Protein AF-0000000067996064 (afdb_homodimer)

Organism: NCBI:txid85336

InterPro domains:
  IPR011251 Luciferase-like domain [PF00296] (19-377)
  IPR016215 Nitrilotriacetate monooxygenase component A/pristinamycin IIA synthase subunit A [PIRSF000337] (2-428)
  IPR016215 Nitrilotriacetate monooxygenase component A/pristinamycin IIA synthase subunit A [TIGR03860] (5-422)
  IPR016215 Nitrilotriacetate monooxygenase component A/pristinamycin IIA synthase subunit A [cd01095] (12-411)
  IPR036661 Luciferase-like domain superfamily [G3DSA:3.20.20.30] (1-447)
  IPR036661 Luciferase-like domain superfamily [SSF51679] (4-427)
  IPR051260 Diverse substrate monooxygenases [PTHR30011] (3-446)

Solvent-accessible surface area (backbone atoms only — not comparable to full-atom values): 46262 Å² total; per-residue (Å²): 72,38,23,36,17,79,41,17,26,37,25,55,52,42,90,66,22,49,26,72,40,51,55,34,52,65,52,48,36,53,42,40,43,50,40,41,75,47,65,43,67,52,54,70,27,50,74,76,80,45,58,42,28,43,21,76,32,18,38,27,49,14,33,22,49,18,47,51,29,43,36,45,49,53,64,47,57,45,36,29,26,41,72,69,49,83,65,51,12,36,33,36,42,49,45,56,71,82,53,55,47,65,64,49,43,26,41,51,36,34,46,16,28,45,46,54,16,16,37,26,40,27,58,39,56,73,81,44,49,50,24,25,33,32,68,54,35,96,44,62,72,55,71,70,56,38,51,53,50,43,53,53,41,49,50,53,30,26,33,37,37,31,18,10,42,33,89,76,22,62,65,58,36,55,89,82,57,34,31,23,44,26,75,36,26,14,48,57,35,36,45,61,96,87,50,32,36,16,48,56,50,52,47,64,73,29,69,27,36,58,50,46,30,30,26,58,45,80,48,73,69,32,30,46,50,32,24,46,62,27,37,33,38,48,43,85,32,60,42,38,73,60,27,27,56,52,43,49,49,42,31,48,33,10,38,74,55,61,35,52,59,80,59,42,39,38,24,29,39,32,23,63,39,62,34,93,35,46,67,55,8,48,52,50,46,55,53,55,59,73,37,50,26,49,60,27,23,38,13,49,48,4,47,76,66,71,43,46,59,71,81,49,56,54,82,36,55,51,85,74,47,90,41,74,67,51,49,64,62,44,44,62,55,40,70,51,36,74,85,54,77,55,19,51,46,53,50,21,55,52,30,10,63,37,24,86,25,48,71,43,67,10,14,32,67,55,39,46,52,51,51,49,43,38,31,70,56,9,60,37,72,50,67,43,78,50,48,64,26,38,56,44,34,57,50,43,38,40,69,42,37,45,56,47,31,37,74,70,68,73,44,81,94,65,89,51,61,65,27,32,45,8,57,75,72,34,68,87,38,52,51,72,51,79,57,36,73,46,37,68,24,51,55,59,41,67,94,48,68,16,34,58,78,38,52,48,82,44,30,54,56,51,6,51,52,50,35,51,51,50,54,54,68,77,95,72,40,24,37,16,80,41,18,27,35,26,56,51,40,90,67,22,50,27,73,41,50,55,35,51,64,52,48,37,53,41,41,44,51,40,41,75,49,64,44,67,53,54,70,27,50,74,76,80,44,59,41,29,43,21,77,33,19,38,27,50,14,33,20,47,18,47,53,30,44,35,43,48,51,66,47,58,45,36,30,26,40,72,71,48,83,62,51,13,37,32,34,42,51,44,56,71,84,54,57,48,63,63,50,43,27,41,52,35,35,46,15,28,46,47,53,16,15,38,26,40,28,57,38,57,71,84,43,50,51,24,26,32,31,70,54,35,96,44,61,73,54,72,70,57,39,50,52,51,43,52,54,41,50,52,53,30,25,33,38,37,31,18,9,42,32,90,76,21,63,65,58,35,56,89,81,57,33,30,24,43,27,75,35,26,15,47,57,35,37,45,62,95,87,51,30,36,16,49,56,50,52,46,65,74,30,69,28,35,58,52,45,30,29,26,57,46,80,48,72,68,31,28,44,51,33,24,45,62,28,39,33,35,46,44,83,32,59,41,39,72,61,27,25,55,52,42,50,50,42,30,48,32,11,38,72,54,61,36,52,59,81,58,42,39,38,24,28,38,32,22,64,38,63,34,94,34,45,67,56,8,49,53,52,46,56,54,54,60,73,37,50,26,49,59,29,22,38,12,49,49,3,46,77,65,70,43,46,59,70,82,50,55,55,79,36,55,51,85,74,48,92,40,74,67,50,49,63,61,43,44,62,54,39,70,52,37,73,85,54,77,56,19,50,48,53,50,21,55,49,32,10,63,36,24,85,24,48,72,41,67,10,13,32,66,54,37,45,54,51,50,47,42,39,30,70,55,8,59,36,73,49,66,43,77,51,47,64,27,38,57,46,34,58,50,43,40,39,69,42,37,47,55,48,31,38,75,70,69,74,43,80,92,63,89,49,61,65,28,30,45,9,57,75,71,34,65,87,38,52,53,71,53,78,57,37,73,48,37,68,24,51,56,60,41,68,94,48,68,16,34,60,79,39,51,48,82,44,30,54,56,51,6,50,52,50,37,52,51,52,54,53,67,77,95

Nearest PDB structures (foldseek):
  6lr1-assembly1_B  TM=9.708E-01  e=4.309E-41  Nocardioides sp. PD653
  7cza-assembly1_B  TM=9.672E-01  e=6.531E-37  Nocardioides sp. PD653
  5xkc-assembly1_C  TM=9.222E-01  e=1.370E-33  Bacillus subtilis
  5tlc-assembly1_C  TM=9.470E-01  e=7.532E-32  Bacillus subtilis
  3sdo-assembly1_B  TM=8.818E-01  e=3.980E-27  Burkholderia pseudomallei 1710b

Sequence (950 aa):
MTTTSHQSFGLWRHPRNRADEYNTIKYWTDLAKVCEKGLFDAVFIADVVGVYDVYKDSVAPVLKDGAQVPVGDPFLQISAMAAVTEHLGFGVTAAVTYNQPYTLARSYSTLDHLTGGRVGFNVVTSYLQSAAENQGLPGQIEHDERYEIAEEFLDVCYKLWEGSWEDGSVPRDREKGIFADPSKVHPILHKGKYFQVPGIALSEPSPQRTPVIFQAGASSRGQAFSGQHAEAIFITALRPHLTKVLTERIRNEAEKAGRKRDDVKILAMLSVVVDETDEKAQAKYAEYLKYQNIESSQGIIGGWSGLDLDQFDEDEALKYVETESIQSFLTPFTLQDKEKEWTRKDIAEHCATGGMGAVLVGSPQTVADELEKWIDEGGLDGINLAYHVSPGSFEDFVEFVVPELQKRGRYRTAYEGSTLRESLFGEGNKYVDERHPAAKYRGAYAGKPSAADTPARDFLKLAIEQAEKAEAAGHMTTTSHQSFGLWRHPRNRADEYNTIKYWTDLAKVCEKGLFDAVFIADVVGVYDVYKDSVAPVLKDGAQVPVGDPFLQISAMAAVTEHLGFGVTAAVTYNQPYTLARSYSTLDHLTGGRVGFNVVTSYLQSAAENQGLPGQIEHDERYEIAEEFLDVCYKLWEGSWEDGSVPRDREKGIFADPSKVHPILHKGKYFQVPGIALSEPSPQRTPVIFQAGASSRGQAFSGQHAEAIFITALRPHLTKVLTERIRNEAEKAGRKRDDVKILAMLSVVVDETDEKAQAKYAEYLKYQNIESSQGIIGGWSGLDLDQFDEDEALKYVETESIQSFLTPFTLQDKEKEWTRKDIAEHCATGGMGAVLVGSPQTVADELEKWIDEGGLDGINLAYHVSPGSFEDFVEFVVPELQKRGRYRTAYEGSTLRESLFGEGNKYVDERHPAAKYRGAYAGKPSAADTPARDFLKLAIEQAEKAEAAGH

Secondary structure (DSSP, 8-state):
--BSBSSBSSGGGSTTB-GGGTTSHHHHHHHHHHHHHTT-SEEEE---SS----GGG-SHHHHHHTBS-SB--TTTTHHHHHHT-SS-EEEEEEEGGGS-HHHHHHHHHHHHHHTTS-EEEEEE----HHHHHHTT-SSPPPHHHHHHHHHHHHHHHHIIIIISB-TTS---BTTTTBSS-GGGB----EE-SS-EE-S--SSPPPSSSSPEEEE---SHHHHHHHHHH-SEEEE--S-HHHHHHHHHHHHHHHHHTT--GGGSEEEEEEEEEE-SSHHHHHHHHHHHHTT--HHHHHHHHHHHHS--GGGS-TT-BGGG---HHHHHHHHHHHHH-TT---BHHHHHHHHHBTTTSEEEEE-HHHHHHHHHHHHHHHT-SEEEEE-SSTBHHHHHIIIIIHHHHHHTT-S-SS--SSSHHHHHH-TT--S--TTSGGGGGTTTTTTS--TTTS-TTHHHHHHHHHHHHHHHHH-/--BSBSSBSSGGGSTTB-GGGTTSHHHHHHHHHHHHHTT-SEEEE---SS----GGG-SHHHHHHTBS-SB--TTTTHHHHHHT-SS-EEEEEEEGGGS-HHHHHHHHHHHHHHTTS-EEEEEE----HHHHHHTT-SSPPPHHHHHHHHHHHHHHHHIIIIISB-TTS---BTTTTBSS-GGGB----EE-SS-EE-S--SSPPPSSSSPEEEE---SHHHHHHHHHH-SEEEE--S-HHHHHHHHHHHHHHHHHTT--GGGSEEEEEEEEEE-SSHHHHHHHHHHHHTT--HHHHHHHHHHHHS--GGGS-TT-BGGG---HHHHHHHHHHHHH-TT---BHHHHHHHHHBTTTSEEEEE-HHHHHHHHHHHHHHHT-SEEEEE-SSTBHHHHHIIIIIHHHHHHTT-S-SS--SSSHHHHHH-TT--S--TTSGGGGGTTTTTTS--TTTS-TTHHHHHHHHHHHHHHHHH-

pLDDT: mean 94.85, std 6.69, range [47.91, 98.94]

Foldseek 3Di:
DLWLAEQAWLLSPPPQFPSNVSVDLVQLLVLLVLCVLLVHLEDEDDDAQFAQQLAVNGRVLQQVGRHRPPGDQQLPSLLSNLVNHFRYAYEHEDALQLDALQVVLVSQLVSLASNVFRYEYEYDNHQFQRNQVVSPHPGDDDPLVSVVSVVVSVVVSLLQLFFQAAVVQQVCDPVVPDRGHQLRGFFSLADDDNDGGLGHHPDDHGQASHRQYEYEADDPSRLLSCLAAHQEYEYEDQDQQVLQVVLVVSLVSVVVNVHHSNSHAYAYAEEEQEDAWLVVSVVVVVVLLVSFSLSSLQSVLCSVQVDHLVVDDQADQQVPPPDPSSCVSCVSVCVNPVPDRDGNNNNSSVSNARHSHYYHTTYLVSSLVVQCSNCVRSVGPYYDYDYSHPPVSSNNCSVTNSVVCVVVVNHDPDAFERHSQCRSPNHPCSYRDCSHPSNCSNNVCNVHDTSVPDDPVCSNVSSVVVVVVVVVVVD/DLWLAEQAWLLSPPPQFPSNVSVDLVQLLVLLVLCVLLVHLEDEDDDAQFAQQLAVNGRVLQQVGRHRPPGDQQLPSLLSNLVNHFRHAYEHEDALQLDALQVVLVSQLVSLASNVFRYEYEYDNHQFQRNQVVSPHPGRDDPLVSVVSVVVSVVVSLLQLFFQAAVVQAVCDPVVPDRGHQLRGHFSLADDDNDGGLGHHPDDHGQASHRQYEYEADDPSRLLSCLFAHQEYEYEDQDQQVLQVVLVVSLVSVVVNVHHSNSYAYAYAEEEQEDQWLVVSVVVVVVLLVSFSLSSLQSVLCSVQVDHLVVDDQADQQVPPPDPSSCVSCVSVCVNPVPDRDGNNNNSSVSNARHSHYYHTTYLVSSLVVQCSNCVRSVGPYYDYDYSHPPVSSNNCSVTNSVSCVVVVNHDPDAFERHSQCRSPNHPCSYRDCSHPSNCSNNVCNVHDTSVPDDPVCSNVSSVVVVVVVVVVVD

Radius of gyration: 28.52 Å; Cα contacts (8 Å, |Δi|>4): 2144; chains: 2; bounding box: 62×90×72 Å

Structure (mmCIF, N/CA/C/O backbone):
data_AF-0000000067996064-model_v1
#
loop_
_entity.id
_entity.type
_entity.pdbx_description
1 polymer '5,10-methylene tetrahydromethanopterin reductase'
#
loop_
_atom_site.group_PDB
_atom_site.id
_atom_site.type_symbol
_atom_site.label_atom_id
_atom_site.label_alt_id
_atom_site.label_comp_id
_atom_site.label_asym_id
_atom_site.label_entity_id
_atom_site.label_seq_id
_atom_site.pdbx_PDB_ins_code
_atom_site.Cartn_x
_atom_site.Cartn_y
_atom_site.Cartn_z
_atom_site.occupancy
_atom_site.B_iso_or_equiv
_atom_site.auth_seq_id
_atom_site.auth_comp_id
_atom_site.auth_asym_id
_atom_site.auth_atom_id
_atom_site.pdbx_PDB_model_num
ATOM 1 N N . MET A 1 1 ? 1.559 11.969 9.547 1 96.38 1 MET A N 1
ATOM 2 C CA . MET A 1 1 ? 2.227 11.75 8.266 1 96.38 1 MET A CA 1
ATOM 3 C C . MET A 1 1 ? 3.496 10.93 8.445 1 96.38 1 MET A C 1
ATOM 5 O O . MET A 1 1 ? 4.137 10.984 9.5 1 96.38 1 MET A O 1
ATOM 9 N N . THR A 1 2 ? 3.861 10.117 7.445 1 98.19 2 THR A N 1
ATOM 10 C CA . THR A 1 2 ? 5.098 9.344 7.461 1 98.19 2 THR A CA 1
ATOM 11 C C . THR A 1 2 ? 6.293 10.227 7.113 1 98.19 2 THR A C 1
ATOM 13 O O . THR A 1 2 ? 6.902 10.062 6.055 1 98.19 2 THR A O 1
ATOM 16 N N . THR A 1 3 ? 6.559 11.188 8.062 1 98.19 3 THR A N 1
ATOM 17 C CA . THR A 1 3 ? 7.582 12.188 7.797 1 98.19 3 THR A CA 1
ATOM 18 C C . THR A 1 3 ? 8.172 12.719 9.102 1 98.19 3 THR A C 1
ATOM 20 O O . THR A 1 3 ? 7.754 12.32 10.188 1 98.19 3 THR A O 1
ATOM 23 N N . THR A 1 4 ? 9.195 13.523 8.992 1 97 4 THR A N 1
ATOM 24 C CA . THR A 1 4 ? 9.93 14.086 10.125 1 97 4 THR A CA 1
ATOM 25 C C . THR A 1 4 ? 9.109 15.172 10.82 1 97 4 THR A C 1
ATOM 27 O O . THR A 1 4 ? 9.148 15.297 12.039 1 97 4 THR A O 1
ATOM 30 N N . SER A 1 5 ? 8.43 16 10.008 1 95.5 5 SER A N 1
ATOM 31 C CA . SER A 1 5 ? 7.633 17.109 10.547 1 95.5 5 SER A CA 1
ATOM 32 C C . SER A 1 5 ? 6.297 17.234 9.82 1 95.5 5 SER A C 1
ATOM 34 O O . SER A 1 5 ? 6.258 17.312 8.594 1 95.5 5 SER A O 1
ATOM 36 N N . HIS A 1 6 ? 5.285 17.312 10.633 1 94 6 HIS A N 1
ATOM 37 C CA . HIS A 1 6 ? 3.953 17.375 10.039 1 94 6 HIS A CA 1
ATOM 38 C C . HIS A 1 6 ? 3.318 18.734 10.25 1 94 6 HIS A C 1
ATOM 40 O O . HIS A 1 6 ? 3.193 19.516 9.305 1 94 6 HIS A O 1
ATOM 46 N N . GLN A 1 7 ? 3.137 19.156 11.539 1 93.19 7 GLN A N 1
ATOM 47 C CA . GLN A 1 7 ? 2.436 20.406 11.805 1 93.19 7 GLN A CA 1
ATOM 48 C C . GLN A 1 7 ? 3.305 21.375 12.609 1 93.19 7 GLN A C 1
ATOM 50 O O . GLN A 1 7 ? 2.887 22.484 12.914 1 93.19 7 GLN A O 1
ATOM 55 N N . SER A 1 8 ? 4.426 20.953 13.023 1 95.56 8 SER A N 1
ATOM 56 C CA . SER A 1 8 ? 5.395 21.781 13.75 1 95.56 8 SER A CA 1
ATOM 57 C C . SER A 1 8 ? 6.758 21.75 13.07 1 95.56 8 SER A C 1
ATOM 59 O O . SER A 1 8 ? 7.355 20.688 12.914 1 95.56 8 SER A O 1
ATOM 61 N N . PHE A 1 9 ? 7.207 22.906 12.781 1 97.31 9 PHE A N 1
ATOM 62 C CA . PHE A 1 9 ? 8.375 22.984 11.914 1 97.31 9 PHE A CA 1
ATOM 63 C C . PHE A 1 9 ? 9.602 23.453 12.695 1 97.31 9 PHE A C 1
ATOM 65 O O . PHE A 1 9 ? 9.523 24.406 13.469 1 97.31 9 PHE A O 1
ATOM 72 N N . GLY A 1 10 ? 10.648 22.781 12.508 1 97.5 10 GLY A N 1
ATOM 73 C CA . GLY A 1 10 ? 11.875 23.031 13.25 1 97.5 10 GLY A CA 1
ATOM 74 C C . GLY A 1 10 ? 12.016 22.141 14.477 1 97.5 10 GLY A C 1
ATOM 75 O O . GLY A 1 10 ? 13.125 21.844 14.914 1 97.5 10 GLY A O 1
ATOM 76 N N . LEU A 1 11 ? 10.992 21.594 15.008 1 97.5 11 LEU A N 1
ATOM 77 C CA . LEU A 1 11 ? 10.977 20.938 16.297 1 97.5 11 LEU A CA 1
ATOM 78 C C . LEU A 1 11 ? 11.562 19.531 16.203 1 97.5 11 LEU A C 1
ATOM 80 O O . LEU A 1 11 ? 11.812 18.891 17.234 1 97.5 11 LEU A O 1
ATOM 84 N N . TRP A 1 12 ? 11.812 18.984 14.992 1 97.62 12 TRP A N 1
ATOM 85 C CA . TRP A 1 12 ? 12.508 17.703 14.875 1 97.62 12 TRP A CA 1
ATOM 86 C C . TRP A 1 12 ? 13.859 17.766 15.594 1 97.62 12 TRP A C 1
ATOM 88 O O . TRP A 1 12 ? 14.406 16.719 15.961 1 97.62 12 TRP A O 1
ATOM 98 N N . ARG A 1 13 ? 14.359 18.953 15.875 1 97.94 13 ARG A N 1
ATOM 99 C CA . ARG A 1 13 ? 15.656 19.172 16.516 1 97.94 13 ARG A CA 1
ATOM 100 C C . ARG A 1 13 ? 15.555 18.984 18.031 1 97.94 13 ARG A C 1
ATOM 102 O O . ARG A 1 13 ? 16.578 18.859 18.703 1 97.94 13 ARG A O 1
ATOM 109 N N . HIS A 1 14 ? 14.359 19.141 18.578 1 97.94 14 HIS A N 1
ATOM 110 C CA . HIS A 1 14 ? 14.195 19.016 20.016 1 97.94 14 HIS A CA 1
ATOM 111 C C . HIS A 1 14 ? 14.594 17.625 20.5 1 97.94 14 HIS A C 1
ATOM 113 O O . HIS A 1 14 ? 14.281 16.625 19.844 1 97.94 14 HIS A O 1
ATOM 119 N N . PRO A 1 15 ? 15.227 17.484 21.641 1 97.06 15 PRO A N 1
ATOM 120 C CA . PRO A 1 15 ? 15.766 16.203 22.094 1 97.06 15 PRO A CA 1
ATOM 121 C C . PRO A 1 15 ? 14.672 15.172 22.375 1 97.06 15 PRO A C 1
ATOM 123 O O . PRO A 1 15 ? 14.922 13.969 22.297 1 97.06 15 PRO A O 1
ATOM 126 N N . ARG A 1 16 ? 13.5 15.617 22.641 1 97.19 16 ARG A N 1
ATOM 127 C CA . ARG A 1 16 ? 12.422 14.695 22.953 1 97.19 16 ARG A CA 1
ATOM 128 C C . ARG A 1 16 ? 11.695 14.25 21.688 1 97.19 16 ARG A C 1
ATOM 130 O O . ARG A 1 16 ? 10.773 13.438 21.75 1 97.19 16 ARG A O 1
ATOM 137 N N . ASN A 1 17 ? 12.031 14.789 20.562 1 97.94 17 ASN A N 1
ATOM 138 C CA . ASN A 1 17 ? 11.344 14.469 19.312 1 97.94 17 ASN A CA 1
ATOM 139 C C . ASN A 1 17 ? 12.023 13.328 18.562 1 97.94 17 ASN A C 1
ATOM 141 O O . ASN A 1 17 ? 13.203 13.422 18.219 1 97.94 17 ASN A O 1
ATOM 145 N N . ARG A 1 18 ? 11.281 12.266 18.328 1 97.94 18 ARG A N 1
ATOM 146 C CA . ARG A 1 18 ? 11.789 11.109 17.594 1 97.94 18 ARG A CA 1
ATOM 147 C C . ARG A 1 18 ? 11.164 11.008 16.203 1 97.94 18 ARG A C 1
ATOM 149 O O . ARG A 1 18 ? 11.297 9.992 15.531 1 97.94 18 ARG A O 1
ATOM 156 N N . ALA A 1 19 ? 10.531 12.031 15.766 1 96.19 19 ALA A N 1
ATOM 157 C CA . ALA A 1 19 ? 9.805 11.977 14.5 1 96.19 19 ALA A CA 1
ATOM 158 C C . ALA A 1 19 ? 10.75 11.75 13.328 1 96.19 19 ALA A C 1
ATOM 160 O O . ALA A 1 19 ? 10.336 11.266 12.273 1 96.19 19 ALA A O 1
ATOM 161 N N . ASP A 1 20 ? 12.023 12.102 13.461 1 96.81 20 ASP A N 1
ATOM 162 C CA . ASP A 1 20 ? 12.984 11.852 12.391 1 96.81 20 ASP A CA 1
ATOM 163 C C . ASP A 1 20 ? 13.328 10.367 12.297 1 96.81 20 ASP A C 1
ATOM 165 O O . ASP A 1 20 ? 14.062 9.945 11.398 1 96.81 20 ASP A O 1
ATOM 169 N N . GLU A 1 21 ? 12.727 9.516 13.18 1 98.19 21 GLU A N 1
ATOM 170 C CA . GLU A 1 21 ? 12.812 8.062 13.086 1 98.19 21 GLU A CA 1
ATOM 171 C C . GLU A 1 21 ? 11.602 7.488 12.359 1 98.19 21 GLU A C 1
ATOM 173 O O . GLU A 1 21 ? 11.305 6.297 12.484 1 98.19 21 GLU A O 1
ATOM 178 N N . TYR A 1 22 ? 10.898 8.281 11.57 1 98.44 22 TYR A N 1
ATOM 179 C CA . TYR A 1 22 ? 9.656 7.895 10.898 1 98.44 22 TYR A CA 1
ATOM 180 C C . TYR A 1 22 ? 9.891 6.723 9.953 1 98.44 22 TYR A C 1
ATOM 182 O O . TYR A 1 22 ? 8.938 6.059 9.531 1 98.44 22 TYR A O 1
ATOM 190 N N . ASN A 1 23 ? 11.094 6.441 9.562 1 98.5 23 ASN A N 1
ATOM 191 C CA . ASN A 1 23 ? 11.406 5.402 8.586 1 98.5 23 ASN A CA 1
ATOM 192 C C . ASN A 1 23 ? 11.797 4.094 9.273 1 98.5 23 ASN A C 1
ATOM 194 O O . ASN A 1 23 ? 12.414 3.225 8.656 1 98.5 23 ASN A O 1
ATOM 198 N N . THR A 1 24 ? 11.414 3.971 10.57 1 98.75 24 THR A N 1
ATOM 199 C CA . THR A 1 24 ? 11.664 2.748 11.328 1 98.75 24 THR A CA 1
ATOM 200 C C . THR A 1 24 ? 10.367 2.184 11.891 1 98.75 24 THR A C 1
ATOM 202 O O . THR A 1 24 ? 9.453 2.938 12.242 1 98.75 24 THR A O 1
ATOM 205 N N . ILE A 1 25 ? 10.297 0.868 12.031 1 98.81 25 ILE A N 1
ATOM 206 C CA . ILE A 1 25 ? 9.125 0.194 12.578 1 98.81 25 ILE A CA 1
ATOM 207 C C . ILE A 1 25 ? 8.969 0.55 14.055 1 98.81 25 ILE A C 1
ATOM 209 O O . ILE A 1 25 ? 7.855 0.823 14.516 1 98.81 25 ILE A O 1
ATOM 213 N N . LYS A 1 26 ? 10.023 0.578 14.773 1 98.75 26 LYS A N 1
ATOM 214 C CA . LYS A 1 26 ? 9.992 0.776 16.219 1 98.75 26 LYS A CA 1
ATOM 215 C C . LYS A 1 26 ? 9.328 2.104 16.578 1 98.75 26 LYS A C 1
ATOM 217 O O . LYS A 1 26 ? 8.586 2.188 17.562 1 98.75 26 LYS A O 1
ATOM 222 N N . TYR A 1 27 ? 9.688 3.148 15.852 1 98.69 27 TYR A N 1
ATOM 223 C CA . TYR A 1 27 ? 9.055 4.438 16.109 1 98.69 27 TYR A CA 1
ATOM 224 C C . TYR A 1 27 ? 7.539 4.32 16.062 1 98.69 27 TYR A C 1
ATOM 226 O O . TYR A 1 27 ? 6.848 4.785 16.969 1 98.69 27 TYR A O 1
ATOM 234 N N . TRP A 1 28 ? 7.027 3.674 15.086 1 98.88 28 TRP A N 1
ATOM 235 C CA . TRP A 1 28 ? 5.586 3.586 14.867 1 98.88 28 TRP A CA 1
ATOM 236 C C . TRP A 1 28 ? 4.934 2.668 15.891 1 98.88 28 TRP A C 1
ATOM 238 O O . TRP A 1 28 ? 3.83 2.943 16.375 1 98.88 28 TRP A O 1
ATOM 248 N N . THR A 1 29 ? 5.539 1.522 16.188 1 98.88 29 THR A N 1
ATOM 249 C CA . THR A 1 29 ? 4.965 0.627 17.188 1 98.88 29 THR A CA 1
ATOM 250 C C . THR A 1 29 ? 4.953 1.29 18.562 1 98.88 29 THR A C 1
ATOM 252 O O . THR A 1 29 ? 3.998 1.13 19.328 1 98.88 29 THR A O 1
ATOM 255 N N . ASP A 1 30 ? 6.047 2.062 18.906 1 98.88 30 ASP A N 1
ATOM 256 C CA . ASP A 1 30 ? 6.066 2.811 20.156 1 98.88 30 ASP A CA 1
ATOM 257 C C . ASP A 1 30 ? 4.934 3.832 20.203 1 98.88 30 ASP A C 1
ATOM 259 O O . ASP A 1 30 ? 4.242 3.953 21.219 1 98.88 30 ASP A O 1
ATOM 263 N N . LEU A 1 31 ? 4.75 4.535 19.109 1 98.88 31 LEU A N 1
ATOM 264 C CA . LEU A 1 31 ? 3.678 5.52 19.016 1 98.88 31 LEU A CA 1
ATOM 265 C C . LEU A 1 31 ? 2.316 4.859 19.203 1 98.88 31 LEU A C 1
ATOM 267 O O . LEU A 1 31 ? 1.478 5.367 19.953 1 98.88 31 LEU A O 1
ATOM 271 N N . ALA A 1 32 ? 2.094 3.744 18.547 1 98.94 32 ALA A N 1
ATOM 272 C CA . ALA A 1 32 ? 0.818 3.035 18.625 1 98.94 32 ALA A CA 1
ATOM 273 C C . ALA A 1 32 ? 0.519 2.611 20.062 1 98.94 32 ALA A C 1
ATOM 275 O O . ALA A 1 32 ? -0.61 2.76 20.547 1 98.94 32 ALA A O 1
ATOM 276 N N . LYS A 1 33 ? 1.494 2.08 20.75 1 98.88 33 LYS A N 1
ATOM 277 C CA . LYS A 1 33 ? 1.32 1.636 22.125 1 98.88 33 LYS A CA 1
ATOM 278 C C . LYS A 1 33 ? 0.944 2.803 23.047 1 98.88 33 LYS A C 1
ATOM 280 O O . LYS A 1 33 ? 0.082 2.666 23.906 1 98.88 33 LYS A O 1
ATOM 285 N N . VAL A 1 34 ? 1.612 3.943 22.828 1 98.88 34 VAL A N 1
ATOM 286 C CA . VAL A 1 34 ? 1.312 5.133 23.625 1 98.88 34 VAL A CA 1
ATOM 287 C C . VAL A 1 34 ? -0.136 5.555 23.391 1 98.88 34 VAL A C 1
ATOM 289 O O . VAL A 1 34 ? -0.873 5.824 24.344 1 98.88 34 VAL A O 1
ATOM 292 N N . CYS A 1 35 ? -0.54 5.594 22.141 1 98.88 35 CYS A N 1
ATOM 293 C CA . CYS A 1 35 ? -1.883 6.043 21.781 1 98.88 35 CYS A CA 1
ATOM 294 C C . CYS A 1 35 ? -2.938 5.094 22.344 1 98.88 35 CYS A C 1
ATOM 296 O O . CYS A 1 35 ? -3.971 5.531 22.844 1 98.88 35 CYS A O 1
ATOM 298 N N . GLU A 1 36 ? -2.684 3.766 22.266 1 98.81 36 GLU A N 1
ATOM 299 C CA . GLU A 1 36 ? -3.646 2.812 22.797 1 98.81 36 GLU A CA 1
ATOM 300 C C . GLU A 1 36 ? -3.732 2.924 24.328 1 98.81 36 GLU A C 1
ATOM 302 O O . GLU A 1 36 ? -4.82 2.846 24.891 1 98.81 36 GLU A O 1
ATOM 307 N N . LYS A 1 37 ? -2.557 3.062 24.969 1 98.62 37 LYS A N 1
ATOM 308 C CA . LYS A 1 37 ? -2.539 3.266 26.406 1 98.62 37 LYS A CA 1
ATOM 309 C C . LYS A 1 37 ? -3.404 4.457 26.812 1 98.62 37 LYS A C 1
ATOM 311 O O . LYS A 1 37 ? -4.066 4.434 27.844 1 98.62 37 LYS A O 1
ATOM 316 N N . GLY A 1 38 ? -3.428 5.484 25.984 1 98.81 38 GLY A N 1
ATOM 317 C CA . GLY A 1 38 ? -4.211 6.684 26.234 1 98.81 38 GLY A CA 1
ATOM 318 C C . GLY A 1 38 ? -5.664 6.551 25.812 1 98.81 38 GLY A C 1
ATOM 319 O O . GLY A 1 38 ? -6.434 7.504 25.922 1 98.81 38 GLY A O 1
ATOM 320 N N . LEU A 1 39 ? -6.031 5.398 25.25 1 98.44 39 LEU A N 1
ATOM 321 C CA . LEU A 1 39 ? -7.387 5.082 24.828 1 98.44 39 LEU A CA 1
ATOM 322 C C . LEU A 1 39 ? -7.812 5.98 23.672 1 98.44 39 LEU A C 1
ATOM 324 O O . LEU A 1 39 ? -8.969 6.387 23.578 1 98.44 39 LEU A O 1
ATOM 328 N N . PHE A 1 40 ? -6.863 6.348 22.812 1 98.56 40 PHE A N 1
ATOM 329 C CA . PHE A 1 40 ? -7.184 7.105 21.609 1 98.56 40 PHE A CA 1
ATOM 330 C C . PHE A 1 40 ? -8.039 6.277 20.656 1 98.56 40 PHE A C 1
ATOM 332 O O . PHE A 1 40 ? -7.945 5.047 20.641 1 98.56 40 PHE A O 1
ATOM 339 N N . ASP A 1 41 ? -8.898 6.949 19.844 1 97.94 41 ASP A N 1
ATOM 340 C CA . ASP A 1 41 ? -9.703 6.262 18.844 1 97.94 41 ASP A CA 1
ATOM 341 C C . ASP A 1 41 ? -8.828 5.758 17.688 1 97.94 41 ASP A C 1
ATOM 343 O O . ASP A 1 41 ? -9.016 4.641 17.203 1 97.94 41 ASP A O 1
ATOM 347 N N . ALA A 1 42 ? -7.922 6.648 17.25 1 98.62 42 ALA A N 1
ATOM 348 C CA . ALA A 1 42 ? -7.148 6.297 16.062 1 98.62 42 ALA A CA 1
ATOM 349 C C . ALA A 1 42 ? -5.883 7.148 15.953 1 98.62 42 ALA A C 1
ATOM 351 O O . ALA A 1 42 ? -5.832 8.258 16.484 1 98.62 42 ALA A O 1
ATOM 352 N N . VAL A 1 43 ? -4.875 6.598 15.375 1 98.69 43 VAL A N 1
ATOM 353 C CA . VAL A 1 43 ? -3.787 7.383 14.797 1 98.69 43 VAL A CA 1
ATOM 354 C C . VAL A 1 43 ? -4.145 7.797 13.375 1 98.69 43 VAL A C 1
ATOM 356 O O . VAL A 1 43 ? -4.441 6.949 12.531 1 98.69 43 VAL A O 1
ATOM 359 N N . PHE A 1 44 ? -4.195 9.062 13.18 1 98.25 44 PHE A N 1
ATOM 360 C CA . PHE A 1 44 ? -4.457 9.594 11.852 1 98.25 44 PHE A CA 1
ATOM 361 C C . PHE A 1 44 ? -3.156 9.844 11.102 1 98.25 44 PHE A C 1
ATOM 363 O O . PHE A 1 44 ? -2.287 10.578 11.578 1 98.25 44 PHE A O 1
ATOM 370 N N . ILE A 1 45 ? -2.963 9.273 9.898 1 98.5 45 ILE A N 1
ATOM 371 C CA . ILE A 1 45 ? -1.762 9.453 9.094 1 98.5 45 ILE A CA 1
ATOM 372 C C . ILE A 1 45 ? -2.111 10.188 7.801 1 98.5 45 ILE A C 1
ATOM 374 O O . ILE A 1 45 ? -2.568 9.578 6.832 1 98.5 45 ILE A O 1
ATOM 378 N N . ALA A 1 46 ? -1.859 11.461 7.754 1 97.44 46 ALA A N 1
ATOM 379 C CA . ALA A 1 46 ? -2.098 12.297 6.586 1 97.44 46 ALA A CA 1
ATOM 380 C C . ALA A 1 46 ? -1.111 11.977 5.465 1 97.44 46 ALA A C 1
ATOM 382 O O . ALA A 1 46 ? -0.139 11.242 5.68 1 97.44 46 ALA A O 1
ATOM 383 N N . ASP A 1 47 ? -1.433 12.453 4.25 1 97.19 47 ASP A N 1
ATOM 384 C CA . ASP A 1 47 ? -0.532 12.219 3.127 1 97.19 47 ASP A CA 1
ATOM 385 C C . ASP A 1 47 ? -0.722 13.266 2.035 1 97.19 47 ASP A C 1
ATOM 387 O O . ASP A 1 47 ? -1.824 13.789 1.854 1 97.19 47 ASP A O 1
ATOM 391 N N . VAL A 1 48 ? 0.384 13.609 1.424 1 95.31 48 VAL A N 1
ATOM 392 C CA . VAL A 1 48 ? 0.414 14.336 0.155 1 95.31 48 VAL A CA 1
ATOM 393 C C . VAL A 1 48 ? 1.375 13.641 -0.809 1 95.31 48 VAL A C 1
ATOM 395 O O . VAL A 1 48 ? 2.398 13.094 -0.391 1 95.31 48 VAL A O 1
ATOM 398 N N . VAL A 1 49 ? 1.074 13.625 -2.061 1 96.62 49 VAL A N 1
ATOM 399 C CA . VAL A 1 49 ? 1.914 12.945 -3.039 1 96.62 49 VAL A CA 1
ATOM 400 C C . VAL A 1 49 ? 2.627 13.969 -3.916 1 96.62 49 VAL A C 1
ATOM 402 O O . VAL A 1 49 ? 2.742 13.781 -5.129 1 96.62 49 VAL A O 1
ATOM 405 N N . GLY A 1 50 ? 3.006 15.062 -3.326 1 96.81 50 GLY A N 1
ATOM 406 C CA . GLY A 1 50 ? 3.795 16.156 -3.869 1 96.81 50 GLY A CA 1
ATOM 407 C C . GLY A 1 50 ? 4.574 16.906 -2.809 1 96.81 50 GLY A C 1
ATOM 408 O O . GLY A 1 50 ? 4.664 16.469 -1.663 1 96.81 50 GLY A O 1
ATOM 409 N N . VAL A 1 51 ? 5.223 18 -3.203 1 97.69 51 VAL A N 1
ATOM 410 C CA . VAL A 1 51 ? 6.027 18.797 -2.281 1 97.69 51 VAL A CA 1
ATOM 411 C C . VAL A 1 51 ? 5.504 20.234 -2.234 1 97.69 51 VAL A C 1
ATOM 413 O O . VAL A 1 51 ? 4.805 20.672 -3.148 1 97.69 51 VAL A O 1
ATOM 416 N N . TYR A 1 52 ? 5.766 20.859 -1.16 1 97.38 52 TYR A N 1
ATOM 417 C CA . TYR A 1 52 ? 5.398 22.25 -0.979 1 97.38 52 TYR A CA 1
ATOM 418 C C . TYR A 1 52 ? 6.441 23.172 -1.597 1 97.38 52 TYR A C 1
ATOM 420 O O . TYR A 1 52 ? 7.535 23.344 -1.048 1 97.38 52 TYR A O 1
ATOM 428 N N . ASP A 1 53 ? 6.047 23.828 -2.723 1 97.56 53 ASP A N 1
ATOM 429 C CA . ASP A 1 53 ? 7.07 24.547 -3.48 1 97.56 53 ASP A CA 1
ATOM 430 C C . ASP A 1 53 ? 6.555 25.891 -3.975 1 97.56 53 ASP A C 1
ATOM 432 O O . ASP A 1 53 ? 7.121 26.484 -4.898 1 97.56 53 ASP A O 1
ATOM 436 N N . VAL A 1 54 ? 5.473 26.375 -3.396 1 95.56 54 VAL A N 1
ATOM 437 C CA . VAL A 1 54 ? 4.875 27.641 -3.812 1 95.56 54 VAL A CA 1
ATOM 438 C C . VAL A 1 54 ? 5.711 28.812 -3.285 1 95.56 54 VAL A C 1
ATOM 440 O O . VAL A 1 54 ? 6.012 29.75 -4.027 1 95.56 54 VAL A O 1
ATOM 443 N N . TYR A 1 55 ? 6.102 28.797 -1.967 1 96.31 55 TYR A N 1
ATOM 444 C CA . TYR A 1 55 ? 6.914 29.828 -1.332 1 96.31 55 TYR A CA 1
ATOM 445 C C . TYR A 1 55 ? 8.281 29.938 -1.996 1 96.31 55 TYR A C 1
ATOM 447 O O . TYR A 1 55 ? 9.008 28.938 -2.094 1 96.31 55 TYR A O 1
ATOM 455 N N . LYS A 1 56 ? 8.586 31.109 -2.584 1 97.06 56 LYS A N 1
ATOM 456 C CA . LYS A 1 56 ? 9.844 31.406 -3.268 1 97.06 56 LYS A CA 1
ATOM 457 C C . LYS A 1 56 ? 10.016 30.531 -4.508 1 97.06 56 LYS A C 1
ATOM 459 O O . LYS A 1 56 ? 11.133 30.375 -5.012 1 97.06 56 LYS A O 1
ATOM 464 N N . ASP A 1 57 ? 8.844 29.859 -4.938 1 97.25 57 ASP A N 1
ATOM 465 C CA . ASP A 1 57 ? 8.898 28.969 -6.082 1 97.25 57 ASP A CA 1
ATOM 466 C C . ASP A 1 57 ? 9.984 27.906 -5.895 1 97.25 57 ASP A C 1
ATOM 468 O O . ASP A 1 57 ? 10.805 27.672 -6.789 1 97.25 57 ASP A O 1
ATOM 472 N N . SER A 1 58 ? 10.016 27.359 -4.629 1 98.06 58 SER A N 1
ATOM 473 C CA . SER A 1 58 ? 11.117 26.469 -4.289 1 98.06 58 SER A CA 1
ATOM 474 C C . SER A 1 58 ? 10.711 25.484 -3.207 1 98.06 58 SER A C 1
ATOM 476 O O . SER A 1 58 ? 10.008 25.828 -2.264 1 98.06 58 SER A O 1
ATOM 478 N N . VAL A 1 59 ? 11.172 24.266 -3.381 1 98.06 59 VAL A N 1
ATOM 479 C CA . VAL A 1 59 ? 10.938 23.25 -2.357 1 98.06 59 VAL A CA 1
ATOM 480 C C . VAL A 1 59 ? 12.008 23.359 -1.271 1 98.06 59 VAL A C 1
ATOM 482 O O . VAL A 1 59 ? 11.844 22.812 -0.173 1 98.06 59 VAL A O 1
ATOM 485 N N . ALA A 1 60 ? 13.039 24.172 -1.407 1 98.5 60 ALA A N 1
ATOM 486 C CA . ALA A 1 60 ? 14.219 24.203 -0.553 1 98.5 60 ALA A CA 1
ATOM 487 C C . ALA A 1 60 ? 13.852 24.531 0.888 1 98.5 60 ALA A C 1
ATOM 489 O O . ALA A 1 60 ? 14.344 23.906 1.826 1 98.5 60 ALA A O 1
ATOM 490 N N . PRO A 1 61 ? 12.938 25.516 1.069 1 98 61 PRO A N 1
ATOM 491 C CA . PRO A 1 61 ? 12.641 25.891 2.453 1 98 61 PRO A CA 1
ATOM 492 C C . PRO A 1 61 ? 12.078 24.719 3.273 1 98 61 PRO A C 1
ATOM 494 O O . PRO A 1 61 ? 12.453 24.547 4.438 1 98 61 PRO A O 1
ATOM 497 N N . VAL A 1 62 ? 11.227 23.922 2.719 1 98.31 62 VAL A N 1
ATOM 498 C CA . VAL A 1 62 ? 10.602 22.844 3.469 1 98.31 62 VAL A CA 1
ATOM 499 C C . VAL A 1 62 ? 11.531 21.625 3.494 1 98.31 62 VAL A C 1
ATOM 501 O O . VAL A 1 62 ? 11.586 20.891 4.488 1 98.31 62 VAL A O 1
ATOM 504 N N . LEU A 1 63 ? 12.273 21.406 2.453 1 98.5 63 LEU A N 1
ATOM 505 C CA . LEU A 1 63 ? 13.203 20.297 2.348 1 98.5 63 LEU A CA 1
ATOM 506 C C . LEU A 1 63 ? 14.305 20.391 3.396 1 98.5 63 LEU A C 1
ATOM 508 O O . LEU A 1 63 ? 14.656 19.406 4.039 1 98.5 63 LEU A O 1
ATOM 512 N N . LYS A 1 64 ? 14.852 21.578 3.543 1 98.44 64 LYS A N 1
ATOM 513 C CA . LYS A 1 64 ? 15.93 21.828 4.5 1 98.44 64 LYS A CA 1
ATOM 514 C C . LYS A 1 64 ? 15.5 21.453 5.914 1 98.44 64 LYS A C 1
ATOM 516 O O . LYS A 1 64 ? 16.297 20.922 6.695 1 98.44 64 LYS A O 1
ATOM 521 N N . ASP A 1 65 ? 14.273 21.641 6.219 1 98.12 65 ASP A N 1
ATOM 522 C CA . ASP A 1 65 ? 13.75 21.438 7.566 1 98.12 65 ASP A CA 1
ATOM 523 C C . ASP A 1 65 ? 13.102 20.062 7.703 1 98.12 65 ASP A C 1
ATOM 525 O O . ASP A 1 65 ? 12.703 19.656 8.797 1 98.12 65 ASP A O 1
ATOM 529 N N . GLY A 1 66 ? 12.992 19.328 6.648 1 98.12 66 GLY A N 1
ATOM 530 C CA . GLY A 1 66 ? 12.266 18.062 6.699 1 98.12 66 GLY A CA 1
ATOM 531 C C . GLY A 1 66 ? 10.781 18.25 6.945 1 98.12 66 GLY A C 1
ATOM 532 O O . GLY A 1 66 ? 10.156 17.438 7.637 1 98.12 66 GLY A O 1
ATOM 533 N N . ALA A 1 67 ? 10.219 19.375 6.449 1 97.94 67 ALA A N 1
ATOM 534 C CA . ALA A 1 67 ? 8.797 19.672 6.629 1 97.94 67 ALA A CA 1
ATOM 535 C C . ALA A 1 67 ? 7.953 18.984 5.562 1 97.94 67 ALA A C 1
ATOM 537 O O . ALA A 1 67 ? 7.777 19.516 4.461 1 97.94 67 ALA A O 1
ATOM 538 N N . GLN A 1 68 ? 7.422 17.844 5.887 1 97.62 68 GLN A N 1
ATOM 539 C CA . GLN A 1 68 ? 6.52 17.016 5.086 1 97.62 68 GLN A CA 1
ATOM 540 C C . GLN A 1 68 ? 7.223 16.484 3.842 1 97.62 68 GLN A C 1
ATOM 542 O O . GLN A 1 68 ? 6.57 16.016 2.908 1 97.62 68 GLN A O 1
ATOM 547 N N . VAL A 1 69 ? 8.57 16.562 3.717 1 98.06 69 VAL A N 1
ATOM 548 C CA . VAL A 1 69 ? 9.422 15.922 2.717 1 98.06 69 VAL A CA 1
ATOM 549 C C . VAL A 1 69 ? 10.828 15.727 3.291 1 98.06 69 VAL A C 1
ATOM 551 O O . VAL A 1 69 ? 11.414 16.656 3.852 1 98.06 69 VAL A O 1
ATOM 554 N N . PRO A 1 70 ? 11.336 14.57 3.264 1 98.31 70 PRO A N 1
ATOM 555 C CA . PRO A 1 70 ? 10.781 13.375 2.631 1 98.31 70 PRO A CA 1
ATOM 556 C C . PRO A 1 70 ? 9.5 12.891 3.309 1 98.31 70 PRO A C 1
ATOM 558 O O . PRO A 1 70 ? 9.211 13.273 4.445 1 98.31 70 PRO A O 1
ATOM 561 N N . VAL A 1 71 ? 8.727 12.125 2.557 1 98.56 71 VAL A N 1
ATOM 562 C CA . VAL A 1 71 ? 7.477 11.578 3.076 1 98.56 71 VAL A CA 1
ATOM 563 C C . VAL A 1 71 ? 7.273 10.156 2.561 1 98.56 71 VAL A C 1
ATOM 565 O O . VAL A 1 71 ? 7.449 9.891 1.369 1 98.56 71 VAL A O 1
ATOM 568 N N . GLY A 1 72 ? 6.988 9.242 3.441 1 98.5 72 GLY A N 1
ATOM 569 C CA . GLY A 1 72 ? 6.758 7.844 3.111 1 98.5 72 GLY A CA 1
ATOM 570 C C . GLY A 1 72 ? 5.301 7.531 2.83 1 98.5 72 GLY A C 1
ATOM 571 O O . GLY A 1 72 ? 4.438 8.406 2.949 1 98.5 72 GLY A O 1
ATOM 572 N N . ASP A 1 73 ? 5.051 6.309 2.389 1 98.69 73 ASP A N 1
ATOM 573 C CA . ASP A 1 73 ? 3.721 5.766 2.137 1 98.69 73 ASP A CA 1
ATOM 574 C C . ASP A 1 73 ? 2.996 5.461 3.445 1 98.69 73 ASP A C 1
ATOM 576 O O . ASP A 1 73 ? 3.447 4.625 4.23 1 98.69 73 ASP A O 1
ATOM 580 N N . PRO A 1 74 ? 1.865 6.09 3.684 1 98.69 74 PRO A N 1
ATOM 581 C CA . PRO A 1 74 ? 1.22 5.996 4.996 1 98.69 74 PRO A CA 1
ATOM 582 C C . PRO A 1 74 ? 0.603 4.621 5.25 1 98.69 74 PRO A C 1
ATOM 584 O O . PRO A 1 74 ? 0.212 4.316 6.379 1 98.69 74 PRO A O 1
ATOM 587 N N . PHE A 1 75 ? 0.531 3.742 4.289 1 98.88 75 PHE A N 1
ATOM 588 C CA . PHE A 1 75 ? -0.12 2.443 4.418 1 98.88 75 PHE A CA 1
ATOM 589 C C . PHE A 1 75 ? 0.801 1.441 5.105 1 98.88 75 PHE A C 1
ATOM 591 O O . PHE A 1 75 ? 0.334 0.495 5.742 1 98.88 75 PHE A O 1
ATOM 598 N N . LEU A 1 76 ? 2.078 1.667 5.012 1 98.94 76 LEU A N 1
ATOM 599 C CA . LEU A 1 76 ? 2.986 0.526 5.043 1 98.94 76 LEU A CA 1
ATOM 600 C C . LEU A 1 76 ? 3.484 0.264 6.461 1 98.94 76 LEU A C 1
ATOM 602 O O . LEU A 1 76 ? 4.059 -0.792 6.734 1 98.94 76 LEU A O 1
ATOM 606 N N . GLN A 1 77 ? 3.246 1.154 7.445 1 98.88 77 GLN A N 1
ATOM 607 C CA . GLN A 1 77 ? 3.613 0.903 8.836 1 98.88 77 GLN A CA 1
ATOM 608 C C . GLN A 1 77 ? 2.422 0.384 9.633 1 98.88 77 GLN A C 1
ATOM 610 O O . GLN A 1 77 ? 2.576 -0.047 10.781 1 98.88 77 GLN A O 1
ATOM 615 N N . ILE A 1 78 ? 1.247 0.303 9.062 1 98.94 78 ILE A N 1
ATOM 616 C CA . ILE A 1 78 ? 0.002 0.095 9.789 1 98.94 78 ILE A CA 1
ATOM 617 C C . ILE A 1 78 ? -0.024 -1.316 10.375 1 98.94 78 ILE A C 1
ATOM 619 O O . ILE A 1 78 ? -0.399 -1.51 11.531 1 98.94 78 ILE A O 1
ATOM 623 N N . SER A 1 79 ? 0.311 -2.342 9.547 1 98.94 79 SER A N 1
ATOM 624 C CA . SER A 1 79 ? 0.194 -3.703 10.062 1 98.94 79 SER A CA 1
ATOM 625 C C . SER A 1 79 ? 1.143 -3.939 11.227 1 98.94 79 SER A C 1
ATOM 627 O O . SER A 1 79 ? 0.826 -4.695 12.148 1 98.94 79 SER A O 1
ATOM 629 N N . ALA A 1 80 ? 2.33 -3.303 11.242 1 98.94 80 ALA A N 1
ATOM 630 C CA . ALA A 1 80 ? 3.23 -3.383 12.391 1 98.94 80 ALA A CA 1
ATOM 631 C C . ALA A 1 80 ? 2.6 -2.75 13.625 1 98.94 80 ALA A C 1
ATOM 633 O O . ALA A 1 80 ? 2.676 -3.305 14.727 1 98.94 80 ALA A O 1
ATOM 634 N N . MET A 1 81 ? 1.986 -1.576 13.438 1 98.94 81 MET A N 1
ATOM 635 C CA . MET A 1 81 ? 1.303 -0.905 14.539 1 98.94 81 MET A CA 1
ATOM 636 C C . MET A 1 81 ? 0.146 -1.753 15.055 1 98.94 81 MET A C 1
ATOM 638 O O . MET A 1 81 ? -0.04 -1.881 16.266 1 98.94 81 MET A O 1
ATOM 642 N N . ALA A 1 82 ? -0.582 -2.332 14.125 1 98.94 82 ALA A N 1
ATOM 643 C CA . ALA A 1 82 ? -1.733 -3.156 14.484 1 98.94 82 ALA A CA 1
ATOM 644 C C . ALA A 1 82 ? -1.298 -4.406 15.25 1 98.94 82 ALA A C 1
ATOM 646 O O . ALA A 1 82 ? -2.002 -4.867 16.141 1 98.94 82 ALA A O 1
ATOM 647 N N . ALA A 1 83 ? -0.137 -4.949 14.953 1 98.88 83 ALA A N 1
ATOM 648 C CA . ALA A 1 83 ? 0.371 -6.184 15.555 1 98.88 83 ALA A CA 1
ATOM 649 C C . ALA A 1 83 ? 0.663 -5.992 17.031 1 98.88 83 ALA A C 1
ATOM 651 O O . ALA A 1 83 ? 0.73 -6.969 17.797 1 98.88 83 ALA A O 1
ATOM 652 N N . VAL A 1 84 ? 0.821 -4.738 17.484 1 98.81 84 VAL A N 1
ATOM 653 C CA . VAL A 1 84 ? 1.216 -4.527 18.875 1 98.81 84 VAL A CA 1
ATOM 654 C C . VAL A 1 84 ? 0.088 -3.828 19.625 1 98.81 84 VAL A C 1
ATOM 656 O O . VAL A 1 84 ? 0.295 -3.318 20.734 1 98.81 84 VAL A O 1
ATOM 659 N N . THR A 1 85 ? -1.12 -3.674 19 1 98.69 85 THR A N 1
ATOM 660 C CA . THR A 1 85 ? -2.295 -3.072 19.625 1 98.69 85 THR A CA 1
ATOM 661 C C . THR A 1 85 ? -3.527 -3.947 19.406 1 98.69 85 THR A C 1
ATOM 663 O O . THR A 1 85 ? -3.52 -4.84 18.562 1 98.69 85 THR A O 1
ATOM 666 N N . GLU A 1 86 ? -4.547 -3.732 20.141 1 97.81 86 GLU A N 1
ATOM 667 C CA . GLU A 1 86 ? -5.754 -4.555 20.062 1 97.81 86 GLU A CA 1
ATOM 668 C C . GLU A 1 86 ? -6.957 -3.729 19.625 1 97.81 86 GLU A C 1
ATOM 670 O O . GLU A 1 86 ? -7.879 -4.25 19 1 97.81 86 GLU A O 1
ATOM 675 N N . HIS A 1 87 ? -6.934 -2.383 19.984 1 97.5 87 HIS A N 1
ATOM 676 C CA . HIS A 1 87 ? -8.156 -1.6 19.812 1 97.5 87 HIS A CA 1
ATOM 677 C C . HIS A 1 87 ? -7.895 -0.35 18.984 1 97.5 87 HIS A C 1
ATOM 679 O O . HIS A 1 87 ? -8.805 0.16 18.328 1 97.5 87 HIS A O 1
ATOM 685 N N . LEU A 1 88 ? -6.699 0.177 18.969 1 98.69 88 LEU A N 1
ATOM 686 C CA . LEU A 1 88 ? -6.352 1.438 18.328 1 98.69 88 LEU A CA 1
ATOM 687 C C . LEU A 1 88 ? -6.688 1.399 16.844 1 98.69 88 LEU A C 1
ATOM 689 O O . LEU A 1 88 ? -6.32 0.452 16.141 1 98.69 88 LEU A O 1
ATOM 693 N N . GLY A 1 89 ? -7.453 2.373 16.375 1 98.69 89 GLY A N 1
ATOM 694 C CA . GLY A 1 89 ? -7.754 2.494 14.953 1 98.69 89 GLY A CA 1
ATOM 695 C C . GLY A 1 89 ? -6.691 3.258 14.188 1 98.69 89 GLY A C 1
ATOM 696 O O . GLY A 1 89 ? -5.797 3.859 14.781 1 98.69 89 GLY A O 1
ATOM 697 N N . PHE A 1 90 ? -6.84 3.238 12.867 1 98.94 90 PHE A N 1
ATOM 698 C CA . PHE A 1 90 ? -5.883 3.879 11.977 1 98.94 90 PHE A CA 1
ATOM 699 C C . PHE A 1 90 ? -6.602 4.59 10.836 1 98.94 90 PHE A C 1
ATOM 701 O O . PHE A 1 90 ? -7.254 3.951 10.008 1 98.94 90 PHE A O 1
ATOM 708 N N . GLY A 1 91 ? -6.598 5.914 10.797 1 98.75 91 GLY A N 1
ATOM 709 C CA . GLY A 1 91 ? -7.043 6.68 9.641 1 98.75 91 GLY A CA 1
ATOM 710 C C . GLY A 1 91 ? -5.945 6.918 8.625 1 98.75 91 GLY A C 1
ATOM 711 O O . GLY A 1 91 ? -4.953 7.586 8.922 1 98.75 91 GLY A O 1
ATOM 712 N N . VAL A 1 92 ? -6.078 6.395 7.426 1 98.69 92 VAL A N 1
ATOM 713 C CA . VAL A 1 92 ? -5.012 6.418 6.43 1 98.69 92 VAL A CA 1
ATOM 714 C C . VAL A 1 92 ? -5.461 7.211 5.207 1 98.69 92 VAL A C 1
ATOM 716 O O . VAL A 1 92 ? -6.578 7.027 4.719 1 98.69 92 VAL A O 1
ATOM 719 N N . THR A 1 93 ? -4.582 8.023 4.691 1 98.56 93 THR A N 1
ATOM 720 C CA . THR A 1 93 ? -4.945 8.984 3.654 1 98.56 93 THR A CA 1
ATOM 721 C C . THR A 1 93 ? -4.559 8.453 2.275 1 98.56 93 THR A C 1
ATOM 723 O O . THR A 1 93 ? -3.477 7.891 2.1 1 98.56 93 THR A O 1
ATOM 726 N N . ALA A 1 94 ? -5.422 8.57 1.342 1 98.19 94 ALA A N 1
ATOM 727 C CA . ALA A 1 94 ? -5.109 8.367 -0.07 1 98.19 94 ALA A CA 1
ATOM 728 C C . ALA A 1 94 ? -5.809 9.406 -0.941 1 98.19 94 ALA A C 1
ATOM 730 O O . ALA A 1 94 ? -6.945 9.797 -0.667 1 98.19 94 ALA A O 1
ATOM 731 N N . ALA A 1 95 ? -5.086 9.828 -1.943 1 96.5 95 ALA A N 1
ATOM 732 C CA . ALA A 1 95 ? -5.66 10.758 -2.914 1 96.5 95 ALA A CA 1
ATOM 733 C C . ALA A 1 95 ? -6.426 10.008 -4.004 1 96.5 95 ALA A C 1
ATOM 735 O O . ALA A 1 95 ? -5.828 9.305 -4.82 1 96.5 95 ALA A O 1
ATOM 736 N N . VAL A 1 96 ? -7.637 10.227 -4.094 1 96.25 96 VAL A N 1
ATOM 737 C CA . VAL A 1 96 ? -8.477 9.508 -5.047 1 96.25 96 VAL A CA 1
ATOM 738 C C . VAL A 1 96 ? -8.164 9.977 -6.469 1 96.25 96 VAL A C 1
ATOM 740 O O . VAL A 1 96 ? -8.367 9.234 -7.43 1 96.25 96 VAL A O 1
ATOM 743 N N . THR A 1 97 ? -7.543 11.172 -6.609 1 94.25 97 THR A N 1
ATOM 744 C CA . THR A 1 97 ? -7.215 11.758 -7.906 1 94.25 97 THR A CA 1
ATOM 745 C C . THR A 1 97 ? -6.148 10.93 -8.617 1 94.25 97 THR A C 1
ATOM 747 O O . THR A 1 97 ? -6.113 10.891 -9.852 1 94.25 97 THR A O 1
ATOM 750 N N . TYR A 1 98 ? -5.32 10.297 -7.887 1 94.44 98 TYR A N 1
ATOM 751 C CA . TYR A 1 98 ? -4.16 9.664 -8.5 1 94.44 98 TYR A CA 1
ATOM 752 C C . TYR A 1 98 ? -4.195 8.148 -8.297 1 94.44 98 TYR A C 1
ATOM 754 O O . TYR A 1 98 ? -3.164 7.484 -8.383 1 94.44 98 TYR A O 1
ATOM 762 N N . ASN A 1 99 ? -5.375 7.613 -7.945 1 96.5 99 ASN A N 1
ATOM 763 C CA . ASN A 1 99 ? -5.543 6.176 -7.738 1 96.5 99 ASN A CA 1
ATOM 764 C C . ASN A 1 99 ? -6.676 5.617 -8.594 1 96.5 99 ASN A C 1
ATOM 766 O O . ASN A 1 99 ? -7.508 6.371 -9.102 1 96.5 99 ASN A O 1
ATOM 770 N N . GLN A 1 100 ? -6.602 4.309 -8.789 1 97.31 100 GLN A N 1
ATOM 771 C CA . GLN A 1 100 ? -7.723 3.553 -9.336 1 97.31 100 GLN A CA 1
ATOM 772 C C . GLN A 1 100 ? -8.555 2.918 -8.219 1 97.31 100 GLN A C 1
ATOM 774 O O . GLN A 1 100 ? -8.008 2.307 -7.301 1 97.31 100 GLN A O 1
ATOM 779 N N . PRO A 1 101 ? -9.875 3.074 -8.297 1 98.56 101 PRO A N 1
ATOM 780 C CA . PRO A 1 101 ? -10.695 2.602 -7.184 1 98.56 101 PRO A CA 1
ATOM 781 C C . PRO A 1 101 ? -10.641 1.084 -7.012 1 98.56 101 PRO A C 1
ATOM 783 O O . PRO A 1 101 ? -10.758 0.58 -5.895 1 98.56 101 PRO A O 1
ATOM 786 N N . TYR A 1 102 ? -10.43 0.295 -8.133 1 98.69 102 TYR A N 1
ATOM 787 C CA . TYR A 1 102 ? -10.445 -1.162 -8.086 1 98.69 102 TYR A CA 1
ATOM 788 C C . TYR A 1 102 ? -9.352 -1.691 -7.164 1 98.69 102 TYR A C 1
ATOM 790 O O . TYR A 1 102 ? -9.625 -2.455 -6.238 1 98.69 102 TYR A O 1
ATOM 798 N N . THR A 1 103 ? -8.125 -1.209 -7.297 1 98.19 103 THR A N 1
ATOM 799 C CA . THR A 1 103 ? -7.004 -1.71 -6.512 1 98.19 103 THR A CA 1
ATOM 800 C C . THR A 1 103 ? -6.949 -1.022 -5.152 1 98.19 103 THR A C 1
ATOM 802 O O . THR A 1 103 ? -6.551 -1.634 -4.156 1 98.19 103 THR A O 1
ATOM 805 N N . LEU A 1 104 ? -7.391 0.249 -5.094 1 98.69 104 LEU A N 1
ATOM 806 C CA . LEU A 1 104 ? -7.359 0.919 -3.799 1 98.69 104 LEU A CA 1
ATOM 807 C C . LEU A 1 104 ? -8.398 0.321 -2.854 1 98.69 104 LEU A C 1
ATOM 809 O O . LEU A 1 104 ? -8.148 0.197 -1.651 1 98.69 104 LEU A O 1
ATOM 813 N N . ALA A 1 105 ? -9.57 -0.027 -3.396 1 98.88 105 ALA A N 1
ATOM 814 C CA . ALA A 1 105 ? -10.57 -0.698 -2.572 1 98.88 105 ALA A CA 1
ATOM 815 C C . ALA A 1 105 ? -10.008 -1.978 -1.96 1 98.88 105 ALA A C 1
ATOM 817 O O . ALA A 1 105 ? -10.25 -2.271 -0.787 1 98.88 105 ALA A O 1
ATOM 818 N N . ARG A 1 106 ? -9.258 -2.693 -2.736 1 98.88 106 ARG A N 1
ATOM 819 C CA . ARG A 1 106 ? -8.609 -3.904 -2.25 1 98.88 106 ARG A CA 1
ATOM 820 C C . ARG A 1 106 ? -7.637 -3.588 -1.115 1 98.88 106 ARG A C 1
ATOM 822 O O . ARG A 1 106 ? -7.574 -4.316 -0.123 1 98.88 106 ARG A O 1
ATOM 829 N N . SER A 1 107 ? -6.879 -2.529 -1.239 1 98.88 107 SER A N 1
ATOM 830 C CA . SER A 1 107 ? -5.902 -2.166 -0.218 1 98.88 107 SER A CA 1
ATOM 831 C C . SER A 1 107 ? -6.582 -1.86 1.112 1 98.88 107 SER A C 1
ATOM 833 O O . SER A 1 107 ? -6.133 -2.318 2.164 1 98.88 107 SER A O 1
ATOM 835 N N . TYR A 1 108 ? -7.645 -1.147 1.054 1 98.94 108 TYR A N 1
ATOM 836 C CA . TYR A 1 108 ? -8.359 -0.829 2.285 1 98.94 108 TYR A CA 1
ATOM 837 C C . TYR A 1 108 ? -9.016 -2.072 2.873 1 98.94 108 TYR A C 1
ATOM 839 O O . TYR A 1 108 ? -9.023 -2.258 4.094 1 98.94 108 TYR A O 1
ATOM 847 N N . SER A 1 109 ? -9.594 -2.939 2.004 1 98.94 109 SER A N 1
ATOM 848 C CA . SER A 1 109 ? -10.141 -4.199 2.498 1 98.94 109 SER A CA 1
ATOM 849 C C . SER A 1 109 ? -9.062 -5.043 3.174 1 98.94 109 SER A C 1
ATOM 851 O O . SER A 1 109 ? -9.305 -5.66 4.211 1 98.94 109 SER A O 1
ATOM 853 N N . THR A 1 110 ? -7.883 -5.047 2.57 1 98.94 110 THR A N 1
ATOM 854 C CA . THR A 1 110 ? -6.77 -5.805 3.133 1 98.94 110 THR A CA 1
ATOM 855 C C . THR A 1 110 ? -6.402 -5.277 4.516 1 98.94 110 THR A C 1
ATOM 857 O O . THR A 1 110 ? -6.273 -6.055 5.469 1 98.94 110 THR A O 1
ATOM 860 N N . LEU A 1 111 ? -6.266 -3.949 4.641 1 98.94 111 LEU A N 1
ATOM 861 C CA . LEU A 1 111 ? -5.934 -3.373 5.938 1 98.94 111 LEU A CA 1
ATOM 862 C C . LEU A 1 111 ? -7.055 -3.617 6.941 1 98.94 111 LEU A C 1
ATOM 864 O O . LEU A 1 111 ? -6.797 -3.855 8.125 1 98.94 111 LEU A O 1
ATOM 868 N N . ASP A 1 112 ? -8.281 -3.514 6.473 1 98.94 112 ASP A N 1
ATOM 869 C CA . ASP A 1 112 ? -9.406 -3.768 7.367 1 98.94 112 ASP A CA 1
ATOM 870 C C . ASP A 1 112 ? -9.367 -5.195 7.906 1 98.94 112 ASP A C 1
ATOM 872 O O . ASP A 1 112 ? -9.633 -5.426 9.086 1 98.94 112 ASP A O 1
ATOM 876 N N . HIS A 1 113 ? -9.031 -6.176 7.098 1 98.88 113 HIS A N 1
ATOM 877 C CA . HIS A 1 113 ? -8.844 -7.555 7.531 1 98.88 113 HIS A CA 1
ATOM 878 C C . HIS A 1 113 ? -7.695 -7.672 8.523 1 98.88 113 HIS A C 1
ATOM 880 O O . HIS A 1 113 ? -7.879 -8.164 9.641 1 98.88 113 HIS A O 1
ATOM 886 N N . LEU A 1 114 ? -6.531 -7.152 8.156 1 98.94 114 LEU A N 1
ATOM 887 C CA . LEU A 1 114 ? -5.328 -7.34 8.953 1 98.94 114 LEU A CA 1
ATOM 888 C C . LEU A 1 114 ? -5.473 -6.676 10.32 1 98.94 114 LEU A C 1
ATOM 890 O O . LEU A 1 114 ? -4.945 -7.18 11.312 1 98.94 114 LEU A O 1
ATOM 894 N N . THR A 1 115 ? -6.242 -5.602 10.375 1 98.81 115 THR A N 1
ATOM 895 C CA . THR A 1 115 ? -6.367 -4.859 11.625 1 98.81 115 THR A CA 1
ATOM 896 C C . THR A 1 115 ? -7.59 -5.324 12.414 1 98.81 115 THR A C 1
ATOM 898 O O . THR A 1 115 ? -7.84 -4.855 13.523 1 98.81 115 THR A O 1
ATOM 901 N N . GLY A 1 116 ? -8.367 -6.254 11.867 1 98.31 116 GLY A N 1
ATOM 902 C CA . GLY A 1 116 ? -9.602 -6.672 12.516 1 98.31 116 GLY A CA 1
ATOM 903 C C . GLY A 1 116 ? -10.656 -5.586 12.539 1 98.31 116 GLY A C 1
ATOM 904 O O . GLY A 1 116 ? -11.383 -5.441 13.523 1 98.31 116 GLY A O 1
ATOM 905 N N . GLY A 1 117 ? -10.695 -4.762 11.508 1 98.62 117 GLY A N 1
ATOM 906 C CA . GLY A 1 117 ? -11.734 -3.754 11.375 1 98.62 117 GLY A CA 1
ATOM 907 C C . GLY A 1 117 ? -11.352 -2.418 11.977 1 98.62 117 GLY A C 1
ATOM 908 O O . GLY A 1 117 ? -12.219 -1.664 12.43 1 98.62 117 GLY A O 1
ATOM 909 N N . ARG A 1 118 ? -10.109 -2.057 12.016 1 98.75 118 ARG A N 1
ATOM 910 C CA . ARG A 1 118 ? -9.695 -0.861 12.742 1 98.75 118 ARG A CA 1
ATOM 911 C C . ARG A 1 118 ? -9.148 0.197 11.781 1 98.75 118 ARG A C 1
ATOM 913 O O . ARG A 1 118 ? -8.336 1.037 12.172 1 98.75 118 ARG A O 1
ATOM 920 N N . VAL A 1 119 ? -9.531 0.198 10.477 1 98.75 119 VAL A N 1
ATOM 921 C CA . VAL A 1 119 ? -8.969 1.142 9.516 1 98.75 119 VAL A CA 1
ATOM 922 C C . VAL A 1 119 ? -10.047 2.113 9.047 1 98.75 119 VAL A C 1
ATOM 924 O O . VAL A 1 119 ? -11.227 1.754 8.977 1 98.75 119 VAL A O 1
ATOM 927 N N . GLY A 1 120 ? -9.688 3.328 8.805 1 98.88 120 GLY A N 1
ATOM 928 C CA . GLY A 1 120 ? -10.477 4.34 8.125 1 98.88 120 GLY A CA 1
ATOM 929 C C . GLY A 1 120 ? -9.797 4.902 6.891 1 98.88 120 GLY A C 1
ATOM 930 O O . GLY A 1 120 ? -8.57 4.848 6.773 1 98.88 120 GLY A O 1
ATOM 931 N N . PHE A 1 121 ? -10.602 5.34 5.969 1 98.94 121 PHE A N 1
ATOM 932 C CA . PHE A 1 121 ? -10.156 5.941 4.719 1 98.94 121 PHE A CA 1
ATOM 933 C C . PHE A 1 121 ? -10.32 7.457 4.758 1 98.94 121 PHE A C 1
ATOM 935 O O . PHE A 1 121 ? -11.438 7.965 4.758 1 98.94 121 PHE A O 1
ATOM 942 N N . ASN A 1 122 ? -9.164 8.18 4.855 1 98.81 122 ASN A N 1
ATOM 943 C CA . ASN A 1 122 ? -9.211 9.625 4.676 1 98.81 122 ASN A CA 1
ATOM 944 C C . ASN A 1 122 ? -9.148 10.008 3.197 1 98.81 122 ASN A C 1
ATOM 946 O O . ASN A 1 122 ? -8.094 9.906 2.568 1 98.81 122 ASN A O 1
ATOM 950 N N . VAL A 1 123 ? -10.266 10.469 2.697 1 98.56 123 VAL A N 1
ATOM 951 C CA . VAL A 1 123 ? -10.422 10.766 1.277 1 98.56 123 VAL A CA 1
ATOM 952 C C . VAL A 1 123 ? -9.938 12.188 0.993 1 98.56 123 VAL A C 1
ATOM 954 O O . VAL A 1 123 ? -10.484 13.156 1.532 1 98.56 123 VAL A O 1
ATOM 957 N N . VAL A 1 124 ? -8.914 12.258 0.16 1 97 124 VAL A N 1
ATOM 958 C CA . VAL A 1 124 ? -8.469 13.586 -0.25 1 97 124 VAL A CA 1
ATOM 959 C C . VAL A 1 124 ? -8.414 13.664 -1.774 1 97 124 VAL A C 1
ATOM 961 O O . VAL A 1 124 ? -8.25 12.648 -2.449 1 97 124 VAL A O 1
ATOM 964 N N . THR A 1 125 ? -8.547 14.82 -2.357 1 94.94 125 THR A N 1
ATOM 965 C CA . THR A 1 125 ? -8.531 15.016 -3.805 1 94.94 125 THR A CA 1
ATOM 966 C C . THR A 1 125 ? -7.195 15.602 -4.254 1 94.94 125 THR A C 1
ATOM 968 O O . THR A 1 125 ? -6.953 15.758 -5.453 1 94.94 125 THR A O 1
ATOM 971 N N . SER A 1 126 ? -6.258 15.773 -3.314 1 91.38 126 SER A N 1
ATOM 972 C CA . SER A 1 126 ? -4.945 16.359 -3.566 1 91.38 126 SER A CA 1
ATOM 973 C C . SER A 1 126 ? -5.062 17.812 -4.012 1 91.38 126 SER A C 1
ATOM 975 O O . SER A 1 126 ? -6.035 18.188 -4.668 1 91.38 126 SER A O 1
ATOM 977 N N . TYR A 1 127 ? -4.078 18.703 -3.643 1 89.38 127 TYR A N 1
ATOM 978 C CA . TYR A 1 127 ? -4.18 20.125 -3.975 1 89.38 127 TYR A CA 1
ATOM 979 C C . TYR A 1 127 ? -2.828 20.688 -4.395 1 89.38 127 TYR A C 1
ATOM 981 O O . TYR A 1 127 ? -2.693 21.891 -4.625 1 89.38 127 TYR A O 1
ATOM 989 N N . LEU A 1 128 ? -1.839 19.844 -4.449 1 93.31 128 LEU A N 1
ATOM 990 C CA . LEU A 1 128 ? -0.507 20.344 -4.785 1 93.31 128 LEU A CA 1
ATOM 991 C C . LEU A 1 128 ? -0.248 20.234 -6.281 1 93.31 128 LEU A C 1
ATOM 993 O O . LEU A 1 128 ? -0.422 19.156 -6.871 1 93.31 128 LEU A O 1
ATOM 997 N N . GLN A 1 129 ? 0.196 21.312 -6.852 1 93.81 129 GLN A N 1
ATOM 998 C CA . GLN A 1 129 ? 0.577 21.312 -8.258 1 93.81 129 GLN A CA 1
ATOM 999 C C . GLN A 1 129 ? 1.689 20.312 -8.531 1 93.81 129 GLN A C 1
ATOM 1001 O O . GLN A 1 129 ? 1.688 19.641 -9.57 1 93.81 129 GLN A O 1
ATOM 1006 N N . SER A 1 130 ? 2.645 20.25 -7.66 1 96.19 130 SER A N 1
ATOM 1007 C CA . SER A 1 130 ? 3.764 19.328 -7.797 1 96.19 130 SER A CA 1
ATOM 1008 C C . SER A 1 130 ? 3.279 17.891 -7.906 1 96.19 130 SER A C 1
ATOM 1010 O O . SER A 1 130 ? 3.852 17.078 -8.648 1 96.19 130 SER A O 1
ATOM 1012 N N . ALA A 1 131 ? 2.221 17.5 -7.191 1 97 131 ALA A N 1
ATOM 1013 C CA . ALA A 1 131 ? 1.651 16.156 -7.266 1 97 131 ALA A CA 1
ATOM 1014 C C . ALA A 1 131 ? 1.113 15.859 -8.664 1 97 131 ALA A C 1
ATOM 1016 O O . ALA A 1 131 ? 1.376 14.797 -9.227 1 97 131 ALA A O 1
ATOM 1017 N N . ALA A 1 132 ? 0.388 16.828 -9.195 1 96.69 132 ALA A N 1
ATOM 1018 C CA . ALA A 1 132 ? -0.2 16.672 -10.523 1 96.69 132 ALA A CA 1
ATOM 1019 C C . ALA A 1 132 ? 0.881 16.484 -11.586 1 96.69 132 ALA A C 1
ATOM 1021 O O . ALA A 1 132 ? 0.833 15.539 -12.375 1 96.69 132 ALA A O 1
ATOM 1022 N N . GLU A 1 133 ? 1.882 17.312 -11.531 1 97 133 GLU A N 1
ATOM 1023 C CA . GLU A 1 133 ? 2.938 17.297 -12.539 1 97 133 GLU A CA 1
ATOM 1024 C C . GLU A 1 133 ? 3.719 15.984 -12.492 1 97 133 GLU A C 1
ATOM 1026 O O . GLU A 1 133 ? 4.047 15.422 -13.531 1 97 133 GLU A O 1
ATOM 1031 N N . ASN A 1 134 ? 3.988 15.516 -11.312 1 98.25 134 ASN A N 1
ATOM 1032 C CA . ASN A 1 134 ? 4.809 14.32 -11.172 1 98.25 134 ASN A CA 1
ATOM 1033 C C . ASN A 1 134 ? 3.998 13.047 -11.422 1 98.25 134 ASN A C 1
ATOM 1035 O O . ASN A 1 134 ? 4.555 11.953 -11.453 1 98.25 134 ASN A O 1
ATOM 1039 N N . GLN A 1 135 ? 2.699 13.188 -11.594 1 96.81 135 GLN A N 1
ATOM 1040 C CA . GLN A 1 135 ? 1.852 12.047 -11.922 1 96.81 135 GLN A CA 1
ATOM 1041 C C . GLN A 1 135 ? 1.324 12.148 -13.352 1 96.81 135 GLN A C 1
ATOM 1043 O O . GLN A 1 135 ? 0.341 11.5 -13.703 1 96.81 135 GLN A O 1
ATOM 1048 N N . GLY A 1 136 ? 1.905 13.016 -14.102 1 95.75 136 GLY A N 1
ATOM 1049 C CA . GLY A 1 136 ? 1.717 12.992 -15.547 1 95.75 136 GLY A CA 1
ATOM 1050 C C . GLY A 1 136 ? 0.738 14.039 -16.031 1 95.75 136 GLY A C 1
ATOM 1051 O O . GLY A 1 136 ? 0.416 14.086 -17.234 1 95.75 136 GLY A O 1
ATOM 1052 N N . LEU A 1 137 ? 0.213 14.891 -15.172 1 94.75 137 LEU A N 1
ATOM 1053 C CA . LEU A 1 137 ? -0.727 15.938 -15.57 1 94.75 137 LEU A CA 1
ATOM 1054 C C . LEU A 1 137 ? -0.004 17.25 -15.812 1 94.75 137 LEU A C 1
ATOM 1056 O O . LEU A 1 137 ? 1.059 17.5 -15.234 1 94.75 137 LEU A O 1
ATOM 1060 N N . PRO A 1 138 ? -0.565 18.062 -16.656 1 91 138 PRO A N 1
ATOM 1061 C CA . PRO A 1 138 ? 0.044 19.375 -16.875 1 91 138 PRO A CA 1
ATOM 1062 C C . PRO A 1 138 ? -0.125 20.297 -15.672 1 91 138 PRO A C 1
ATOM 1064 O O . PRO A 1 138 ? 0.636 21.266 -15.523 1 91 138 PRO A O 1
ATOM 1067 N N . GLY A 1 139 ? -1.066 20.062 -14.93 1 90.69 139 GLY A N 1
ATOM 1068 C CA . GLY A 1 139 ? -1.387 20.812 -13.734 1 90.69 139 GLY A CA 1
ATOM 1069 C C . GLY A 1 139 ? -2.531 20.219 -12.938 1 90.69 139 GLY A C 1
ATOM 1070 O O . GLY A 1 139 ? -3.059 19.172 -13.297 1 90.69 139 GLY A O 1
ATOM 1071 N N . GLN A 1 140 ? -2.861 20.891 -11.883 1 91.19 140 GLN A N 1
ATOM 1072 C CA . GLN A 1 140 ? -3.939 20.422 -11.023 1 91.19 140 GLN A CA 1
ATOM 1073 C C . GLN A 1 140 ? -5.273 20.391 -11.766 1 91.19 140 GLN A C 1
ATOM 1075 O O . GLN A 1 140 ? -5.574 21.312 -12.531 1 91.19 140 GLN A O 1
ATOM 1080 N N . ILE A 1 141 ? -6.055 19.344 -11.562 1 94.12 141 ILE A N 1
ATOM 1081 C CA . ILE A 1 141 ? -7.438 19.312 -12.023 1 94.12 141 ILE A CA 1
ATOM 1082 C C . ILE A 1 141 ? -8.258 20.359 -11.281 1 94.12 141 ILE A C 1
ATOM 1084 O O . ILE A 1 141 ? -8.016 20.625 -10.102 1 94.12 141 ILE A O 1
ATOM 1088 N N . GLU A 1 142 ? -9.156 20.922 -11.953 1 94.19 142 GLU A N 1
ATOM 1089 C CA . GLU A 1 142 ? -10 21.953 -11.352 1 94.19 142 GLU A CA 1
ATOM 1090 C C . GLU A 1 142 ? -10.711 21.438 -10.109 1 94.19 142 GLU A C 1
ATOM 1092 O O . GLU A 1 142 ? -11.141 20.281 -10.07 1 94.19 142 GLU A O 1
ATOM 1097 N N . HIS A 1 143 ? -10.836 22.297 -9.156 1 91.88 143 HIS A N 1
ATOM 1098 C CA . HIS A 1 143 ? -11.336 21.984 -7.824 1 91.88 143 HIS A CA 1
ATOM 1099 C C . HIS A 1 143 ? -12.648 21.219 -7.895 1 91.88 143 HIS A C 1
ATOM 1101 O O . HIS A 1 143 ? -12.766 20.125 -7.324 1 91.88 143 HIS A O 1
ATOM 1107 N N . ASP A 1 144 ? -13.648 21.672 -8.586 1 93.56 144 ASP A N 1
ATOM 1108 C CA . ASP A 1 144 ? -14.961 21.047 -8.633 1 93.56 144 ASP A CA 1
ATOM 1109 C C . ASP A 1 144 ? -14.891 19.688 -9.336 1 93.56 144 ASP A C 1
ATOM 1111 O O . ASP A 1 144 ? -15.578 18.75 -8.945 1 93.56 144 ASP A O 1
ATOM 1115 N N . GLU A 1 145 ? -14.117 19.641 -10.344 1 95.81 145 GLU A N 1
ATOM 1116 C CA . GLU A 1 145 ? -13.969 18.375 -11.07 1 95.81 145 GLU A CA 1
ATOM 1117 C C . GLU A 1 145 ? -13.305 17.312 -10.195 1 95.81 145 GLU A C 1
ATOM 1119 O O . GLU A 1 145 ? -13.633 16.125 -10.297 1 95.81 145 GLU A O 1
ATOM 1124 N N . ARG A 1 146 ? -12.367 17.734 -9.383 1 96.38 146 ARG A N 1
ATOM 1125 C CA . ARG A 1 146 ? -11.742 16.781 -8.477 1 96.38 146 ARG A CA 1
ATOM 1126 C C . ARG A 1 146 ? -12.773 16.141 -7.559 1 96.38 146 ARG A C 1
ATOM 1128 O O . ARG A 1 146 ? -12.672 14.953 -7.238 1 96.38 146 ARG A O 1
ATOM 1135 N N . TYR A 1 147 ? -13.766 16.891 -7.152 1 96.19 147 TYR A N 1
ATOM 1136 C CA . TYR A 1 147 ? -14.797 16.328 -6.289 1 96.19 147 TYR A CA 1
ATOM 1137 C C . TYR A 1 147 ? -15.758 15.453 -7.086 1 96.19 147 TYR A C 1
ATOM 1139 O O . TYR A 1 147 ? -16.328 14.5 -6.551 1 96.19 147 TYR A O 1
ATOM 1147 N N . GLU A 1 148 ? -15.953 15.758 -8.422 1 97.56 148 GLU A N 1
ATOM 1148 C CA . GLU A 1 148 ? -16.719 14.836 -9.266 1 97.56 148 GLU A CA 1
ATOM 1149 C C . GLU A 1 148 ? -16.016 13.484 -9.383 1 97.56 148 GLU A C 1
ATOM 1151 O O . GLU A 1 148 ? -16.656 12.438 -9.32 1 97.56 148 GLU A O 1
ATOM 1156 N N . ILE A 1 149 ? -14.75 13.578 -9.531 1 98.12 149 ILE A N 1
ATOM 1157 C CA . ILE A 1 149 ? -13.945 12.359 -9.562 1 98.12 149 ILE A CA 1
ATOM 1158 C C . ILE A 1 149 ? -14.094 11.602 -8.242 1 98.12 149 ILE A C 1
ATOM 1160 O O . ILE A 1 149 ? -14.312 10.391 -8.234 1 98.12 149 ILE A O 1
ATOM 1164 N N . ALA A 1 150 ? -14.039 12.32 -7.129 1 98.44 150 ALA A N 1
ATOM 1165 C CA . ALA A 1 150 ? -14.133 11.719 -5.801 1 98.44 150 ALA A CA 1
ATOM 1166 C C . ALA A 1 150 ? -15.492 11.047 -5.602 1 98.44 150 ALA A C 1
ATOM 1168 O O . ALA A 1 150 ? -15.586 9.969 -5.016 1 98.44 150 ALA A O 1
ATOM 1169 N N . GLU A 1 151 ? -16.531 11.703 -6.066 1 98.31 151 GLU A N 1
ATOM 1170 C CA . GLU A 1 151 ? -17.875 11.148 -5.973 1 98.31 151 GLU A CA 1
ATOM 1171 C C . GLU A 1 151 ? -17.969 9.797 -6.672 1 98.31 151 GLU A C 1
ATOM 1173 O O . GLU A 1 151 ? -18.438 8.82 -6.086 1 98.31 151 GLU A O 1
ATOM 1178 N N . GLU A 1 152 ? -17.5 9.758 -7.91 1 98.62 152 GLU A N 1
ATOM 1179 C CA . GLU A 1 152 ? -17.578 8.508 -8.664 1 98.62 152 GLU A CA 1
ATOM 1180 C C . GLU A 1 152 ? -16.641 7.453 -8.062 1 98.62 152 GLU A C 1
ATOM 1182 O O . GLU A 1 152 ? -16.984 6.266 -8.039 1 98.62 152 GLU A O 1
ATOM 1187 N N . PHE A 1 153 ? -15.484 7.914 -7.645 1 98.81 153 PHE A N 1
ATOM 1188 C CA . PHE A 1 153 ? -14.516 7.02 -7.02 1 98.81 153 PHE A CA 1
ATOM 1189 C C . PHE A 1 153 ? -15.141 6.293 -5.832 1 98.81 153 PHE A C 1
ATOM 1191 O O . PHE A 1 153 ? -15.062 5.066 -5.742 1 98.81 153 PHE A O 1
ATOM 1198 N N . LEU A 1 154 ? -15.758 7.012 -4.922 1 98.88 154 LEU A N 1
ATOM 1199 C CA . LEU A 1 154 ? -16.359 6.41 -3.74 1 98.88 154 LEU A CA 1
ATOM 1200 C C . LEU A 1 154 ? -17.547 5.527 -4.121 1 98.88 154 LEU A C 1
ATOM 1202 O O . LEU A 1 154 ? -17.766 4.48 -3.51 1 98.88 154 LEU A O 1
ATOM 1206 N N . ASP A 1 155 ? -18.266 5.941 -5.086 1 98.81 155 ASP A N 1
ATOM 1207 C CA . ASP A 1 155 ? -19.375 5.117 -5.562 1 98.81 155 ASP A CA 1
ATOM 1208 C C . ASP A 1 155 ? -18.875 3.734 -5.988 1 98.81 155 ASP A C 1
ATOM 1210 O O . ASP A 1 155 ? -19.484 2.719 -5.617 1 98.81 155 ASP A O 1
ATOM 1214 N N . VAL A 1 156 ? -17.828 3.703 -6.766 1 98.94 156 VAL A N 1
ATOM 1215 C CA . VAL A 1 156 ? -17.234 2.441 -7.203 1 98.94 156 VAL A CA 1
ATOM 1216 C C . VAL A 1 156 ? -16.766 1.643 -5.992 1 98.94 156 VAL A C 1
ATOM 1218 O O . VAL A 1 156 ? -17.047 0.447 -5.879 1 98.94 156 VAL A O 1
ATOM 1221 N N . CYS A 1 157 ? -16.078 2.293 -5.066 1 98.94 157 CYS A N 1
ATOM 1222 C CA . CYS A 1 157 ? -15.586 1.607 -3.877 1 98.94 157 CYS A CA 1
ATOM 1223 C C . CYS A 1 157 ? -16.734 1.021 -3.068 1 98.94 157 CYS A C 1
ATOM 1225 O O . CYS A 1 157 ? -16.656 -0.112 -2.59 1 98.94 157 CYS A O 1
ATOM 1227 N N . TYR A 1 158 ? -17.812 1.804 -2.895 1 98.94 158 TYR A N 1
ATOM 1228 C CA . TYR A 1 158 ? -18.969 1.332 -2.146 1 98.94 158 TYR A CA 1
ATOM 1229 C C . TYR A 1 158 ? -19.562 0.089 -2.793 1 98.94 158 TYR A C 1
ATOM 1231 O O . TYR A 1 158 ? -19.922 -0.871 -2.104 1 98.94 158 TYR A O 1
ATOM 1239 N N . LYS A 1 159 ? -19.688 0.1 -4.156 1 98.94 159 LYS A N 1
ATOM 1240 C CA . LYS A 1 159 ? -20.172 -1.071 -4.879 1 98.94 159 LYS A CA 1
ATOM 1241 C C . LYS A 1 159 ? -19.281 -2.285 -4.625 1 98.94 159 LYS A C 1
ATOM 1243 O O . LYS A 1 159 ? -19.781 -3.393 -4.414 1 98.94 159 LYS A O 1
ATOM 1248 N N . LEU A 1 160 ? -18.016 -2.07 -4.625 1 98.94 160 LEU A N 1
ATOM 1249 C CA . LEU A 1 160 ? -17.062 -3.152 -4.426 1 98.94 160 LEU A CA 1
ATOM 1250 C C . LEU A 1 160 ? -17.109 -3.66 -2.988 1 98.94 160 LEU A C 1
ATOM 1252 O O . LEU A 1 160 ? -17.141 -4.871 -2.754 1 98.94 160 LEU A O 1
ATOM 1256 N N . TRP A 1 161 ? -17.141 -2.775 -1.972 1 98.94 161 TRP A N 1
ATOM 1257 C CA . TRP A 1 161 ? -17.031 -3.125 -0.559 1 98.94 161 TRP A CA 1
ATOM 1258 C C . TRP A 1 161 ? -18.344 -3.715 -0.046 1 98.94 161 TRP A C 1
ATOM 1260 O O . TRP A 1 161 ? -18.328 -4.688 0.713 1 98.94 161 TRP A O 1
ATOM 1270 N N . GLU A 1 162 ? -19.469 -3.127 -0.428 1 98.81 162 GLU A N 1
ATOM 1271 C CA . GLU A 1 162 ? -20.766 -3.463 0.161 1 98.81 162 GLU A CA 1
ATOM 1272 C C . GLU A 1 162 ? -21.547 -4.422 -0.731 1 98.81 162 GLU A C 1
ATOM 1274 O O . GLU A 1 162 ? -22.344 -5.223 -0.241 1 98.81 162 GLU A O 1
ATOM 1279 N N . GLY A 1 163 ? -21.328 -4.348 -2.006 1 98.69 163 GLY A N 1
ATOM 1280 C CA . GLY A 1 163 ? -22.266 -4.965 -2.924 1 98.69 163 GLY A CA 1
ATOM 1281 C C . GLY A 1 163 ? -21.719 -6.207 -3.596 1 98.69 163 GLY A C 1
ATOM 1282 O O . GLY A 1 163 ? -22.438 -7.207 -3.734 1 98.69 163 GLY A O 1
ATOM 1283 N N . SER A 1 164 ? -20.531 -6.25 -3.99 1 98.81 164 SER A N 1
ATOM 1284 C CA . SER A 1 164 ? -19.969 -7.266 -4.871 1 98.81 164 SER A CA 1
ATOM 1285 C C . SER A 1 164 ? -20.078 -8.656 -4.254 1 98.81 164 SER A C 1
ATOM 1287 O O . SER A 1 164 ? -20.453 -9.617 -4.934 1 98.81 164 SER A O 1
ATOM 1289 N N . TRP A 1 165 ? -19.734 -8.781 -3.01 1 98.88 165 TRP A N 1
ATOM 1290 C CA . TRP A 1 165 ? -19.828 -10.039 -2.273 1 98.88 165 TRP A CA 1
ATOM 1291 C C . TRP A 1 165 ? -20.938 -9.977 -1.241 1 98.88 165 TRP A C 1
ATOM 1293 O O . TRP A 1 165 ? -20.906 -9.156 -0.325 1 98.88 165 TRP A O 1
ATOM 1303 N N . GLU A 1 166 ? -21.922 -10.836 -1.309 1 98.5 166 GLU A N 1
ATOM 1304 C CA . GLU A 1 166 ? -23.031 -10.883 -0.366 1 98.5 166 GLU A CA 1
ATOM 1305 C C . GLU A 1 166 ? -22.578 -11.375 1.004 1 98.5 166 GLU A C 1
ATOM 1307 O O . GLU A 1 166 ? -21.5 -11.953 1.133 1 98.5 166 GLU A O 1
ATOM 1312 N N . ASP A 1 167 ? -23.422 -11.094 2.002 1 96.81 167 ASP A N 1
ATOM 1313 C CA . ASP A 1 167 ? -23.25 -11.781 3.277 1 96.81 167 ASP A CA 1
ATOM 1314 C C . ASP A 1 167 ? -23.297 -13.297 3.094 1 96.81 167 ASP A C 1
ATOM 1316 O O . ASP A 1 167 ? -24.141 -13.805 2.342 1 96.81 167 ASP A O 1
ATOM 1320 N N . GLY A 1 168 ? -22.359 -13.906 3.676 1 97.38 168 GLY A N 1
ATOM 1321 C CA . GLY A 1 168 ? -22.344 -15.359 3.611 1 97.38 168 GLY A CA 1
ATOM 1322 C C . GLY A 1 168 ? -21.703 -15.898 2.348 1 97.38 168 GLY A C 1
ATOM 1323 O O . GLY A 1 168 ? -21.688 -17.109 2.123 1 97.38 168 GLY A O 1
ATOM 1324 N N . SER A 1 169 ? -21.125 -15.039 1.528 1 98.62 169 SER A N 1
ATOM 1325 C CA . SER A 1 169 ? -20.531 -15.438 0.258 1 98.62 169 SER A CA 1
ATOM 1326 C C . SER A 1 169 ? -19.281 -16.297 0.476 1 98.62 169 SER A C 1
ATOM 1328 O O . SER A 1 169 ? -18.828 -16.984 -0.441 1 98.62 169 SER A O 1
ATOM 1330 N N . VAL A 1 170 ? -18.703 -16.312 1.659 1 98.62 170 VAL A N 1
ATOM 1331 C CA . VAL A 1 170 ? -17.469 -17.047 1.935 1 98.62 170 VAL A CA 1
ATOM 1332 C C . VAL A 1 170 ? -17.703 -18.047 3.066 1 98.62 170 VAL A C 1
ATOM 1334 O O . VAL A 1 170 ? -17.25 -17.828 4.191 1 98.62 170 VAL A O 1
ATOM 1337 N N . PRO A 1 171 ? -18.297 -19.141 2.789 1 98.19 171 PRO A N 1
ATOM 1338 C CA . PRO A 1 171 ? -18.609 -20.125 3.836 1 98.19 171 PRO A CA 1
ATOM 1339 C C . PRO A 1 171 ? -17.359 -20.875 4.32 1 98.19 171 PRO A C 1
ATOM 1341 O O . PRO A 1 171 ? -17.359 -21.422 5.43 1 98.19 171 PRO A O 1
ATOM 1344 N N . ARG A 1 172 ? -16.344 -20.953 3.535 1 97.69 172 ARG A N 1
ATOM 1345 C CA . ARG A 1 172 ? -15.172 -21.75 3.871 1 97.69 172 ARG A CA 1
ATOM 1346 C C . ARG A 1 172 ? -15.57 -23.156 4.309 1 97.69 172 ARG A C 1
ATOM 1348 O O . ARG A 1 172 ? -15.141 -23.625 5.367 1 97.69 172 ARG A O 1
ATOM 1355 N N . ASP A 1 173 ? -16.375 -23.781 3.564 1 97.88 173 ASP A N 1
ATOM 1356 C CA . ASP A 1 173 ? -16.859 -25.141 3.852 1 97.88 173 ASP A CA 1
ATOM 1357 C C . ASP A 1 173 ? -15.852 -26.188 3.41 1 97.88 173 ASP A C 1
ATOM 1359 O O . ASP A 1 173 ? -15.852 -26.609 2.25 1 97.88 173 ASP A O 1
ATOM 1363 N N . ARG A 1 174 ? -15.039 -26.688 4.277 1 97.19 174 ARG A N 1
ATOM 1364 C CA . ARG A 1 174 ? -13.969 -27.625 3.963 1 97.19 174 ARG A CA 1
ATOM 1365 C C . ARG A 1 174 ? -14.531 -28.984 3.543 1 97.19 174 ARG A C 1
ATOM 1367 O O . ARG A 1 174 ? -13.93 -29.672 2.723 1 97.19 174 ARG A O 1
ATOM 1374 N N . GLU A 1 175 ? -15.633 -29.359 4.113 1 96.81 175 GLU A N 1
ATOM 1375 C CA . GLU A 1 175 ? -16.234 -30.641 3.793 1 96.81 175 GLU A CA 1
ATOM 1376 C C . GLU A 1 175 ? -16.75 -30.672 2.355 1 96.81 175 GLU A C 1
ATOM 1378 O O . GLU A 1 175 ? -16.5 -31.641 1.623 1 96.81 175 GLU A O 1
ATOM 1383 N N . LYS A 1 176 ? -17.406 -29.547 1.916 1 96.56 176 LYS A N 1
ATOM 1384 C CA . LYS A 1 176 ? -17.984 -29.5 0.578 1 96.56 176 LYS A CA 1
ATOM 1385 C C . LYS A 1 176 ? -16.984 -28.953 -0.436 1 96.56 176 LYS A C 1
ATOM 1387 O O . LYS A 1 176 ? -17.203 -29.062 -1.646 1 96.56 176 LYS A O 1
ATOM 1392 N N . GLY A 1 177 ? -15.906 -28.406 0.062 1 96.75 177 GLY A N 1
ATOM 1393 C CA . GLY A 1 177 ? -14.898 -27.828 -0.81 1 96.75 177 GLY A CA 1
ATOM 1394 C C . GLY A 1 177 ? -15.328 -26.5 -1.423 1 96.75 177 GLY A C 1
ATOM 1395 O O . GLY A 1 177 ? -15.062 -26.25 -2.6 1 96.75 177 GLY A O 1
ATOM 1396 N N . ILE A 1 178 ? -16.078 -25.719 -0.697 1 98.19 178 ILE A N 1
ATOM 1397 C CA . ILE A 1 178 ? -16.547 -24.422 -1.171 1 98.19 178 ILE A CA 1
ATOM 1398 C C . ILE A 1 178 ? -15.961 -23.312 -0.305 1 98.19 178 ILE A C 1
ATOM 1400 O O . ILE A 1 178 ? -16.406 -23.094 0.826 1 98.19 178 ILE A O 1
ATOM 1404 N N . PHE A 1 179 ? -14.977 -22.688 -0.845 1 98.56 179 PHE A N 1
ATOM 1405 C CA . PHE A 1 179 ? -14.414 -21.531 -0.137 1 98.56 179 PHE A CA 1
ATOM 1406 C C . PHE A 1 179 ? -15.336 -20.328 -0.253 1 98.56 179 PHE A C 1
ATOM 1408 O O . PHE A 1 179 ? -15.688 -19.719 0.755 1 98.56 179 PHE A O 1
ATOM 1415 N N . ALA A 1 180 ? -15.711 -20.016 -1.449 1 98.75 180 ALA A N 1
ATOM 1416 C CA . ALA A 1 180 ? -16.656 -18.938 -1.723 1 98.75 180 ALA A CA 1
ATOM 1417 C C . ALA A 1 180 ? -17.766 -19.422 -2.652 1 98.75 180 ALA A C 1
ATOM 1419 O O . ALA A 1 180 ? -17.547 -20.266 -3.51 1 98.75 180 ALA A O 1
ATOM 1420 N N . ASP A 1 181 ? -18.938 -18.891 -2.494 1 98.75 181 ASP A N 1
ATOM 1421 C CA . ASP A 1 181 ? -20.094 -19.219 -3.314 1 98.75 181 ASP A CA 1
ATOM 1422 C C . ASP A 1 181 ? -20.234 -18.25 -4.484 1 98.75 181 ASP A C 1
ATOM 1424 O O . ASP A 1 181 ? -20.641 -17.109 -4.301 1 98.75 181 ASP A O 1
ATOM 1428 N N . PRO A 1 182 ? -19.984 -18.719 -5.684 1 98.62 182 PRO A N 1
ATOM 1429 C CA . PRO A 1 182 ? -20 -17.812 -6.824 1 98.62 182 PRO A CA 1
ATOM 1430 C C . PRO A 1 182 ? -21.359 -17.188 -7.059 1 98.62 182 PRO A C 1
ATOM 1432 O O . PRO A 1 182 ? -21.469 -16.109 -7.648 1 98.62 182 PRO A O 1
ATOM 1435 N N . SER A 1 183 ? -22.422 -17.828 -6.645 1 98.5 183 SER A N 1
ATOM 1436 C CA . SER A 1 183 ? -23.75 -17.297 -6.84 1 98.5 183 SER A CA 1
ATOM 1437 C C . SER A 1 183 ? -24 -16.062 -5.961 1 98.5 183 SER A C 1
ATOM 1439 O O . SER A 1 183 ? -24.953 -15.32 -6.172 1 98.5 183 SER A O 1
ATOM 1441 N N . LYS A 1 184 ? -23.125 -15.859 -5.016 1 98.75 184 LYS A N 1
ATOM 1442 C CA . LYS A 1 184 ? -23.266 -14.742 -4.086 1 98.75 184 LYS A CA 1
ATOM 1443 C C . LYS A 1 184 ? -22.188 -13.695 -4.324 1 98.75 184 LYS A C 1
ATOM 1445 O O . LYS A 1 184 ? -21.953 -12.828 -3.48 1 98.75 184 LYS A O 1
ATOM 1450 N N . VAL A 1 185 ? -21.484 -13.797 -5.355 1 98.88 185 VAL A N 1
ATOM 1451 C CA . VAL A 1 185 ? -20.469 -12.828 -5.762 1 98.88 185 VAL A CA 1
ATOM 1452 C C . VAL A 1 185 ? -20.844 -12.219 -7.105 1 98.88 185 VAL A C 1
ATOM 1454 O O . VAL A 1 185 ? -21.078 -12.938 -8.086 1 98.88 185 VAL A O 1
ATOM 1457 N N . HIS A 1 186 ? -20.891 -10.906 -7.184 1 98.75 186 HIS A N 1
ATOM 1458 C CA . HIS A 1 186 ? -21.531 -10.219 -8.305 1 98.75 186 HIS A CA 1
ATOM 1459 C C . HIS A 1 186 ? -20.578 -9.203 -8.93 1 98.75 186 HIS A C 1
ATOM 1461 O O . HIS A 1 186 ? -19.859 -8.5 -8.219 1 98.75 186 HIS A O 1
ATOM 1467 N N . PRO A 1 187 ? -20.453 -9.211 -10.289 1 98.69 187 PRO A N 1
ATOM 1468 C CA . PRO A 1 187 ? -19.859 -8.031 -10.922 1 98.69 187 PRO A CA 1
ATOM 1469 C C . PRO A 1 187 ? -20.609 -6.738 -10.602 1 98.69 187 PRO A C 1
ATOM 1471 O O . PRO A 1 187 ? -21.828 -6.742 -10.508 1 98.69 187 PRO A O 1
ATOM 1474 N N . ILE A 1 188 ? -19.891 -5.637 -10.422 1 98.62 188 ILE A N 1
ATOM 1475 C CA . ILE A 1 188 ? -20.578 -4.398 -10.062 1 98.62 188 ILE A CA 1
ATOM 1476 C C . ILE A 1 188 ? -21 -3.656 -11.328 1 98.62 188 ILE A C 1
ATOM 1478 O O . ILE A 1 188 ? -21.797 -2.719 -11.273 1 98.62 188 ILE A O 1
ATOM 1482 N N . LEU A 1 189 ? -20.438 -4.027 -12.523 1 98.38 189 LEU A N 1
ATOM 1483 C CA . LEU A 1 189 ? -20.844 -3.539 -13.836 1 98.38 189 LEU A CA 1
ATOM 1484 C C . LEU A 1 189 ? -20.812 -2.016 -13.883 1 98.38 189 LEU A C 1
ATOM 1486 O O . LEU A 1 189 ? -21.766 -1.388 -14.375 1 98.38 189 LEU A O 1
ATOM 1490 N N . HIS A 1 190 ? -19.75 -1.425 -13.344 1 98.5 190 HIS A N 1
ATOM 1491 C CA . HIS A 1 190 ? -19.656 0.031 -13.328 1 98.5 190 HIS A CA 1
ATOM 1492 C C . HIS A 1 190 ? -19 0.561 -14.594 1 98.5 190 HIS A C 1
ATOM 1494 O O . HIS A 1 190 ? -17.906 0.121 -14.969 1 98.5 190 HIS A O 1
ATOM 1500 N N . LYS A 1 191 ? -19.562 1.434 -15.242 1 98.19 191 LYS A N 1
ATOM 1501 C CA . LYS A 1 191 ? -19.031 2.275 -16.312 1 98.19 191 LYS A CA 1
ATOM 1502 C C . LYS A 1 191 ? -19.516 3.715 -16.172 1 98.19 191 LYS A C 1
ATOM 1504 O O . LYS A 1 191 ? -20.656 4.031 -16.516 1 98.19 191 LYS A O 1
ATOM 1509 N N . GLY A 1 192 ? -18.625 4.555 -15.68 1 97.69 192 GLY A N 1
ATOM 1510 C CA . GLY A 1 192 ? -18.969 5.953 -15.484 1 97.69 192 GLY A CA 1
ATOM 1511 C C . GLY A 1 192 ? -18.125 6.895 -16.328 1 97.69 192 GLY A C 1
ATOM 1512 O O . GLY A 1 192 ? -17.547 6.488 -17.344 1 97.69 192 GLY A O 1
ATOM 1513 N N . LYS A 1 193 ? -18.156 8.219 -15.953 1 97 193 LYS A N 1
ATOM 1514 C CA . LYS A 1 193 ? -17.406 9.234 -16.672 1 97 193 LYS A CA 1
ATOM 1515 C C . LYS A 1 193 ? -15.898 9.055 -16.469 1 97 193 LYS A C 1
ATOM 1517 O O . LYS A 1 193 ? -15.109 9.242 -17.406 1 97 193 LYS A O 1
ATOM 1522 N N . TYR A 1 194 ? -15.516 8.68 -15.242 1 97.56 194 TYR A N 1
ATOM 1523 C CA . TYR A 1 194 ? -14.102 8.703 -14.891 1 97.56 194 TYR A CA 1
ATOM 1524 C C . TYR A 1 194 ? -13.547 7.293 -14.75 1 97.56 194 TYR A C 1
ATOM 1526 O O . TYR A 1 194 ? -12.352 7.066 -14.961 1 97.56 194 TYR A O 1
ATOM 1534 N N . PHE A 1 195 ? -14.414 6.332 -14.406 1 98.19 195 PHE A N 1
ATOM 1535 C CA . PHE A 1 195 ? -13.891 5.012 -14.094 1 98.19 195 PHE A CA 1
ATOM 1536 C C . PHE A 1 195 ? -14.727 3.922 -14.75 1 98.19 195 PHE A C 1
ATOM 1538 O O . PHE A 1 195 ? -15.93 4.102 -14.969 1 98.19 195 PHE A O 1
ATOM 1545 N N . GLN A 1 196 ? -14.094 2.826 -15.102 1 98.25 196 GLN A N 1
ATOM 1546 C CA . GLN A 1 196 ? -14.688 1.584 -15.594 1 98.25 196 GLN A CA 1
ATOM 1547 C C . GLN A 1 196 ? -14.227 0.391 -14.758 1 98.25 196 GLN A C 1
ATOM 1549 O O . GLN A 1 196 ? -13.031 0.098 -14.688 1 98.25 196 GLN A O 1
ATOM 1554 N N . VAL A 1 197 ? -15.125 -0.209 -14.062 1 98.62 197 VAL A N 1
ATOM 1555 C CA . VAL A 1 197 ? -14.883 -1.395 -13.242 1 98.62 197 VAL A CA 1
ATOM 1556 C C . VAL A 1 197 ? -16.031 -2.381 -13.406 1 98.62 197 VAL A C 1
ATOM 1558 O O . VAL A 1 197 ? -16.938 -2.43 -12.578 1 98.62 197 VAL A O 1
ATOM 1561 N N . PRO A 1 198 ? -15.953 -3.211 -14.367 1 98.44 198 PRO A N 1
ATOM 1562 C CA . PRO A 1 198 ? -17.109 -4.059 -14.68 1 98.44 198 PRO A CA 1
ATOM 1563 C C . PRO A 1 198 ? -17.141 -5.336 -13.836 1 98.44 198 PRO A C 1
ATOM 1565 O O . PRO A 1 198 ? -18.172 -5.996 -13.758 1 98.44 198 PRO A O 1
ATOM 1568 N N . GLY A 1 199 ? -16.141 -5.75 -13.219 1 98.38 199 GLY A N 1
ATOM 1569 C CA . GLY A 1 199 ? -16 -7.09 -12.664 1 98.38 199 GLY A CA 1
ATOM 1570 C C . GLY A 1 199 ? -16.359 -7.156 -11.188 1 98.38 199 GLY A C 1
ATOM 1571 O O . GLY A 1 199 ? -17.047 -6.281 -10.672 1 98.38 199 GLY A O 1
ATOM 1572 N N . ILE A 1 200 ? -16.016 -8.336 -10.539 1 98.81 200 ILE A N 1
ATOM 1573 C CA . ILE A 1 200 ? -16.234 -8.578 -9.117 1 98.81 200 ILE A CA 1
ATOM 1574 C C . ILE A 1 200 ? -15.102 -7.965 -8.305 1 98.81 200 ILE A C 1
ATOM 1576 O O . ILE A 1 200 ? -14.023 -7.695 -8.836 1 98.81 200 ILE A O 1
ATOM 1580 N N . ALA A 1 201 ? -15.367 -7.66 -7.031 1 98.81 201 ALA A N 1
ATOM 1581 C CA . ALA A 1 201 ? -14.297 -7.207 -6.148 1 98.81 201 ALA A CA 1
ATOM 1582 C C . ALA A 1 201 ? -13.234 -8.289 -5.973 1 98.81 201 ALA A C 1
ATOM 1584 O O . ALA A 1 201 ? -13.547 -9.477 -5.984 1 98.81 201 ALA A O 1
ATOM 1585 N N . LEU A 1 202 ? -12.008 -7.906 -5.75 1 98.75 202 LEU A N 1
ATOM 1586 C CA . LEU A 1 202 ? -10.891 -8.82 -5.52 1 98.75 202 LEU A CA 1
ATOM 1587 C C . LEU A 1 202 ? -10.914 -9.367 -4.094 1 98.75 202 LEU A C 1
ATOM 1589 O O . LEU A 1 202 ? -10.344 -10.422 -3.818 1 98.75 202 LEU A O 1
ATOM 1593 N N . SER A 1 203 ? -11.531 -8.664 -3.211 1 98.56 203 SER A N 1
ATOM 1594 C CA . SER A 1 203 ? -11.477 -8.984 -1.789 1 98.56 203 SER A CA 1
ATOM 1595 C C . SER A 1 203 ? -12.812 -9.531 -1.294 1 98.56 203 SER A C 1
ATOM 1597 O O . SER A 1 203 ? -13.875 -9.062 -1.708 1 98.56 203 SER A O 1
ATOM 1599 N N . GLU A 1 204 ? -12.734 -10.531 -0.434 1 98.62 204 GLU A N 1
ATOM 1600 C CA . GLU A 1 204 ? -13.914 -10.938 0.327 1 98.62 204 GLU A CA 1
ATOM 1601 C C . GLU A 1 204 ? -14.312 -9.859 1.332 1 98.62 204 GLU A C 1
ATOM 1603 O O . GLU A 1 204 ? -13.531 -8.953 1.626 1 98.62 204 GLU A O 1
ATOM 1608 N N . PRO A 1 205 ? -15.539 -9.914 1.821 1 98.56 205 PRO A N 1
ATOM 1609 C CA . PRO A 1 205 ? -16 -8.891 2.764 1 98.56 205 PRO A CA 1
ATOM 1610 C C . PRO A 1 205 ? -15.125 -8.812 4.012 1 98.56 205 PRO A C 1
ATOM 1612 O O . PRO A 1 205 ? -14.789 -9.836 4.605 1 98.56 205 PRO A O 1
ATOM 1615 N N . SER A 1 206 ? -14.695 -7.617 4.355 1 98.56 206 SER A N 1
ATOM 1616 C CA . SER A 1 206 ? -13.898 -7.371 5.551 1 98.56 206 SER A CA 1
ATOM 1617 C C . SER A 1 206 ? -14.781 -6.98 6.734 1 98.56 206 SER A C 1
ATOM 1619 O O . SER A 1 206 ? -15.984 -6.77 6.574 1 98.56 206 SER A O 1
ATOM 1621 N N . PRO A 1 207 ? -14.242 -6.863 7.934 1 98.12 207 PRO A N 1
ATOM 1622 C CA . PRO A 1 207 ? -15.062 -6.668 9.133 1 98.12 207 PRO A CA 1
ATOM 1623 C C . PRO A 1 207 ? -15.969 -5.445 9.031 1 98.12 207 PRO A C 1
ATOM 1625 O O . PRO A 1 207 ? -17.141 -5.5 9.43 1 98.12 207 PRO A O 1
ATOM 1628 N N . GLN A 1 208 ? -15.484 -4.344 8.492 1 98.44 208 GLN A N 1
ATOM 1629 C CA . GLN A 1 208 ? -16.312 -3.143 8.391 1 98.44 208 GLN A CA 1
ATOM 1630 C C . GLN A 1 208 ? -16.984 -3.057 7.027 1 98.44 208 GLN A C 1
ATOM 1632 O O . GLN A 1 208 ? -17.922 -2.271 6.844 1 98.44 208 GLN A O 1
ATOM 1637 N N . ARG A 1 209 ? -16.484 -3.822 6.031 1 98.44 209 ARG A N 1
ATOM 1638 C CA . ARG A 1 209 ? -16.781 -3.627 4.617 1 98.44 209 ARG A CA 1
ATOM 1639 C C . ARG A 1 209 ? -16.312 -2.256 4.141 1 98.44 209 ARG A C 1
ATOM 1641 O O . ARG A 1 209 ? -15.109 -2.029 3.973 1 98.44 209 ARG A O 1
ATOM 1648 N N . THR A 1 210 ? -17.188 -1.209 4.281 1 98.81 210 THR A N 1
ATOM 1649 C CA . THR A 1 210 ? -16.719 0.153 4.047 1 98.81 210 THR A CA 1
ATOM 1650 C C . THR A 1 210 ? -15.914 0.662 5.238 1 98.81 210 THR A C 1
ATOM 1652 O O . THR A 1 210 ? -16.422 0.731 6.355 1 98.81 210 THR A O 1
ATOM 1655 N N . PRO A 1 211 ? -14.609 0.933 5.055 1 98.81 211 PRO A N 1
ATOM 1656 C CA . PRO A 1 211 ? -13.883 1.554 6.164 1 98.81 211 PRO A CA 1
ATOM 1657 C C . PRO A 1 211 ? -14.484 2.891 6.59 1 98.81 211 PRO A C 1
ATOM 1659 O O . PRO A 1 211 ? -15.156 3.549 5.797 1 98.81 211 PRO A O 1
ATOM 1662 N N . VAL A 1 212 ? -14.266 3.248 7.848 1 98.81 212 VAL A N 1
ATOM 1663 C CA . VAL A 1 212 ? -14.719 4.559 8.297 1 98.81 212 VAL A CA 1
ATOM 1664 C C . VAL A 1 212 ? -14.203 5.641 7.352 1 98.81 212 VAL A C 1
ATOM 1666 O O . VAL A 1 212 ? -13.016 5.656 7.008 1 98.81 212 VAL A O 1
ATOM 1669 N N . ILE A 1 213 ? -15.102 6.508 6.891 1 98.88 213 ILE A N 1
ATOM 1670 C CA . ILE A 1 213 ? -14.703 7.531 5.93 1 98.88 213 ILE A CA 1
ATOM 1671 C C . ILE A 1 213 ? -14.383 8.828 6.66 1 98.88 213 ILE A C 1
ATOM 1673 O O . ILE A 1 213 ? -15.242 9.398 7.348 1 98.88 213 ILE A O 1
ATOM 1677 N N . PHE A 1 214 ? -13.125 9.289 6.496 1 98.62 214 PHE A N 1
ATOM 1678 C CA . PHE A 1 214 ? -12.664 10.578 6.98 1 98.62 214 PHE A CA 1
ATOM 1679 C C . PHE A 1 214 ? -12.578 11.586 5.844 1 98.62 214 PHE A C 1
ATOM 1681 O O . PHE A 1 214 ? -12.32 11.219 4.695 1 98.62 214 PHE A O 1
ATOM 1688 N N . GLN A 1 215 ? -12.867 12.805 6.148 1 96.62 215 GLN A N 1
ATOM 1689 C CA . GLN A 1 215 ? -12.734 13.891 5.176 1 96.62 215 GLN A CA 1
ATOM 1690 C C . GLN A 1 215 ? -12.438 15.219 5.863 1 96.62 215 GLN A C 1
ATOM 1692 O O . GLN A 1 215 ? -12.664 15.359 7.066 1 96.62 215 GLN A O 1
ATOM 1697 N N . ALA A 1 216 ? -11.875 16.172 5.133 1 90 216 ALA A N 1
ATOM 1698 C CA . ALA A 1 216 ? -11.531 17.469 5.688 1 90 216 ALA A CA 1
ATOM 1699 C C . ALA A 1 216 ? -11.914 18.594 4.727 1 90 216 ALA A C 1
ATOM 1701 O O . ALA A 1 216 ? -11.281 19.656 4.707 1 90 216 ALA A O 1
ATOM 1702 N N . GLY A 1 217 ? -12.945 18.469 3.975 1 81.94 217 GLY A N 1
ATOM 1703 C CA . GLY A 1 217 ? -13.305 19.5 3.012 1 81.94 217 GLY A CA 1
ATOM 1704 C C . GLY A 1 217 ? -13.852 20.75 3.662 1 81.94 217 GLY A C 1
ATOM 1705 O O . GLY A 1 217 ? -14.805 20.688 4.441 1 81.94 217 GLY A O 1
ATOM 1706 N N . ALA A 1 218 ? -13.328 21.891 3.303 1 78.5 218 ALA A N 1
ATOM 1707 C CA . ALA A 1 218 ? -13.719 23.156 3.928 1 78.5 218 ALA A CA 1
ATOM 1708 C C . ALA A 1 218 ? -14.516 24.016 2.959 1 78.5 218 ALA A C 1
ATOM 1710 O O . ALA A 1 218 ? -15.281 24.891 3.381 1 78.5 218 ALA A O 1
ATOM 1711 N N . SER A 1 219 ? -14.297 23.812 1.639 1 82.38 219 SER A N 1
ATOM 1712 C CA . SER A 1 219 ? -15.07 24.562 0.644 1 82.38 219 SER A CA 1
ATOM 1713 C C . SER A 1 219 ? -16.531 24.141 0.661 1 82.38 219 SER A C 1
ATOM 1715 O O . SER A 1 219 ? -16.891 23.141 1.28 1 82.38 219 SER A O 1
ATOM 1717 N N . SER A 1 220 ? -17.312 24.953 0.003 1 88.06 220 SER A N 1
ATOM 1718 C CA . SER A 1 220 ? -18.719 24.594 -0.078 1 88.06 220 SER A CA 1
ATOM 1719 C C . SER A 1 220 ? -18.906 23.203 -0.689 1 88.06 220 SER A C 1
ATOM 1721 O O . SER A 1 220 ? -19.656 22.391 -0.155 1 88.06 220 SER A O 1
ATOM 1723 N N . ARG A 1 221 ? -18.234 23.016 -1.778 1 91.25 221 ARG A N 1
ATOM 1724 C CA . ARG A 1 221 ? -18.312 21.719 -2.43 1 91.25 221 ARG A CA 1
ATOM 1725 C C . ARG A 1 221 ? -17.734 20.625 -1.534 1 91.25 221 ARG A C 1
ATOM 1727 O O . ARG A 1 221 ? -18.266 19.516 -1.483 1 91.25 221 ARG A O 1
ATOM 1734 N N . GLY A 1 222 ? -16.672 20.969 -0.875 1 92.56 222 GLY A N 1
ATOM 1735 C CA . GLY A 1 222 ? -16.047 20.031 0.048 1 92.56 222 GLY A CA 1
ATOM 1736 C C . GLY A 1 222 ? -16.938 19.672 1.227 1 92.56 222 GLY A C 1
ATOM 1737 O O . GLY A 1 222 ? -17 18.516 1.632 1 92.56 222 GLY A O 1
ATOM 1738 N N . GLN A 1 223 ? -17.625 20.641 1.714 1 92.19 223 GLN A N 1
ATOM 1739 C CA . GLN A 1 223 ? -18.516 20.406 2.85 1 92.19 223 GLN A CA 1
ATOM 1740 C C . GLN A 1 223 ? -19.719 19.562 2.443 1 92.19 223 GLN A C 1
ATOM 1742 O O . GLN A 1 223 ? -20.172 18.719 3.213 1 92.19 223 GLN A O 1
ATOM 1747 N N . ALA A 1 224 ? -20.188 19.828 1.296 1 94.31 224 ALA A N 1
ATOM 1748 C CA . ALA A 1 224 ? -21.266 19 0.788 1 94.31 224 ALA A CA 1
ATOM 1749 C C . ALA A 1 224 ? -20.828 17.562 0.628 1 94.31 224 ALA A C 1
ATOM 1751 O O . ALA A 1 224 ? -21.562 16.625 0.993 1 94.31 224 ALA A O 1
ATOM 1752 N N . PHE A 1 225 ? -19.688 17.406 0.066 1 96.88 225 PHE A N 1
ATOM 1753 C CA . PHE A 1 225 ? -19.094 16.078 -0.089 1 96.88 225 PHE A CA 1
ATOM 1754 C C . PHE A 1 225 ? -18.922 15.398 1.265 1 96.88 225 PHE A C 1
ATOM 1756 O O . PHE A 1 225 ? -19.281 14.227 1.427 1 96.88 225 PHE A O 1
ATOM 1763 N N . SER A 1 226 ? -18.422 16.109 2.223 1 96.19 226 SER A N 1
ATOM 1764 C CA . SER A 1 226 ? -18.234 15.586 3.572 1 96.19 226 SER A CA 1
ATOM 1765 C C . SER A 1 226 ? -19.562 15.219 4.207 1 96.19 226 SER A C 1
ATOM 1767 O O . SER A 1 226 ? -19.688 14.164 4.836 1 96.19 226 SER A O 1
ATOM 1769 N N . GLY A 1 227 ? -20.5 16.094 4.102 1 96 227 GLY A N 1
ATOM 1770 C CA . GLY A 1 227 ? -21.828 15.828 4.652 1 96 227 GLY A CA 1
ATOM 1771 C C . GLY A 1 227 ? -22.438 14.547 4.121 1 96 227 GLY A C 1
ATOM 1772 O O . GLY A 1 227 ? -23.078 13.805 4.867 1 96 227 GLY A O 1
ATOM 1773 N N . GLN A 1 228 ? -22.125 14.312 2.891 1 96.94 228 GLN A N 1
ATOM 1774 C CA . GLN A 1 228 ? -22.719 13.148 2.232 1 96.94 228 GLN A CA 1
ATOM 1775 C C . GLN A 1 228 ? -21.969 11.867 2.604 1 96.94 228 GLN A C 1
ATOM 1777 O O . GLN A 1 228 ? -22.594 10.836 2.859 1 96.94 228 GLN A O 1
ATOM 1782 N N . HIS A 1 229 ? -20.672 11.906 2.678 1 98.31 229 HIS A N 1
ATOM 1783 C CA . HIS A 1 229 ? -19.906 10.656 2.67 1 98.31 229 HIS A CA 1
ATOM 1784 C C . HIS A 1 229 ? -19.203 10.438 3.998 1 98.31 229 HIS A C 1
ATOM 1786 O O . HIS A 1 229 ? -18.969 9.297 4.406 1 98.31 229 HIS A O 1
ATOM 1792 N N . ALA A 1 230 ? -18.766 11.477 4.668 1 98.44 230 ALA A N 1
ATOM 1793 C CA . ALA A 1 230 ? -17.828 11.328 5.785 1 98.44 230 ALA A CA 1
ATOM 1794 C C . ALA A 1 230 ? -18.547 10.859 7.043 1 98.44 230 ALA A C 1
ATOM 1796 O O . ALA A 1 230 ? -19.734 11.164 7.242 1 98.44 230 ALA A O 1
ATOM 1797 N N . GLU A 1 231 ? -17.859 10.07 7.805 1 98.56 231 GLU A N 1
ATOM 1798 C CA . GLU A 1 231 ? -18.312 9.688 9.141 1 98.56 231 GLU A CA 1
ATOM 1799 C C . GLU A 1 231 ? -17.562 10.445 10.219 1 98.56 231 GLU A C 1
ATOM 1801 O O . GLU A 1 231 ? -18.078 10.648 11.32 1 98.56 231 GLU A O 1
ATOM 1806 N N . ALA A 1 232 ? -16.344 10.852 9.93 1 98.31 232 ALA A N 1
ATOM 1807 C CA . ALA A 1 232 ? -15.555 11.758 10.742 1 98.31 232 ALA A CA 1
ATOM 1808 C C . ALA A 1 232 ? -14.953 12.875 9.898 1 98.31 232 ALA A C 1
ATOM 1810 O O . ALA A 1 232 ? -14.375 12.617 8.836 1 98.31 232 ALA A O 1
ATOM 1811 N N . ILE A 1 233 ? -15.172 14.125 10.328 1 97.69 233 ILE A N 1
ATOM 1812 C CA . ILE A 1 233 ? -14.781 15.289 9.539 1 97.69 233 ILE A CA 1
ATOM 1813 C C . ILE A 1 233 ? -13.789 16.141 10.336 1 97.69 233 ILE A C 1
ATOM 1815 O O . ILE A 1 233 ? -14.07 16.531 11.469 1 97.69 233 ILE A O 1
ATOM 1819 N N . PHE A 1 234 ? -12.633 16.406 9.742 1 96.12 234 PHE A N 1
ATOM 1820 C CA . PHE A 1 234 ? -11.641 17.297 10.336 1 96.12 234 PHE A CA 1
ATOM 1821 C C . PHE A 1 234 ? -11.914 18.75 9.969 1 96.12 234 PHE A C 1
ATOM 1823 O O . PHE A 1 234 ? -12.148 19.062 8.797 1 96.12 234 PHE A O 1
ATOM 1830 N N . ILE A 1 235 ? -11.844 19.625 10.938 1 91.5 235 ILE A N 1
ATOM 1831 C CA . ILE A 1 235 ? -12.008 21.047 10.648 1 91.5 235 ILE A CA 1
ATOM 1832 C C . ILE A 1 235 ? -10.906 21.844 11.336 1 91.5 235 ILE A C 1
ATOM 1834 O O . ILE A 1 235 ? -10.242 21.344 12.25 1 91.5 235 ILE A O 1
ATOM 1838 N N . THR A 1 236 ? -10.688 22.984 10.773 1 83.56 236 THR A N 1
ATOM 1839 C CA . THR A 1 236 ? -9.82 23.953 11.438 1 83.56 236 THR A CA 1
ATOM 1840 C C . THR A 1 236 ? -10.602 24.766 12.469 1 83.56 236 THR A C 1
ATOM 1842 O O . THR A 1 236 ? -11.641 25.344 12.148 1 83.56 236 THR A O 1
ATOM 1845 N N . ALA A 1 237 ? -10.164 24.75 13.672 1 76.5 237 ALA A N 1
ATOM 1846 C CA . ALA A 1 237 ? -10.828 25.484 14.742 1 76.5 237 ALA A CA 1
ATOM 1847 C C . ALA A 1 237 ? -10.078 26.766 15.07 1 76.5 237 ALA A C 1
ATOM 1849 O O . ALA A 1 237 ? -8.852 26.766 15.219 1 76.5 237 ALA A O 1
ATOM 1850 N N . LEU A 1 238 ? -10.781 27.828 15.039 1 75 238 LEU A N 1
ATOM 1851 C CA . LEU A 1 238 ? -10.195 29.141 15.258 1 75 238 LEU A CA 1
ATOM 1852 C C . LEU A 1 238 ? -10.453 29.625 16.672 1 75 238 LEU A C 1
ATOM 1854 O O . LEU A 1 238 ? -9.523 30.016 17.391 1 75 238 LEU A O 1
ATOM 1858 N N . ARG A 1 239 ? -11.766 29.656 17.031 1 84.5 239 ARG A N 1
ATOM 1859 C CA . ARG A 1 239 ? -12.352 29.953 18.328 1 84.5 239 ARG A CA 1
ATOM 1860 C C . ARG A 1 239 ? -13.586 29.094 18.594 1 84.5 239 ARG A C 1
ATOM 1862 O O . ARG A 1 239 ? -14.281 28.703 17.656 1 84.5 239 ARG A O 1
ATOM 1869 N N . PRO A 1 240 ? -13.766 28.828 19.844 1 86.44 240 PRO A N 1
ATOM 1870 C CA . PRO A 1 240 ? -14.891 27.938 20.125 1 86.44 240 PRO A CA 1
ATOM 1871 C C . PRO A 1 240 ? -16.203 28.438 19.547 1 86.44 240 PRO A C 1
ATOM 1873 O O . PRO A 1 240 ? -16.938 27.672 18.906 1 86.44 240 PRO A O 1
ATOM 1876 N N . HIS A 1 241 ? -16.547 29.688 19.703 1 87 241 HIS A N 1
ATOM 1877 C CA . HIS A 1 241 ? -17.859 30.172 19.25 1 87 241 HIS A CA 1
ATOM 1878 C C . HIS A 1 241 ? -17.953 30.172 17.734 1 87 241 HIS A C 1
ATOM 1880 O O . HIS A 1 241 ? -19.016 29.922 17.172 1 87 241 HIS A O 1
ATOM 1886 N N . LEU A 1 242 ? -16.875 30.375 17.031 1 87.44 242 LEU A N 1
ATOM 1887 C CA . LEU A 1 242 ? -16.859 30.312 15.57 1 87.44 242 LEU A CA 1
ATOM 1888 C C . LEU A 1 242 ? -16.891 28.875 15.078 1 87.44 242 LEU A C 1
ATOM 1890 O O . LEU A 1 242 ? -17.422 28.578 14.008 1 87.44 242 LEU A O 1
ATOM 1894 N N . THR A 1 243 ? -16.312 28.047 15.859 1 90.56 243 THR A N 1
ATOM 1895 C CA . THR A 1 243 ? -16.312 26.625 15.547 1 90.56 243 THR A CA 1
ATOM 1896 C C . THR A 1 243 ? -17.734 26.078 15.523 1 90.56 243 THR A C 1
ATOM 1898 O O . THR A 1 243 ? -18.062 25.219 14.711 1 90.56 243 THR A O 1
ATOM 1901 N N . LYS A 1 244 ? -18.547 26.641 16.375 1 93.31 244 LYS A N 1
ATOM 1902 C CA . LYS A 1 244 ? -19.938 26.219 16.438 1 93.31 244 LYS A CA 1
ATOM 1903 C C . LYS A 1 244 ? -20.656 26.469 15.102 1 93.31 244 LYS A C 1
ATOM 1905 O O . LYS A 1 244 ? -21.453 25.641 14.656 1 93.31 244 LYS A O 1
ATOM 1910 N N . VAL A 1 245 ? -20.328 27.531 14.508 1 90.75 245 VAL A N 1
ATOM 1911 C CA . VAL A 1 245 ? -20.938 27.875 13.227 1 90.75 245 VAL A CA 1
ATOM 1912 C C . VAL A 1 245 ? -20.562 26.828 12.18 1 90.75 245 VAL A C 1
ATOM 1914 O O . VAL A 1 245 ? -21.406 26.391 11.406 1 90.75 245 VAL A O 1
ATOM 1917 N N . LEU A 1 246 ? -19.344 26.5 12.203 1 89.69 246 LEU A N 1
ATOM 1918 C CA . LEU A 1 246 ? -18.844 25.531 11.234 1 89.69 246 LEU A CA 1
ATOM 1919 C C . LEU A 1 246 ? -19.453 24.141 11.484 1 89.69 246 LEU A C 1
ATOM 1921 O O . LEU A 1 246 ? -19.844 23.453 10.547 1 89.69 246 LEU A O 1
ATOM 1925 N N . THR A 1 247 ? -19.484 23.734 12.742 1 94.31 247 THR A N 1
ATOM 1926 C CA . THR A 1 247 ? -20.016 22.406 13.07 1 94.31 247 THR A CA 1
ATOM 1927 C C . THR A 1 247 ? -21.5 22.328 12.703 1 94.31 247 THR A C 1
ATOM 1929 O O . THR A 1 247 ? -21.953 21.297 12.188 1 94.31 247 THR A O 1
ATOM 1932 N N . GLU A 1 248 ? -22.203 23.422 12.93 1 94.88 248 GLU A N 1
ATOM 1933 C CA . GLU A 1 248 ? -23.609 23.453 12.57 1 94.88 248 GLU A CA 1
ATOM 1934 C C . GLU A 1 248 ? -23.797 23.359 11.055 1 94.88 248 GLU A C 1
ATOM 1936 O O . GLU A 1 248 ? -24.703 22.672 10.578 1 94.88 248 GLU A O 1
ATOM 1941 N N . ARG A 1 249 ? -22.984 24.031 10.398 1 93.38 249 ARG A N 1
ATOM 1942 C CA . ARG A 1 249 ? -23.047 24 8.945 1 93.38 249 ARG A CA 1
ATOM 1943 C C . ARG A 1 249 ? -22.812 22.578 8.422 1 93.38 249 ARG A C 1
ATOM 1945 O O . ARG A 1 249 ? -23.516 22.125 7.516 1 93.38 249 ARG A O 1
ATOM 1952 N N . ILE A 1 250 ? -21.828 21.922 8.914 1 94.81 250 ILE A N 1
ATOM 1953 C CA . ILE A 1 250 ? -21.5 20.562 8.5 1 94.81 250 ILE A CA 1
ATOM 1954 C C . ILE A 1 250 ? -22.672 19.641 8.797 1 94.81 250 ILE A C 1
ATOM 1956 O O . ILE A 1 250 ? -23.062 18.828 7.953 1 94.81 250 ILE A O 1
ATOM 1960 N N . ARG A 1 251 ? -23.234 19.766 9.977 1 97.06 251 ARG A N 1
ATOM 1961 C CA . ARG A 1 251 ? -24.359 18.938 10.352 1 97.06 251 ARG A CA 1
ATOM 1962 C C . ARG A 1 251 ? -25.578 19.234 9.484 1 97.06 251 ARG A C 1
ATOM 1964 O O . ARG A 1 251 ? -26.375 18.344 9.172 1 97.06 251 ARG A O 1
ATOM 1971 N N . ASN A 1 252 ? -25.75 20.516 9.117 1 97.38 252 ASN A N 1
ATOM 1972 C CA . ASN A 1 252 ? -26.797 20.859 8.164 1 97.38 252 ASN A CA 1
ATOM 1973 C C . ASN A 1 252 ? -26.594 20.172 6.82 1 97.38 252 ASN A C 1
ATOM 1975 O O . ASN A 1 252 ? -27.547 19.703 6.203 1 97.38 252 ASN A O 1
ATOM 1979 N N . GLU A 1 253 ? -25.359 20.156 6.363 1 97.12 253 GLU A N 1
ATOM 1980 C CA . GLU A 1 253 ? -25.062 19.484 5.105 1 97.12 253 GLU A CA 1
ATOM 1981 C C . GLU A 1 253 ? -25.359 18 5.191 1 97.12 253 GLU A C 1
ATOM 1983 O O . GLU A 1 253 ? -25.812 17.391 4.223 1 97.12 253 GLU A O 1
ATOM 1988 N N . ALA A 1 254 ? -25.062 17.375 6.328 1 97.31 254 ALA A N 1
ATOM 1989 C CA . ALA A 1 254 ? -25.406 15.977 6.535 1 97.31 254 ALA A CA 1
ATOM 1990 C C . ALA A 1 254 ? -26.906 15.75 6.449 1 97.31 254 ALA A C 1
ATOM 1992 O O . ALA A 1 254 ? -27.359 14.828 5.777 1 97.31 254 ALA A O 1
ATOM 1993 N N . GLU A 1 255 ? -27.656 16.625 7.094 1 98 255 GLU A N 1
ATOM 1994 C CA . GLU A 1 255 ? -29.109 16.516 7.055 1 98 255 GLU A CA 1
ATOM 1995 C C . GLU A 1 255 ? -29.641 16.703 5.633 1 98 255 GLU A C 1
ATOM 1997 O O . GLU A 1 255 ? -30.547 15.984 5.215 1 98 255 GLU A O 1
ATOM 2002 N N . LYS A 1 256 ? -29.062 17.641 4.961 1 97.56 256 LYS A N 1
ATOM 2003 C CA . LYS A 1 256 ? -29.453 17.875 3.57 1 97.56 256 LYS A CA 1
ATOM 2004 C C . LYS A 1 256 ? -29.219 16.625 2.727 1 97.56 256 LYS A C 1
ATOM 2006 O O . LYS A 1 256 ? -29.953 16.375 1.768 1 97.56 256 LYS A O 1
ATOM 2011 N N . ALA A 1 257 ? -28.25 15.852 3.09 1 97 257 ALA A N 1
ATOM 2012 C CA . ALA A 1 257 ? -27.906 14.641 2.35 1 97 257 ALA A CA 1
ATOM 2013 C C . ALA A 1 257 ? -28.734 13.453 2.836 1 97 257 ALA A C 1
ATOM 2015 O O . ALA A 1 257 ? -28.516 12.312 2.412 1 97 257 ALA A O 1
ATOM 2016 N N . GLY A 1 258 ? -29.641 13.68 3.779 1 97.44 258 GLY A N 1
ATOM 2017 C CA . GLY A 1 258 ? -30.531 12.633 4.246 1 97.44 258 GLY A CA 1
ATOM 2018 C C . GLY A 1 258 ? -29.984 11.875 5.445 1 97.44 258 GLY A C 1
ATOM 2019 O O . GLY A 1 258 ? -30.531 10.836 5.828 1 97.44 258 GLY A O 1
ATOM 2020 N N . ARG A 1 259 ? -28.953 12.375 6.078 1 97.88 259 ARG A N 1
ATOM 2021 C CA . ARG A 1 259 ? -28.359 11.742 7.254 1 97.88 259 ARG A CA 1
ATOM 2022 C C . ARG A 1 259 ? -28.797 12.461 8.531 1 97.88 259 ARG A C 1
ATOM 2024 O O . ARG A 1 259 ? -29.547 13.43 8.477 1 97.88 259 ARG A O 1
ATOM 2031 N N . LYS A 1 260 ? -28.469 11.945 9.695 1 97.5 260 LYS A N 1
ATOM 2032 C CA . LYS A 1 260 ? -28.719 12.609 10.969 1 97.5 260 LYS A CA 1
ATOM 2033 C C . LYS A 1 260 ? -27.5 13.438 11.398 1 97.5 260 LYS A C 1
ATOM 2035 O O . LYS A 1 260 ? -26.391 13.188 10.953 1 97.5 260 LYS A O 1
ATOM 2040 N N . ARG A 1 261 ? -27.75 14.359 12.227 1 96 261 ARG A N 1
ATOM 2041 C CA . ARG A 1 261 ? -26.719 15.273 12.711 1 96 261 ARG A CA 1
ATOM 2042 C C . ARG A 1 261 ? -25.609 14.508 13.438 1 96 261 ARG A C 1
ATOM 2044 O O . ARG A 1 261 ? -24.438 14.875 13.352 1 96 261 ARG A O 1
ATOM 2051 N N . ASP A 1 262 ? -25.984 13.352 14.039 1 94.31 262 ASP A N 1
ATOM 2052 C CA . ASP A 1 262 ? -25.016 12.617 14.844 1 94.31 262 ASP A CA 1
ATOM 2053 C C . ASP A 1 262 ? -24.344 11.516 14.031 1 94.31 262 ASP A C 1
ATOM 2055 O O . ASP A 1 262 ? -23.516 10.766 14.547 1 94.31 262 ASP A O 1
ATOM 2059 N N . ASP A 1 263 ? -24.688 11.453 12.703 1 96.62 263 ASP A N 1
ATOM 2060 C CA . ASP A 1 263 ? -24.031 10.492 11.82 1 96.62 263 ASP A CA 1
ATOM 2061 C C . ASP A 1 263 ? -22.609 10.945 11.469 1 96.62 263 ASP A C 1
ATOM 2063 O O . ASP A 1 263 ? -21.828 10.172 10.906 1 96.62 263 ASP A O 1
ATOM 2067 N N . VAL A 1 264 ? -22.25 12.156 11.875 1 97 264 VAL A N 1
ATOM 2068 C CA . VAL A 1 264 ? -20.938 12.695 11.586 1 97 264 VAL A CA 1
ATOM 2069 C C . VAL A 1 264 ? -20.266 13.141 12.883 1 97 264 VAL A C 1
ATOM 2071 O O . VAL A 1 264 ? -20.891 13.758 13.742 1 97 264 VAL A O 1
ATOM 2074 N N . LYS A 1 265 ? -19.047 12.656 13.047 1 97.75 265 LYS A N 1
ATOM 2075 C CA . LYS A 1 265 ? -18.188 13.18 14.109 1 97.75 265 LYS A CA 1
ATOM 2076 C C . LYS A 1 265 ? -17.297 14.305 13.594 1 97.75 265 LYS A C 1
ATOM 2078 O O . LYS A 1 265 ? -16.688 14.18 12.531 1 97.75 265 LYS A O 1
ATOM 2083 N N . ILE A 1 266 ? -17.328 15.406 14.266 1 97.06 266 ILE A N 1
ATOM 2084 C CA . ILE A 1 266 ? -16.562 16.562 13.844 1 97.06 266 ILE A CA 1
ATOM 2085 C C . ILE A 1 266 ? -15.391 16.781 14.805 1 97.06 266 ILE A C 1
ATOM 2087 O O . ILE A 1 266 ? -15.594 16.922 16.016 1 97.06 266 ILE A O 1
ATOM 2091 N N . LEU A 1 267 ? -14.172 16.781 14.273 1 97.06 267 LEU A N 1
ATOM 2092 C CA . LEU A 1 267 ? -12.93 16.859 15.031 1 97.06 267 LEU A CA 1
ATOM 2093 C C . LEU A 1 267 ? -12.125 18.094 14.641 1 97.06 267 LEU A C 1
ATOM 2095 O O . LEU A 1 267 ? -11.938 18.375 13.453 1 97.06 267 LEU A O 1
ATOM 2099 N N . ALA A 1 268 ? -11.664 18.812 15.602 1 94.75 268 ALA A N 1
ATOM 2100 C CA . ALA A 1 268 ? -10.82 19.969 15.328 1 94.75 268 ALA A CA 1
ATOM 2101 C C . ALA A 1 268 ? -9.359 19.672 15.688 1 94.75 268 ALA A C 1
ATOM 2103 O O . ALA A 1 268 ? -9.086 19.016 16.703 1 94.75 268 ALA A O 1
ATOM 2104 N N . MET A 1 269 ? -8.5 20.141 14.859 1 93.69 269 MET A N 1
ATOM 2105 C CA . MET A 1 269 ? -7.078 20 15.164 1 93.69 269 MET A CA 1
ATOM 2106 C C . MET A 1 269 ? -6.672 20.938 16.297 1 93.69 269 MET A C 1
ATOM 2108 O O . MET A 1 269 ? -6.902 22.141 16.219 1 93.69 269 MET A O 1
ATOM 2112 N N . LEU A 1 270 ? -6.168 20.438 17.328 1 94.06 270 LEU A N 1
ATOM 2113 C CA . LEU A 1 270 ? -5.598 21.172 18.453 1 94.06 270 LEU A CA 1
ATOM 2114 C C . LEU A 1 270 ? -4.258 20.562 18.875 1 94.06 270 LEU A C 1
ATOM 2116 O O . LEU A 1 270 ? -4.023 19.375 18.688 1 94.06 270 LEU A O 1
ATOM 2120 N N . SER A 1 271 ? -3.391 21.344 19.312 1 94.88 271 SER A N 1
ATOM 2121 C CA . SER A 1 271 ? -2.184 20.859 19.969 1 94.88 271 SER A CA 1
ATOM 2122 C C . SER A 1 271 ? -2.154 21.266 21.438 1 94.88 271 SER A C 1
ATOM 2124 O O . SER A 1 271 ? -2.764 22.266 21.828 1 94.88 271 SER A O 1
ATOM 2126 N N . VAL A 1 272 ? -1.529 20.5 22.188 1 97.31 272 VAL A N 1
ATOM 2127 C CA . VAL A 1 272 ? -1.545 20.688 23.641 1 97.31 272 VAL A CA 1
ATOM 2128 C C . VAL A 1 272 ? -0.118 20.641 24.172 1 97.31 272 VAL A C 1
ATOM 2130 O O . VAL A 1 272 ? 0.649 19.734 23.844 1 97.31 272 VAL A O 1
ATOM 2133 N N . VAL A 1 273 ? 0.236 21.641 24.922 1 98.5 273 VAL A N 1
ATOM 2134 C CA . VAL A 1 273 ? 1.439 21.641 25.734 1 98.5 273 VAL A CA 1
ATOM 2135 C C . VAL A 1 273 ? 1.055 21.578 27.219 1 98.5 273 VAL A C 1
ATOM 2137 O O . VAL A 1 273 ? 0.589 22.562 27.781 1 98.5 273 VAL A O 1
ATOM 2140 N N . VAL A 1 274 ? 1.29 20.422 27.812 1 98.88 274 VAL A N 1
ATOM 2141 C CA . VAL A 1 274 ? 0.817 20.172 29.172 1 98.88 274 VAL A CA 1
ATOM 2142 C C . VAL A 1 274 ? 1.983 19.75 30.062 1 98.88 274 VAL A C 1
ATOM 2144 O O . VAL A 1 274 ? 2.949 19.141 29.578 1 98.88 274 VAL A O 1
ATOM 2147 N N . ASP A 1 275 ? 1.952 20.109 31.266 1 98.75 275 ASP A N 1
ATOM 2148 C CA . ASP A 1 275 ? 2.855 19.688 32.312 1 98.75 275 ASP A CA 1
ATOM 2149 C C . ASP A 1 275 ? 2.166 19.75 33.688 1 98.75 275 ASP A C 1
ATOM 2151 O O . ASP A 1 275 ? 0.971 20.047 33.781 1 98.75 275 ASP A O 1
ATOM 2155 N N . GLU A 1 276 ? 2.857 19.469 34.781 1 98.56 276 GLU A N 1
ATOM 2156 C CA . GLU A 1 276 ? 2.309 19.359 36.125 1 98.56 276 GLU A CA 1
ATOM 2157 C C . GLU A 1 276 ? 1.632 20.656 36.562 1 98.56 276 GLU A C 1
ATOM 2159 O O . GLU A 1 276 ? 0.642 20.641 37.281 1 98.56 276 GLU A O 1
ATOM 2164 N N . THR A 1 277 ? 2.193 21.844 36.156 1 98.75 277 THR A N 1
ATOM 2165 C CA . THR A 1 277 ? 1.652 23.141 36.5 1 98.75 277 THR A CA 1
ATOM 2166 C C . THR A 1 277 ? 1.599 24.062 35.281 1 98.75 277 THR A C 1
ATOM 2168 O O . THR A 1 277 ? 2.244 23.781 34.25 1 98.75 277 THR A O 1
ATOM 2171 N N . ASP A 1 278 ? 0.782 25.078 35.438 1 98.75 278 ASP A N 1
ATOM 2172 C CA . ASP A 1 278 ? 0.699 26.078 34.375 1 98.75 278 ASP A CA 1
ATOM 2173 C C . ASP A 1 278 ? 2.072 26.672 34.062 1 98.75 278 ASP A C 1
ATOM 2175 O O . ASP A 1 278 ? 2.418 26.875 32.906 1 98.75 278 ASP A O 1
ATOM 2179 N N . GLU A 1 279 ? 2.836 26.969 35.094 1 98.69 279 GLU A N 1
ATOM 2180 C CA . GLU A 1 279 ? 4.156 27.562 34.938 1 98.69 279 GLU A CA 1
ATOM 2181 C C . GLU A 1 279 ? 5.098 26.641 34.156 1 98.69 279 GLU A C 1
ATOM 2183 O O . GLU A 1 279 ? 5.809 27.094 33.25 1 98.69 279 GLU A O 1
ATOM 2188 N N . LYS A 1 280 ? 5.09 25.391 34.531 1 98.75 280 LYS A N 1
ATOM 2189 C CA . LYS A 1 280 ? 5.949 24.422 33.875 1 98.75 280 LYS A CA 1
ATOM 2190 C C . LYS A 1 280 ? 5.543 24.25 32.406 1 98.75 280 LYS A C 1
ATOM 2192 O O . LYS A 1 280 ? 6.398 24.109 31.531 1 98.75 280 LYS A O 1
ATOM 2197 N N . ALA A 1 281 ? 4.246 24.203 32.156 1 98.81 281 ALA A N 1
ATOM 2198 C CA . ALA A 1 281 ? 3.746 24.078 30.781 1 98.81 281 ALA A CA 1
ATOM 2199 C C . ALA A 1 281 ? 4.16 25.281 29.922 1 98.81 281 ALA A C 1
ATOM 2201 O O . ALA A 1 281 ? 4.555 25.125 28.766 1 98.81 281 ALA A O 1
ATOM 2202 N N . GLN A 1 282 ? 4.012 26.469 30.5 1 98.62 282 GLN A N 1
ATOM 2203 C CA . GLN A 1 282 ? 4.402 27.688 29.781 1 98.62 282 GLN A CA 1
ATOM 2204 C C . GLN A 1 282 ? 5.898 27.688 29.484 1 98.62 282 GLN A C 1
ATOM 2206 O O . GLN A 1 282 ? 6.316 28.125 28.406 1 98.62 282 GLN A O 1
ATOM 2211 N N . ALA A 1 283 ? 6.684 27.25 30.453 1 98.69 283 ALA A N 1
ATOM 2212 C CA . ALA A 1 283 ? 8.125 27.141 30.234 1 98.69 283 ALA A CA 1
ATOM 2213 C C . ALA A 1 283 ? 8.438 26.172 29.109 1 98.69 283 ALA A C 1
ATOM 2215 O O . ALA A 1 283 ? 9.312 26.422 28.281 1 98.69 283 ALA A O 1
ATOM 2216 N N . LYS A 1 284 ? 7.801 25.031 29.109 1 98.31 284 LYS A N 1
ATOM 2217 C CA . LYS A 1 284 ? 7.953 24.031 28.062 1 98.31 284 LYS A CA 1
ATOM 2218 C C . LYS A 1 284 ? 7.57 24.609 26.703 1 98.31 284 LYS A C 1
ATOM 2220 O O . LYS A 1 284 ? 8.273 24.391 25.703 1 98.31 284 LYS A O 1
ATOM 2225 N N . TYR A 1 285 ? 6.512 25.312 26.688 1 97.94 285 TYR A N 1
ATOM 2226 C CA . TYR A 1 285 ? 6.059 25.938 25.453 1 97.94 285 TYR A CA 1
ATOM 2227 C C . TYR A 1 285 ? 7.082 26.953 24.953 1 97.94 285 TYR A C 1
ATOM 2229 O O . TYR A 1 285 ? 7.398 26.984 23.766 1 97.94 285 TYR A O 1
ATOM 2237 N N . ALA A 1 286 ? 7.539 27.766 25.828 1 97.81 286 ALA A N 1
ATOM 2238 C CA . ALA A 1 286 ? 8.57 28.734 25.484 1 97.81 286 ALA A CA 1
ATOM 2239 C C . ALA A 1 286 ? 9.805 28.047 24.906 1 97.81 286 ALA A C 1
ATOM 2241 O O . ALA A 1 286 ? 10.438 28.562 23.984 1 97.81 286 ALA A O 1
ATOM 2242 N N . GLU A 1 287 ? 10.125 26.953 25.469 1 97.94 287 GLU A N 1
ATOM 2243 C CA . GLU A 1 287 ? 11.242 26.172 24.938 1 97.94 287 GLU A CA 1
ATOM 2244 C C . GLU A 1 287 ? 10.969 25.688 23.516 1 97.94 287 GLU A C 1
ATOM 2246 O O . GLU A 1 287 ? 11.844 25.766 22.656 1 97.94 287 GLU A O 1
ATOM 2251 N N . TYR A 1 288 ? 9.789 25.125 23.266 1 97.62 288 TYR A N 1
ATOM 2252 C CA . TYR A 1 288 ? 9.422 24.672 21.922 1 97.62 288 TYR A CA 1
ATOM 2253 C C . TYR A 1 288 ? 9.547 25.797 20.906 1 97.62 288 TYR A C 1
ATOM 2255 O O . TYR A 1 288 ? 10.016 25.594 19.797 1 97.62 288 TYR A O 1
ATOM 2263 N N . LEU A 1 289 ? 9.133 27 21.297 1 96.81 289 LEU A N 1
ATOM 2264 C CA . LEU A 1 289 ? 9.125 28.156 20.391 1 96.81 289 LEU A CA 1
ATOM 2265 C C . LEU A 1 289 ? 10.539 28.5 19.938 1 96.81 289 LEU A C 1
ATOM 2267 O O . LEU A 1 289 ? 10.727 29.031 18.844 1 96.81 289 LEU A O 1
ATOM 2271 N N . LYS A 1 290 ? 11.516 28.141 20.719 1 96.62 290 LYS A N 1
ATOM 2272 C CA . LYS A 1 290 ? 12.906 28.438 20.391 1 96.62 290 LYS A CA 1
ATOM 2273 C C . LYS A 1 290 ? 13.383 27.594 19.203 1 96.62 290 LYS A C 1
ATOM 2275 O O . LYS A 1 290 ? 14.391 27.906 18.578 1 96.62 290 LYS A O 1
ATOM 2280 N N . TYR A 1 291 ? 12.688 26.547 18.875 1 97.38 291 TYR A N 1
ATOM 2281 C CA . TYR A 1 291 ? 13.125 25.625 17.844 1 97.38 291 TYR A CA 1
ATOM 2282 C C . TYR A 1 291 ? 12.398 25.906 16.531 1 97.38 291 TYR A C 1
ATOM 2284 O O . TYR A 1 291 ? 12.656 25.25 15.516 1 97.38 291 TYR A O 1
ATOM 2292 N N . GLN A 1 292 ? 11.539 26.906 16.469 1 96.5 292 GLN A N 1
ATOM 2293 C CA . GLN A 1 292 ? 10.727 27.172 15.281 1 96.5 292 GLN A CA 1
ATOM 2294 C C . GLN A 1 292 ? 11.602 27.422 14.055 1 96.5 292 GLN A C 1
ATOM 2296 O O . GLN A 1 292 ? 12.641 28.078 14.156 1 96.5 292 GLN A O 1
ATOM 2301 N N . ASN A 1 293 ? 11.148 26.859 12.992 1 97.19 293 ASN A N 1
ATOM 2302 C CA . ASN A 1 293 ? 11.68 27.219 11.68 1 97.19 293 ASN A CA 1
ATOM 2303 C C . ASN A 1 293 ? 10.656 28.031 10.875 1 97.19 293 ASN A C 1
ATOM 2305 O O . ASN A 1 293 ? 9.797 27.453 10.211 1 97.19 293 ASN A O 1
ATOM 2309 N N . ILE A 1 294 ? 10.859 29.297 10.828 1 96.06 294 ILE A N 1
ATOM 2310 C CA . ILE A 1 294 ? 9.883 30.234 10.266 1 96.06 294 ILE A CA 1
ATOM 2311 C C . ILE A 1 294 ? 9.844 30.078 8.75 1 96.06 294 ILE A C 1
ATOM 2313 O O . ILE A 1 294 ? 8.781 30.203 8.133 1 96.06 294 ILE A O 1
ATOM 2317 N N . GLU A 1 295 ? 10.953 29.859 8.148 1 96.44 295 GLU A N 1
ATOM 2318 C CA . GLU A 1 295 ? 11.016 29.703 6.695 1 96.44 295 GLU A CA 1
ATOM 2319 C C . GLU A 1 295 ? 10.219 28.484 6.234 1 96.44 295 GLU A C 1
ATOM 2321 O O . GLU A 1 295 ? 9.453 28.562 5.273 1 96.44 295 GLU A O 1
ATOM 2326 N N . SER A 1 296 ? 10.438 27.422 6.898 1 97.19 296 SER A N 1
ATOM 2327 C CA . SER A 1 296 ? 9.695 26.219 6.547 1 97.19 296 SER A CA 1
ATOM 2328 C C . SER A 1 296 ? 8.203 26.406 6.754 1 97.19 296 SER A C 1
ATOM 2330 O O . SER A 1 296 ? 7.391 25.906 5.98 1 97.19 296 SER A O 1
ATOM 2332 N N . SER A 1 297 ? 7.859 27.094 7.793 1 97.19 297 SER A N 1
ATOM 2333 C CA . SER A 1 297 ? 6.457 27.422 8.023 1 97.19 297 SER A CA 1
ATOM 2334 C C . SER A 1 297 ? 5.859 28.156 6.824 1 97.19 297 SER A C 1
ATOM 2336 O O . SER A 1 297 ? 4.762 27.828 6.371 1 97.19 297 SER A O 1
ATOM 2338 N N . GLN A 1 298 ? 6.562 29.125 6.312 1 96.25 298 GLN A N 1
ATOM 2339 C CA . GLN A 1 298 ? 6.098 29.875 5.152 1 96.25 298 GLN A CA 1
ATOM 2340 C C . GLN A 1 298 ? 5.996 28.984 3.92 1 96.25 298 GLN A C 1
ATOM 2342 O O . GLN A 1 298 ? 5.109 29.172 3.084 1 96.25 298 GLN A O 1
ATOM 2347 N N . GLY A 1 299 ? 6.926 28.031 3.822 1 96.94 299 GLY A N 1
ATOM 2348 C CA . GLY A 1 299 ? 6.84 27.047 2.756 1 96.94 299 GLY A CA 1
ATOM 2349 C C . GLY A 1 299 ? 5.547 26.25 2.783 1 96.94 299 GLY A C 1
ATOM 2350 O O . GLY A 1 299 ? 4.871 26.125 1.761 1 96.94 299 GLY A O 1
ATOM 2351 N N . ILE A 1 300 ? 5.18 25.781 3.953 1 96.56 300 ILE A N 1
ATOM 2352 C CA . ILE A 1 300 ? 3.98 24.969 4.125 1 96.56 300 ILE A CA 1
ATOM 2353 C C . ILE A 1 300 ? 2.74 25.828 3.881 1 96.56 300 ILE A C 1
ATOM 2355 O O . ILE A 1 300 ? 1.826 25.422 3.162 1 96.56 300 ILE A O 1
ATOM 2359 N N . ILE A 1 301 ? 2.744 27.047 4.398 1 93.81 301 ILE A N 1
ATOM 2360 C CA . ILE A 1 301 ? 1.627 27.969 4.23 1 93.81 301 ILE A CA 1
ATOM 2361 C C . ILE A 1 301 ? 1.406 28.25 2.744 1 93.81 301 ILE A C 1
ATOM 2363 O O . ILE A 1 301 ? 0.265 28.375 2.293 1 93.81 301 ILE A O 1
ATOM 2367 N N . GLY A 1 302 ? 2.479 28.391 2.041 1 92.25 302 GLY A N 1
ATOM 2368 C CA . GLY A 1 302 ? 2.363 28.578 0.604 1 92.25 302 GLY A CA 1
ATOM 2369 C C . GLY A 1 302 ? 1.562 27.469 -0.077 1 92.25 302 GLY A C 1
ATOM 2370 O O . GLY A 1 302 ? 0.735 27.75 -0.947 1 92.25 302 GLY A O 1
ATOM 2371 N N . GLY A 1 303 ? 1.827 26.219 0.297 1 90.06 303 GLY A N 1
ATOM 2372 C CA . GLY A 1 303 ? 1.072 25.109 -0.26 1 90.06 303 GLY A CA 1
ATOM 2373 C C . GLY A 1 303 ? -0.392 25.125 0.138 1 90.06 303 GLY A C 1
ATOM 2374 O O . GLY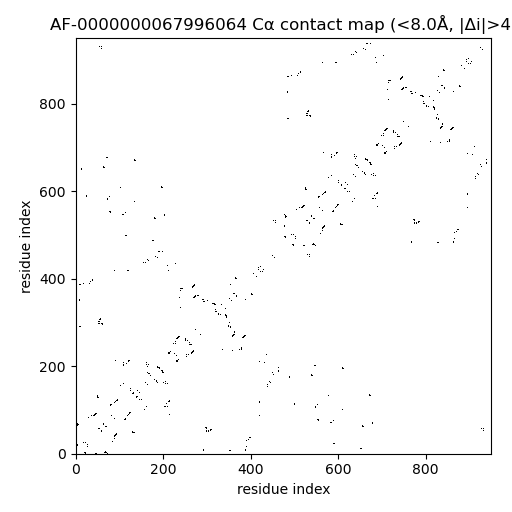 A 1 303 ? -1.269 24.875 -0.691 1 90.06 303 GLY A O 1
ATOM 2375 N N . TRP A 1 304 ? -0.66 25.453 1.391 1 87.88 304 TRP A N 1
ATOM 2376 C CA . TRP A 1 304 ? -2.025 25.5 1.903 1 87.88 304 TRP A CA 1
ATOM 2377 C C . TRP A 1 304 ? -2.846 26.562 1.183 1 87.88 304 TRP A C 1
ATOM 2379 O O . TRP A 1 304 ? -4.027 26.359 0.898 1 87.88 304 TRP A O 1
ATOM 2389 N N . SER A 1 305 ? -2.203 27.656 0.866 1 86.81 305 SER A N 1
ATOM 2390 C CA . SER A 1 305 ? -2.949 28.828 0.419 1 86.81 305 SER A CA 1
ATOM 2391 C C . SER A 1 305 ? -2.811 29.031 -1.085 1 86.81 305 SER A C 1
ATOM 2393 O O . SER A 1 305 ? -3.604 29.75 -1.695 1 86.81 305 SER A O 1
ATOM 2395 N N . GLY A 1 306 ? -1.759 28.453 -1.632 1 87.19 306 GLY A N 1
ATOM 2396 C CA . GLY A 1 306 ? -1.43 28.75 -3.016 1 87.19 306 GLY A CA 1
ATOM 2397 C C . GLY A 1 306 ? -0.783 30.109 -3.188 1 87.19 306 GLY A C 1
ATOM 2398 O O . GLY A 1 306 ? -0.558 30.562 -4.312 1 87.19 306 GLY A O 1
ATOM 2399 N N . LEU A 1 307 ? -0.431 30.75 -2.043 1 88.44 307 LEU A N 1
ATOM 2400 C CA . LEU A 1 307 ? 0.123 32.094 -2.076 1 88.44 307 LEU A CA 1
ATOM 2401 C C . LEU A 1 307 ? 1.607 32.094 -1.729 1 88.44 307 LEU A C 1
ATOM 2403 O O . LEU A 1 307 ? 2.01 31.484 -0.731 1 88.44 307 LEU A O 1
ATOM 2407 N N . ASP A 1 308 ? 2.371 32.75 -2.537 1 92.75 308 ASP A N 1
ATOM 2408 C CA . ASP A 1 308 ? 3.783 32.938 -2.217 1 92.75 308 ASP A CA 1
ATOM 2409 C C . ASP A 1 308 ? 3.971 34.125 -1.257 1 92.75 308 ASP A C 1
ATOM 2411 O O . ASP A 1 308 ? 4.035 35.25 -1.683 1 92.75 308 ASP A O 1
ATOM 2415 N N . LEU A 1 309 ? 4.219 33.844 -0.056 1 91.88 309 LEU A N 1
ATOM 2416 C CA . LEU A 1 309 ? 4.32 34.844 0.982 1 91.88 309 LEU A CA 1
ATOM 2417 C C . LEU A 1 309 ? 5.582 35.688 0.803 1 91.88 309 LEU A C 1
ATOM 2419 O O . LEU A 1 309 ? 5.699 36.781 1.375 1 91.88 309 LEU A O 1
ATOM 2423 N N . ASP A 1 310 ? 6.504 35.156 0.05 1 93.25 310 ASP A N 1
ATOM 2424 C CA . ASP A 1 310 ? 7.77 35.875 -0.145 1 93.25 310 ASP A CA 1
ATOM 2425 C C . ASP A 1 310 ? 7.562 37.188 -0.884 1 93.25 310 ASP A C 1
ATOM 2427 O O . ASP A 1 310 ? 8.438 38.062 -0.875 1 93.25 310 ASP A O 1
ATOM 2431 N N . GLN A 1 311 ? 6.438 37.375 -1.462 1 90.5 311 GLN A N 1
ATOM 2432 C CA . GLN A 1 311 ? 6.152 38.594 -2.199 1 90.5 311 GLN A CA 1
ATOM 2433 C C . GLN A 1 311 ? 5.82 39.75 -1.251 1 90.5 311 GLN A C 1
ATOM 2435 O O . GLN A 1 311 ? 5.781 40.906 -1.663 1 90.5 311 GLN A O 1
ATOM 2440 N N . PHE A 1 312 ? 5.641 39.375 0.05 1 89.75 312 PHE A N 1
ATOM 2441 C CA . PHE A 1 312 ? 5.285 40.375 1.043 1 89.75 312 PHE A CA 1
ATOM 2442 C C . PHE A 1 312 ? 6.43 40.625 2.018 1 89.75 312 PHE A C 1
ATOM 2444 O O . PHE A 1 312 ? 7.195 39.688 2.316 1 89.75 312 PHE A O 1
ATOM 2451 N N . ASP A 1 313 ? 6.43 41.844 2.51 1 91.12 313 ASP A N 1
ATOM 2452 C CA . ASP A 1 313 ? 7.41 42.125 3.553 1 91.12 313 ASP A CA 1
ATOM 2453 C C . ASP A 1 313 ? 7.039 41.438 4.863 1 91.12 313 ASP A C 1
ATOM 2455 O O . ASP A 1 313 ? 5.859 41.281 5.18 1 91.12 313 ASP A O 1
ATOM 2459 N N . GLU A 1 314 ? 8.016 41.094 5.613 1 90.56 314 GLU A N 1
ATOM 2460 C CA . GLU A 1 314 ? 7.809 40.344 6.852 1 90.56 314 GLU A CA 1
ATOM 2461 C C . GLU A 1 314 ? 6.914 41.125 7.82 1 90.56 314 GLU A C 1
ATOM 2463 O O . GLU A 1 314 ? 6.105 40.531 8.531 1 90.56 314 GLU A O 1
ATOM 2468 N N . ASP A 1 315 ? 7.062 42.438 7.805 1 89.75 315 ASP A N 1
ATOM 2469 C CA . ASP A 1 315 ? 6.348 43.25 8.773 1 89.75 315 ASP A CA 1
ATOM 2470 C C . ASP A 1 315 ? 5.121 43.906 8.148 1 89.75 315 ASP A C 1
ATOM 2472 O O . ASP A 1 315 ? 4.453 44.719 8.781 1 89.75 315 ASP A O 1
ATOM 2476 N N . GLU A 1 316 ? 4.828 43.469 6.973 1 83.69 316 GLU A N 1
ATOM 2477 C CA . GLU A 1 316 ? 3.674 44 6.273 1 83.69 316 GLU A CA 1
ATOM 2478 C C . GLU A 1 316 ? 2.369 43.438 6.84 1 83.69 316 GLU A C 1
ATOM 2480 O O . GLU A 1 316 ? 2.193 42.25 6.926 1 83.69 316 GLU A O 1
ATOM 2485 N N . ALA A 1 317 ? 1.53 44.438 7.207 1 84.75 317 ALA A N 1
ATOM 2486 C CA . ALA A 1 317 ? 0.182 44 7.562 1 84.75 317 ALA A CA 1
ATOM 2487 C C . ALA A 1 317 ? -0.589 43.562 6.328 1 84.75 317 ALA A C 1
ATOM 2489 O O . ALA A 1 317 ? -0.825 44.344 5.406 1 84.75 317 ALA A O 1
ATOM 2490 N N . LEU A 1 318 ? -1.021 42.312 6.25 1 83.94 318 LEU A N 1
ATOM 2491 C CA . LEU A 1 318 ? -1.538 41.688 5.035 1 83.94 318 LEU A CA 1
ATOM 2492 C C . LEU A 1 318 ? -2.963 42.156 4.75 1 83.94 318 LEU A C 1
ATOM 2494 O O . LEU A 1 318 ? -3.451 42 3.627 1 83.94 318 LEU A O 1
ATOM 2498 N N . LYS A 1 319 ? -3.668 42.688 5.746 1 76.06 319 LYS A N 1
ATOM 2499 C CA . LYS A 1 319 ? -5.027 43.156 5.555 1 76.06 319 LYS A CA 1
ATOM 2500 C C . LYS A 1 319 ? -5.066 44.281 4.496 1 76.06 319 LYS A C 1
ATOM 2502 O O . LYS A 1 319 ? -6.102 44.5 3.873 1 76.06 319 LYS A O 1
ATOM 2507 N N . TYR A 1 320 ? -3.951 44.781 4.281 1 66.62 320 TYR A N 1
ATOM 2508 C CA . TYR A 1 320 ? -3.918 45.938 3.371 1 66.62 320 TYR A CA 1
ATOM 2509 C C . TYR A 1 320 ? -3.635 45.5 1.943 1 66.62 320 TYR A C 1
ATOM 2511 O O . TYR A 1 320 ? -3.674 46.281 1.012 1 66.62 320 TYR A O 1
ATOM 2519 N N . VAL A 1 321 ? -3.389 44.25 1.839 1 68.25 321 VAL A N 1
ATOM 2520 C CA . VAL A 1 321 ? -3.203 43.719 0.495 1 68.25 321 VAL A CA 1
ATOM 2521 C C . VAL A 1 321 ? -4.559 43.344 -0.106 1 68.25 321 VAL A C 1
ATOM 2523 O O . VAL A 1 321 ? -5.305 42.531 0.473 1 68.25 321 VAL A O 1
ATOM 2526 N N . GLU A 1 322 ? -5.008 43.938 -1.165 1 65.12 322 GLU A N 1
ATOM 2527 C CA . GLU A 1 322 ? -6.367 43.906 -1.689 1 65.12 322 GLU A CA 1
ATOM 2528 C C . GLU A 1 322 ? -6.516 42.875 -2.793 1 65.12 322 GLU A C 1
ATOM 2530 O O . GLU A 1 322 ? -6.805 43.219 -3.941 1 65.12 322 GLU A O 1
ATOM 2535 N N . THR A 1 323 ? -6.156 41.688 -2.553 1 66 323 THR A N 1
ATOM 2536 C CA . THR A 1 323 ? -6.488 40.656 -3.504 1 66 323 THR A CA 1
ATOM 2537 C C . THR A 1 323 ? -7.387 39.594 -2.855 1 66 323 THR A C 1
ATOM 2539 O O . THR A 1 323 ? -7.285 39.344 -1.653 1 66 323 THR A O 1
ATOM 2542 N N . GLU A 1 324 ? -8.344 39.125 -3.574 1 65.25 324 GLU A N 1
ATOM 2543 C CA . GLU A 1 324 ? -9.289 38.125 -3.098 1 65.25 324 GLU A CA 1
ATOM 2544 C C . GLU A 1 324 ? -8.562 36.906 -2.492 1 65.25 324 GLU A C 1
ATOM 2546 O O . GLU A 1 324 ? -8.992 36.375 -1.473 1 65.25 324 GLU A O 1
ATOM 2551 N N . SER A 1 325 ? -7.465 36.625 -3.004 1 68.06 325 SER A N 1
ATOM 2552 C CA . SER A 1 325 ? -6.715 35.438 -2.539 1 68.06 325 SER A CA 1
ATOM 2553 C C . SER A 1 325 ? -6.152 35.688 -1.141 1 68.06 325 SER A C 1
ATOM 2555 O O . SER A 1 325 ? -6.215 34.781 -0.287 1 68.06 325 SER A O 1
ATOM 2557 N N . ILE A 1 326 ? -5.711 36.906 -0.917 1 71.81 326 ILE A N 1
ATOM 2558 C CA . ILE A 1 326 ? -5.105 37.188 0.375 1 71.81 326 ILE A CA 1
ATOM 2559 C C . ILE A 1 326 ? -6.191 37.312 1.438 1 71.81 326 ILE A C 1
ATOM 2561 O O . ILE A 1 326 ? -6 36.906 2.586 1 71.81 326 ILE A O 1
ATOM 2565 N N . GLN A 1 327 ? -7.309 37.875 0.972 1 72 327 GLN A N 1
ATOM 2566 C CA . GLN A 1 327 ? -8.398 38.031 1.927 1 72 327 GLN A CA 1
ATOM 2567 C C . GLN A 1 327 ? -8.914 36.688 2.412 1 72 327 GLN A C 1
ATOM 2569 O O . GLN A 1 327 ? -9.164 36.5 3.605 1 72 327 GLN A O 1
ATOM 2574 N N . SER A 1 328 ? -9.039 35.812 1.534 1 72.62 328 SER A N 1
ATOM 2575 C CA . SER A 1 328 ? -9.477 34.438 1.888 1 72.62 328 SER A CA 1
ATOM 2576 C C . SER A 1 328 ? -8.445 33.75 2.777 1 72.62 328 SER A C 1
ATOM 2578 O O . SER A 1 328 ? -8.812 33.094 3.74 1 72.62 328 SER A O 1
ATOM 2580 N N . PHE A 1 329 ? -7.234 34 2.502 1 77.12 329 PHE A N 1
ATOM 2581 C CA . PHE A 1 329 ? -6.133 33.438 3.258 1 77.12 329 PHE A CA 1
ATOM 2582 C C . PHE A 1 329 ? -6.105 33.969 4.684 1 77.12 329 PHE A C 1
ATOM 2584 O O . PHE A 1 329 ? -5.84 33.219 5.629 1 77.12 329 PHE A O 1
ATOM 2591 N N . LEU A 1 330 ? -6.418 35.281 4.789 1 79.19 330 LEU A N 1
ATOM 2592 C CA . LEU A 1 330 ? -6.27 35.969 6.066 1 79.19 330 LEU A CA 1
ATOM 2593 C C . LEU A 1 330 ? -7.465 35.688 6.973 1 79.19 330 LEU A C 1
ATOM 2595 O O . LEU A 1 330 ? -7.391 35.906 8.188 1 79.19 330 LEU A O 1
ATOM 2599 N N . THR A 1 331 ? -8.516 35.25 6.422 1 77.06 331 THR A N 1
ATOM 2600 C CA . THR A 1 331 ? -9.789 35.156 7.125 1 77.06 331 THR A CA 1
ATOM 2601 C C . THR A 1 331 ? -9.648 34.281 8.375 1 77.06 331 THR A C 1
ATOM 2603 O O . THR A 1 331 ? -10.039 34.688 9.469 1 77.06 331 THR A O 1
ATOM 2606 N N . PRO A 1 332 ? -8.992 33.156 8.312 1 76.81 332 PRO A N 1
ATOM 2607 C CA . PRO A 1 332 ? -8.883 32.344 9.523 1 76.81 332 PRO A CA 1
ATOM 2608 C C . PRO A 1 332 ? -8.078 33.031 10.633 1 76.81 332 PRO A C 1
ATOM 2610 O O . PRO A 1 332 ? -8.398 32.875 11.812 1 76.81 332 PRO A O 1
ATOM 2613 N N . PHE A 1 333 ? -7.172 33.812 10.266 1 80.69 333 PHE A N 1
ATOM 2614 C CA . PHE A 1 333 ? -6.312 34.469 11.242 1 80.69 333 PHE A CA 1
ATOM 2615 C C . PHE A 1 333 ? -7.023 35.656 11.867 1 80.69 333 PHE A C 1
ATOM 2617 O O . PHE A 1 333 ? -6.953 35.875 13.086 1 80.69 333 PHE A O 1
ATOM 2624 N N . THR A 1 334 ? -7.719 36.375 11.008 1 79.5 334 THR A N 1
ATOM 2625 C CA . THR A 1 334 ? -8.461 37.531 11.5 1 79.5 334 THR A CA 1
ATOM 2626 C C . THR A 1 334 ? -9.602 37.094 12.422 1 79.5 334 THR A C 1
ATOM 2628 O O . THR A 1 334 ? -9.922 37.75 13.391 1 79.5 334 THR A O 1
ATOM 2631 N N . LEU A 1 335 ? -10.164 36 12.094 1 77.31 335 LEU A N 1
ATOM 2632 C CA . LEU A 1 335 ? -11.25 35.469 12.914 1 77.31 335 LEU A CA 1
ATOM 2633 C C . LEU A 1 335 ? -10.727 34.938 14.242 1 77.31 335 LEU A C 1
ATOM 2635 O O . LEU A 1 335 ? -11.438 34.969 15.25 1 77.31 335 LEU A O 1
ATOM 2639 N N . GLN A 1 336 ? -9.516 34.5 14.297 1 75.75 336 GLN A N 1
ATOM 2640 C CA . GLN A 1 336 ? -8.898 34 15.531 1 75.75 336 GLN A CA 1
ATOM 2641 C C . GLN A 1 336 ? -8.594 35.156 16.484 1 75.75 336 GLN A C 1
ATOM 2643 O O . GLN A 1 336 ? -8.758 35.031 17.703 1 75.75 336 GLN A O 1
ATOM 2648 N N . ASP A 1 337 ? -8.141 36.312 15.859 1 79.12 337 ASP A N 1
ATOM 2649 C CA . ASP A 1 337 ? -7.832 37.5 16.625 1 79.12 337 ASP A CA 1
ATOM 2650 C C . ASP A 1 337 ? -8.133 38.75 15.812 1 79.12 337 ASP A C 1
ATOM 2652 O O . ASP A 1 337 ? -7.289 39.25 15.062 1 79.12 337 ASP A O 1
ATOM 2656 N N . LYS A 1 338 ? -9.234 39.344 16.094 1 77 338 LYS A N 1
ATOM 2657 C CA . LYS A 1 338 ? -9.711 40.5 15.32 1 77 338 LYS A CA 1
ATOM 2658 C C . LYS A 1 338 ? -8.898 41.75 15.633 1 77 338 LYS A C 1
ATOM 2660 O O . LYS A 1 338 ? -8.859 42.688 14.836 1 77 338 LYS A O 1
ATOM 2665 N N . GLU A 1 339 ? -8.352 41.719 16.781 1 80.88 339 GLU A N 1
ATOM 2666 C CA . GLU A 1 339 ? -7.66 42.938 17.219 1 80.88 339 GLU A CA 1
ATOM 2667 C C . GLU A 1 339 ? -6.223 42.938 16.719 1 80.88 339 GLU A C 1
ATOM 2669 O O . GLU A 1 339 ? -5.586 44 16.688 1 80.88 339 GLU A O 1
ATOM 2674 N N . LYS A 1 340 ? -5.836 41.844 16.266 1 84.69 340 LYS A N 1
ATOM 2675 C CA . LYS A 1 340 ? -4.438 41.75 15.852 1 84.69 340 LYS A CA 1
ATOM 2676 C C . LYS A 1 340 ? -4.289 42.062 14.359 1 84.69 340 LYS A C 1
ATOM 2678 O O . LYS A 1 340 ? -5.105 41.594 13.555 1 84.69 340 LYS A O 1
ATOM 2683 N N . GLU A 1 341 ? -3.381 42.875 14.117 1 87.44 341 GLU A N 1
ATOM 2684 C CA . GLU A 1 341 ? -2.965 43.031 12.727 1 87.44 341 GLU A CA 1
ATOM 2685 C C . GLU A 1 341 ? -1.924 41.969 12.344 1 87.44 341 GLU A C 1
ATOM 2687 O O . GLU A 1 341 ? -0.746 42.094 12.68 1 87.44 341 GLU A O 1
ATOM 2692 N N . TRP A 1 342 ? -2.285 41.062 11.562 1 89 342 TRP A N 1
ATOM 2693 C CA . TRP A 1 342 ? -1.438 39.906 11.227 1 89 342 TRP A CA 1
ATOM 2694 C C . TRP A 1 342 ? -0.447 40.281 10.125 1 89 342 TRP A C 1
ATOM 2696 O O . TRP A 1 342 ? -0.844 40.688 9.039 1 89 342 TRP A O 1
ATOM 2706 N N . THR A 1 343 ? 0.78 40.188 10.492 1 91.94 343 THR A N 1
ATOM 2707 C CA . THR A 1 343 ? 1.841 40.312 9.5 1 91.94 343 THR A CA 1
ATOM 2708 C C . THR A 1 343 ? 2.266 38.969 8.953 1 91.94 343 THR A C 1
ATOM 2710 O O . THR A 1 343 ? 1.866 37.938 9.484 1 91.94 343 THR A O 1
ATOM 2713 N N . ARG A 1 344 ? 2.99 39 7.855 1 91.69 344 ARG A N 1
ATOM 2714 C CA . ARG A 1 344 ? 3.58 37.781 7.32 1 91.69 344 ARG A CA 1
ATOM 2715 C C . ARG A 1 344 ? 4.34 37.031 8.406 1 91.69 344 ARG A C 1
ATOM 2717 O O . ARG A 1 344 ? 4.18 35.812 8.547 1 91.69 344 ARG A O 1
ATOM 2724 N N . LYS A 1 345 ? 5.113 37.75 9.172 1 93.25 345 LYS A N 1
ATOM 2725 C CA . LYS A 1 345 ? 5.918 37.156 10.234 1 93.25 345 LYS A CA 1
ATOM 2726 C C . LYS A 1 345 ? 5.031 36.531 11.312 1 93.25 345 LYS A C 1
ATOM 2728 O O . LYS A 1 345 ? 5.289 35.406 11.781 1 93.25 345 LYS A O 1
ATOM 2733 N N . ASP A 1 346 ? 3.979 37.219 11.695 1 91.31 346 ASP A N 1
ATOM 2734 C CA . ASP A 1 346 ? 3.057 36.719 12.711 1 91.31 346 ASP A CA 1
ATOM 2735 C C . ASP A 1 346 ? 2.432 35.406 12.289 1 91.31 346 ASP A C 1
ATOM 2737 O O . ASP A 1 346 ? 2.352 34.469 13.086 1 91.31 346 ASP A O 1
ATOM 2741 N N . ILE A 1 347 ? 2.039 35.375 11.102 1 90.69 347 ILE A N 1
ATOM 2742 C CA . ILE A 1 347 ? 1.354 34.219 10.578 1 90.69 347 ILE A CA 1
ATOM 2743 C C . ILE A 1 347 ? 2.326 33.031 10.5 1 90.69 347 ILE A C 1
ATOM 2745 O O . ILE A 1 347 ? 1.992 31.922 10.906 1 90.69 347 ILE A O 1
ATOM 2749 N N . ALA A 1 348 ? 3.498 33.281 9.992 1 93.81 348 ALA A N 1
ATOM 2750 C CA . ALA A 1 348 ? 4.52 32.25 9.891 1 93.81 348 ALA A CA 1
ATOM 2751 C C . ALA A 1 348 ? 4.867 31.688 11.273 1 93.81 348 ALA A C 1
ATOM 2753 O O . ALA A 1 348 ? 5.016 30.484 11.43 1 93.81 348 ALA A O 1
ATOM 2754 N N . GLU A 1 349 ? 5 32.562 12.234 1 92.44 349 GLU A N 1
ATOM 2755 C CA . GLU A 1 349 ? 5.324 32.156 13.602 1 92.44 349 GLU A CA 1
ATOM 2756 C C . GLU A 1 349 ? 4.18 31.344 14.219 1 92.44 349 GLU A C 1
ATOM 2758 O O . GLU A 1 349 ? 4.41 30.344 14.891 1 92.44 349 GLU A O 1
ATOM 2763 N N . HIS A 1 350 ? 3.027 31.828 13.977 1 88.44 350 HIS A N 1
ATOM 2764 C CA . HIS A 1 350 ? 1.846 31.156 14.492 1 88.44 350 HIS A CA 1
ATOM 2765 C C . HIS A 1 350 ? 1.741 29.734 13.961 1 88.44 350 HIS A C 1
ATOM 2767 O O . HIS A 1 350 ? 1.492 28.797 14.719 1 88.44 350 HIS A O 1
ATOM 2773 N N . CYS A 1 351 ? 1.989 29.531 12.711 1 91.19 351 CYS A N 1
ATOM 2774 C CA . CYS A 1 351 ? 1.802 28.25 12.047 1 91.19 351 CYS A CA 1
ATOM 2775 C C . CYS A 1 351 ? 2.998 27.328 12.281 1 91.19 351 CYS A C 1
ATOM 2777 O O . CYS A 1 351 ? 2.91 26.109 12.062 1 91.19 351 CYS A O 1
ATOM 2779 N N . ALA A 1 352 ? 4.102 27.922 12.766 1 93.5 352 ALA A N 1
ATOM 2780 C CA . ALA A 1 352 ? 5.324 27.141 12.938 1 93.5 352 ALA A CA 1
ATOM 2781 C C . ALA A 1 352 ? 5.191 26.156 14.094 1 93.5 352 ALA A C 1
ATOM 2783 O O . ALA A 1 352 ? 5.934 25.172 14.172 1 93.5 352 ALA A O 1
ATOM 2784 N N . THR A 1 353 ? 4.363 26.453 15.055 1 91.69 353 THR A N 1
ATOM 2785 C CA . THR A 1 353 ? 4.184 25.594 16.219 1 91.69 353 THR A CA 1
ATOM 2786 C C . THR A 1 353 ? 2.717 25.203 16.391 1 91.69 353 THR A C 1
ATOM 2788 O O . THR A 1 353 ? 2.025 25.75 17.25 1 91.69 353 THR A O 1
ATOM 2791 N N . GLY A 1 354 ? 2.332 24.125 15.641 1 81.12 354 GLY A N 1
ATOM 2792 C CA . GLY A 1 354 ? 0.991 23.594 15.805 1 81.12 354 GLY A CA 1
ATOM 2793 C C . GLY A 1 354 ? 0.1 23.812 14.602 1 81.12 354 GLY A C 1
ATOM 2794 O O . GLY A 1 354 ? -1.107 23.578 14.664 1 81.12 354 GLY A O 1
ATOM 2795 N N . GLY A 1 355 ? 0.687 24.328 13.562 1 81.44 355 GLY A N 1
ATOM 2796 C CA . GLY A 1 355 ? -0.101 24.531 12.359 1 81.44 355 GLY A CA 1
ATOM 2797 C C . GLY A 1 355 ? -1.135 25.625 12.5 1 81.44 355 GLY A C 1
ATOM 2798 O O . GLY A 1 355 ? -0.842 26.703 13.039 1 81.44 355 GLY A O 1
ATOM 2799 N N . MET A 1 356 ? -2.326 25.359 11.945 1 79.44 356 MET A N 1
ATOM 2800 C CA . MET A 1 356 ? -3.375 26.375 11.922 1 79.44 356 MET A CA 1
ATOM 2801 C C . MET A 1 356 ? -4.266 26.266 13.156 1 79.44 356 MET A C 1
ATOM 2803 O O . MET A 1 356 ? -5.148 27.094 13.375 1 79.44 356 MET A O 1
ATOM 2807 N N . GLY A 1 357 ? -4.004 25.297 13.922 1 81.06 357 GLY A N 1
ATOM 2808 C CA . GLY A 1 357 ? -4.859 25.062 15.07 1 81.06 357 GLY A CA 1
ATOM 2809 C C . GLY A 1 357 ? -4.398 25.812 16.312 1 81.06 357 GLY A C 1
ATOM 2810 O O . GLY A 1 357 ? -3.266 26.281 16.375 1 81.06 357 GLY A O 1
ATOM 2811 N N . ALA A 1 358 ? -5.301 25.906 17.281 1 87.06 358 ALA A N 1
ATOM 2812 C CA . ALA A 1 358 ? -4.973 26.531 18.562 1 87.06 358 ALA A CA 1
ATOM 2813 C C . ALA A 1 358 ? -4.035 25.641 19.375 1 87.06 358 ALA A C 1
ATOM 2815 O O . ALA A 1 358 ? -4.086 24.406 19.266 1 87.06 358 ALA A O 1
ATOM 2816 N N . VAL A 1 359 ? -3.205 26.281 20.125 1 92.94 359 VAL A N 1
ATOM 2817 C CA . VAL A 1 359 ? -2.322 25.594 21.062 1 92.94 359 VAL A CA 1
ATOM 2818 C C . VAL A 1 359 ? -2.812 25.812 22.5 1 92.94 359 VAL A C 1
ATOM 2820 O O . VAL A 1 359 ? -2.859 26.953 22.984 1 92.94 359 VAL A O 1
ATOM 2823 N N . LEU A 1 360 ? -3.189 24.766 23.109 1 96.12 360 LEU A N 1
ATOM 2824 C CA . LEU A 1 360 ? -3.598 24.828 24.516 1 96.12 360 LEU A CA 1
ATOM 2825 C C . LEU A 1 360 ? -2.416 24.562 25.438 1 96.12 360 LEU A C 1
ATOM 2827 O O . LEU A 1 360 ? -1.794 23.5 25.375 1 96.12 360 LEU A O 1
ATOM 2831 N N . VAL A 1 361 ? -2.088 25.531 26.328 1 98.06 361 VAL A N 1
ATOM 2832 C CA . VAL A 1 361 ? -0.92 25.438 27.188 1 98.06 361 VAL A CA 1
ATOM 2833 C C . VAL A 1 361 ? -1.351 25.531 28.656 1 98.06 361 VAL A C 1
ATOM 2835 O O . VAL A 1 361 ? -1.987 26.516 29.047 1 98.06 361 VAL A O 1
ATOM 2838 N N . GLY A 1 362 ? -0.957 24.531 29.438 1 98.81 362 GLY A N 1
ATOM 2839 C CA . GLY A 1 362 ? -1.28 24.656 30.844 1 98.81 362 GLY A CA 1
ATOM 2840 C C . GLY A 1 362 ? -1.181 23.359 31.609 1 98.81 362 GLY A C 1
ATOM 2841 O O . GLY A 1 362 ? -0.645 22.375 31.109 1 98.81 362 GLY A O 1
ATOM 2842 N N . SER A 1 363 ? -1.595 23.438 32.938 1 98.88 363 SER A N 1
ATOM 2843 C CA . SER A 1 363 ? -1.739 22.25 33.75 1 98.88 363 SER A CA 1
ATOM 2844 C C . SER A 1 363 ? -2.83 21.328 33.219 1 98.88 363 SER A C 1
ATOM 2846 O O . SER A 1 363 ? -3.59 21.703 32.344 1 98.88 363 SER A O 1
ATOM 2848 N N . PRO A 1 364 ? -2.877 20.078 33.75 1 98.81 364 PRO A N 1
ATOM 2849 C CA . PRO A 1 364 ? -3.959 19.172 33.344 1 98.81 364 PRO A CA 1
ATOM 2850 C C . PRO A 1 364 ? -5.34 19.812 33.5 1 98.81 364 PRO A C 1
ATOM 2852 O O . PRO A 1 364 ? -6.203 19.641 32.656 1 98.81 364 PRO A O 1
ATOM 2855 N N . GLN A 1 365 ? -5.52 20.547 34.594 1 98.81 365 GLN A N 1
ATOM 2856 C CA . GLN A 1 365 ? -6.809 21.188 34.844 1 98.81 365 GLN A CA 1
ATOM 2857 C C . GLN A 1 365 ? -7.094 22.281 33.844 1 98.81 365 GLN A C 1
ATOM 2859 O O . GLN A 1 365 ? -8.203 22.375 33.312 1 98.81 365 GLN A O 1
ATOM 2864 N N . THR A 1 366 ? -6.117 23.078 33.562 1 98.75 366 THR A N 1
ATOM 2865 C CA . THR A 1 366 ? -6.262 24.188 32.625 1 98.75 366 THR A CA 1
ATOM 2866 C C . THR A 1 366 ? -6.578 23.641 31.234 1 98.75 366 THR A C 1
ATOM 2868 O O . THR A 1 366 ? -7.484 24.141 30.562 1 98.75 366 THR A O 1
ATOM 2871 N N . VAL A 1 367 ? -5.832 22.672 30.781 1 98.75 367 VAL A N 1
ATOM 2872 C CA . VAL A 1 367 ? -6.031 22.078 29.469 1 98.75 367 VAL A CA 1
ATOM 2873 C C . VAL A 1 367 ? -7.414 21.438 29.391 1 98.75 367 VAL A C 1
ATOM 2875 O O . VAL A 1 367 ? -8.125 21.594 28.391 1 98.75 367 VAL A O 1
ATOM 2878 N N . ALA A 1 368 ? -7.77 20.688 30.406 1 98.75 368 ALA A N 1
ATOM 2879 C CA . ALA A 1 368 ? -9.086 20.062 30.422 1 98.75 368 ALA A CA 1
ATOM 2880 C C . ALA A 1 368 ? -10.195 21.094 30.328 1 98.75 368 ALA A C 1
ATOM 2882 O O . ALA A 1 368 ? -11.188 20.891 29.625 1 98.75 368 ALA A O 1
ATOM 2883 N N . ASP A 1 369 ? -10.047 22.203 31.078 1 98.44 369 ASP A N 1
ATOM 2884 C CA . ASP A 1 369 ? -11.023 23.281 31 1 98.44 369 ASP A CA 1
ATOM 2885 C C . ASP A 1 369 ? -11.172 23.781 29.562 1 98.44 369 ASP A C 1
ATOM 2887 O O . ASP A 1 369 ? -12.289 23.969 29.078 1 98.44 369 ASP A O 1
ATOM 2891 N N . GLU A 1 370 ? -10.07 24 28.938 1 96.62 370 GLU A N 1
ATOM 2892 C CA . GLU A 1 370 ? -10.078 24.5 27.562 1 96.62 370 GLU A CA 1
ATOM 2893 C C . GLU A 1 370 ? -10.688 23.484 26.609 1 96.62 370 GLU A C 1
ATOM 2895 O O . GLU A 1 370 ? -11.477 23.844 25.719 1 96.62 370 GLU A O 1
ATOM 2900 N N . LEU A 1 371 ? -10.312 22.25 26.734 1 97.56 371 LEU A N 1
ATOM 2901 C CA . LEU A 1 371 ? -10.852 21.203 25.875 1 97.56 371 LEU A CA 1
ATOM 2902 C C . LEU A 1 371 ? -12.367 21.109 26.016 1 97.56 371 LEU A C 1
ATOM 2904 O O . LEU A 1 371 ? -13.086 20.969 25.031 1 97.56 371 LEU A O 1
ATOM 2908 N N . GLU A 1 372 ? -12.828 21.172 27.266 1 97.56 372 GLU A N 1
ATOM 2909 C CA . GLU A 1 372 ? -14.273 21.125 27.5 1 97.56 372 GLU A CA 1
ATOM 2910 C C . GLU A 1 372 ? -14.977 22.297 26.828 1 97.56 372 GLU A C 1
ATOM 2912 O O . GLU A 1 372 ? -16.062 22.141 26.266 1 97.56 372 GLU A O 1
ATOM 2917 N N . LYS A 1 373 ? -14.336 23.422 26.891 1 95.56 373 LYS A N 1
ATOM 2918 C CA . LYS A 1 373 ? -14.891 24.594 26.219 1 95.56 373 LYS A CA 1
ATOM 2919 C C . LYS A 1 373 ? -15 24.375 24.719 1 95.56 373 LYS A C 1
ATOM 2921 O O . LYS A 1 373 ? -16.031 24.672 24.109 1 95.56 373 LYS A O 1
ATOM 2926 N N . TRP A 1 374 ? -13.938 23.875 24.094 1 94.19 374 TRP A N 1
ATOM 2927 C CA . TRP A 1 374 ? -13.922 23.609 22.656 1 94.19 374 TRP A CA 1
ATOM 2928 C C . TRP A 1 374 ? -15.008 22.609 22.281 1 94.19 374 TRP A C 1
ATOM 2930 O O . TRP A 1 374 ? -15.672 22.75 21.25 1 94.19 374 TRP A O 1
ATOM 2940 N N . ILE A 1 375 ? -15.211 21.625 23.125 1 96.38 375 ILE A N 1
ATOM 2941 C CA . ILE A 1 375 ? -16.172 20.578 22.828 1 96.38 375 ILE A CA 1
ATOM 2942 C C . ILE A 1 375 ? -17.594 21.094 23.047 1 96.38 375 ILE A C 1
ATOM 2944 O O . ILE A 1 375 ? -18.438 21.031 22.156 1 96.38 375 ILE A O 1
ATOM 2948 N N . ASP A 1 376 ? -17.859 21.719 24.203 1 96.81 376 ASP A N 1
ATOM 2949 C CA . ASP A 1 376 ? -19.219 22.078 24.625 1 96.81 376 ASP A CA 1
ATOM 2950 C C . ASP A 1 376 ? -19.703 23.328 23.875 1 96.81 376 ASP A C 1
ATOM 2952 O O . ASP A 1 376 ? -20.844 23.375 23.422 1 96.81 376 ASP A O 1
ATOM 2956 N N . GLU A 1 377 ? -18.828 24.266 23.766 1 95.88 377 GLU A N 1
ATOM 2957 C CA . GLU A 1 377 ? -19.219 25.5 23.094 1 95.88 377 GLU A CA 1
ATOM 2958 C C . GLU A 1 377 ? -19.062 25.375 21.578 1 95.88 377 GLU A C 1
ATOM 2960 O O . GLU A 1 377 ? -19.859 25.953 20.828 1 95.88 377 GLU A O 1
ATOM 2965 N N . GLY A 1 378 ? -18.125 24.672 21.141 1 94.56 378 GLY A N 1
ATOM 2966 C CA . GLY A 1 378 ? -17.812 24.578 19.719 1 94.56 378 GLY A CA 1
ATOM 2967 C C . GLY A 1 378 ? -18.625 23.5 19 1 94.56 378 GLY A C 1
ATOM 2968 O O . GLY A 1 378 ? -18.672 23.484 17.781 1 94.56 378 GLY A O 1
ATOM 2969 N N . GLY A 1 379 ? -19.234 22.656 19.75 1 94.94 379 GLY A N 1
ATOM 2970 C CA . GLY A 1 379 ? -20.016 21.578 19.141 1 94.94 379 GLY A CA 1
ATOM 2971 C C . GLY A 1 379 ? -19.156 20.484 18.547 1 94.94 379 GLY A C 1
ATOM 2972 O O . GLY A 1 379 ? -19.531 19.844 17.562 1 94.94 379 GLY A O 1
ATOM 2973 N N . LEU A 1 380 ? -17.984 20.297 19.047 1 96.62 380 LEU A N 1
ATOM 2974 C CA . LEU A 1 380 ? -17.078 19.266 18.578 1 96.62 380 LEU A CA 1
ATOM 2975 C C . LEU A 1 380 ? -17.406 17.922 19.219 1 96.62 380 LEU A C 1
ATOM 2977 O O . LEU A 1 380 ? -17.969 17.875 20.312 1 96.62 380 LEU A O 1
ATOM 2981 N N . ASP A 1 381 ? -17.109 16.859 18.484 1 96.75 381 ASP A N 1
ATOM 2982 C CA . ASP A 1 381 ? -17.234 15.508 19.031 1 96.75 381 ASP A CA 1
ATOM 2983 C C . ASP A 1 381 ? -15.906 15 19.578 1 96.75 381 ASP A C 1
ATOM 2985 O O . ASP A 1 381 ? -15.867 13.984 20.266 1 96.75 381 ASP A O 1
ATOM 2989 N N . GLY A 1 382 ? -14.844 15.648 19.25 1 96.69 382 GLY A N 1
ATOM 2990 C CA . GLY A 1 382 ? -13.492 15.297 19.672 1 96.69 382 GLY A CA 1
ATOM 2991 C C . GLY A 1 382 ? -12.438 16.203 19.078 1 96.69 382 GLY A C 1
ATOM 2992 O O . GLY A 1 382 ? -12.75 17.266 18.531 1 96.69 382 GLY A O 1
ATOM 2993 N N . ILE A 1 383 ? -11.211 15.797 19.281 1 96.75 383 ILE A N 1
ATOM 2994 C CA . ILE A 1 383 ? -10.125 16.594 18.734 1 96.75 383 ILE A CA 1
ATOM 2995 C C . ILE A 1 383 ? -9.172 15.719 17.938 1 96.75 383 ILE A C 1
ATOM 2997 O O . ILE A 1 383 ? -9.086 14.508 18.172 1 96.75 383 ILE A O 1
ATOM 3001 N N . ASN A 1 384 ? -8.625 16.234 16.922 1 96.75 384 ASN A N 1
ATOM 3002 C CA . ASN A 1 384 ? -7.445 15.688 16.25 1 96.75 384 ASN A CA 1
ATOM 3003 C C . ASN A 1 384 ? -6.16 16.266 16.844 1 96.75 384 ASN A C 1
ATOM 3005 O O . ASN A 1 384 ? -5.707 17.328 16.453 1 96.75 384 ASN A O 1
ATOM 3009 N N . LEU A 1 385 ? -5.555 15.516 17.75 1 96.94 385 LEU A N 1
ATOM 3010 C CA . LEU A 1 385 ? -4.426 16 18.547 1 96.94 385 LEU A CA 1
ATOM 3011 C C . LEU A 1 385 ? -3.146 16.016 17.719 1 96.94 385 LEU A C 1
ATOM 3013 O O . LEU A 1 385 ? -2.621 14.953 17.359 1 96.94 385 LEU A O 1
ATOM 3017 N N . ALA A 1 386 ? -2.689 17.172 17.438 1 95.31 386 ALA A N 1
ATOM 3018 C CA . ALA A 1 386 ? -1.399 17.328 16.766 1 95.31 386 ALA A CA 1
ATOM 3019 C C . ALA A 1 386 ? -0.257 17.328 17.781 1 95.31 386 ALA A C 1
ATOM 3021 O O . ALA A 1 386 ? -0.486 17.453 18.984 1 95.31 386 ALA A O 1
ATOM 3022 N N . TYR A 1 387 ? 0.944 17.125 17.328 1 96.69 387 TYR A N 1
ATOM 3023 C CA . TYR A 1 387 ? 2.082 17.047 18.25 1 96.69 387 TYR A CA 1
ATOM 3024 C C . TYR A 1 387 ? 3.115 18.125 17.906 1 96.69 387 TYR A C 1
ATOM 3026 O O . TYR A 1 387 ? 3.219 18.562 16.766 1 96.69 387 TYR A O 1
ATOM 3034 N N . HIS A 1 388 ? 3.795 18.531 18.938 1 97.12 388 HIS A N 1
ATOM 3035 C CA . HIS A 1 388 ? 5 19.344 18.797 1 97.12 388 HIS A CA 1
ATOM 3036 C C . HIS A 1 388 ? 6.25 18.469 18.75 1 97.12 388 HIS A C 1
ATOM 3038 O O . HIS A 1 388 ? 7.148 18.703 17.938 1 97.12 388 HIS A O 1
ATOM 3044 N N . VAL A 1 389 ? 6.297 17.547 19.609 1 97.5 389 VAL A N 1
ATOM 3045 C CA . VAL A 1 389 ? 7.312 16.5 19.625 1 97.5 389 VAL A CA 1
ATOM 3046 C C . VAL A 1 389 ? 6.641 15.125 19.656 1 97.5 389 VAL A C 1
ATOM 3048 O O . VAL A 1 389 ? 5.645 14.93 20.359 1 97.5 389 VAL A O 1
ATOM 3051 N N . SER A 1 390 ? 7.117 14.195 18.891 1 97.44 390 SER A N 1
ATOM 3052 C CA . SER A 1 390 ? 6.52 12.867 18.781 1 97.44 390 SER A CA 1
ATOM 3053 C C . SER A 1 390 ? 7.508 11.781 19.203 1 97.44 390 SER A C 1
ATOM 3055 O O . SER A 1 390 ? 8.664 11.797 18.781 1 97.44 390 SER A O 1
ATOM 3057 N N . PRO A 1 391 ? 7.125 10.812 20.125 1 97.94 391 PRO A N 1
ATOM 3058 C CA . PRO A 1 391 ? 5.77 10.68 20.672 1 97.94 391 PRO A CA 1
ATOM 3059 C C . PRO A 1 391 ? 5.562 11.5 21.938 1 97.94 391 PRO A C 1
ATOM 3061 O O . PRO A 1 391 ? 4.555 11.328 22.641 1 97.94 391 PRO A O 1
ATOM 3064 N N . GLY A 1 392 ? 6.449 12.336 22.219 1 97.94 392 GLY A N 1
ATOM 3065 C CA . GLY A 1 392 ? 6.504 13.039 23.5 1 97.94 392 GLY A CA 1
ATOM 3066 C C . GLY A 1 392 ? 5.215 13.758 23.828 1 97.94 392 GLY A C 1
ATOM 3067 O O . GLY A 1 392 ? 4.723 13.672 24.953 1 97.94 392 GLY A O 1
ATOM 3068 N N . SER A 1 393 ? 4.645 14.5 22.891 1 98.38 393 SER A N 1
ATOM 3069 C CA . SER A 1 393 ? 3.404 15.234 23.125 1 98.38 393 SER A CA 1
ATOM 3070 C C . SER A 1 393 ? 2.258 14.289 23.469 1 98.38 393 SER A C 1
ATOM 3072 O O . SER A 1 393 ? 1.402 14.609 24.281 1 98.38 393 SER A O 1
ATOM 3074 N N . PHE A 1 394 ? 2.225 13.109 22.797 1 98.69 394 PHE A N 1
ATOM 3075 C CA . PHE A 1 394 ? 1.193 12.117 23.078 1 98.69 394 PHE A CA 1
ATOM 3076 C C . PHE A 1 394 ? 1.41 11.492 24.453 1 98.69 394 PHE A C 1
ATOM 3078 O O . PHE A 1 394 ? 0.45 11.234 25.188 1 98.69 394 PHE A O 1
ATOM 3085 N N . GLU A 1 395 ? 2.65 11.227 24.797 1 98.81 395 GLU A N 1
ATOM 3086 C CA . GLU A 1 395 ? 2.98 10.719 26.125 1 98.81 395 GLU A CA 1
ATOM 3087 C C . GLU A 1 395 ? 2.496 11.664 27.219 1 98.81 395 GLU A C 1
ATOM 3089 O O . GLU A 1 395 ? 1.909 11.234 28.219 1 98.81 395 GLU A O 1
ATOM 3094 N N . ASP A 1 396 ? 2.785 12.961 27.031 1 98.88 396 ASP A N 1
ATOM 3095 C CA . ASP A 1 396 ? 2.35 13.969 28 1 98.88 396 ASP A CA 1
ATOM 3096 C C . ASP A 1 396 ? 0.828 13.984 28.125 1 98.88 396 ASP A C 1
ATOM 3098 O O . ASP A 1 396 ? 0.294 14.055 29.234 1 98.88 396 ASP A O 1
ATOM 3102 N N . PHE A 1 397 ? 0.162 13.961 27 1 98.88 397 PHE A N 1
ATOM 3103 C CA . PHE A 1 397 ? -1.296 13.984 27 1 98.88 397 PHE A CA 1
ATOM 3104 C C . PHE A 1 397 ? -1.854 12.797 27.781 1 98.88 397 PHE A C 1
ATOM 3106 O O . PHE A 1 397 ? -2.773 12.953 28.578 1 98.88 397 PHE A O 1
ATOM 3113 N N . VAL A 1 398 ? -1.352 11.617 27.516 1 98.88 398 VAL A N 1
ATOM 3114 C CA . VAL A 1 398 ? -1.79 10.375 28.141 1 98.88 398 VAL A CA 1
ATOM 3115 C C . VAL A 1 398 ? -1.525 10.438 29.641 1 98.88 398 VAL A C 1
ATOM 3117 O O . VAL A 1 398 ? -2.354 9.992 30.453 1 98.88 398 VAL A O 1
ATOM 3120 N N . GLU A 1 399 ? -0.405 10.992 30.016 1 98.75 399 GLU A N 1
ATOM 3121 C CA . GLU A 1 399 ? 0.001 11.039 31.422 1 98.75 399 GLU A CA 1
ATOM 3122 C C . GLU A 1 399 ? -0.823 12.062 32.188 1 98.75 399 GLU A C 1
ATOM 3124 O O . GLU A 1 399 ? -1.23 11.812 33.344 1 98.75 399 GLU A O 1
ATOM 3129 N N . PHE A 1 400 ? -1.106 13.242 31.578 1 98.81 400 PHE A N 1
ATOM 3130 C CA . PHE A 1 400 ? -1.593 14.367 32.375 1 98.81 400 PHE A CA 1
ATOM 3131 C C . PHE A 1 400 ? -3.057 14.656 32.062 1 98.81 400 PHE A C 1
ATOM 3133 O O . PHE A 1 400 ? -3.846 14.922 32.969 1 98.81 400 PHE A O 1
ATOM 3140 N N . VAL A 1 401 ? -3.455 14.609 30.812 1 98.88 401 VAL A N 1
ATOM 3141 C CA . VAL A 1 401 ? -4.758 15.117 30.406 1 98.88 401 VAL A CA 1
ATOM 3142 C C . VAL A 1 401 ? -5.805 14.008 30.516 1 98.88 401 VAL A C 1
ATOM 3144 O O . VAL A 1 401 ? -6.918 14.234 31 1 98.88 401 VAL A O 1
ATOM 3147 N N . VAL A 1 402 ? -5.484 12.766 30.062 1 98.81 402 VAL A N 1
ATOM 3148 C CA . VAL A 1 402 ? -6.422 11.648 30.031 1 98.81 402 VAL A CA 1
ATOM 3149 C C . VAL A 1 402 ? -6.977 11.406 31.438 1 98.81 402 VAL A C 1
ATOM 3151 O O . VAL A 1 402 ? -8.195 11.391 31.625 1 98.81 402 VAL A O 1
ATOM 3154 N N . PRO A 1 403 ? -6.098 11.281 32.469 1 98.75 403 PRO A N 1
ATOM 3155 C CA . PRO A 1 403 ? -6.645 11.039 33.812 1 98.75 403 PRO A CA 1
ATOM 3156 C C . PRO A 1 403 ? -7.547 12.18 34.312 1 98.75 403 PRO A C 1
ATOM 3158 O O . PRO A 1 403 ? -8.555 11.93 34.969 1 98.75 403 PRO A O 1
ATOM 3161 N N . GLU A 1 404 ? -7.16 13.43 34 1 98.81 404 GLU A N 1
ATOM 3162 C CA . GLU A 1 404 ? -7.977 14.57 34.438 1 98.81 404 GLU A CA 1
ATOM 3163 C C . GLU A 1 404 ? -9.352 14.539 33.75 1 98.81 404 GLU A C 1
ATOM 3165 O O . GLU A 1 404 ? -10.367 14.781 34.406 1 98.81 404 GLU A O 1
ATOM 3170 N N . LEU A 1 405 ? -9.383 14.258 32.469 1 98.81 405 LEU A N 1
ATOM 3171 C CA . LEU A 1 405 ? -10.648 14.18 31.75 1 98.81 405 LEU A CA 1
ATOM 3172 C C . LEU A 1 405 ? -11.492 13.008 32.25 1 98.81 405 LEU A C 1
ATOM 3174 O O . LEU A 1 405 ? -12.719 13.102 32.312 1 98.81 405 LEU A O 1
ATOM 3178 N N . GLN A 1 406 ? -10.867 11.883 32.625 1 98.69 406 GLN A N 1
ATOM 3179 C CA . GLN A 1 406 ? -11.578 10.734 33.156 1 98.69 406 GLN A CA 1
ATOM 3180 C C . GLN A 1 406 ? -12.172 11.062 34.531 1 98.69 406 GLN A C 1
ATOM 3182 O O . GLN A 1 406 ? -13.312 10.695 34.812 1 98.69 406 GLN A O 1
ATOM 3187 N N . LYS A 1 407 ? -11.414 11.727 35.312 1 98.5 407 LYS A N 1
ATOM 3188 C CA . LYS A 1 407 ? -11.906 12.172 36.625 1 98.5 407 LYS A CA 1
ATOM 3189 C C . LYS A 1 407 ? -13.172 13.023 36.469 1 98.5 407 LYS A C 1
ATOM 3191 O O . LYS A 1 407 ? -14.07 12.953 37.312 1 98.5 407 LYS A O 1
ATOM 3196 N N . ARG A 1 408 ? -13.234 13.742 35.406 1 98.38 408 ARG A N 1
ATOM 3197 C CA . ARG A 1 408 ? -14.352 14.648 35.125 1 98.38 408 ARG A CA 1
ATOM 3198 C C . ARG A 1 408 ? -15.492 13.922 34.438 1 98.38 408 ARG A C 1
ATOM 3200 O O . ARG A 1 408 ? -16.562 14.5 34.219 1 98.38 408 ARG A O 1
ATOM 3207 N N . GLY A 1 409 ? -15.297 12.688 34.031 1 98.06 409 GLY A N 1
ATOM 3208 C CA . GLY A 1 409 ? -16.297 11.914 33.312 1 98.06 409 GLY A CA 1
ATOM 3209 C C . GLY A 1 409 ? -16.422 12.305 31.844 1 98.06 409 GLY A C 1
ATOM 3210 O O . GLY A 1 409 ? -17.469 12.086 31.234 1 98.06 409 GLY A O 1
ATOM 3211 N N . ARG A 1 410 ? -15.359 12.914 31.266 1 98.06 410 ARG A N 1
ATOM 3212 C CA . ARG A 1 410 ? -15.422 13.461 29.906 1 98.06 410 ARG A CA 1
ATOM 3213 C C . ARG A 1 410 ? -14.617 12.609 28.938 1 98.06 410 ARG A C 1
ATOM 3215 O O . ARG A 1 410 ? -14.5 12.945 27.75 1 98.06 410 ARG A O 1
ATOM 3222 N N . TYR A 1 411 ? -14.07 11.484 29.375 1 97.94 411 TYR A N 1
ATOM 3223 C CA . TYR A 1 411 ? -13.266 10.594 28.547 1 97.94 411 TYR A CA 1
ATOM 3224 C C . TYR A 1 411 ? -13.469 9.141 28.969 1 97.94 411 TYR A C 1
ATOM 3226 O O . TYR A 1 411 ? -13.703 8.844 30.141 1 97.94 411 TYR A O 1
ATOM 3234 N N . ARG A 1 412 ? -13.375 8.281 28.031 1 97.06 412 ARG A N 1
ATOM 3235 C CA . ARG A 1 412 ? -13.617 6.863 28.297 1 97.06 412 ARG A CA 1
ATOM 3236 C C . ARG A 1 412 ? -12.562 6.289 29.234 1 97.06 412 ARG A C 1
ATOM 3238 O O . ARG A 1 412 ? -11.438 6.781 29.281 1 97.06 412 ARG A O 1
ATOM 3245 N N . THR A 1 413 ? -12.922 5.211 29.922 1 97.75 413 THR A N 1
ATOM 3246 C CA . THR A 1 413 ? -12 4.543 30.844 1 97.75 413 THR A CA 1
ATOM 3247 C C . THR A 1 413 ? -11.609 3.168 30.297 1 97.75 413 THR A C 1
ATOM 3249 O O . THR A 1 413 ? -10.75 2.492 30.875 1 97.75 413 THR A O 1
ATOM 3252 N N . ALA A 1 414 ? -12.25 2.783 29.203 1 96.25 414 ALA A N 1
ATOM 3253 C CA . ALA A 1 414 ? -11.93 1.549 28.5 1 96.25 414 ALA A CA 1
ATOM 3254 C C . ALA A 1 414 ? -12.438 1.6 27.062 1 96.25 414 ALA A C 1
ATOM 3256 O O . ALA A 1 414 ? -13.289 2.428 26.719 1 96.25 414 ALA A O 1
ATOM 3257 N N . TYR A 1 415 ? -11.82 0.86 26.234 1 94.5 415 TYR A N 1
ATOM 3258 C CA . TYR A 1 415 ? -12.344 0.741 24.875 1 94.5 415 TYR A CA 1
ATOM 3259 C C . TYR A 1 415 ? -13.664 -0.012 24.859 1 94.5 415 TYR A C 1
ATOM 3261 O O . TYR A 1 415 ? -13.898 -0.884 25.703 1 94.5 415 TYR A O 1
ATOM 3269 N N . GLU A 1 416 ? -14.453 0.5 23.922 1 87.56 416 GLU A N 1
ATOM 3270 C CA . GLU A 1 416 ? -15.695 -0.224 23.641 1 87.56 416 GLU A CA 1
ATOM 3271 C C . GLU A 1 416 ? -15.703 -0.75 22.203 1 87.56 416 GLU A C 1
ATOM 3273 O O . GLU A 1 416 ? -15.18 -0.104 21.297 1 87.56 416 GLU A O 1
ATOM 3278 N N . GLY A 1 417 ? -16.188 -1.945 22 1 89.38 417 GLY A N 1
ATOM 3279 C CA . GLY A 1 417 ? -16.281 -2.52 20.672 1 89.38 417 GLY A CA 1
ATOM 3280 C C . GLY A 1 417 ? -14.961 -3.068 20.156 1 89.38 417 GLY A C 1
ATOM 3281 O O . GLY A 1 417 ? -13.953 -3.037 20.875 1 89.38 417 GLY A O 1
ATOM 3282 N N . SER A 1 418 ? -15 -3.613 18.938 1 93 418 SER A N 1
ATOM 3283 C CA . SER A 1 418 ? -13.82 -4.277 18.391 1 93 418 SER A CA 1
ATOM 3284 C C . SER A 1 418 ? -13.336 -3.584 17.125 1 93 418 SER A C 1
ATOM 3286 O O . SER A 1 418 ? -12.203 -3.789 16.688 1 93 418 SER A O 1
ATOM 3288 N N . THR A 1 419 ? -14.164 -2.711 16.484 1 97.75 419 THR A N 1
ATOM 3289 C CA . THR A 1 419 ? -13.805 -2.027 15.242 1 97.75 419 THR A CA 1
ATOM 3290 C C . THR A 1 419 ? -13.688 -0.522 15.469 1 97.75 419 THR A C 1
ATOM 3292 O O . THR A 1 419 ? -14.156 -0.004 16.484 1 97.75 419 THR A O 1
ATOM 3295 N N . LEU A 1 420 ? -13.031 0.186 14.594 1 98.31 420 LEU A N 1
ATOM 3296 C CA . LEU A 1 420 ? -12.938 1.641 14.656 1 98.31 420 LEU A CA 1
ATOM 3297 C C . LEU A 1 420 ? -14.328 2.271 14.648 1 98.31 420 LEU A C 1
ATOM 3299 O O . LEU A 1 420 ? -14.594 3.207 15.406 1 98.31 420 LEU A O 1
ATOM 3303 N N . ARG A 1 421 ? -15.188 1.724 13.805 1 98 421 ARG A N 1
ATOM 3304 C CA . ARG A 1 421 ? -16.531 2.273 13.703 1 98 421 ARG A CA 1
ATOM 3305 C C . ARG A 1 421 ? -17.281 2.115 15.023 1 98 421 ARG A C 1
ATOM 3307 O O . ARG A 1 421 ? -17.984 3.033 15.469 1 98 421 ARG A O 1
ATOM 3314 N N . GLU A 1 422 ? -17.156 0.975 15.664 1 96.88 422 GLU A N 1
ATOM 3315 C CA . GLU A 1 422 ? -17.797 0.766 16.969 1 96.88 422 GLU A CA 1
ATOM 3316 C C . GLU A 1 422 ? -17.203 1.693 18.016 1 96.88 422 GLU A C 1
ATOM 3318 O O . GLU A 1 422 ? -17.922 2.145 18.922 1 96.88 422 GLU A O 1
ATOM 3323 N N . SER A 1 423 ? -15.953 1.964 17.922 1 95.56 423 SER A N 1
ATOM 3324 C CA . SER A 1 423 ? -15.32 2.889 18.859 1 95.56 423 SER A CA 1
ATOM 3325 C C . SER A 1 423 ? -15.875 4.301 18.688 1 95.56 423 SER A C 1
ATOM 3327 O O . SER A 1 423 ? -16.016 5.035 19.672 1 95.56 423 SER A O 1
ATOM 3329 N N . LEU A 1 424 ? -16.219 4.688 17.469 1 95.75 424 LEU A N 1
ATOM 3330 C CA . LEU A 1 424 ? -16.656 6.051 17.172 1 95.75 424 LEU A CA 1
ATOM 3331 C C . LEU A 1 424 ? -18.156 6.199 17.391 1 95.75 424 LEU A C 1
ATOM 3333 O O . LEU A 1 424 ? -18.625 7.273 17.766 1 95.75 424 LEU A O 1
ATOM 3337 N N . PHE A 1 425 ? -18.906 5.113 17.141 1 95.69 425 PHE A N 1
ATOM 3338 C CA . PHE A 1 425 ? -20.344 5.281 17.062 1 95.69 425 PHE A CA 1
ATOM 3339 C C . PHE A 1 425 ? -21.062 4.336 18.031 1 95.69 425 PHE A C 1
ATOM 3341 O O . PHE A 1 425 ? -22.297 4.316 18.094 1 95.69 425 PHE A O 1
ATOM 3348 N N . GLY A 1 426 ? -20.266 3.564 18.719 1 94.12 426 GLY A N 1
ATOM 3349 C CA . GLY A 1 426 ? -20.859 2.693 19.719 1 94.12 426 GLY A CA 1
ATOM 3350 C C . GLY A 1 426 ? -20.875 1.233 19.312 1 94.12 426 GLY A C 1
ATOM 3351 O O . GLY A 1 426 ? -20.969 0.923 18.125 1 94.12 426 GLY A O 1
ATOM 3352 N N . GLU A 1 427 ? -20.844 0.355 20.297 1 93.38 427 GLU A N 1
ATOM 3353 C CA . GLU A 1 427 ? -20.859 -1.088 20.078 1 93.38 427 GLU A CA 1
ATOM 3354 C C . GLU A 1 427 ? -22.094 -1.509 19.281 1 93.38 427 GLU A C 1
ATOM 3356 O O . GLU A 1 427 ? -23.203 -1.006 19.516 1 93.38 427 GLU A O 1
ATOM 3361 N N . GLY A 1 428 ? -21.906 -2.391 18.344 1 93 428 GLY A N 1
ATOM 3362 C CA . GLY A 1 428 ? -23.016 -2.865 17.516 1 93 428 GLY A CA 1
ATOM 3363 C C . GLY A 1 428 ? -23.062 -2.199 16.141 1 93 428 GLY A C 1
ATOM 3364 O O . GLY A 1 428 ? -23.656 -2.736 15.211 1 93 428 GLY A O 1
ATOM 3365 N N . ASN A 1 429 ? -22.438 -1.03 16.016 1 93.94 429 ASN A N 1
ATOM 3366 C CA . ASN A 1 429 ? -22.391 -0.323 14.734 1 93.94 429 ASN A CA 1
ATOM 3367 C C . ASN A 1 429 ? -21.172 -0.722 13.914 1 93.94 429 ASN A C 1
ATOM 3369 O O . ASN A 1 429 ? -20.281 0.099 13.672 1 93.94 429 ASN A O 1
ATOM 3373 N N . LYS A 1 430 ? -21.188 -1.886 13.422 1 92.25 430 LYS A N 1
ATOM 3374 C CA . LYS A 1 430 ? -20.031 -2.461 12.742 1 92.25 430 LYS A CA 1
ATOM 3375 C C . LYS A 1 430 ? -19.984 -2.008 11.289 1 92.25 430 LYS A C 1
ATOM 3377 O O . LYS A 1 430 ? -18.906 -1.959 10.688 1 92.25 430 LYS A O 1
ATOM 3382 N N . TYR A 1 431 ? -21.188 -1.692 10.719 1 97.06 431 TYR A N 1
ATOM 3383 C CA . TYR A 1 431 ? -21.281 -1.316 9.312 1 97.06 431 TYR A CA 1
ATOM 3384 C C . TYR A 1 431 ? -21.766 0.12 9.172 1 97.06 431 TYR A C 1
ATOM 3386 O O . TYR A 1 431 ? -22.188 0.745 10.148 1 97.06 431 TYR A O 1
ATOM 3394 N N . VAL A 1 432 ? -21.656 0.626 8 1 97.31 432 VAL A N 1
ATOM 3395 C CA . VAL A 1 432 ? -22.156 1.976 7.746 1 97.31 432 VAL A CA 1
ATOM 3396 C C . VAL A 1 432 ? -23.641 2.051 8.07 1 97.31 432 VAL A C 1
ATOM 3398 O O . VAL A 1 432 ? -24.375 1.081 7.875 1 97.31 432 VAL A O 1
ATOM 3401 N N . ASP A 1 433 ? -24.016 3.211 8.57 1 96.88 433 ASP A N 1
ATOM 3402 C CA . ASP A 1 433 ? -25.422 3.465 8.844 1 96.88 433 ASP A CA 1
ATOM 3403 C C . ASP A 1 433 ? -26.266 3.344 7.578 1 96.88 433 ASP A C 1
ATOM 3405 O O . ASP A 1 433 ? -25.781 3.605 6.477 1 96.88 433 ASP A O 1
ATOM 3409 N N . GLU A 1 434 ? -27.531 3.021 7.746 1 96.69 434 GLU A N 1
ATOM 3410 C CA . GLU A 1 434 ? -28.438 2.814 6.617 1 96.69 434 GLU A CA 1
ATOM 3411 C C . GLU A 1 434 ? -28.609 4.098 5.805 1 96.69 434 GLU A C 1
ATOM 3413 O O . GLU A 1 434 ? -28.922 4.047 4.613 1 96.69 434 GLU A O 1
ATOM 3418 N N . ARG A 1 435 ? -28.391 5.234 6.402 1 97.38 435 ARG A N 1
ATOM 3419 C CA . ARG A 1 435 ? -28.562 6.531 5.754 1 97.38 435 ARG A CA 1
ATOM 3420 C C . ARG A 1 435 ? -27.312 6.922 4.965 1 97.38 435 ARG A C 1
ATOM 3422 O O . ARG A 1 435 ? -27.344 7.852 4.156 1 97.38 435 ARG A O 1
ATOM 3429 N N . HIS A 1 436 ? -26.203 6.262 5.238 1 98.25 436 HIS A N 1
ATOM 3430 C CA . HIS A 1 436 ? -24.969 6.504 4.496 1 98.25 436 HIS A CA 1
ATOM 3431 C C . HIS A 1 436 ? -25.094 6.035 3.049 1 98.25 436 HIS A C 1
ATOM 3433 O O . HIS A 1 436 ? -25.688 4.984 2.783 1 98.25 436 HIS A O 1
ATOM 3439 N N . PRO A 1 437 ? -24.5 6.715 2.08 1 98.19 437 PRO A N 1
ATOM 3440 C CA . PRO A 1 437 ? -24.656 6.363 0.667 1 98.19 437 PRO A CA 1
ATOM 3441 C C . PRO A 1 437 ? -24.125 4.969 0.342 1 98.19 437 PRO A C 1
ATOM 3443 O O . PRO A 1 437 ? -24.609 4.332 -0.603 1 98.19 437 PRO A O 1
ATOM 3446 N N . ALA A 1 438 ? -23.219 4.453 1.048 1 98.69 438 ALA A N 1
ATOM 3447 C CA . ALA A 1 438 ? -22.656 3.129 0.794 1 98.69 438 ALA A CA 1
ATOM 3448 C C . ALA A 1 438 ? -23.672 2.031 1.093 1 98.69 438 ALA A C 1
ATOM 3450 O O . ALA A 1 438 ? -23.609 0.948 0.504 1 98.69 438 ALA A O 1
ATOM 3451 N N . ALA A 1 439 ? -24.547 2.287 2.037 1 98.19 439 ALA A N 1
ATOM 3452 C CA . ALA A 1 439 ? -25.453 1.268 2.584 1 98.19 439 ALA A CA 1
ATOM 3453 C C . ALA A 1 439 ? -26.375 0.717 1.505 1 98.19 439 ALA A C 1
ATOM 3455 O O . ALA A 1 439 ? -26.781 -0.449 1.558 1 98.19 439 ALA A O 1
ATOM 3456 N N . LYS A 1 440 ? -26.688 1.526 0.519 1 98 440 LYS A N 1
ATOM 3457 C CA . LYS A 1 440 ? -27.641 1.126 -0.504 1 98 440 LYS A CA 1
ATOM 3458 C C . LYS A 1 440 ? -27.109 -0.037 -1.336 1 98 440 LYS A C 1
ATOM 3460 O O . LYS A 1 440 ? -27.875 -0.722 -2.018 1 98 440 LYS A O 1
ATOM 3465 N N . TYR A 1 441 ? -25.859 -0.261 -1.308 1 98.5 441 TYR A N 1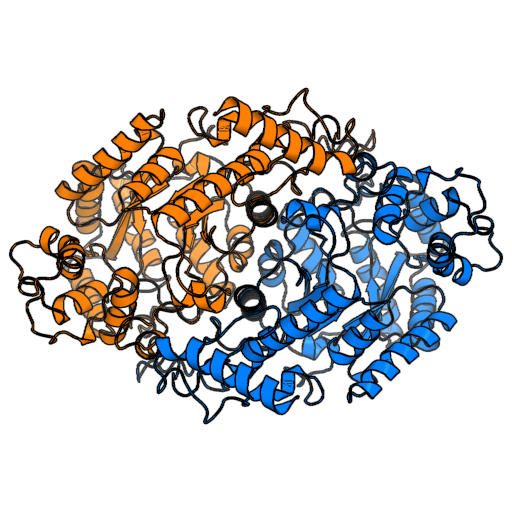
ATOM 3466 C CA . TYR A 1 441 ? -25.266 -1.297 -2.15 1 98.5 441 TYR A CA 1
ATOM 3467 C C . TYR A 1 441 ? -25.25 -2.639 -1.427 1 98.5 441 TYR A C 1
ATOM 3469 O O . TYR A 1 441 ? -25.016 -3.68 -2.045 1 98.5 441 TYR A O 1
ATOM 3477 N N . ARG A 1 442 ? -25.422 -2.686 -0.105 1 96.94 442 ARG A N 1
ATOM 3478 C CA . ARG A 1 442 ? -25.438 -3.947 0.626 1 96.94 442 ARG A CA 1
ATOM 3479 C C . ARG A 1 442 ? -26.609 -4.824 0.167 1 96.94 442 ARG A C 1
ATOM 3481 O O . ARG A 1 442 ? -27.766 -4.461 0.338 1 96.94 442 ARG A O 1
ATOM 3488 N N . GLY A 1 443 ? -26.281 -5.883 -0.44 1 96.69 443 GLY A N 1
ATOM 3489 C CA . GLY A 1 443 ? -27.281 -6.805 -0.945 1 96.69 443 GLY A CA 1
ATOM 3490 C C . GLY A 1 443 ? -27.906 -6.352 -2.25 1 96.69 443 GLY A C 1
ATOM 3491 O O . GLY A 1 443 ? -28.781 -7.023 -2.787 1 96.69 443 GLY A O 1
ATOM 3492 N N . ALA A 1 444 ? -27.422 -5.25 -2.789 1 97.31 444 ALA A N 1
ATOM 3493 C CA . ALA A 1 444 ? -28.062 -4.617 -3.939 1 97.31 444 ALA A CA 1
ATOM 3494 C C . ALA A 1 444 ? -27.938 -5.488 -5.184 1 97.31 444 ALA A C 1
ATOM 3496 O O . ALA A 1 444 ? -28.719 -5.352 -6.129 1 97.31 444 ALA A O 1
ATOM 3497 N N . TYR A 1 445 ? -27.016 -6.379 -5.199 1 97.69 445 TYR A N 1
ATOM 3498 C CA . TYR A 1 445 ? -26.75 -7.156 -6.406 1 97.69 445 TYR A CA 1
ATOM 3499 C C . TYR A 1 445 ? -27.312 -8.57 -6.277 1 97.69 445 TYR A C 1
ATOM 3501 O O . TYR A 1 445 ? -27.203 -9.375 -7.207 1 97.69 445 TYR A O 1
ATOM 3509 N N . ALA A 1 446 ? -27.859 -8.922 -5.125 1 97.19 446 ALA A N 1
ATOM 3510 C CA . ALA A 1 446 ? -28.484 -10.227 -4.957 1 97.19 446 ALA A CA 1
ATOM 3511 C C . ALA A 1 446 ? -29.562 -10.461 -6.016 1 97.19 446 ALA A C 1
ATOM 3513 O O . ALA A 1 446 ? -30.391 -9.578 -6.273 1 97.19 446 ALA A O 1
ATOM 3514 N N . GLY A 1 447 ? -29.578 -11.609 -6.594 1 96.06 447 GLY A N 1
ATOM 3515 C CA . GLY A 1 447 ? -30.547 -11.938 -7.629 1 96.06 447 GLY A CA 1
ATOM 3516 C C . GLY A 1 447 ? -30.188 -11.375 -8.984 1 96.06 447 GLY A C 1
ATOM 3517 O O . GLY A 1 447 ? -30.906 -11.586 -9.969 1 96.06 447 GLY A O 1
ATOM 3518 N N . LYS A 1 448 ? -29.156 -10.609 -9.086 1 96.31 448 LYS A N 1
ATOM 3519 C CA . LYS A 1 448 ? -28.625 -10.062 -10.328 1 96.31 448 LYS A CA 1
ATOM 3520 C C . LYS A 1 448 ? -27.484 -10.93 -10.875 1 96.31 448 LYS A C 1
ATOM 3522 O O . LYS A 1 448 ? -27.188 -11.984 -10.312 1 96.31 448 LYS A O 1
ATOM 3527 N N . PRO A 1 449 ? -26.906 -10.578 -12.023 1 96.25 449 PRO A N 1
ATOM 3528 C CA . PRO A 1 449 ? -25.781 -11.367 -12.555 1 96.25 449 PRO A CA 1
ATOM 3529 C C . PRO A 1 449 ? -24.734 -11.688 -11.5 1 96.25 449 PRO A C 1
ATOM 3531 O O . PRO A 1 449 ? -24.406 -10.836 -10.672 1 96.25 449 PRO A O 1
ATOM 3534 N N . SER A 1 450 ? -24.312 -12.891 -11.5 1 98.12 450 SER A N 1
ATOM 3535 C CA . SER A 1 450 ? -23.328 -13.367 -10.539 1 98.12 450 SER A CA 1
ATOM 3536 C C . SER A 1 450 ? -22.172 -14.078 -11.234 1 98.12 450 SER A C 1
ATOM 3538 O O . SER A 1 450 ? -22.234 -14.328 -12.438 1 98.12 450 SER A O 1
ATOM 3540 N N . ALA A 1 451 ? -21.125 -14.328 -10.492 1 97.81 451 ALA A N 1
ATOM 3541 C CA . ALA A 1 451 ? -19.969 -15.055 -10.992 1 97.81 451 ALA A CA 1
ATOM 3542 C C . ALA A 1 451 ? -20.344 -16.469 -11.406 1 97.81 451 ALA A C 1
ATOM 3544 O O . ALA A 1 451 ? -19.625 -17.109 -12.188 1 97.81 451 ALA A O 1
ATOM 3545 N N . ALA A 1 452 ? -21.453 -16.984 -10.953 1 97.12 452 ALA A N 1
ATOM 3546 C CA . ALA A 1 452 ? -21.891 -18.344 -11.234 1 97.12 452 ALA A CA 1
ATOM 3547 C C . ALA A 1 452 ? -22.578 -18.438 -12.594 1 97.12 452 ALA A C 1
ATOM 3549 O O . ALA A 1 452 ? -22.469 -19.453 -13.289 1 97.12 452 ALA A O 1
ATOM 3550 N N . ASP A 1 453 ? -23.25 -17.375 -12.984 1 95.81 453 ASP A N 1
ATOM 3551 C CA . ASP A 1 453 ? -24.219 -17.578 -14.062 1 95.81 453 ASP A CA 1
ATOM 3552 C C . ASP A 1 453 ? -23.891 -16.688 -15.266 1 95.81 453 ASP A C 1
ATOM 3554 O O . ASP A 1 453 ? -24.469 -16.844 -16.344 1 95.81 453 ASP A O 1
ATOM 3558 N N . THR A 1 454 ? -23.031 -15.688 -15.102 1 94.75 454 THR A N 1
ATOM 3559 C CA . THR A 1 454 ? -22.75 -14.734 -16.172 1 94.75 454 THR A CA 1
ATOM 3560 C C . THR A 1 454 ? -21.328 -14.938 -16.719 1 94.75 454 THR A C 1
ATOM 3562 O O . THR A 1 454 ? -20.359 -14.922 -15.953 1 94.75 454 THR A O 1
ATOM 3565 N N . PRO A 1 455 ? -21.25 -15.031 -18.047 1 96.25 455 PRO A N 1
ATOM 3566 C CA . PRO A 1 455 ? -19.906 -15.164 -18.625 1 96.25 455 PRO A CA 1
ATOM 3567 C C . PRO A 1 455 ? -19.016 -13.961 -18.344 1 96.25 455 PRO A C 1
ATOM 3569 O O . PRO A 1 455 ? -19.469 -12.82 -18.391 1 96.25 455 PRO A O 1
ATOM 3572 N N . ALA A 1 456 ? -17.75 -14.266 -18.062 1 94.62 456 ALA A N 1
ATOM 3573 C CA . ALA A 1 456 ? -16.797 -13.227 -17.672 1 94.62 456 ALA A CA 1
ATOM 3574 C C . ALA A 1 456 ? -16.656 -12.18 -18.781 1 94.62 456 ALA A C 1
ATOM 3576 O O . ALA A 1 456 ? -16.562 -10.984 -18.5 1 94.62 456 ALA A O 1
ATOM 3577 N N . ARG A 1 457 ? -16.656 -12.531 -20 1 92.69 457 ARG A N 1
ATOM 3578 C CA . ARG A 1 457 ? -16.438 -11.625 -21.141 1 92.69 457 ARG A CA 1
ATOM 3579 C C . ARG A 1 457 ? -17.672 -10.742 -21.359 1 92.69 457 ARG A C 1
ATOM 3581 O O . ARG A 1 457 ? -17.609 -9.773 -22.109 1 92.69 457 ARG A O 1
ATOM 3588 N N . ASP A 1 458 ? -18.734 -11.023 -20.688 1 94.62 458 ASP A N 1
ATOM 3589 C CA . ASP A 1 458 ? -19.938 -10.219 -20.844 1 94.62 458 ASP A CA 1
ATOM 3590 C C . ASP A 1 458 ? -19.984 -9.078 -19.828 1 94.62 458 ASP A C 1
ATOM 3592 O O . ASP A 1 458 ? -20.781 -8.156 -19.969 1 94.62 458 ASP A O 1
ATOM 3596 N N . PHE A 1 459 ? -19.172 -9.109 -18.859 1 94.62 459 PHE A N 1
ATOM 3597 C CA . PHE A 1 459 ? -19.234 -8.117 -17.797 1 94.62 459 PHE A CA 1
ATOM 3598 C C . PHE A 1 459 ? -19.094 -6.707 -18.359 1 94.62 459 PHE A C 1
ATOM 3600 O O . PHE A 1 459 ? -19.922 -5.832 -18.062 1 94.62 459 PHE A O 1
ATOM 3607 N N . LEU A 1 460 ? -18.062 -6.477 -19.141 1 93.75 460 LEU A N 1
ATOM 3608 C CA . LEU A 1 460 ? -17.828 -5.145 -19.688 1 93.75 460 LEU A CA 1
ATOM 3609 C C . LEU A 1 460 ? -18.969 -4.734 -20.625 1 93.75 460 LEU A C 1
ATOM 3611 O O . LEU A 1 460 ? -19.422 -3.592 -20.578 1 93.75 460 LEU A O 1
ATOM 3615 N N . LYS A 1 461 ? -19.375 -5.684 -21.422 1 94.5 461 LYS A N 1
ATOM 3616 C CA . LYS A 1 461 ? -20.484 -5.414 -22.328 1 94.5 461 LYS A CA 1
ATOM 3617 C C . LYS A 1 461 ? -21.734 -4.996 -21.547 1 94.5 461 LYS A C 1
ATOM 3619 O O . LYS A 1 461 ? -22.391 -4.02 -21.906 1 94.5 461 LYS A O 1
ATOM 3624 N N . LEU A 1 462 ? -22.047 -5.742 -20.562 1 95 462 LEU A N 1
ATOM 3625 C CA . LEU A 1 462 ? -23.219 -5.449 -19.734 1 95 462 LEU A CA 1
ATOM 3626 C C . LEU A 1 462 ? -23.062 -4.094 -19.047 1 95 462 LEU A C 1
ATOM 3628 O O . LEU A 1 462 ? -24.047 -3.342 -18.938 1 95 462 LEU A O 1
ATOM 3632 N N . ALA A 1 463 ? -21.859 -3.777 -18.547 1 95.31 463 ALA A N 1
ATOM 3633 C CA . ALA A 1 463 ? -21.594 -2.488 -17.906 1 95.31 463 ALA A CA 1
ATOM 3634 C C . ALA A 1 463 ? -21.859 -1.337 -18.875 1 95.31 463 ALA A C 1
ATOM 3636 O O . ALA A 1 463 ? -22.484 -0.338 -18.5 1 95.31 463 ALA A O 1
ATOM 3637 N N . ILE A 1 464 ? -21.391 -1.477 -20.109 1 94.56 464 ILE A N 1
ATOM 3638 C CA . ILE A 1 464 ? -21.562 -0.452 -21.125 1 94.56 464 ILE A CA 1
ATOM 3639 C C . ILE A 1 464 ? -23.047 -0.277 -21.453 1 94.56 464 ILE A C 1
ATOM 3641 O O . ILE A 1 464 ? -23.531 0.849 -21.547 1 94.56 464 ILE A O 1
ATOM 3645 N N . GLU A 1 465 ? -23.734 -1.413 -21.547 1 94.19 465 GLU A N 1
ATOM 3646 C CA . GLU A 1 465 ? -25.172 -1.379 -21.844 1 94.19 465 GLU A CA 1
ATOM 3647 C C . GLU A 1 465 ? -25.938 -0.67 -20.734 1 94.19 465 GLU A C 1
ATOM 3649 O O . GLU A 1 465 ? -26.828 0.132 -21 1 94.19 465 GLU A O 1
ATOM 3654 N N . GLN A 1 466 ? -25.594 -0.998 -19.5 1 93.12 466 GLN A N 1
ATOM 3655 C CA . GLN A 1 466 ? -26.25 -0.372 -18.359 1 93.12 466 GLN A CA 1
ATOM 3656 C C . GLN A 1 466 ? -25.984 1.131 -18.328 1 93.12 466 GLN A C 1
ATOM 3658 O O . GLN A 1 466 ? -26.875 1.918 -18.031 1 93.12 466 GLN A O 1
ATOM 3663 N N . ALA A 1 467 ? -24.781 1.537 -18.594 1 93 467 ALA A N 1
ATOM 3664 C CA . ALA A 1 467 ? -24.406 2.949 -18.609 1 93 467 ALA A CA 1
ATOM 3665 C C . ALA A 1 467 ? -25.172 3.703 -19.703 1 93 467 ALA A C 1
ATOM 3667 O O . ALA A 1 467 ? -25.625 4.828 -19.484 1 93 467 ALA A O 1
ATOM 3668 N N . GLU A 1 468 ? -25.266 3.059 -20.844 1 92.94 468 GLU A N 1
ATOM 3669 C CA . GLU A 1 468 ? -25.984 3.662 -21.953 1 92.94 468 GLU A CA 1
ATOM 3670 C C . GLU A 1 468 ? -27.469 3.83 -21.625 1 92.94 468 GLU A C 1
ATOM 3672 O O . GLU A 1 468 ? -28.062 4.852 -21.953 1 92.94 468 GLU A O 1
ATOM 3677 N N . LYS A 1 469 ? -28.062 2.857 -20.984 1 89.81 469 LYS A N 1
ATOM 3678 C CA . LYS A 1 469 ? -29.453 2.928 -20.578 1 89.81 469 LYS A CA 1
ATOM 3679 C C . LYS A 1 469 ? -29.688 4.035 -19.562 1 89.81 469 LYS A C 1
ATOM 3681 O O . LYS A 1 469 ? -30.688 4.746 -19.609 1 89.81 469 LYS A O 1
ATOM 3686 N N . ALA A 1 470 ? -28.734 4.129 -18.531 1 87.19 470 ALA A N 1
ATOM 3687 C CA . ALA A 1 470 ? -28.828 5.164 -17.5 1 87.19 470 ALA A CA 1
ATOM 3688 C C . ALA A 1 470 ? -28.734 6.555 -18.125 1 87.19 470 ALA A C 1
ATOM 3690 O O . ALA A 1 470 ? -29.453 7.477 -17.719 1 87.19 470 ALA A O 1
ATOM 3691 N N . GLU A 1 471 ? -27.828 6.742 -19.062 1 86.69 471 GLU A N 1
ATOM 3692 C CA . GLU A 1 471 ? -27.688 8.016 -19.766 1 86.69 471 GLU A CA 1
ATOM 3693 C C . GLU A 1 471 ? -28.953 8.367 -20.547 1 86.69 471 GLU A C 1
ATOM 3695 O O . GLU A 1 471 ? -29.359 9.531 -20.562 1 86.69 471 GLU A O 1
ATOM 3700 N N . ALA A 1 472 ? -29.484 7.414 -21.172 1 85 472 ALA A N 1
ATOM 3701 C CA . ALA A 1 472 ? -30.703 7.625 -21.969 1 85 472 ALA A CA 1
ATOM 3702 C C . ALA A 1 472 ? -31.875 7.98 -21.062 1 85 472 ALA A C 1
ATOM 3704 O O . ALA A 1 472 ? -32.719 8.805 -21.422 1 85 472 ALA A O 1
ATOM 3705 N N . ALA A 1 473 ? -31.875 7.348 -19.844 1 75.12 473 ALA A N 1
ATOM 3706 C CA . ALA A 1 473 ? -32.969 7.594 -18.922 1 75.12 473 ALA A CA 1
ATOM 3707 C C . ALA A 1 473 ? -32.875 8.984 -18.297 1 75.12 473 ALA A C 1
ATOM 3709 O O . ALA A 1 473 ? -33.875 9.555 -17.859 1 75.12 473 ALA A O 1
ATOM 3710 N N . GLY A 1 474 ? -31.656 9.453 -18 1 62.16 474 GLY A N 1
ATOM 3711 C CA . GLY A 1 474 ? -31.422 10.758 -17.406 1 62.16 474 GLY A CA 1
ATOM 3712 C C . GLY A 1 474 ? -31.625 11.906 -18.375 1 62.16 474 GLY A C 1
ATOM 3713 O O . GLY A 1 474 ? -31.609 13.07 -17.984 1 62.16 474 GLY A O 1
ATOM 3714 N N . HIS A 1 475 ? -31.578 11.664 -19.734 1 48.31 475 HIS A N 1
ATOM 3715 C CA . HIS A 1 475 ? -31.984 12.648 -20.719 1 48.31 475 HIS A CA 1
ATOM 3716 C C . HIS A 1 475 ? -33.438 12.469 -21.094 1 48.31 475 HIS A C 1
ATOM 3718 O O . HIS A 1 475 ? -33.938 11.344 -21.188 1 48.31 475 HIS A O 1
ATOM 3724 N N . MET B 1 1 ? 1.355 -15.359 -2.293 1 96.44 1 MET B N 1
ATOM 3725 C CA . MET B 1 1 ? 0.244 -14.461 -2.578 1 96.44 1 MET B CA 1
ATOM 3726 C C . MET B 1 1 ? -0.62 -14.25 -1.339 1 96.44 1 MET B C 1
ATOM 3728 O O . MET B 1 1 ? -0.712 -15.133 -0.485 1 96.44 1 MET B O 1
ATOM 3732 N N . THR B 1 2 ? -1.224 -13.07 -1.195 1 98.19 2 THR B N 1
ATOM 3733 C CA . THR B 1 2 ? -2.141 -12.781 -0.099 1 98.19 2 THR B CA 1
ATOM 3734 C C . THR B 1 2 ? -3.512 -13.391 -0.361 1 98.19 2 THR B C 1
ATOM 3736 O O . THR B 1 2 ? -4.488 -12.672 -0.59 1 98.19 2 THR B O 1
ATOM 3739 N N . THR B 1 3 ? -3.504 -14.766 -0.35 1 98.19 3 THR B N 1
ATOM 3740 C CA . THR B 1 3 ? -4.715 -15.484 -0.729 1 98.19 3 THR B CA 1
ATOM 3741 C C . THR B 1 3 ? -4.742 -16.875 -0.087 1 98.19 3 THR B C 1
ATOM 3743 O O . THR B 1 3 ? -3.807 -17.25 0.619 1 98.19 3 THR B O 1
ATOM 3746 N N . THR B 1 4 ? -5.84 -17.562 -0.248 1 97.06 4 THR B N 1
ATOM 3747 C CA . THR B 1 4 ? -6.074 -18.875 0.343 1 97.06 4 THR B CA 1
ATOM 3748 C C . THR B 1 4 ? -5.266 -19.953 -0.38 1 97.06 4 THR B C 1
ATOM 3750 O O . THR B 1 4 ? -4.758 -20.875 0.249 1 97.06 4 THR B O 1
ATOM 3753 N N . SER B 1 5 ? -5.207 -19.844 -1.724 1 95.62 5 SER B N 1
ATOM 3754 C CA . SER B 1 5 ? -4.488 -20.828 -2.527 1 95.62 5 SER B CA 1
ATOM 3755 C C . SER B 1 5 ? -3.676 -20.156 -3.629 1 95.62 5 SER B C 1
ATOM 3757 O O . SER B 1 5 ? -4.215 -19.375 -4.418 1 95.62 5 SER B O 1
ATOM 3759 N N . HIS B 1 6 ? -2.445 -20.562 -3.672 1 94.06 6 HIS B N 1
ATOM 3760 C CA . HIS B 1 6 ? -1.564 -19.938 -4.652 1 94.06 6 HIS B CA 1
ATOM 3761 C C . HIS B 1 6 ? -1.188 -20.922 -5.758 1 94.06 6 HIS B C 1
ATOM 3763 O O . HIS B 1 6 ? -1.653 -20.781 -6.895 1 94.06 6 HIS B O 1
ATOM 3769 N N . GLN B 1 7 ? -0.53 -22.047 -5.387 1 93.19 7 GLN B N 1
ATOM 3770 C CA . GLN B 1 7 ? -0.046 -22.969 -6.41 1 93.19 7 GLN B CA 1
ATOM 3771 C C . GLN B 1 7 ? -0.618 -24.375 -6.211 1 93.19 7 GLN B C 1
ATOM 3773 O O . GLN B 1 7 ? -0.319 -25.281 -6.98 1 93.19 7 GLN B O 1
ATOM 3778 N N . SER B 1 8 ? -1.33 -24.594 -5.191 1 95.62 8 SER B N 1
ATOM 3779 C CA . SER B 1 8 ? -1.997 -25.859 -4.902 1 95.62 8 SER B CA 1
ATOM 3780 C C . SER B 1 8 ? -3.486 -25.641 -4.645 1 95.62 8 SER B C 1
ATOM 3782 O O . SER B 1 8 ? -3.867 -24.938 -3.705 1 95.62 8 SER B O 1
ATOM 3784 N N . PHE B 1 9 ? -4.238 -26.328 -5.422 1 97.31 9 PHE B N 1
ATOM 3785 C CA . PHE B 1 9 ? -5.664 -26.016 -5.441 1 97.31 9 PHE B CA 1
ATOM 3786 C C . PHE B 1 9 ? -6.461 -27.125 -4.758 1 97.31 9 PHE B C 1
ATOM 3788 O O . PHE B 1 9 ? -6.23 -28.312 -5.008 1 97.31 9 PHE B O 1
ATOM 3795 N N . GLY B 1 10 ? -7.34 -26.734 -3.932 1 97.5 10 GLY B N 1
ATOM 3796 C CA . GLY B 1 10 ? -8.109 -27.656 -3.119 1 97.5 10 GLY B CA 1
ATOM 3797 C C . GLY B 1 10 ? -7.504 -27.906 -1.752 1 97.5 10 GLY B C 1
ATOM 3798 O O . GLY B 1 10 ? -8.219 -28.219 -0.797 1 97.5 10 GLY B O 1
ATOM 3799 N N . LEU B 1 11 ? -6.277 -27.688 -1.538 1 97.56 11 LEU B N 1
ATOM 3800 C CA . LEU B 1 11 ? -5.543 -28.109 -0.351 1 97.56 11 LEU B CA 1
ATOM 3801 C C . LEU B 1 11 ? -5.82 -27.172 0.821 1 97.56 11 LEU B C 1
ATOM 3803 O O . LEU B 1 11 ? -5.449 -27.469 1.959 1 97.56 11 LEU B O 1
ATOM 3807 N N . TRP B 1 12 ? -6.477 -26.016 0.602 1 97.62 12 TRP B N 1
ATOM 3808 C CA . TRP B 1 12 ? -6.883 -25.172 1.725 1 97.62 12 TRP B CA 1
ATOM 3809 C C . TRP B 1 12 ? -7.742 -25.969 2.709 1 97.62 12 TRP B C 1
ATOM 3811 O O . TRP B 1 12 ? -7.848 -25.594 3.883 1 97.62 12 TRP B O 1
ATOM 3821 N N . ARG B 1 13 ? -8.289 -27.094 2.281 1 97.94 13 ARG B N 1
ATOM 3822 C CA . ARG B 1 13 ? -9.164 -27.938 3.088 1 97.94 13 ARG B CA 1
ATOM 3823 C C . ARG B 1 13 ? -8.359 -28.828 4.023 1 97.94 13 ARG B C 1
ATOM 3825 O O . ARG B 1 13 ? -8.914 -29.406 4.965 1 97.94 13 ARG B O 1
ATOM 3832 N N . HIS B 1 14 ? -7.102 -29.078 3.703 1 97.94 14 HIS B N 1
ATOM 3833 C CA . HIS B 1 14 ? -6.277 -29.938 4.539 1 97.94 14 HIS B CA 1
ATOM 3834 C C . HIS B 1 14 ? -6.137 -29.375 5.949 1 97.94 14 HIS B C 1
ATOM 3836 O O . HIS B 1 14 ? -5.965 -28.172 6.121 1 97.94 14 HIS B O 1
ATOM 3842 N N . PRO B 1 15 ? -6.137 -30.188 6.977 1 97.06 15 PRO B N 1
ATOM 3843 C CA . PRO B 1 15 ? -6.145 -29.703 8.359 1 97.06 15 PRO B CA 1
ATOM 3844 C C . PRO B 1 15 ? -4.871 -28.953 8.727 1 97.06 15 PRO B C 1
ATOM 3846 O O . PRO B 1 15 ? -4.887 -28.109 9.633 1 97.06 15 PRO B O 1
ATOM 3849 N N . ARG B 1 16 ? -3.828 -29.219 8.055 1 97.19 16 ARG B N 1
ATOM 3850 C CA . ARG B 1 16 ? -2.562 -28.562 8.375 1 97.19 16 ARG B CA 1
ATOM 3851 C C . ARG B 1 16 ? -2.414 -27.25 7.625 1 97.19 16 ARG B C 1
ATOM 3853 O O . ARG B 1 16 ? -1.423 -26.531 7.797 1 97.19 16 ARG B O 1
ATOM 3860 N N . ASN B 1 17 ? -3.326 -26.922 6.762 1 97.94 17 ASN B N 1
ATOM 3861 C CA . ASN B 1 17 ? -3.227 -25.703 5.957 1 97.94 17 ASN B CA 1
ATOM 3862 C C . ASN B 1 17 ? -3.934 -24.531 6.625 1 97.94 17 ASN B C 1
ATOM 3864 O O . ASN B 1 17 ? -5.133 -24.594 6.895 1 97.94 17 ASN B O 1
ATOM 3868 N N .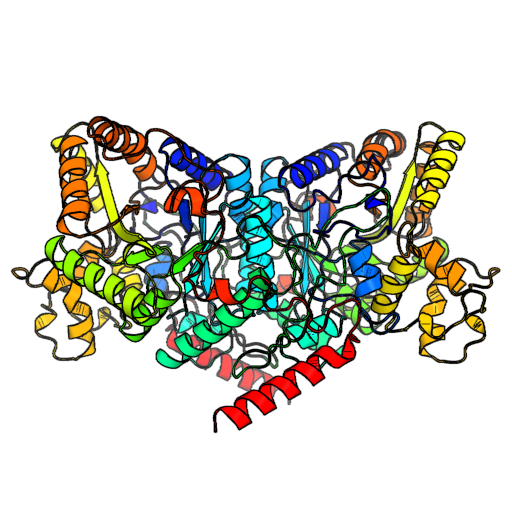 ARG B 1 18 ? -3.176 -23.469 6.879 1 97.94 18 ARG B N 1
ATOM 3869 C CA . ARG B 1 18 ? -3.719 -22.266 7.488 1 97.94 18 ARG B CA 1
ATOM 3870 C C . ARG B 1 18 ? -3.775 -21.125 6.484 1 97.94 18 ARG B C 1
ATOM 3872 O O . ARG B 1 18 ? -3.994 -19.969 6.859 1 97.94 18 ARG B O 1
ATOM 3879 N N . ALA B 1 19 ? -3.627 -21.406 5.234 1 96.25 19 ALA B N 1
ATOM 3880 C CA . ALA B 1 19 ? -3.551 -20.359 4.223 1 96.25 19 ALA B CA 1
ATOM 3881 C C . ALA B 1 19 ? -4.859 -19.578 4.145 1 96.25 19 ALA B C 1
ATOM 3883 O O . ALA B 1 19 ? -4.883 -18.438 3.684 1 96.25 19 ALA B O 1
ATOM 3884 N N . ASP B 1 20 ? -5.98 -20.156 4.559 1 96.88 20 ASP B N 1
ATOM 3885 C CA . ASP B 1 20 ? -7.254 -19.438 4.551 1 96.88 20 ASP B CA 1
ATOM 3886 C C . ASP B 1 20 ? -7.301 -18.406 5.668 1 96.88 20 ASP B C 1
ATOM 3888 O O . ASP B 1 20 ? -8.266 -17.641 5.777 1 96.88 20 ASP B O 1
ATOM 3892 N N . GLU B 1 21 ? -6.211 -18.312 6.48 1 98.19 21 GLU B N 1
ATOM 3893 C CA . GLU B 1 21 ? -6.047 -17.25 7.465 1 98.19 21 GLU B CA 1
ATOM 3894 C C . GLU B 1 21 ? -5.203 -16.094 6.902 1 98.19 21 GLU B C 1
ATOM 3896 O O . GLU B 1 21 ? -4.66 -15.289 7.656 1 98.19 21 GLU B O 1
ATOM 3901 N N . TYR B 1 22 ? -5.109 -15.977 5.59 1 98.44 22 TYR B N 1
ATOM 3902 C CA . TYR B 1 22 ? -4.258 -15 4.914 1 98.44 22 TYR B CA 1
ATOM 3903 C C . TYR B 1 22 ? -4.66 -13.578 5.277 1 98.44 22 TYR B C 1
ATOM 3905 O O . TYR B 1 22 ? -3.896 -12.633 5.062 1 98.44 22 TYR B O 1
ATOM 3913 N N . ASN B 1 23 ? -5.832 -13.352 5.793 1 98.5 23 ASN B N 1
ATOM 3914 C CA . ASN B 1 23 ? -6.344 -12.016 6.094 1 98.5 23 ASN B CA 1
ATOM 3915 C C . ASN B 1 23 ? -6.113 -11.648 7.555 1 98.5 23 ASN B C 1
ATOM 3917 O O . ASN B 1 23 ? -6.758 -10.742 8.078 1 98.5 23 ASN B O 1
ATOM 3921 N N . THR B 1 24 ? -5.16 -12.367 8.211 1 98.75 24 THR B N 1
ATOM 3922 C CA . THR B 1 24 ? -4.797 -12.078 9.594 1 98.75 24 THR B CA 1
ATOM 3923 C C . THR B 1 24 ? -3.299 -11.812 9.719 1 98.75 24 THR B C 1
ATOM 3925 O O . THR B 1 24 ? -2.498 -12.398 8.984 1 98.75 24 THR B O 1
ATOM 3928 N N . ILE B 1 25 ? -2.922 -10.977 10.664 1 98.81 25 ILE B N 1
ATOM 3929 C CA . ILE B 1 25 ? -1.522 -10.648 10.906 1 98.81 25 ILE B CA 1
ATOM 3930 C C . ILE B 1 25 ? -0.786 -11.883 11.438 1 98.81 25 ILE B C 1
ATOM 3932 O O . ILE B 1 25 ? 0.334 -12.172 11.008 1 98.81 25 ILE B O 1
ATOM 3936 N N . LYS B 1 26 ? -1.385 -12.602 12.312 1 98.75 26 LYS B N 1
ATOM 3937 C CA . LYS B 1 26 ? -0.742 -13.727 12.984 1 98.75 26 LYS B CA 1
ATOM 3938 C C . LYS B 1 26 ? -0.264 -14.766 11.977 1 98.75 26 LYS B C 1
ATOM 3940 O O . LYS B 1 26 ? 0.811 -15.352 12.141 1 98.75 26 LYS B O 1
ATOM 3945 N N . TYR B 1 27 ? -1.112 -15.078 11.008 1 98.69 27 TYR B N 1
ATOM 3946 C CA . TYR B 1 27 ? -0.703 -16.031 9.984 1 98.69 27 TYR B CA 1
ATOM 3947 C C . TYR B 1 27 ? 0.622 -15.617 9.352 1 98.69 27 TYR B C 1
ATOM 3949 O O . TYR B 1 27 ? 1.544 -16.422 9.242 1 98.69 27 TYR B O 1
ATOM 3957 N N . TRP B 1 28 ? 0.756 -14.391 9 1 98.88 28 TRP B N 1
ATOM 3958 C CA . TRP B 1 28 ? 1.926 -13.891 8.289 1 98.88 28 TRP B CA 1
ATOM 3959 C C . TRP B 1 28 ? 3.139 -13.828 9.211 1 98.88 28 TRP B C 1
ATOM 3961 O O . TRP B 1 28 ? 4.262 -14.125 8.797 1 98.88 28 TRP B O 1
ATOM 3971 N N . THR B 1 29 ? 2.973 -13.352 10.438 1 98.88 29 THR B N 1
ATOM 3972 C CA . THR B 1 29 ? 4.098 -13.297 11.359 1 98.88 29 THR B CA 1
ATOM 3973 C C . THR B 1 29 ? 4.598 -14.703 11.688 1 98.88 29 THR B C 1
ATOM 3975 O O . THR B 1 29 ? 5.805 -14.93 11.805 1 98.88 29 THR B O 1
ATOM 3978 N N . ASP B 1 30 ? 3.641 -15.695 11.844 1 98.88 30 ASP B N 1
ATOM 3979 C CA . ASP B 1 30 ? 4.039 -17.078 12.055 1 98.88 30 ASP B CA 1
ATOM 3980 C C . ASP B 1 30 ? 4.852 -17.609 10.867 1 98.88 30 ASP B C 1
ATOM 3982 O O . ASP B 1 30 ? 5.887 -18.25 11.055 1 98.88 30 ASP B O 1
ATOM 3986 N N . LEU B 1 31 ? 4.375 -17.297 9.672 1 98.88 31 LEU B N 1
ATOM 3987 C CA . LEU B 1 31 ? 5.074 -17.719 8.461 1 98.88 31 LEU B CA 1
ATOM 3988 C C . LEU B 1 31 ? 6.477 -17.125 8.414 1 98.88 31 LEU B C 1
ATOM 3990 O O . LEU B 1 31 ? 7.441 -17.828 8.117 1 98.88 31 LEU B O 1
ATOM 3994 N N . ALA B 1 32 ? 6.586 -15.844 8.695 1 98.94 32 ALA B N 1
ATOM 3995 C CA . ALA B 1 32 ? 7.871 -15.156 8.656 1 98.94 32 ALA B CA 1
ATOM 3996 C C . ALA B 1 32 ? 8.867 -15.781 9.633 1 98.94 32 ALA B C 1
ATOM 3998 O O . ALA B 1 32 ? 10.031 -15.992 9.289 1 98.94 32 ALA B O 1
ATOM 3999 N N . LYS B 1 33 ? 8.43 -16.078 10.828 1 98.88 33 LYS B N 1
ATOM 4000 C CA . LYS B 1 33 ? 9.297 -16.672 11.844 1 98.88 33 LYS B CA 1
ATOM 4001 C C . LYS B 1 33 ? 9.797 -18.047 11.391 1 98.88 33 LYS B C 1
ATOM 4003 O O . LYS B 1 33 ? 10.969 -18.375 11.594 1 98.88 33 LYS B O 1
ATOM 4008 N N . VAL B 1 34 ? 8.898 -18.828 10.789 1 98.88 34 VAL B N 1
ATOM 4009 C CA . VAL B 1 34 ? 9.281 -20.141 10.281 1 98.88 34 VAL B CA 1
ATOM 4010 C C . VAL B 1 34 ? 10.352 -20 9.211 1 98.88 34 VAL B C 1
ATOM 4012 O O . VAL B 1 34 ? 11.375 -20.688 9.234 1 98.88 34 VAL B O 1
ATOM 4015 N N . CYS B 1 35 ? 10.133 -19.094 8.289 1 98.88 35 CYS B N 1
ATOM 4016 C CA . CYS B 1 35 ? 11.062 -18.891 7.176 1 98.88 35 CYS B CA 1
ATOM 4017 C C . CYS B 1 35 ? 12.414 -18.406 7.672 1 98.88 35 CYS B C 1
ATOM 4019 O O . CYS B 1 35 ? 13.453 -18.859 7.195 1 98.88 35 CYS B O 1
ATOM 4021 N N . GLU B 1 36 ? 12.422 -17.469 8.648 1 98.81 36 GLU B N 1
ATOM 4022 C CA . GLU B 1 36 ? 13.688 -16.984 9.18 1 98.81 36 GLU B CA 1
ATOM 4023 C C . GLU B 1 36 ? 14.43 -18.078 9.93 1 98.81 36 GLU B C 1
ATOM 4025 O O . GLU B 1 36 ? 15.648 -18.203 9.82 1 98.81 36 GLU B O 1
ATOM 4030 N N . LYS B 1 37 ? 13.664 -18.859 10.734 1 98.62 37 LYS B N 1
ATOM 4031 C CA . LYS B 1 37 ? 14.266 -19.984 11.43 1 98.62 37 LYS B CA 1
ATOM 4032 C C . LYS B 1 37 ? 14.969 -20.922 10.445 1 98.62 37 LYS B C 1
ATOM 4034 O O . LYS B 1 37 ? 16.016 -21.484 10.758 1 98.62 37 LYS B O 1
ATOM 4039 N N . GLY B 1 38 ? 14.414 -21.078 9.266 1 98.81 38 GLY B N 1
ATOM 4040 C CA . GLY B 1 38 ? 14.969 -21.938 8.227 1 98.81 38 GLY B CA 1
ATOM 4041 C C . GLY B 1 38 ? 16.062 -21.266 7.43 1 98.81 38 GLY B C 1
ATOM 4042 O O . GLY B 1 38 ? 16.594 -21.844 6.48 1 98.81 38 GLY B O 1
ATOM 4043 N N . LEU B 1 39 ? 16.359 -20 7.734 1 98.44 39 LEU B N 1
ATOM 4044 C CA . LEU B 1 39 ? 17.406 -19.219 7.09 1 98.44 39 LEU B CA 1
ATOM 4045 C C . LEU B 1 39 ? 17.078 -18.969 5.621 1 98.44 39 LEU B C 1
ATOM 4047 O O . LEU B 1 39 ? 17.969 -18.969 4.77 1 98.44 39 LEU B O 1
ATOM 4051 N N . PHE B 1 40 ? 15.805 -18.828 5.312 1 98.56 40 PHE B N 1
ATOM 4052 C CA . PHE B 1 40 ? 15.391 -18.469 3.963 1 98.56 40 PHE B CA 1
ATOM 4053 C C . PHE B 1 40 ? 15.875 -17.078 3.6 1 98.56 40 PHE B C 1
ATOM 4055 O O . PHE B 1 40 ? 16.031 -16.219 4.473 1 98.56 40 PHE B O 1
ATOM 4062 N N . ASP B 1 41 ? 16.109 -16.812 2.287 1 97.94 41 ASP B N 1
ATOM 4063 C CA . ASP B 1 41 ? 16.5 -15.492 1.82 1 97.94 41 ASP B CA 1
ATOM 4064 C C . ASP B 1 41 ? 15.32 -14.523 1.901 1 97.94 41 ASP B C 1
ATOM 4066 O O . ASP B 1 41 ? 15.484 -13.367 2.312 1 97.94 41 ASP B O 1
ATOM 4070 N N . ALA B 1 42 ? 14.148 -15.016 1.454 1 98.62 42 ALA B N 1
ATOM 4071 C CA . ALA B 1 42 ? 13.008 -14.109 1.362 1 98.62 42 ALA B CA 1
ATOM 4072 C C . ALA B 1 42 ? 11.695 -14.883 1.293 1 98.62 42 ALA B C 1
ATOM 4074 O O . ALA B 1 42 ? 11.672 -16.047 0.866 1 98.62 42 ALA B O 1
ATOM 4075 N N . VAL B 1 43 ? 10.664 -14.297 1.783 1 98.69 43 VAL B N 1
ATOM 4076 C CA . VAL B 1 43 ? 9.305 -14.672 1.411 1 98.69 43 VAL B CA 1
ATOM 4077 C C . VAL B 1 43 ? 8.891 -13.914 0.149 1 98.69 43 VAL B C 1
ATOM 4079 O O . VAL B 1 43 ? 8.945 -12.68 0.108 1 98.69 43 VAL B O 1
ATOM 4082 N N . PHE B 1 44 ? 8.586 -14.664 -0.839 1 98.25 44 PHE B N 1
ATOM 4083 C CA . PHE B 1 44 ? 8.109 -14.07 -2.084 1 98.25 44 PHE B CA 1
ATOM 4084 C C . PHE B 1 44 ? 6.586 -13.992 -2.092 1 98.25 44 PHE B C 1
ATOM 4086 O O . PHE B 1 44 ? 5.902 -15 -1.926 1 98.25 44 PHE B O 1
ATOM 4093 N N . ILE B 1 45 ? 5.992 -12.812 -2.309 1 98.5 45 ILE B N 1
ATOM 4094 C CA . ILE B 1 45 ? 4.547 -12.617 -2.348 1 98.5 45 ILE B CA 1
ATOM 4095 C C . ILE B 1 45 ? 4.125 -12.18 -3.748 1 98.5 45 ILE B C 1
ATOM 4097 O O . ILE B 1 45 ? 4.207 -10.992 -4.09 1 98.5 45 ILE B O 1
ATOM 4101 N N . ALA B 1 46 ? 3.629 -13.086 -4.531 1 97.44 46 ALA B N 1
ATOM 4102 C CA . ALA B 1 46 ? 3.139 -12.828 -5.883 1 97.44 46 ALA B CA 1
ATOM 4103 C C . ALA B 1 46 ? 1.839 -12.031 -5.848 1 97.44 46 ALA B C 1
ATOM 4105 O O . ALA B 1 46 ? 1.233 -11.859 -4.789 1 97.44 46 ALA B O 1
ATOM 4106 N N . ASP B 1 47 ? 1.475 -11.469 -7.02 1 97.19 47 ASP B N 1
ATOM 4107 C CA . ASP B 1 47 ? 0.23 -10.711 -7.082 1 97.19 47 ASP B CA 1
ATOM 4108 C C . ASP B 1 47 ? -0.312 -10.664 -8.508 1 97.19 47 ASP B C 1
ATOM 4110 O O . ASP B 1 47 ? 0.458 -10.688 -9.477 1 97.19 47 ASP B O 1
ATOM 4114 N N . VAL B 1 48 ? -1.619 -10.695 -8.594 1 95.44 48 VAL B N 1
ATOM 4115 C CA . VAL B 1 48 ? -2.365 -10.336 -9.797 1 95.44 48 VAL B CA 1
ATOM 4116 C C . VAL B 1 48 ? -3.498 -9.375 -9.43 1 95.44 48 VAL B C 1
ATOM 4118 O O . VAL B 1 48 ? -4.09 -9.484 -8.352 1 95.44 48 VAL B O 1
ATOM 4121 N N . VAL B 1 49 ? -3.809 -8.469 -10.273 1 96.69 49 VAL B N 1
ATOM 4122 C CA . VAL B 1 49 ? -4.844 -7.48 -9.984 1 96.69 49 VAL B CA 1
ATOM 4123 C C . VAL B 1 49 ? -6.066 -7.738 -10.867 1 96.69 49 VAL B C 1
ATOM 4125 O O . VAL B 1 49 ? -6.688 -6.797 -11.367 1 96.69 49 VAL B O 1
ATOM 4128 N N . GLY B 1 50 ? -6.32 -8.977 -11.133 1 96.88 50 GLY B N 1
ATOM 4129 C CA . GLY B 1 50 ? -7.469 -9.531 -11.836 1 96.88 50 GLY B CA 1
ATOM 4130 C C . GLY B 1 50 ? -7.816 -10.938 -11.398 1 96.88 50 GLY B C 1
ATOM 4131 O O . GLY B 1 50 ? -7.266 -11.445 -10.414 1 96.88 50 GLY B O 1
ATOM 4132 N N . VAL B 1 51 ? -8.789 -11.555 -12.062 1 97.69 51 VAL B N 1
ATOM 4133 C CA . VAL B 1 51 ? -9.234 -12.898 -11.719 1 97.69 51 VAL B CA 1
ATOM 4134 C C . VAL B 1 51 ? -9.039 -13.828 -12.914 1 97.69 51 VAL B C 1
ATOM 4136 O O . VAL B 1 51 ? -8.945 -13.375 -14.055 1 97.69 51 VAL B O 1
ATOM 4139 N N . TYR B 1 52 ? -8.883 -15.062 -12.617 1 97.44 52 TYR B N 1
ATOM 4140 C CA . TYR B 1 52 ? -8.758 -16.094 -13.641 1 97.44 52 TYR B CA 1
ATOM 4141 C C . TYR B 1 52 ? -10.133 -16.516 -14.156 1 97.44 52 TYR B C 1
ATOM 4143 O O . TYR B 1 52 ? -10.867 -17.219 -13.453 1 97.44 52 TYR B O 1
ATOM 4151 N N . ASP B 1 53 ? -10.422 -16.125 -15.43 1 97.56 53 ASP B N 1
ATOM 4152 C CA . ASP B 1 53 ? -11.797 -16.312 -15.883 1 97.56 53 ASP B CA 1
ATOM 4153 C C . ASP B 1 53 ? -11.828 -16.828 -17.328 1 97.56 53 ASP B C 1
ATOM 4155 O O . ASP B 1 53 ? -12.859 -16.719 -18 1 97.56 53 ASP B O 1
ATOM 4159 N N . VAL B 1 54 ? -10.727 -17.344 -17.812 1 95.56 54 VAL B N 1
ATOM 4160 C CA . VAL B 1 54 ? -10.641 -17.828 -19.188 1 95.56 54 VAL B CA 1
ATOM 4161 C C . VAL B 1 54 ? -11.359 -19.172 -19.312 1 95.56 54 VAL B C 1
ATOM 4163 O O . VAL B 1 54 ? -12.141 -19.391 -20.234 1 95.56 54 VAL B O 1
ATOM 4166 N N . TYR B 1 55 ? -11.102 -20.141 -18.375 1 96.38 55 TYR B N 1
ATOM 4167 C CA . TYR B 1 55 ? -11.727 -21.469 -18.344 1 96.38 55 TYR B CA 1
ATOM 4168 C C . TYR B 1 55 ? -13.234 -21.359 -18.172 1 96.38 55 TYR B C 1
ATOM 4170 O O . TYR B 1 55 ? -13.719 -20.734 -17.219 1 96.38 55 TYR B O 1
ATOM 4178 N N . LYS B 1 56 ? -14.008 -21.828 -19.188 1 97.06 56 LYS B N 1
ATOM 4179 C CA . LYS B 1 56 ? -15.461 -21.828 -19.219 1 97.06 56 LYS B CA 1
ATOM 4180 C C . LYS B 1 56 ? -16 -20.391 -19.25 1 97.06 56 LYS B C 1
ATOM 4182 O O . LYS B 1 56 ? -17.172 -20.156 -18.922 1 97.06 56 LYS B O 1
ATOM 4187 N N . ASP B 1 57 ? -15.047 -19.406 -19.562 1 97.25 57 ASP B N 1
ATOM 4188 C CA . ASP B 1 57 ? -15.438 -18 -19.578 1 97.25 57 ASP B CA 1
ATOM 4189 C C . ASP B 1 57 ? -16.078 -17.594 -18.25 1 97.25 57 ASP B C 1
ATOM 4191 O O . ASP B 1 57 ? -17.156 -17 -18.234 1 97.25 57 ASP B O 1
ATOM 4195 N N . SER B 1 58 ? -15.438 -18.094 -17.141 1 98.06 58 SER B N 1
ATOM 4196 C CA . SER B 1 58 ? -16.062 -17.922 -15.836 1 98.06 58 SER B CA 1
ATOM 4197 C C . SER B 1 58 ? -15.031 -17.875 -14.719 1 98.06 58 SER B C 1
ATOM 4199 O O . SER B 1 58 ? -14.055 -18.625 -14.742 1 98.06 58 SER B O 1
ATOM 4201 N N . VAL B 1 59 ? -15.273 -17 -13.781 1 98 59 VAL B N 1
ATOM 4202 C CA . VAL B 1 59 ? -14.414 -16.938 -12.609 1 98 59 VAL B CA 1
ATOM 4203 C C . VAL B 1 59 ? -14.867 -17.969 -11.578 1 98 59 VAL B C 1
ATOM 4205 O O . VAL B 1 59 ? -14.117 -18.312 -10.656 1 98 59 VAL B O 1
ATOM 4208 N N . ALA B 1 60 ? -15.977 -18.656 -11.742 1 98.5 60 ALA B N 1
ATOM 4209 C CA . ALA B 1 60 ? -16.625 -19.484 -10.742 1 98.5 60 ALA B CA 1
ATOM 4210 C C . ALA B 1 60 ? -15.719 -20.641 -10.32 1 98.5 60 ALA B C 1
ATOM 4212 O O . ALA B 1 60 ? -15.602 -20.938 -9.125 1 98.5 60 ALA B O 1
ATOM 4213 N N . PRO B 1 61 ? -15.047 -21.266 -11.297 1 98 61 PRO B N 1
ATOM 4214 C CA . PRO B 1 61 ? -14.234 -22.422 -10.898 1 98 61 PRO B CA 1
ATOM 4215 C C . PRO B 1 61 ? -13.148 -22.062 -9.883 1 98 61 PRO B C 1
ATOM 4217 O O . PRO B 1 61 ? -12.914 -22.797 -8.93 1 98 61 PRO B O 1
ATOM 4220 N N . VAL B 1 62 ? -12.5 -20.953 -10.031 1 98.31 62 VAL B N 1
ATOM 4221 C CA . VAL B 1 62 ? -11.398 -20.578 -9.141 1 98.31 62 VAL B CA 1
ATOM 4222 C C . VAL B 1 62 ? -11.961 -19.922 -7.879 1 98.31 62 VAL B C 1
ATOM 4224 O O . VAL B 1 62 ? -11.414 -20.109 -6.789 1 98.31 62 VAL B O 1
ATOM 4227 N N . LEU B 1 63 ? -13.039 -19.219 -7.988 1 98.5 63 LEU B N 1
ATOM 4228 C CA . LEU B 1 63 ? -13.664 -18.531 -6.859 1 98.5 63 LEU B CA 1
ATOM 4229 C C . LEU B 1 63 ? -14.172 -19.547 -5.84 1 98.5 63 LEU B C 1
ATOM 4231 O O . LEU B 1 63 ? -13.992 -19.359 -4.633 1 98.5 63 LEU B O 1
ATOM 4235 N N . LYS B 1 64 ? -14.812 -20.594 -6.32 1 98.44 64 LYS B N 1
ATOM 4236 C CA . LYS B 1 64 ? -15.367 -21.625 -5.449 1 98.44 64 LYS B CA 1
ATOM 4237 C C . LYS B 1 64 ? -14.273 -22.25 -4.582 1 98.44 64 LYS B C 1
ATOM 4239 O O . LYS B 1 64 ? -14.516 -22.578 -3.416 1 98.44 64 LYS B O 1
ATOM 4244 N N . ASP B 1 65 ? -13.109 -22.344 -5.098 1 98.12 65 ASP B N 1
ATOM 4245 C CA . ASP B 1 65 ? -12.008 -23.016 -4.426 1 98.12 65 ASP B CA 1
ATOM 4246 C C . ASP B 1 65 ? -11.109 -22.016 -3.695 1 98.12 65 ASP B C 1
ATOM 4248 O O . ASP B 1 65 ? -10.188 -22.406 -2.98 1 98.12 65 ASP B O 1
ATOM 4252 N N . GLY B 1 66 ? -11.352 -20.766 -3.842 1 98.12 66 GLY B N 1
ATOM 4253 C CA . GLY B 1 66 ? -10.445 -19.781 -3.277 1 98.12 66 GLY B CA 1
ATOM 4254 C C . GLY B 1 66 ? -9.078 -19.781 -3.93 1 98.12 66 GLY B C 1
ATOM 4255 O O . GLY B 1 66 ? -8.062 -19.562 -3.26 1 98.12 66 GLY B O 1
ATOM 4256 N N . ALA B 1 67 ? -9.031 -20.109 -5.25 1 97.94 67 ALA B N 1
ATOM 4257 C CA . ALA B 1 67 ? -7.77 -20.172 -5.992 1 97.94 67 ALA B CA 1
ATOM 4258 C C . ALA B 1 67 ? -7.383 -18.781 -6.512 1 97.94 67 ALA B C 1
ATOM 4260 O O . ALA B 1 67 ? -7.836 -18.375 -7.582 1 97.94 67 ALA B O 1
ATOM 4261 N N . GLN B 1 68 ? -6.547 -18.094 -5.785 1 97.69 68 GLN B N 1
ATOM 4262 C CA . GLN B 1 68 ? -5.961 -16.797 -6.086 1 97.69 68 GLN B CA 1
ATOM 4263 C C . GLN B 1 68 ? -7.031 -15.711 -6.113 1 97.69 68 GLN B C 1
ATOM 4265 O O . GLN B 1 68 ? -6.793 -14.609 -6.621 1 97.69 68 GLN B O 1
ATOM 4270 N N . VAL B 1 69 ? -8.273 -15.93 -5.621 1 98.06 69 VAL B N 1
ATOM 4271 C CA . VAL B 1 69 ? -9.352 -14.977 -5.371 1 98.06 69 VAL B CA 1
ATOM 4272 C C . VAL B 1 69 ? -10.273 -15.508 -4.273 1 98.06 69 VAL B C 1
ATOM 4274 O O . VAL B 1 69 ? -10.711 -16.656 -4.324 1 98.06 69 VAL B O 1
ATOM 4277 N N . PRO B 1 70 ? -10.492 -14.789 -3.266 1 98.31 70 PRO B N 1
ATOM 4278 C CA . PRO B 1 70 ? -10.055 -13.406 -3.057 1 98.31 70 PRO B CA 1
ATOM 4279 C C . PRO B 1 70 ? -8.539 -13.281 -2.92 1 98.31 70 PRO B C 1
ATOM 4281 O O . PRO B 1 70 ? -7.859 -14.273 -2.66 1 98.31 70 PRO B O 1
ATOM 4284 N N . VAL B 1 71 ? -8.055 -12.078 -3.168 1 98.56 71 VAL B N 1
ATOM 4285 C CA . VAL B 1 71 ? -6.625 -11.805 -3.066 1 98.56 71 VAL B CA 1
ATOM 4286 C C . VAL B 1 71 ? -6.402 -10.422 -2.473 1 98.56 71 VAL B C 1
ATOM 4288 O O . VAL B 1 71 ? -7.039 -9.445 -2.891 1 98.56 71 VAL B O 1
ATOM 4291 N N . GLY B 1 72 ? -5.578 -10.328 -1.481 1 98.56 72 GLY B N 1
ATOM 4292 C CA . GLY B 1 72 ? -5.25 -9.078 -0.813 1 98.56 72 GLY B CA 1
ATOM 4293 C C . GLY B 1 72 ? -4.051 -8.375 -1.418 1 98.56 72 GLY B C 1
ATOM 4294 O O . GLY B 1 72 ? -3.41 -8.898 -2.332 1 98.56 72 GLY B O 1
ATOM 4295 N N . ASP B 1 73 ? -3.803 -7.164 -0.951 1 98.75 73 ASP B N 1
ATOM 4296 C CA . ASP B 1 73 ? -2.652 -6.344 -1.322 1 98.75 73 ASP B CA 1
ATOM 4297 C C . ASP B 1 73 ? -1.37 -6.887 -0.693 1 98.75 73 ASP B C 1
ATOM 4299 O O . ASP B 1 73 ? -1.244 -6.926 0.533 1 98.75 73 ASP B O 1
ATOM 4303 N N . PRO B 1 74 ? -0.396 -7.258 -1.494 1 98.69 74 PRO B N 1
ATOM 4304 C CA . PRO B 1 74 ? 0.778 -7.961 -0.973 1 98.69 74 PRO B CA 1
ATOM 4305 C C . PRO B 1 74 ? 1.7 -7.051 -0.164 1 98.69 74 PRO B C 1
ATOM 4307 O O . PRO B 1 74 ? 2.611 -7.535 0.512 1 98.69 74 PRO B O 1
ATOM 4310 N N . PHE B 1 75 ? 1.498 -5.77 -0.138 1 98.88 75 PHE B N 1
ATOM 4311 C CA . PHE B 1 75 ? 2.379 -4.82 0.531 1 98.88 75 PHE B CA 1
ATOM 4312 C C . PHE B 1 75 ? 2.088 -4.77 2.025 1 98.88 75 PHE B C 1
ATOM 4314 O O . PHE B 1 75 ? 2.971 -4.453 2.826 1 98.88 75 PHE B O 1
ATOM 4321 N N . LEU B 1 76 ? 0.893 -5.117 2.396 1 98.94 76 LEU B N 1
ATOM 4322 C CA . LEU B 1 76 ? 0.342 -4.516 3.605 1 98.94 76 LEU B CA 1
ATOM 4323 C C . LEU B 1 76 ? 0.599 -5.398 4.82 1 98.94 76 LEU B C 1
ATOM 4325 O O . LEU B 1 76 ? 0.434 -4.961 5.961 1 98.94 76 LEU B O 1
ATOM 4329 N N . GLN B 1 77 ? 1.082 -6.652 4.656 1 98.88 77 GLN B N 1
ATOM 4330 C CA . GLN B 1 77 ? 1.441 -7.5 5.789 1 98.88 77 GLN B CA 1
ATOM 4331 C C . GLN B 1 77 ? 2.941 -7.441 6.062 1 98.88 77 GLN B C 1
ATOM 4333 O O . GLN B 1 77 ? 3.412 -7.953 7.082 1 98.88 77 GLN B O 1
ATOM 4338 N N . ILE B 1 78 ? 3.721 -6.762 5.262 1 98.94 78 ILE B N 1
ATOM 4339 C CA . ILE B 1 78 ? 5.176 -6.871 5.258 1 98.94 78 ILE B CA 1
ATOM 4340 C C . ILE B 1 78 ? 5.742 -6.277 6.547 1 98.94 78 ILE B C 1
ATOM 4342 O O . ILE B 1 78 ? 6.629 -6.863 7.168 1 98.94 78 ILE B O 1
ATOM 4346 N N . SER B 1 79 ? 5.277 -5.059 6.93 1 98.94 79 SER B N 1
ATOM 4347 C CA . SER B 1 79 ? 5.879 -4.43 8.102 1 98.94 79 SER B CA 1
ATOM 4348 C C . SER B 1 79 ? 5.629 -5.254 9.359 1 98.94 79 SER B C 1
ATOM 4350 O O . SER B 1 79 ? 6.469 -5.293 10.258 1 98.94 79 SER B O 1
ATOM 4352 N N . ALA B 1 80 ? 4.477 -5.938 9.469 1 98.94 80 ALA B N 1
ATOM 4353 C CA . ALA B 1 80 ? 4.23 -6.848 10.586 1 98.94 80 ALA B CA 1
ATOM 4354 C C . ALA B 1 80 ? 5.211 -8.016 10.57 1 98.94 80 ALA B C 1
ATOM 4356 O O . ALA B 1 80 ? 5.75 -8.391 11.609 1 98.94 80 ALA B O 1
ATOM 4357 N N . MET B 1 81 ? 5.426 -8.586 9.375 1 98.94 81 MET B N 1
ATOM 4358 C CA . MET B 1 81 ? 6.387 -9.672 9.234 1 98.94 81 MET B CA 1
ATOM 4359 C C . MET B 1 81 ? 7.797 -9.211 9.594 1 98.94 81 MET B C 1
ATOM 4361 O O . MET B 1 81 ? 8.531 -9.914 10.289 1 98.94 81 MET B O 1
ATOM 4365 N N . ALA B 1 82 ? 8.125 -8.023 9.141 1 98.94 82 ALA B N 1
ATOM 4366 C CA . ALA B 1 82 ? 9.453 -7.469 9.391 1 98.94 82 ALA B CA 1
ATOM 4367 C C . ALA B 1 82 ? 9.664 -7.199 10.875 1 98.94 82 ALA B C 1
ATOM 4369 O O . ALA B 1 82 ? 10.773 -7.348 11.391 1 98.94 82 ALA B O 1
ATOM 4370 N N . ALA B 1 83 ? 8.625 -6.848 11.602 1 98.88 83 ALA B N 1
ATOM 4371 C CA . ALA B 1 83 ? 8.695 -6.492 13.023 1 98.88 83 ALA B CA 1
ATOM 4372 C C . ALA B 1 83 ? 9.07 -7.699 13.875 1 98.88 83 ALA B C 1
ATOM 4374 O O . ALA B 1 83 ? 9.547 -7.547 15 1 98.88 83 ALA B O 1
ATOM 4375 N N . VAL B 1 84 ? 8.891 -8.922 13.336 1 98.81 84 VAL B N 1
ATOM 4376 C CA . VAL B 1 84 ? 9.133 -10.102 14.156 1 98.81 84 VAL B CA 1
ATOM 4377 C C . VAL B 1 84 ? 10.32 -10.883 13.602 1 98.81 84 VAL B C 1
ATOM 4379 O O . VAL B 1 84 ? 10.531 -12.039 13.969 1 98.81 84 VAL B O 1
ATOM 4382 N N . THR B 1 85 ? 11.055 -10.32 12.594 1 98.69 85 THR B N 1
ATOM 4383 C CA . THR B 1 85 ? 12.234 -10.938 12 1 98.69 85 THR B CA 1
ATOM 4384 C C . THR B 1 85 ? 13.383 -9.93 11.922 1 98.69 85 THR B C 1
ATOM 4386 O O . THR B 1 85 ? 13.172 -8.727 12.047 1 98.69 85 THR B O 1
ATOM 4389 N N . GLU B 1 86 ? 14.555 -10.383 11.734 1 97.81 86 GLU B N 1
ATOM 4390 C CA . GLU B 1 86 ? 15.734 -9.523 11.711 1 97.81 86 GLU B CA 1
ATOM 4391 C C . GLU B 1 86 ? 16.422 -9.562 10.352 1 97.81 86 GLU B C 1
ATOM 4393 O O . GLU B 1 86 ? 17.047 -8.578 9.938 1 97.81 86 GLU B O 1
ATOM 4398 N N . HIS B 1 87 ? 16.297 -10.758 9.641 1 97.5 87 HIS B N 1
ATOM 4399 C CA . HIS B 1 87 ? 17.125 -10.945 8.453 1 97.5 87 HIS B CA 1
ATOM 4400 C C . HIS B 1 87 ? 16.281 -11.305 7.238 1 97.5 87 HIS B C 1
ATOM 4402 O O . HIS B 1 87 ? 16.672 -11.031 6.102 1 97.5 87 HIS B O 1
ATOM 4408 N N . LEU B 1 88 ? 15.133 -11.914 7.414 1 98.69 88 LEU B N 1
ATOM 4409 C CA . LEU B 1 88 ? 14.289 -12.422 6.336 1 98.69 88 LEU B CA 1
ATOM 4410 C C . LEU B 1 88 ? 13.914 -11.312 5.363 1 98.69 88 LEU B C 1
ATOM 4412 O O . LEU B 1 88 ? 13.469 -10.242 5.777 1 98.69 88 LEU B O 1
ATOM 4416 N N . GLY B 1 89 ? 14.188 -11.523 4.082 1 98.69 89 GLY B N 1
ATOM 4417 C CA . GLY B 1 89 ? 13.781 -10.578 3.057 1 98.69 89 GLY B CA 1
ATOM 4418 C C . GLY B 1 89 ? 12.359 -10.789 2.576 1 98.69 89 GLY B C 1
ATOM 4419 O O . GLY B 1 89 ? 11.734 -11.797 2.908 1 98.69 89 GLY B O 1
ATOM 4420 N N . PHE B 1 90 ? 11.898 -9.844 1.765 1 98.94 90 PHE B N 1
ATOM 4421 C CA . PHE B 1 90 ? 10.539 -9.867 1.248 1 98.94 90 PHE B CA 1
ATOM 4422 C C . PHE B 1 90 ? 10.508 -9.445 -0.215 1 98.94 90 PHE B C 1
ATOM 4424 O O . PHE B 1 90 ? 10.828 -8.297 -0.542 1 98.94 90 PHE B O 1
ATOM 4431 N N . GLY B 1 91 ? 10.219 -10.352 -1.141 1 98.81 91 GLY B N 1
ATOM 4432 C CA . GLY B 1 91 ? 9.938 -10.008 -2.525 1 98.81 91 GLY B CA 1
ATOM 4433 C C . GLY B 1 91 ? 8.477 -9.695 -2.773 1 98.81 91 GLY B C 1
ATOM 4434 O O . GLY B 1 91 ? 7.613 -10.562 -2.617 1 98.81 91 GLY B O 1
ATOM 4435 N N . VAL B 1 92 ? 8.148 -8.477 -3.164 1 98.69 92 VAL B N 1
ATOM 4436 C CA . VAL B 1 92 ? 6.77 -8.016 -3.264 1 98.69 92 VAL B CA 1
ATOM 4437 C C . VAL B 1 92 ? 6.449 -7.652 -4.711 1 98.69 92 VAL B C 1
ATOM 4439 O O . VAL B 1 92 ? 7.23 -6.965 -5.371 1 98.69 92 VAL B O 1
ATOM 4442 N N . THR B 1 93 ? 5.289 -8.039 -5.16 1 98.62 93 THR B N 1
ATOM 4443 C CA . THR B 1 93 ? 4.945 -7.926 -6.574 1 98.62 93 THR B CA 1
ATOM 4444 C C . THR B 1 93 ? 4.09 -6.688 -6.828 1 98.62 93 THR B C 1
ATOM 4446 O O . THR B 1 93 ? 3.18 -6.387 -6.051 1 98.62 93 THR B O 1
ATOM 4449 N N . ALA B 1 94 ? 4.395 -5.969 -7.824 1 98.19 94 ALA B N 1
ATOM 4450 C CA . ALA B 1 94 ? 3.521 -4.922 -8.352 1 98.19 94 ALA B CA 1
ATOM 4451 C C . ALA B 1 94 ? 3.531 -4.91 -9.875 1 98.19 94 ALA B C 1
ATOM 4453 O O . ALA B 1 94 ? 4.57 -5.145 -10.5 1 98.19 94 ALA B O 1
ATOM 4454 N N . ALA B 1 95 ? 2.375 -4.648 -10.414 1 96.5 95 ALA B N 1
ATOM 4455 C CA . ALA B 1 95 ? 2.25 -4.523 -11.867 1 96.5 95 ALA B CA 1
ATOM 4456 C C . ALA B 1 95 ? 2.574 -3.102 -12.32 1 96.5 95 ALA B C 1
ATOM 4458 O O . ALA B 1 95 ? 1.827 -2.164 -12.031 1 96.5 95 ALA B O 1
ATOM 4459 N N . VAL B 1 96 ? 3.537 -2.957 -13.07 1 96.31 96 VAL B N 1
ATOM 4460 C CA . VAL B 1 96 ? 3.979 -1.635 -13.5 1 96.31 96 VAL B CA 1
ATOM 4461 C C . VAL B 1 96 ? 2.975 -1.054 -14.492 1 96.31 96 VAL B C 1
ATOM 4463 O O . VAL B 1 96 ? 2.865 0.167 -14.633 1 96.31 96 VAL B O 1
ATOM 4466 N N . THR B 1 97 ? 2.135 -1.911 -15.117 1 94.25 97 THR B N 1
ATOM 4467 C CA . THR B 1 97 ? 1.149 -1.505 -16.109 1 94.25 97 THR B CA 1
ATOM 4468 C C . THR B 1 97 ? 0.061 -0.645 -15.469 1 94.25 97 THR B C 1
ATOM 4470 O O . THR B 1 97 ? -0.515 0.224 -16.125 1 94.25 97 THR B O 1
ATOM 4473 N N . TYR B 1 98 ? -0.21 -0.868 -14.234 1 94.44 98 TYR B N 1
ATOM 4474 C CA . TYR B 1 98 ? -1.373 -0.233 -13.625 1 94.44 98 TYR B CA 1
ATOM 4475 C C . TYR B 1 98 ? -0.956 0.701 -12.492 1 94.44 98 TYR B C 1
ATOM 4477 O O . TYR B 1 98 ? -1.765 1.033 -11.625 1 94.44 98 TYR B O 1
ATOM 4485 N N . ASN B 1 99 ? 0.34 1.07 -12.445 1 96.56 99 ASN B N 1
ATOM 4486 C CA . ASN B 1 99 ? 0.857 1.969 -11.422 1 96.56 99 ASN B CA 1
ATOM 4487 C C . ASN B 1 99 ? 1.573 3.168 -12.039 1 96.56 99 ASN B C 1
ATOM 4489 O O . ASN B 1 99 ? 1.92 3.152 -13.219 1 96.56 99 ASN B O 1
ATOM 4493 N N . GLN B 1 100 ? 1.674 4.211 -11.219 1 97.38 100 GLN B N 1
ATOM 4494 C CA . GLN B 1 100 ? 2.553 5.336 -11.516 1 97.38 100 GLN B CA 1
ATOM 4495 C C . GLN B 1 100 ? 3.902 5.18 -10.828 1 97.38 100 GLN B C 1
ATOM 4497 O O . GLN B 1 100 ? 3.963 4.867 -9.633 1 97.38 100 GLN B O 1
ATOM 4502 N N . PRO B 1 101 ? 4.984 5.383 -11.578 1 98.56 101 PRO B N 1
ATOM 4503 C CA . PRO B 1 101 ? 6.297 5.105 -10.984 1 98.56 101 PRO B CA 1
ATOM 4504 C C . PRO B 1 101 ? 6.629 6.043 -9.828 1 98.56 101 PRO B C 1
ATOM 4506 O O . PRO B 1 101 ? 7.332 5.648 -8.891 1 98.56 101 PRO B O 1
ATOM 4509 N N . TYR B 1 102 ? 6.102 7.324 -9.828 1 98.69 102 TYR B N 1
ATOM 4510 C CA . TYR B 1 102 ? 6.422 8.312 -8.805 1 98.69 102 TYR B CA 1
ATOM 4511 C C . TYR B 1 102 ? 5.988 7.84 -7.426 1 98.69 102 TYR B C 1
ATOM 4513 O O . TYR B 1 102 ? 6.797 7.793 -6.496 1 98.69 102 TYR B O 1
ATOM 4521 N N . THR B 1 103 ? 4.77 7.344 -7.281 1 98.19 103 THR B N 1
ATOM 4522 C CA . THR B 1 103 ? 4.246 6.934 -5.984 1 98.19 103 THR B CA 1
ATOM 4523 C C . THR B 1 103 ? 4.68 5.512 -5.652 1 98.19 103 THR B C 1
ATOM 4525 O O . THR B 1 103 ? 4.902 5.18 -4.484 1 98.19 103 THR B O 1
ATOM 4528 N N . LEU B 1 104 ? 4.836 4.668 -6.688 1 98.69 104 LEU B N 1
ATOM 4529 C CA . LEU B 1 104 ? 5.266 3.305 -6.391 1 98.69 104 LEU B CA 1
ATOM 4530 C C . LEU B 1 104 ? 6.711 3.281 -5.91 1 98.69 104 LEU B C 1
ATOM 4532 O O . LEU B 1 104 ? 7.066 2.498 -5.027 1 98.69 104 LEU B O 1
ATOM 4536 N N . ALA B 1 105 ? 7.559 4.129 -6.516 1 98.88 105 ALA B N 1
ATOM 4537 C CA . ALA B 1 105 ? 8.938 4.234 -6.039 1 98.88 105 ALA B CA 1
ATOM 4538 C C . ALA B 1 105 ? 8.977 4.602 -4.559 1 98.88 105 ALA B C 1
ATOM 4540 O O . ALA B 1 105 ? 9.773 4.051 -3.797 1 98.88 105 ALA B O 1
ATOM 4541 N N . ARG B 1 106 ? 8.109 5.488 -4.168 1 98.88 106 ARG B N 1
ATOM 4542 C CA . ARG B 1 106 ? 8 5.879 -2.764 1 98.88 106 ARG B CA 1
ATOM 4543 C C . ARG B 1 106 ? 7.609 4.688 -1.895 1 98.88 106 ARG B C 1
ATOM 4545 O O . ARG B 1 106 ? 8.141 4.508 -0.798 1 98.88 106 ARG B O 1
ATOM 4552 N N . SER B 1 107 ? 6.688 3.879 -2.35 1 98.88 107 SER B N 1
ATOM 4553 C CA . SER B 1 107 ? 6.227 2.73 -1.577 1 98.88 107 SER B CA 1
ATOM 4554 C C . SER B 1 107 ? 7.359 1.741 -1.331 1 98.88 107 SER B C 1
ATOM 4556 O O . SER B 1 107 ? 7.535 1.254 -0.212 1 98.88 107 SER B O 1
ATOM 4558 N N . TYR B 1 108 ? 8.109 1.491 -2.334 1 98.94 108 TYR B N 1
ATOM 4559 C CA . TYR B 1 108 ? 9.227 0.564 -2.172 1 98.94 108 TYR B CA 1
ATOM 4560 C C . TYR B 1 108 ? 10.312 1.163 -1.281 1 98.94 108 TYR B C 1
ATOM 4562 O O . TYR B 1 108 ? 10.914 0.46 -0.468 1 98.94 108 TYR B O 1
ATOM 4570 N N . SER B 1 109 ? 10.602 2.488 -1.44 1 98.94 109 SER B N 1
ATOM 4571 C CA . SER B 1 109 ? 11.539 3.141 -0.539 1 98.94 109 SER B CA 1
ATOM 4572 C C . SER B 1 109 ? 11.07 3.053 0.91 1 98.94 109 SER B C 1
ATOM 4574 O O . SER B 1 109 ? 11.875 2.824 1.815 1 98.94 109 SER B O 1
ATOM 4576 N N . THR B 1 110 ? 9.773 3.232 1.101 1 98.94 110 THR B N 1
ATOM 4577 C CA . THR B 1 110 ? 9.211 3.158 2.443 1 98.94 110 THR B CA 1
ATOM 4578 C C . THR B 1 110 ? 9.414 1.767 3.039 1 98.94 110 THR B C 1
ATOM 4580 O O . THR B 1 110 ? 9.883 1.632 4.168 1 98.94 110 THR B O 1
ATOM 4583 N N . LEU B 1 111 ? 9.094 0.73 2.258 1 98.94 111 LEU B N 1
ATOM 4584 C CA . LEU B 1 111 ? 9.281 -0.629 2.752 1 98.94 111 LEU B CA 1
ATOM 4585 C C . LEU B 1 111 ? 10.758 -0.926 2.986 1 98.94 111 LEU B C 1
ATOM 4587 O O . LEU B 1 111 ? 11.109 -1.619 3.941 1 98.94 111 LEU B O 1
ATOM 4591 N N . ASP B 1 112 ? 11.586 -0.437 2.098 1 98.94 112 ASP B N 1
ATOM 4592 C CA . ASP B 1 112 ? 13.023 -0.65 2.273 1 98.94 112 ASP B CA 1
ATOM 4593 C C . ASP B 1 112 ? 13.516 -0.027 3.58 1 98.94 112 ASP B C 1
ATOM 4595 O O . ASP B 1 112 ? 14.328 -0.621 4.289 1 98.94 112 ASP B O 1
ATOM 4599 N N . HIS B 1 113 ? 13.047 1.146 3.941 1 98.88 113 HIS B N 1
ATOM 4600 C CA . HIS B 1 113 ? 13.352 1.779 5.219 1 98.88 113 HIS B CA 1
ATOM 4601 C C . HIS B 1 113 ? 12.828 0.951 6.383 1 98.88 113 HIS B C 1
ATOM 4603 O O . HIS B 1 113 ? 13.586 0.569 7.277 1 98.88 113 HIS B O 1
ATOM 4609 N N . LEU B 1 114 ? 11.547 0.612 6.34 1 98.94 114 LEU B N 1
ATOM 4610 C CA . LEU B 1 114 ? 10.891 -0.043 7.465 1 98.94 114 LEU B CA 1
ATOM 4611 C C . LEU B 1 114 ? 11.5 -1.416 7.727 1 98.94 114 LEU B C 1
ATOM 4613 O O . LEU B 1 114 ? 11.586 -1.857 8.875 1 98.94 114 LEU B O 1
ATOM 4617 N N . THR B 1 115 ? 11.992 -2.047 6.68 1 98.81 115 THR B N 1
ATOM 4618 C CA . THR B 1 115 ? 12.523 -3.4 6.828 1 98.81 115 THR B CA 1
ATOM 4619 C C . THR B 1 115 ? 14.031 -3.371 7.043 1 98.81 115 THR B C 1
ATOM 4621 O O . THR B 1 115 ? 14.656 -4.418 7.238 1 98.81 115 THR B O 1
ATOM 4624 N N . GLY B 1 116 ? 14.641 -2.195 7.012 1 98.38 116 GLY B N 1
ATOM 4625 C CA . GLY B 1 116 ? 16.078 -2.102 7.109 1 98.38 116 GLY B CA 1
ATOM 4626 C C . GLY B 1 116 ? 16.797 -2.672 5.902 1 98.38 116 GLY B C 1
ATOM 4627 O O . GLY B 1 116 ? 17.844 -3.311 6.039 1 98.38 116 GLY B O 1
ATOM 4628 N N . GLY B 1 117 ? 16.219 -2.537 4.73 1 98.62 117 GLY B N 1
ATOM 4629 C CA . GLY B 1 117 ? 16.859 -2.945 3.496 1 98.62 117 GLY B CA 1
ATOM 4630 C C . GLY B 1 117 ? 16.531 -4.371 3.096 1 98.62 117 GLY B C 1
ATOM 4631 O O . GLY B 1 117 ? 17.344 -5.039 2.443 1 98.62 117 GLY B O 1
ATOM 4632 N N . ARG B 1 118 ? 15.398 -4.895 3.43 1 98.75 118 ARG B N 1
ATOM 4633 C CA . ARG B 1 118 ? 15.125 -6.312 3.211 1 98.75 118 ARG B CA 1
ATOM 4634 C C . ARG B 1 118 ? 14.016 -6.504 2.186 1 98.75 118 ARG B C 1
ATOM 4636 O O . ARG B 1 118 ? 13.328 -7.531 2.188 1 98.75 118 ARG B O 1
ATOM 4643 N N . VAL B 1 119 ? 13.75 -5.535 1.276 1 98.75 119 VAL B N 1
ATOM 4644 C CA . VAL B 1 119 ? 12.633 -5.652 0.336 1 98.75 119 VAL B CA 1
ATOM 4645 C C . VAL B 1 119 ? 13.172 -5.797 -1.085 1 98.75 119 VAL B C 1
ATOM 4647 O O . VAL B 1 119 ? 14.242 -5.266 -1.409 1 98.75 119 VAL B O 1
ATOM 4650 N N . GLY B 1 120 ? 12.516 -6.547 -1.897 1 98.88 120 GLY B N 1
ATOM 4651 C CA . GLY B 1 120 ? 12.695 -6.629 -3.338 1 98.88 120 GLY B CA 1
ATOM 4652 C C . GLY B 1 120 ? 11.438 -6.32 -4.117 1 98.88 120 GLY B C 1
ATOM 4653 O O . GLY B 1 120 ? 10.328 -6.453 -3.596 1 98.88 120 GLY B O 1
ATOM 4654 N N . PHE B 1 121 ? 11.633 -5.844 -5.305 1 98.94 121 PHE B N 1
ATOM 4655 C CA . PHE B 1 121 ? 10.562 -5.496 -6.23 1 98.94 121 PHE B CA 1
ATOM 4656 C C . PHE B 1 121 ? 10.422 -6.555 -7.316 1 98.94 121 PHE B C 1
ATOM 4658 O O . PHE B 1 121 ? 11.297 -6.691 -8.18 1 98.94 121 PHE B O 1
ATOM 4665 N N . ASN B 1 122 ? 9.32 -7.355 -7.238 1 98.81 122 ASN B N 1
ATOM 4666 C CA . ASN B 1 122 ? 8.984 -8.234 -8.352 1 98.81 122 ASN B CA 1
ATOM 4667 C C . ASN B 1 122 ? 8.188 -7.508 -9.43 1 98.81 122 ASN B C 1
ATOM 4669 O O . ASN B 1 122 ? 7.004 -7.215 -9.242 1 98.81 122 ASN B O 1
ATOM 4673 N N . VAL B 1 123 ? 8.844 -7.27 -10.531 1 98.56 123 VAL B N 1
ATOM 4674 C CA . VAL B 1 123 ? 8.281 -6.477 -11.617 1 98.56 123 VAL B CA 1
ATOM 4675 C C . VAL B 1 123 ? 7.449 -7.375 -12.539 1 98.56 123 VAL B C 1
ATOM 4677 O O . VAL B 1 123 ? 7.977 -8.32 -13.133 1 98.56 123 VAL B O 1
ATOM 4680 N N . VAL B 1 124 ? 6.168 -7.051 -12.602 1 97.06 124 VAL B N 1
ATOM 4681 C CA . VAL B 1 124 ? 5.336 -7.789 -13.547 1 97.06 124 VAL B CA 1
ATOM 4682 C C . VAL B 1 124 ? 4.582 -6.812 -14.445 1 97.06 124 VAL B C 1
ATOM 4684 O O . VAL B 1 124 ? 4.332 -5.668 -14.062 1 97.06 124 VAL B O 1
ATOM 4687 N N . THR B 1 125 ? 4.207 -7.195 -15.625 1 94.94 125 THR B N 1
ATOM 4688 C CA . THR B 1 125 ? 3.5 -6.344 -16.578 1 94.94 125 THR B CA 1
ATOM 4689 C C . THR B 1 125 ? 2.02 -6.711 -16.641 1 94.94 125 THR B C 1
ATOM 4691 O O . THR B 1 125 ? 1.239 -6.051 -17.328 1 94.9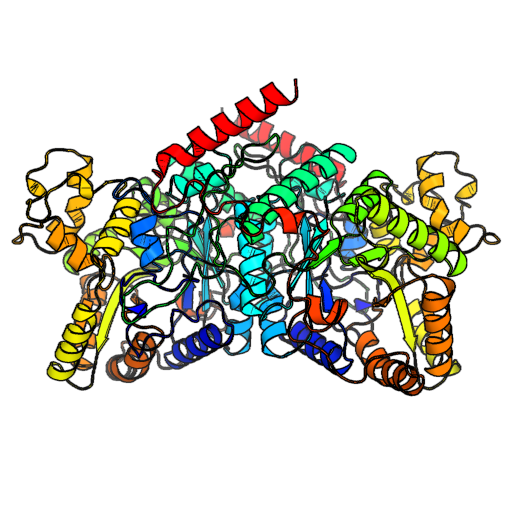4 125 THR B O 1
ATOM 4694 N N . SER B 1 126 ? 1.592 -7.664 -15.805 1 91.38 126 SER B N 1
ATOM 4695 C CA . SER B 1 126 ? 0.219 -8.156 -15.75 1 91.38 126 SER B CA 1
ATOM 4696 C C . SER B 1 126 ? -0.169 -8.852 -17.047 1 91.38 126 SER B C 1
ATOM 4698 O O . SER B 1 126 ? 0.3 -8.469 -18.125 1 91.38 126 SER B O 1
ATOM 4700 N N . TYR B 1 127 ? -1.024 -9.922 -17.016 1 89.5 127 TYR B N 1
ATOM 4701 C CA . TYR B 1 127 ? -1.365 -10.672 -18.219 1 89.5 127 TYR B CA 1
ATOM 4702 C C . TYR B 1 127 ? -2.842 -11.047 -18.219 1 89.5 127 TYR B C 1
ATOM 4704 O O . TYR B 1 127 ? -3.301 -11.758 -19.125 1 89.5 127 TYR B O 1
ATOM 4712 N N . LEU B 1 128 ? -3.568 -10.617 -17.234 1 93.44 128 LEU B N 1
ATOM 4713 C CA . LEU B 1 128 ? -4.977 -11 -17.156 1 93.44 128 LEU B CA 1
ATOM 4714 C C . LEU B 1 128 ? -5.855 -9.945 -17.828 1 93.44 128 LEU B C 1
ATOM 4716 O O . LEU B 1 128 ? -5.762 -8.758 -17.5 1 93.44 128 LEU B O 1
ATOM 4720 N N . GLN B 1 129 ? -6.707 -10.398 -18.688 1 93.94 129 GLN B N 1
ATOM 4721 C CA . GLN B 1 129 ? -7.676 -9.508 -19.328 1 93.94 129 GLN B CA 1
ATOM 4722 C C . GLN B 1 129 ? -8.57 -8.836 -18.281 1 93.94 129 GLN B C 1
ATOM 4724 O O . GLN B 1 129 ? -8.906 -7.66 -18.422 1 93.94 129 GLN B O 1
ATOM 4729 N N . SER B 1 130 ? -8.992 -9.594 -17.312 1 96.31 130 SER B N 1
ATOM 4730 C CA . SER B 1 130 ? -9.844 -9.07 -16.25 1 96.31 130 SER B CA 1
ATOM 4731 C C . SER B 1 130 ? -9.188 -7.895 -15.539 1 96.31 130 SER B C 1
ATOM 4733 O O . SER B 1 130 ? -9.859 -6.938 -15.156 1 96.31 130 SER B O 1
ATOM 4735 N N . ALA B 1 131 ? -7.867 -7.902 -15.352 1 97.06 131 ALA B N 1
ATOM 4736 C CA . ALA B 1 131 ? -7.141 -6.797 -14.734 1 97.06 131 ALA B CA 1
ATOM 4737 C C . ALA B 1 131 ? -7.25 -5.531 -15.57 1 97.06 131 ALA B C 1
ATOM 4739 O O . ALA B 1 131 ? -7.531 -4.449 -15.047 1 97.06 131 ALA B O 1
ATOM 4740 N N . ALA B 1 132 ? -7.043 -5.691 -16.859 1 96.69 132 ALA B N 1
ATOM 4741 C CA . ALA B 1 132 ? -7.098 -4.555 -17.781 1 96.69 132 ALA B CA 1
ATOM 4742 C C . ALA B 1 132 ? -8.484 -3.91 -17.766 1 96.69 132 ALA B C 1
ATOM 4744 O O . ALA B 1 132 ? -8.609 -2.695 -17.594 1 96.69 132 ALA B O 1
ATOM 4745 N N . GLU B 1 133 ? -9.492 -4.727 -17.859 1 97 133 GLU B N 1
ATOM 4746 C CA . GLU B 1 133 ? -10.859 -4.227 -17.938 1 97 133 GLU B CA 1
ATOM 4747 C C . GLU B 1 133 ? -11.258 -3.492 -16.672 1 97 133 GLU B C 1
ATOM 4749 O O . GLU B 1 133 ? -11.906 -2.443 -16.719 1 97 133 GLU B O 1
ATOM 4754 N N . ASN B 1 134 ? -10.875 -4.02 -15.555 1 98.25 134 ASN B N 1
ATOM 4755 C CA . ASN B 1 134 ? -11.289 -3.438 -14.281 1 98.25 134 ASN B CA 1
ATOM 4756 C C . ASN B 1 134 ? -10.438 -2.221 -13.914 1 98.25 134 ASN B C 1
ATOM 4758 O O . ASN B 1 134 ? -10.719 -1.541 -12.93 1 98.25 134 ASN B O 1
ATOM 4762 N N . GLN B 1 135 ? -9.414 -1.945 -14.695 1 96.88 135 GLN B N 1
ATOM 4763 C CA . GLN B 1 135 ? -8.602 -0.755 -14.484 1 96.88 135 GLN B CA 1
ATOM 4764 C C . GLN B 1 135 ? -8.812 0.26 -15.602 1 96.88 135 GLN B C 1
ATOM 4766 O O . GLN B 1 135 ? -7.984 1.155 -15.797 1 96.88 135 GLN B O 1
ATOM 4771 N N . GLY B 1 136 ? -9.828 0.06 -16.359 1 95.75 136 GLY B N 1
ATOM 4772 C CA . GLY B 1 136 ? -10.305 1.106 -17.25 1 95.75 136 GLY B CA 1
ATOM 4773 C C . GLY B 1 136 ? -9.891 0.902 -18.703 1 95.75 136 GLY B C 1
ATOM 4774 O O . GLY B 1 136 ? -10.148 1.752 -19.547 1 95.75 136 GLY B O 1
ATOM 4775 N N . LEU B 1 137 ? -9.211 -0.199 -19.016 1 94.88 137 LEU B N 1
ATOM 4776 C CA . LEU B 1 137 ? -8.781 -0.469 -20.391 1 94.88 137 LEU B CA 1
ATOM 4777 C C . LEU B 1 137 ? -9.781 -1.371 -21.109 1 94.88 137 LEU B C 1
ATOM 4779 O O . LEU B 1 137 ? -10.492 -2.148 -20.469 1 94.88 137 LEU B O 1
ATOM 4783 N N . PRO B 1 138 ? -9.844 -1.238 -22.406 1 91.19 138 PRO B N 1
ATOM 4784 C CA . PRO B 1 138 ? -10.734 -2.133 -23.141 1 91.19 138 PRO B CA 1
ATOM 4785 C C . PRO B 1 138 ? -10.227 -3.574 -23.188 1 91.19 138 PRO B C 1
ATOM 4787 O O . PRO B 1 138 ? -11.008 -4.5 -23.406 1 91.19 138 PRO B O 1
ATOM 4790 N N . GLY B 1 139 ? -9.023 -3.73 -23.016 1 90.81 139 GLY B N 1
ATOM 4791 C CA . GLY B 1 139 ? -8.352 -5.02 -23 1 90.81 139 GLY B CA 1
ATOM 4792 C C . GLY B 1 139 ? -6.875 -4.922 -22.656 1 90.81 139 GLY B C 1
ATOM 4793 O O . GLY B 1 139 ? -6.371 -3.832 -22.375 1 90.81 139 GLY B O 1
ATOM 4794 N N . GLN B 1 140 ? -6.242 -6.043 -22.656 1 91.25 140 GLN B N 1
ATOM 4795 C CA . GLN B 1 140 ? -4.82 -6.094 -22.328 1 91.25 140 GLN B CA 1
ATOM 4796 C C . GLN B 1 140 ? -3.992 -5.309 -23.344 1 91.25 140 GLN B C 1
ATOM 4798 O O . GLN B 1 140 ? -4.258 -5.363 -24.547 1 91.25 140 GLN B O 1
ATOM 4803 N N . ILE B 1 141 ? -3.014 -4.547 -22.859 1 94.06 141 ILE B N 1
ATOM 4804 C CA . ILE B 1 141 ? -2.016 -3.924 -23.719 1 94.06 141 ILE B CA 1
ATOM 4805 C C . ILE B 1 141 ? -1.171 -5.004 -24.391 1 94.06 141 ILE B C 1
ATOM 4807 O O . ILE B 1 141 ? -0.898 -6.051 -23.797 1 94.06 141 ILE B O 1
ATOM 4811 N N . GLU B 1 142 ? -0.802 -4.758 -25.578 1 94.12 142 GLU B N 1
ATOM 4812 C CA . GLU B 1 142 ? -0.005 -5.727 -26.328 1 94.12 142 GLU B CA 1
ATOM 4813 C C . GLU B 1 142 ? 1.28 -6.074 -25.578 1 94.12 142 GLU B C 1
ATOM 4815 O O . GLU B 1 142 ? 1.9 -5.207 -24.953 1 94.12 142 GLU B O 1
ATOM 4820 N N . HIS B 1 143 ? 1.644 -7.32 -25.688 1 91.75 143 HIS B N 1
ATOM 4821 C CA . HIS B 1 143 ? 2.736 -7.922 -24.938 1 91.75 143 HIS B CA 1
ATOM 4822 C C . HIS B 1 143 ? 4.004 -7.078 -25.031 1 91.75 143 HIS B C 1
ATOM 4824 O O . HIS B 1 143 ? 4.574 -6.684 -24.016 1 91.75 143 HIS B O 1
ATOM 4830 N N . ASP B 1 144 ? 4.477 -6.734 -26.188 1 93.44 144 ASP B N 1
ATOM 4831 C CA . ASP B 1 144 ? 5.723 -6.004 -26.375 1 93.44 144 ASP B CA 1
ATOM 4832 C C . ASP B 1 144 ? 5.617 -4.586 -25.828 1 93.44 144 ASP B C 1
ATOM 4834 O O . ASP B 1 144 ? 6.578 -4.059 -25.25 1 93.44 144 ASP B O 1
ATOM 4838 N N . GLU B 1 145 ? 4.492 -3.998 -26.016 1 95.75 145 GLU B N 1
ATOM 4839 C CA . GLU B 1 145 ? 4.285 -2.648 -25.5 1 95.75 145 GLU B CA 1
ATOM 4840 C C . GLU B 1 145 ? 4.312 -2.631 -23.969 1 95.75 145 GLU B C 1
ATOM 4842 O O . GLU B 1 145 ? 4.781 -1.666 -23.359 1 95.75 145 GLU B O 1
ATOM 4847 N N . ARG B 1 146 ? 3.781 -3.662 -23.375 1 96.31 146 ARG B N 1
ATOM 4848 C CA . ARG B 1 146 ? 3.828 -3.74 -21.922 1 96.31 146 ARG B CA 1
ATOM 4849 C C . ARG B 1 146 ? 5.27 -3.715 -21.406 1 96.31 146 ARG B C 1
ATOM 4851 O O . ARG B 1 146 ? 5.559 -3.123 -20.375 1 96.31 146 ARG B O 1
ATOM 4858 N N . TYR B 1 147 ? 6.18 -4.332 -22.156 1 96.19 147 TYR B N 1
ATOM 4859 C CA . TYR B 1 147 ? 7.578 -4.324 -21.734 1 96.19 147 TYR B CA 1
ATOM 4860 C C . TYR B 1 147 ? 8.219 -2.971 -22.016 1 96.19 147 TYR B C 1
ATOM 4862 O O . TYR B 1 147 ? 9.148 -2.561 -21.328 1 96.19 147 TYR B O 1
ATOM 4870 N N . GLU B 1 148 ? 7.723 -2.236 -23.078 1 97.56 148 GLU B N 1
ATOM 4871 C CA . GLU B 1 148 ? 8.188 -0.866 -23.281 1 97.56 148 GLU B CA 1
ATOM 4872 C C . GLU B 1 148 ? 7.789 0.023 -22.109 1 97.56 148 GLU B C 1
ATOM 4874 O O . GLU B 1 148 ? 8.586 0.845 -21.641 1 97.56 148 GLU B O 1
ATOM 4879 N N . ILE B 1 149 ? 6.598 -0.182 -21.672 1 98.06 149 ILE B N 1
ATOM 4880 C CA . ILE B 1 149 ? 6.125 0.537 -20.5 1 98.06 149 ILE B CA 1
ATOM 4881 C C . ILE B 1 149 ? 6.996 0.19 -19.297 1 98.06 149 ILE B C 1
ATOM 4883 O O . ILE B 1 149 ? 7.43 1.079 -18.562 1 98.06 149 ILE B O 1
ATOM 4887 N N . ALA B 1 150 ? 7.32 -1.094 -19.125 1 98.44 150 ALA B N 1
ATOM 4888 C CA . ALA B 1 150 ? 8.125 -1.561 -18 1 98.44 150 ALA B CA 1
ATOM 4889 C C . ALA B 1 150 ? 9.531 -0.96 -18.047 1 98.44 150 ALA B C 1
ATOM 4891 O O . ALA B 1 150 ? 10.086 -0.586 -17.016 1 98.44 150 ALA B O 1
ATOM 4892 N N . GLU B 1 151 ? 10.086 -0.892 -19.234 1 98.31 151 GLU B N 1
ATOM 4893 C CA . GLU B 1 151 ? 11.414 -0.302 -19.391 1 98.31 151 GLU B CA 1
ATOM 4894 C C . GLU B 1 151 ? 11.438 1.144 -18.906 1 98.31 151 GLU B C 1
ATOM 4896 O O . GLU B 1 151 ? 12.312 1.521 -18.125 1 98.31 151 GLU B O 1
ATOM 4901 N N . GLU B 1 152 ? 10.492 1.93 -19.375 1 98.62 152 GLU B N 1
ATOM 4902 C CA . GLU B 1 152 ? 10.461 3.334 -18.984 1 98.62 152 GLU B CA 1
ATOM 4903 C C . GLU B 1 152 ? 10.125 3.482 -17.5 1 98.62 152 GLU B C 1
ATOM 4905 O O . GLU B 1 152 ? 10.664 4.359 -16.828 1 98.62 152 GLU B O 1
ATOM 4910 N N . PHE B 1 153 ? 9.211 2.641 -17.062 1 98.81 153 PHE B N 1
ATOM 4911 C CA . PHE B 1 153 ? 8.828 2.645 -15.648 1 98.81 153 PHE B CA 1
ATOM 4912 C C . PHE B 1 153 ? 10.047 2.465 -14.758 1 98.81 153 PHE B C 1
ATOM 4914 O O . PHE B 1 153 ? 10.266 3.244 -13.828 1 98.81 153 PHE B O 1
ATOM 4921 N N . LEU B 1 154 ? 10.859 1.462 -15.008 1 98.88 154 LEU B N 1
ATOM 4922 C CA . LEU B 1 154 ? 12.039 1.189 -14.195 1 98.88 154 LEU B CA 1
ATOM 4923 C C . LEU B 1 154 ? 13.07 2.305 -14.336 1 98.88 154 LEU B C 1
ATOM 4925 O O . LEU B 1 154 ? 13.75 2.66 -13.375 1 98.88 154 LEU B O 1
ATOM 4929 N N . ASP B 1 155 ? 13.18 2.82 -15.5 1 98.81 155 ASP B N 1
ATOM 4930 C CA . ASP B 1 155 ? 14.086 3.943 -15.703 1 98.81 155 ASP B CA 1
ATOM 4931 C C . ASP B 1 155 ? 13.742 5.105 -14.773 1 98.81 155 ASP B C 1
ATOM 4933 O O . ASP B 1 155 ? 14.625 5.68 -14.141 1 98.81 155 ASP B O 1
ATOM 4937 N N . VAL B 1 156 ? 12.477 5.453 -14.719 1 98.94 156 VAL B N 1
ATOM 4938 C CA . VAL B 1 156 ? 12.016 6.523 -13.836 1 98.94 156 VAL B CA 1
ATOM 4939 C C . VAL B 1 156 ? 12.312 6.156 -12.391 1 98.94 156 VAL B C 1
ATOM 4941 O O . VAL B 1 156 ? 12.844 6.973 -11.633 1 98.94 156 VAL B O 1
ATOM 4944 N N . CYS B 1 157 ? 12.008 4.93 -12 1 98.94 157 CYS B N 1
ATOM 4945 C CA . CYS B 1 157 ? 12.25 4.496 -10.625 1 98.94 157 CYS B CA 1
ATOM 4946 C C . CYS B 1 157 ? 13.734 4.582 -10.281 1 98.94 157 CYS B C 1
ATOM 4948 O O . CYS B 1 157 ? 14.102 5.031 -9.195 1 98.94 157 CYS B O 1
ATOM 4950 N N . TYR B 1 158 ? 14.586 4.133 -11.203 1 98.94 158 TYR B N 1
ATOM 4951 C CA . TYR B 1 158 ? 16.031 4.18 -10.977 1 98.94 158 TYR B CA 1
ATOM 4952 C C . TYR B 1 158 ? 16.5 5.613 -10.766 1 98.94 158 TYR B C 1
ATOM 4954 O O . TYR B 1 158 ? 17.297 5.883 -9.875 1 98.94 158 TYR B O 1
ATOM 4962 N N . LYS B 1 159 ? 15.984 6.559 -11.609 1 98.94 159 LYS B N 1
ATOM 4963 C CA . LYS B 1 159 ? 16.312 7.973 -11.438 1 98.94 159 LYS B CA 1
ATOM 4964 C C . LYS B 1 159 ? 15.891 8.469 -10.055 1 98.94 159 LYS B C 1
ATOM 4966 O O . LYS B 1 159 ? 16.641 9.195 -9.398 1 98.94 159 LYS B O 1
ATOM 4971 N N . LEU B 1 160 ? 14.75 8.07 -9.625 1 98.94 160 LEU B N 1
ATOM 4972 C CA . LEU B 1 160 ? 14.219 8.5 -8.336 1 98.94 160 LEU B CA 1
ATOM 4973 C C . LEU B 1 160 ? 15 7.879 -7.188 1 98.94 160 LEU B C 1
ATOM 4975 O O . LEU B 1 160 ? 15.375 8.57 -6.238 1 98.94 160 LEU B O 1
ATOM 4979 N N . TRP B 1 161 ? 15.32 6.574 -7.238 1 98.94 161 TRP B N 1
ATOM 4980 C CA . TRP B 1 161 ? 15.938 5.832 -6.145 1 98.94 161 TRP B CA 1
ATOM 4981 C C . TRP B 1 161 ? 17.422 6.156 -6.039 1 98.94 161 TRP B C 1
ATOM 4983 O O . TRP B 1 161 ? 17.953 6.312 -4.938 1 98.94 161 TRP B O 1
ATOM 4993 N N . GLU B 1 162 ? 18.125 6.223 -7.172 1 98.81 162 GLU B N 1
ATOM 4994 C CA . GLU B 1 162 ? 19.578 6.309 -7.191 1 98.81 162 GLU B CA 1
ATOM 4995 C C . GLU B 1 162 ? 20.047 7.746 -7.395 1 98.81 162 GLU B C 1
ATOM 4997 O O . GLU B 1 162 ? 21.125 8.125 -6.93 1 98.81 162 GLU B O 1
ATOM 5002 N N . GLY B 1 163 ? 19.266 8.531 -8.07 1 98.69 163 GLY B N 1
ATOM 5003 C CA . GLY B 1 163 ? 19.797 9.773 -8.602 1 98.69 163 GLY B CA 1
ATOM 5004 C C . GLY B 1 163 ? 19.266 11 -7.879 1 98.69 163 GLY B C 1
ATOM 5005 O O . GLY B 1 163 ? 20.016 11.938 -7.594 1 98.69 163 GLY B O 1
ATOM 5006 N N . SER B 1 164 ? 18.047 11.062 -7.539 1 98.81 164 SER B N 1
ATOM 5007 C CA . SER B 1 164 ? 17.359 12.266 -7.086 1 98.81 164 SER B CA 1
ATOM 5008 C C . SER B 1 164 ? 18.016 12.836 -5.828 1 98.81 164 SER B C 1
ATOM 5010 O O . SER B 1 164 ? 18.219 14.047 -5.727 1 98.81 164 SER B O 1
ATOM 5012 N N . TRP B 1 165 ? 18.297 12.008 -4.883 1 98.88 165 TRP B N 1
ATOM 5013 C CA . TRP B 1 165 ? 18.953 12.406 -3.643 1 98.88 165 TRP B CA 1
ATOM 5014 C C . TRP B 1 165 ? 20.391 11.875 -3.6 1 98.88 165 TRP B C 1
ATOM 5016 O O . TRP B 1 165 ? 20.609 10.664 -3.619 1 98.88 165 TRP B O 1
ATOM 5026 N N . GLU B 1 166 ? 21.375 12.719 -3.486 1 98.5 166 GLU B N 1
ATOM 5027 C CA . GLU B 1 166 ? 22.781 12.32 -3.42 1 98.5 166 GLU B CA 1
ATOM 5028 C C . GLU B 1 166 ? 23.094 11.641 -2.094 1 98.5 166 GLU B C 1
ATOM 5030 O O . GLU B 1 166 ? 22.328 11.742 -1.136 1 98.5 166 GLU B O 1
ATOM 5035 N N . ASP B 1 167 ? 24.234 10.938 -2.098 1 96.81 167 ASP B N 1
ATOM 5036 C CA . ASP B 1 167 ? 24.781 10.516 -0.816 1 96.81 167 ASP B CA 1
ATOM 5037 C C . ASP B 1 167 ? 25.047 11.711 0.093 1 96.81 167 ASP B C 1
ATOM 5039 O O . ASP B 1 167 ? 25.516 12.75 -0.364 1 96.81 167 ASP B O 1
ATOM 5043 N N . GLY B 1 168 ? 24.609 11.547 1.269 1 97.38 168 GLY B N 1
ATOM 5044 C CA . GLY B 1 168 ? 24.859 12.609 2.23 1 97.38 168 GLY B CA 1
ATOM 5045 C C . GLY B 1 168 ? 23.828 13.719 2.166 1 97.38 168 GLY B C 1
ATOM 5046 O O . GLY B 1 168 ? 23.938 14.719 2.881 1 97.38 168 GLY B O 1
ATOM 5047 N N . SER B 1 169 ? 22.797 13.57 1.369 1 98.62 169 SER B N 1
ATOM 5048 C CA . SER B 1 169 ? 21.766 14.594 1.185 1 98.62 169 SER B CA 1
ATOM 5049 C C . SER B 1 169 ? 20.953 14.805 2.459 1 98.62 169 SER B C 1
ATOM 5051 O O . SER B 1 169 ? 20.281 15.82 2.611 1 98.62 169 SER B O 1
ATOM 5053 N N . VAL B 1 170 ? 21 13.891 3.408 1 98.69 170 VAL B N 1
ATOM 5054 C CA . VAL B 1 170 ? 20.203 13.969 4.621 1 98.69 170 VAL B CA 1
ATOM 5055 C C . VAL B 1 170 ? 21.109 13.938 5.848 1 98.69 170 VAL B C 1
ATOM 5057 O O . VAL B 1 170 ? 21.172 12.922 6.551 1 98.69 170 VAL B O 1
ATOM 5060 N N . PRO B 1 171 ? 21.719 15.016 6.184 1 98.19 171 PRO B N 1
ATOM 5061 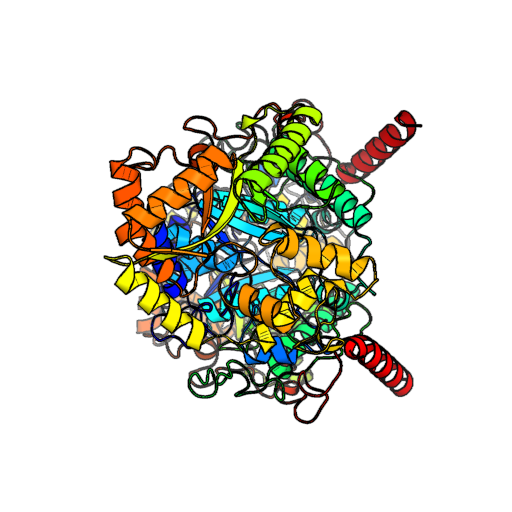C CA . PRO B 1 171 ? 22.641 15.047 7.312 1 98.19 171 PRO B CA 1
ATOM 5062 C C . PRO B 1 171 ? 21.938 14.992 8.664 1 98.19 171 PRO B C 1
ATOM 5064 O O . PRO B 1 171 ? 22.547 14.602 9.672 1 98.19 171 PRO B O 1
ATOM 5067 N N . ARG B 1 172 ? 20.719 15.383 8.727 1 97.69 172 ARG B N 1
ATOM 5068 C CA . ARG B 1 172 ? 20 15.469 10 1 97.69 172 ARG B CA 1
ATOM 5069 C C . ARG B 1 172 ? 20.828 16.234 11.031 1 97.69 172 ARG B C 1
ATOM 5071 O O . ARG B 1 172 ? 21.031 15.75 12.148 1 97.69 172 ARG B O 1
ATOM 5078 N N . ASP B 1 173 ? 21.312 17.359 10.68 1 97.88 1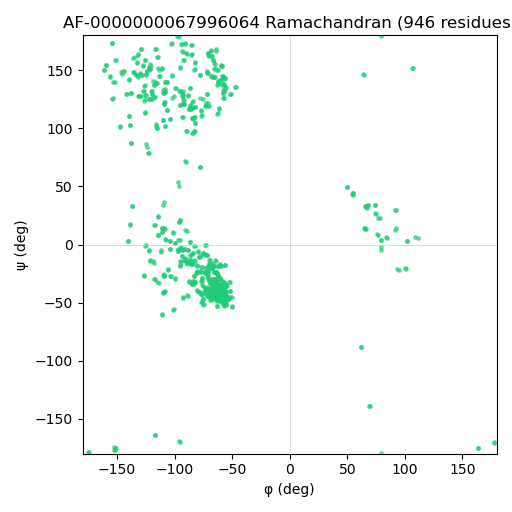73 ASP B N 1
ATOM 5079 C CA . ASP B 1 173 ? 22.125 18.203 11.555 1 97.88 173 ASP B CA 1
ATOM 5080 C C . ASP B 1 173 ? 21.266 19.047 12.477 1 97.88 173 ASP B C 1
ATOM 5082 O O . ASP B 1 173 ? 20.828 20.141 12.109 1 97.88 173 ASP B O 1
ATOM 5086 N N . ARG B 1 174 ? 21.047 18.641 13.688 1 97.19 174 ARG B N 1
ATOM 5087 C CA . ARG B 1 174 ? 20.156 19.297 14.633 1 97.19 174 ARG B CA 1
ATOM 5088 C C . ARG B 1 174 ? 20.734 20.641 15.062 1 97.19 174 ARG B C 1
ATOM 5090 O O . ARG B 1 174 ? 19.969 21.578 15.344 1 97.19 174 ARG B O 1
ATOM 5097 N N . GLU B 1 175 ? 22.016 20.734 15.141 1 96.81 175 GLU B N 1
ATOM 5098 C CA . GLU B 1 175 ? 22.656 21.984 15.57 1 96.81 175 GLU B CA 1
ATOM 5099 C C . GLU B 1 175 ? 22.453 23.094 14.539 1 96.81 175 GLU B C 1
ATOM 5101 O O . GLU B 1 175 ? 22.109 24.219 14.891 1 96.81 175 GLU B O 1
ATOM 5106 N N . LYS B 1 176 ? 22.609 22.734 13.219 1 96.62 176 LYS B N 1
ATOM 5107 C CA . LYS B 1 176 ? 22.5 23.734 12.156 1 96.62 176 LYS B CA 1
ATOM 5108 C C . LYS B 1 176 ? 21.062 23.844 11.656 1 96.62 176 LYS B C 1
ATOM 5110 O O . LYS B 1 176 ? 20.719 24.797 10.953 1 96.62 176 LYS B O 1
ATOM 5115 N N . GLY B 1 177 ? 20.234 22.891 12.055 1 96.81 177 GLY B N 1
ATOM 5116 C CA . GLY B 1 177 ? 18.844 22.891 11.617 1 96.81 177 GLY B CA 1
ATOM 5117 C C . GLY B 1 177 ? 18.688 22.469 10.172 1 96.81 177 GLY B C 1
ATOM 5118 O O . GLY B 1 177 ? 17.875 23.047 9.438 1 96.81 177 GLY B O 1
ATOM 5119 N N . ILE B 1 178 ? 19.516 21.562 9.711 1 98.19 178 ILE B N 1
ATOM 5120 C CA . ILE B 1 178 ? 19.438 21.078 8.336 1 98.19 178 ILE B CA 1
ATOM 5121 C C . ILE B 1 178 ? 19.094 19.594 8.336 1 98.19 178 ILE B C 1
ATOM 5123 O O . ILE B 1 178 ? 19.953 18.75 8.633 1 98.19 178 ILE B O 1
ATOM 5127 N N . PHE B 1 179 ? 17.891 19.312 8.031 1 98.56 179 PHE B N 1
ATOM 5128 C CA . PHE B 1 179 ? 17.484 17.922 7.898 1 98.56 179 PHE B CA 1
ATOM 5129 C C . PHE B 1 179 ? 18 17.328 6.586 1 98.56 179 PHE B C 1
ATOM 5131 O O . PHE B 1 179 ? 18.641 16.281 6.578 1 98.56 179 PHE B O 1
ATOM 5138 N N . ALA B 1 180 ? 17.719 18.016 5.527 1 98.75 180 ALA B N 1
ATOM 5139 C CA . ALA B 1 180 ? 18.203 17.641 4.207 1 98.75 180 ALA B CA 1
ATOM 5140 C C . ALA B 1 180 ? 18.844 18.828 3.498 1 98.75 180 ALA B C 1
ATOM 5142 O O . ALA B 1 180 ? 18.438 19.984 3.701 1 98.75 180 ALA B O 1
ATOM 5143 N N . ASP B 1 181 ? 19.844 18.578 2.701 1 98.75 181 ASP B N 1
ATOM 5144 C CA . ASP B 1 181 ? 20.547 19.609 1.933 1 98.75 181 ASP B CA 1
ATOM 5145 C C . ASP B 1 181 ? 19.938 19.75 0.537 1 98.75 181 ASP B C 1
ATOM 5147 O O . ASP B 1 181 ? 20.156 18.906 -0.332 1 98.75 181 ASP B O 1
ATOM 5151 N N . PRO B 1 182 ? 19.266 20.844 0.285 1 98.62 182 PRO B N 1
ATOM 5152 C CA . PRO B 1 182 ? 18.578 20.984 -1.003 1 98.62 182 PRO B CA 1
ATOM 5153 C C . PRO B 1 182 ? 19.547 20.984 -2.186 1 98.62 182 PRO B C 1
ATOM 5155 O O . PRO B 1 182 ? 19.156 20.641 -3.307 1 98.62 182 PRO B O 1
ATOM 5158 N N . SER B 1 183 ? 20.781 21.359 -1.979 1 98.5 183 SER B N 1
ATOM 5159 C CA . SER B 1 183 ? 21.75 21.375 -3.066 1 98.5 183 SER B CA 1
ATOM 5160 C C . SER B 1 183 ? 22.109 19.969 -3.512 1 98.5 183 SER B C 1
ATOM 5162 O O . SER B 1 183 ? 22.703 19.781 -4.578 1 98.5 183 SER B O 1
ATOM 5164 N N . LYS B 1 184 ? 21.734 19 -2.713 1 98.75 184 LYS B N 1
ATOM 5165 C CA . LYS B 1 184 ? 22.062 17.609 -3.012 1 98.75 184 LYS B CA 1
ATOM 5166 C C . LYS B 1 184 ? 20.797 16.828 -3.377 1 98.75 184 LYS B C 1
ATOM 5168 O O . LYS B 1 184 ? 20.812 15.594 -3.393 1 98.75 184 LYS B O 1
ATOM 5173 N N . VAL B 1 185 ? 19.734 17.469 -3.572 1 98.88 185 VAL B N 1
ATOM 5174 C CA . VAL B 1 185 ? 18.484 16.875 -4.016 1 98.88 185 VAL B CA 1
ATOM 5175 C C . VAL B 1 185 ? 18.094 17.438 -5.375 1 98.88 185 VAL B C 1
ATOM 5177 O O . VAL B 1 185 ? 18 18.656 -5.543 1 98.88 185 VAL B O 1
ATOM 5180 N N . HIS B 1 186 ? 17.844 16.578 -6.328 1 98.75 186 HIS B N 1
ATOM 5181 C CA . HIS B 1 186 ? 17.75 16.984 -7.727 1 98.75 186 HIS B CA 1
ATOM 5182 C C . HIS B 1 186 ? 16.438 16.516 -8.352 1 98.75 186 HIS B C 1
ATOM 5184 O O . HIS B 1 186 ? 15.992 15.391 -8.109 1 98.75 186 HIS B O 1
ATOM 5190 N N . PRO B 1 187 ? 15.711 17.422 -9.07 1 98.75 187 PRO B N 1
ATOM 5191 C CA . PRO B 1 187 ? 14.672 16.906 -9.961 1 98.75 187 PRO B CA 1
ATOM 5192 C C . PRO B 1 187 ? 15.219 15.938 -11.008 1 98.75 187 PRO B C 1
ATOM 5194 O O . PRO B 1 187 ? 16.328 16.125 -11.5 1 98.75 187 PRO B O 1
ATOM 5197 N N . ILE B 1 188 ? 14.461 14.914 -11.336 1 98.69 188 ILE B N 1
ATOM 5198 C CA . ILE B 1 188 ? 14.977 13.938 -12.289 1 98.69 188 ILE B CA 1
ATOM 5199 C C . ILE B 1 188 ? 14.625 14.367 -13.711 1 98.69 188 ILE B C 1
ATOM 5201 O O . ILE B 1 188 ? 15.164 13.828 -14.68 1 98.69 188 ILE B O 1
ATOM 5205 N N . LEU B 1 189 ? 13.672 15.328 -13.898 1 98.38 189 LEU B N 1
ATOM 5206 C CA . LEU B 1 189 ? 13.336 15.961 -15.164 1 98.38 189 LEU B CA 1
ATOM 5207 C C . LEU B 1 189 ? 12.992 14.922 -16.219 1 98.38 189 LEU B C 1
ATOM 5209 O O . LEU B 1 189 ? 13.461 15 -17.359 1 98.38 189 LEU B O 1
ATOM 5213 N N . HIS B 1 190 ? 12.18 13.922 -15.828 1 98.56 190 HIS B N 1
ATOM 5214 C CA . HIS B 1 190 ? 11.828 12.875 -16.781 1 98.56 190 HIS B CA 1
ATOM 5215 C C . HIS B 1 190 ? 10.578 13.25 -17.578 1 98.56 190 HIS B C 1
ATOM 5217 O O . HIS B 1 190 ? 9.547 13.594 -16.984 1 98.56 190 HIS B O 1
ATOM 5223 N N . LYS B 1 191 ? 10.602 13.188 -18.797 1 98.19 191 LYS B N 1
ATOM 5224 C CA . LYS B 1 191 ? 9.5 13.234 -19.75 1 98.19 191 LYS B CA 1
ATOM 5225 C C . LYS B 1 191 ? 9.703 12.219 -20.859 1 98.19 191 LYS B C 1
ATOM 5227 O O . LYS B 1 191 ? 10.477 12.461 -21.797 1 98.19 191 LYS B O 1
ATOM 5232 N N . GLY B 1 192 ? 8.977 11.117 -20.75 1 97.69 192 GLY B N 1
ATOM 5233 C CA . GLY B 1 192 ? 9.086 10.07 -21.766 1 97.69 192 GLY B CA 1
ATOM 5234 C C . GLY B 1 192 ? 7.789 9.828 -22.516 1 97.69 192 GLY B C 1
ATOM 5235 O O . GLY B 1 192 ? 6.91 10.688 -22.547 1 97.69 192 GLY B O 1
ATOM 5236 N N . LYS B 1 193 ? 7.723 8.656 -23.219 1 97 193 LYS B N 1
ATOM 5237 C CA . LYS B 1 193 ? 6.535 8.281 -23.984 1 97 193 LYS B CA 1
ATOM 5238 C C . LYS B 1 193 ? 5.359 7.973 -23.078 1 97 193 LYS B C 1
ATOM 5240 O O . LYS B 1 193 ? 4.219 8.32 -23.375 1 97 193 LYS B O 1
ATOM 5245 N N . TYR B 1 194 ? 5.652 7.316 -21.938 1 97.56 194 TYR B N 1
ATOM 5246 C CA . TYR B 1 194 ? 4.574 6.777 -21.109 1 97.56 194 TYR B CA 1
ATOM 5247 C C . TYR B 1 194 ? 4.434 7.562 -19.812 1 97.56 194 TYR B C 1
ATOM 5249 O O . TYR B 1 194 ? 3.344 7.629 -19.234 1 97.56 194 TYR B O 1
ATOM 5257 N N . PHE B 1 195 ? 5.535 8.172 -19.359 1 98.19 195 PHE B N 1
ATOM 5258 C CA . PHE B 1 195 ? 5.48 8.781 -18.031 1 98.19 195 PHE B CA 1
ATOM 5259 C C . PHE B 1 195 ? 6.129 10.156 -18.047 1 98.19 195 PHE B C 1
ATOM 5261 O O . PHE B 1 195 ? 7.043 10.414 -18.828 1 98.19 195 PHE B O 1
ATOM 5268 N N . GLN B 1 196 ? 5.633 11.055 -17.203 1 98.19 196 GLN B N 1
ATOM 5269 C CA . GLN B 1 196 ? 6.176 12.367 -16.891 1 98.19 196 GLN B CA 1
ATOM 5270 C C . GLN B 1 196 ? 6.387 12.539 -15.391 1 98.19 196 GLN B C 1
ATOM 5272 O O . GLN B 1 196 ? 5.438 12.461 -14.609 1 98.19 196 GLN B O 1
ATOM 5277 N N . VAL B 1 197 ? 7.605 12.648 -14.977 1 98.69 197 VAL B N 1
ATOM 5278 C CA . VAL B 1 197 ? 7.996 12.875 -13.594 1 98.69 197 VAL B CA 1
ATOM 5279 C C . VAL B 1 197 ? 9.117 13.906 -13.531 1 98.69 197 VAL B C 1
ATOM 5281 O O . VAL B 1 197 ? 10.297 13.547 -13.438 1 98.69 197 VAL B O 1
ATOM 5284 N N . PRO B 1 198 ? 8.773 15.141 -13.477 1 98.5 198 PRO B N 1
ATOM 5285 C CA . PRO B 1 198 ? 9.805 16.172 -13.594 1 98.5 198 PRO B CA 1
ATOM 5286 C C . PRO B 1 198 ? 10.469 16.5 -12.258 1 98.5 198 PRO B C 1
ATOM 5288 O O . PRO B 1 198 ? 11.539 17.109 -12.227 1 98.5 198 PRO B O 1
ATOM 5291 N N . GLY B 1 199 ? 9.953 16.172 -11.156 1 98.44 199 GLY B N 1
ATOM 5292 C CA . GLY B 1 199 ? 10.352 16.688 -9.859 1 98.44 199 GLY B CA 1
ATOM 5293 C C . GLY B 1 199 ? 11.336 15.805 -9.133 1 98.44 199 GLY B C 1
ATOM 5294 O O . GLY B 1 199 ? 12 14.969 -9.742 1 98.44 199 GLY B O 1
ATOM 5295 N N . ILE B 1 200 ? 11.578 16.125 -7.812 1 98.81 200 ILE B N 1
ATOM 5296 C CA . ILE B 1 200 ? 12.461 15.359 -6.938 1 98.81 200 ILE B CA 1
ATOM 5297 C C . ILE B 1 200 ? 11.719 14.148 -6.379 1 98.81 200 ILE B C 1
ATOM 5299 O O . ILE B 1 200 ? 10.484 14.109 -6.387 1 98.81 200 ILE B O 1
ATOM 5303 N N . ALA B 1 201 ? 12.461 13.117 -5.973 1 98.81 201 ALA B N 1
ATOM 5304 C CA . ALA B 1 201 ? 11.844 11.977 -5.297 1 98.81 201 ALA B CA 1
ATOM 5305 C C . ALA B 1 201 ? 11.211 12.406 -3.977 1 98.81 201 ALA B C 1
ATOM 5307 O O . ALA B 1 201 ? 11.711 13.312 -3.305 1 98.81 201 ALA B O 1
ATOM 5308 N N . LEU B 1 202 ? 10.164 11.742 -3.557 1 98.75 202 LEU B N 1
ATOM 5309 C CA . LEU B 1 202 ? 9.484 12.016 -2.295 1 98.75 202 LEU B CA 1
ATOM 5310 C C . LEU B 1 202 ? 10.258 11.422 -1.121 1 98.75 202 LEU B C 1
ATOM 5312 O O . LEU B 1 202 ? 10.102 11.867 0.018 1 98.75 202 LEU B O 1
ATOM 5316 N N . SER B 1 203 ? 11.055 10.445 -1.379 1 98.56 203 SER B N 1
ATOM 5317 C CA . SER B 1 203 ? 11.711 9.68 -0.321 1 98.56 203 SER B CA 1
ATOM 5318 C C . SER B 1 203 ? 13.203 9.992 -0.265 1 98.56 203 SER B C 1
ATOM 5320 O O . SER B 1 203 ? 13.844 10.156 -1.304 1 98.56 203 SER B O 1
ATOM 5322 N N . GLU B 1 204 ? 13.719 10.094 0.948 1 98.62 204 GLU B N 1
ATOM 5323 C CA . GLU B 1 204 ? 15.172 10.086 1.124 1 98.62 204 GLU B CA 1
ATOM 5324 C C . GLU B 1 204 ? 15.758 8.719 0.772 1 98.62 204 GLU B C 1
ATOM 5326 O O . GLU B 1 204 ? 15.031 7.73 0.671 1 98.62 204 GLU B O 1
ATOM 5331 N N . PRO B 1 205 ? 17.062 8.664 0.531 1 98.56 205 PRO B N 1
ATOM 5332 C CA . PRO B 1 205 ? 17.672 7.391 0.162 1 98.56 205 PRO B CA 1
ATOM 5333 C C . PRO B 1 205 ? 17.453 6.305 1.215 1 98.56 205 PRO B C 1
ATOM 5335 O O . PRO B 1 205 ? 17.641 6.559 2.41 1 98.56 205 PRO B O 1
ATOM 5338 N N . SER B 1 206 ? 17.016 5.148 0.783 1 98.56 206 SER B N 1
ATOM 5339 C CA . SER B 1 206 ? 16.812 4 1.657 1 98.56 206 SER B CA 1
ATOM 5340 C C . SER B 1 206 ? 18.047 3.092 1.671 1 98.56 206 SER B C 1
ATOM 5342 O O . SER B 1 206 ? 18.984 3.291 0.893 1 98.56 206 SER B O 1
ATOM 5344 N N . PRO B 1 207 ? 18.094 2.086 2.531 1 98.12 207 PRO B N 1
ATOM 5345 C CA . PRO B 1 207 ? 19.312 1.288 2.711 1 98.12 207 PRO B CA 1
ATOM 5346 C C . PRO B 1 207 ? 19.812 0.675 1.404 1 98.12 207 PRO B C 1
ATOM 5348 O O . PRO B 1 207 ? 21.016 0.665 1.146 1 98.12 207 PRO B O 1
ATOM 5351 N N . GLN B 1 208 ? 18.922 0.185 0.554 1 98.44 208 GLN B N 1
ATOM 5352 C CA . GLN B 1 208 ? 19.359 -0.426 -0.698 1 98.44 208 GLN B CA 1
ATOM 5353 C C . GLN B 1 208 ? 19.328 0.582 -1.843 1 98.44 208 GLN B C 1
ATOM 5355 O O . GLN B 1 208 ? 19.891 0.341 -2.908 1 98.44 208 GLN B O 1
ATOM 5360 N N . ARG B 1 209 ? 18.578 1.695 -1.658 1 98.44 209 ARG B N 1
ATOM 5361 C CA . ARG B 1 209 ? 18.156 2.586 -2.734 1 98.44 209 ARG B CA 1
ATOM 5362 C C . ARG B 1 209 ? 17.266 1.856 -3.732 1 98.44 209 ARG B C 1
ATOM 5364 O O . ARG B 1 209 ? 16.094 1.573 -3.441 1 98.44 209 ARG B O 1
ATOM 5371 N N . THR B 1 210 ? 17.891 1.201 -4.77 1 98.81 210 THR B N 1
ATOM 5372 C CA . THR B 1 210 ? 17.109 0.315 -5.625 1 98.81 210 THR B CA 1
ATOM 5373 C C . THR B 1 210 ? 16.844 -1.017 -4.93 1 98.81 210 THR B C 1
ATOM 5375 O O . THR B 1 210 ? 17.781 -1.734 -4.574 1 98.81 210 THR B O 1
ATOM 5378 N N . PRO B 1 211 ? 15.578 -1.34 -4.625 1 98.81 211 PRO B N 1
ATOM 5379 C CA . PRO B 1 211 ? 15.328 -2.68 -4.086 1 98.81 211 PRO B CA 1
ATOM 5380 C C . PRO B 1 211 ? 15.773 -3.789 -5.035 1 98.81 211 PRO B C 1
ATOM 5382 O O . PRO B 1 211 ? 15.859 -3.572 -6.246 1 98.81 211 PRO B O 1
ATOM 5385 N N . VAL B 1 212 ? 16.094 -4.941 -4.469 1 98.81 212 VAL B N 1
ATOM 5386 C CA . VAL B 1 212 ? 16.422 -6.078 -5.316 1 98.81 212 VAL B CA 1
ATOM 5387 C C . VAL B 1 212 ? 15.328 -6.293 -6.359 1 98.81 212 VAL B C 1
ATOM 5389 O O . VAL B 1 212 ? 14.141 -6.301 -6.027 1 98.81 212 VAL B O 1
ATOM 5392 N N . ILE B 1 213 ? 15.727 -6.414 -7.625 1 98.88 213 ILE B N 1
ATOM 5393 C CA . ILE B 1 213 ? 14.75 -6.547 -8.695 1 98.88 213 ILE B CA 1
ATOM 5394 C C . ILE B 1 213 ? 14.539 -8.023 -9.023 1 98.88 213 ILE B C 1
ATOM 5396 O O . ILE B 1 213 ? 15.484 -8.719 -9.414 1 98.88 213 ILE B O 1
ATOM 5400 N N . PHE B 1 214 ? 13.289 -8.477 -8.859 1 98.69 214 PHE B N 1
ATOM 5401 C CA . PHE B 1 214 ? 12.852 -9.805 -9.258 1 98.69 214 PHE B CA 1
ATOM 5402 C C . PHE B 1 214 ? 12.062 -9.75 -10.562 1 98.69 214 PHE B C 1
ATOM 5404 O O . PHE B 1 214 ? 11.383 -8.758 -10.836 1 98.69 214 PHE B O 1
ATOM 5411 N N . GLN B 1 215 ? 12.211 -10.766 -11.352 1 96.69 215 GLN B N 1
ATOM 5412 C CA . GLN B 1 215 ? 11.438 -10.883 -12.586 1 96.69 215 GLN B CA 1
ATOM 5413 C C . GLN B 1 215 ? 11.227 -12.344 -12.969 1 96.69 215 GLN B C 1
ATOM 5415 O O . GLN B 1 215 ? 11.938 -13.227 -12.477 1 96.69 215 GLN B O 1
ATOM 5420 N N . ALA B 1 216 ? 10.234 -12.625 -13.781 1 90 216 ALA B N 1
ATOM 5421 C CA . ALA B 1 216 ? 9.93 -13.992 -14.211 1 90 216 ALA B CA 1
ATOM 5422 C C . ALA B 1 216 ? 9.609 -14.039 -15.703 1 90 216 ALA B C 1
ATOM 5424 O O . ALA B 1 216 ? 8.852 -14.898 -16.156 1 90 216 ALA B O 1
ATOM 5425 N N . GLY B 1 217 ? 10.18 -13.242 -16.516 1 81.94 217 GLY B N 1
ATOM 5426 C CA . GLY B 1 217 ? 9.859 -13.234 -17.938 1 81.94 217 GLY B CA 1
ATOM 5427 C C . GLY B 1 217 ? 10.383 -14.453 -18.672 1 81.94 217 GLY B C 1
ATOM 5428 O O . GLY B 1 217 ? 11.57 -14.758 -18.609 1 81.94 217 GLY B O 1
ATOM 5429 N N . ALA B 1 218 ? 9.523 -15.102 -19.422 1 78.44 218 ALA B N 1
ATOM 5430 C CA . ALA B 1 218 ? 9.891 -16.344 -20.109 1 78.44 218 ALA B CA 1
ATOM 5431 C C . ALA B 1 218 ? 9.984 -16.125 -21.609 1 78.44 218 ALA B C 1
ATOM 5433 O O . ALA B 1 218 ? 10.672 -16.875 -22.312 1 78.44 218 ALA B O 1
ATOM 5434 N N . SER B 1 219 ? 9.25 -15.109 -22.125 1 82.44 219 SER B N 1
ATOM 5435 C CA . SER B 1 219 ? 9.32 -14.797 -23.562 1 82.44 219 SER B CA 1
ATOM 5436 C C . SER B 1 219 ? 10.688 -14.227 -23.922 1 82.44 219 SER B C 1
ATOM 5438 O O . SER B 1 219 ? 11.477 -13.875 -23.047 1 82.44 219 SER B O 1
ATOM 5440 N N . SER B 1 220 ? 10.906 -14.18 -25.203 1 88.06 220 SER B N 1
ATOM 5441 C CA . SER B 1 220 ? 12.172 -13.602 -25.641 1 88.06 220 SER B CA 1
ATOM 5442 C C . SER B 1 220 ? 12.328 -12.172 -25.125 1 88.06 220 SER B C 1
ATOM 5444 O O . SER B 1 220 ? 13.383 -11.812 -24.578 1 88.06 220 SER B O 1
ATOM 5446 N N . ARG B 1 221 ? 11.289 -11.43 -25.297 1 91.19 221 ARG B N 1
ATOM 5447 C CA . ARG B 1 221 ? 11.32 -10.055 -24.812 1 91.19 221 ARG B CA 1
ATOM 5448 C C . ARG B 1 221 ? 11.438 -10.016 -23.297 1 91.19 221 ARG B C 1
ATOM 5450 O O . ARG B 1 221 ? 12.141 -9.164 -22.75 1 91.19 221 ARG B O 1
ATOM 5457 N N . GLY B 1 222 ? 10.734 -10.914 -22.672 1 92.56 222 GLY B N 1
ATOM 5458 C CA . GLY B 1 222 ? 10.797 -11.008 -21.219 1 92.56 222 GLY B CA 1
ATOM 5459 C C . GLY B 1 222 ? 12.164 -11.398 -20.703 1 92.56 222 GLY B C 1
ATOM 5460 O O . GLY B 1 222 ? 12.641 -10.844 -19.719 1 92.56 222 GLY B O 1
ATOM 5461 N N . GLN B 1 223 ? 12.805 -12.266 -21.406 1 92.12 223 GLN B N 1
ATOM 5462 C CA . GLN B 1 223 ? 14.133 -12.711 -21 1 92.12 223 GLN B CA 1
ATOM 5463 C C . GLN B 1 223 ? 15.164 -11.602 -21.188 1 92.12 223 GLN B C 1
ATOM 5465 O O . GLN B 1 223 ? 16.078 -11.445 -20.375 1 92.12 223 GLN B O 1
ATOM 5470 N N . ALA B 1 224 ? 14.992 -10.922 -22.25 1 94.25 224 ALA B N 1
ATOM 5471 C CA . ALA B 1 224 ? 15.875 -9.781 -22.469 1 94.25 224 ALA B CA 1
ATOM 5472 C C . ALA B 1 224 ? 15.703 -8.742 -21.359 1 94.25 224 ALA B C 1
ATOM 5474 O O . ALA B 1 224 ? 16.688 -8.195 -20.844 1 94.25 224 ALA B O 1
ATOM 5475 N N . PHE B 1 225 ? 14.484 -8.477 -21.062 1 96.81 225 PHE B N 1
ATOM 5476 C CA . PHE B 1 225 ? 14.164 -7.551 -19.984 1 96.81 225 PHE B CA 1
ATOM 5477 C C . PHE B 1 225 ? 14.758 -8.039 -18.656 1 96.81 225 PHE B C 1
ATOM 5479 O O . PHE B 1 225 ? 15.375 -7.258 -17.922 1 96.81 225 PHE B O 1
ATOM 5486 N N . SER B 1 226 ? 14.609 -9.289 -18.375 1 96.19 226 SER B N 1
ATOM 5487 C CA . SER B 1 226 ? 15.156 -9.883 -17.156 1 96.19 226 SER B CA 1
ATOM 5488 C C . SER B 1 226 ? 16.688 -9.797 -17.141 1 96.19 226 SER B C 1
ATOM 5490 O O . SER B 1 226 ? 17.281 -9.461 -16.125 1 96.19 226 SER B O 1
ATOM 5492 N N . GLY B 1 227 ? 17.281 -10.156 -18.234 1 96 227 GLY B N 1
ATOM 5493 C CA . GLY B 1 227 ? 18.719 -10.086 -18.328 1 96 227 GLY B CA 1
ATOM 5494 C C . GLY B 1 227 ? 19.266 -8.695 -18.031 1 96 227 GLY B C 1
ATOM 5495 O O . GLY B 1 227 ? 20.312 -8.562 -17.391 1 96 227 GLY B O 1
ATOM 5496 N N . GLN B 1 228 ? 18.484 -7.754 -18.438 1 96.88 228 GLN B N 1
ATOM 5497 C CA . GLN B 1 228 ? 18.938 -6.371 -18.281 1 96.88 228 GLN B CA 1
ATOM 5498 C C . GLN B 1 228 ? 18.703 -5.871 -16.859 1 96.88 228 GLN B C 1
ATOM 5500 O O . GLN B 1 228 ? 19.562 -5.199 -16.297 1 96.88 228 GLN B O 1
ATOM 5505 N N . HIS B 1 229 ? 17.594 -6.215 -16.25 1 98.31 229 HIS B N 1
ATOM 5506 C CA . HIS B 1 229 ? 17.188 -5.48 -15.055 1 98.31 229 HIS B CA 1
ATOM 5507 C C . HIS B 1 229 ? 17.203 -6.375 -13.828 1 98.31 229 HIS B C 1
ATOM 5509 O O . HIS B 1 229 ? 17.422 -5.902 -12.711 1 98.31 229 HIS B O 1
ATOM 5515 N N . ALA B 1 230 ? 16.922 -7.641 -13.953 1 98.38 230 ALA B N 1
ATOM 5516 C CA . ALA B 1 230 ? 16.641 -8.492 -12.797 1 98.38 230 ALA B CA 1
ATOM 5517 C C . ALA B 1 230 ? 17.938 -8.883 -12.078 1 98.38 230 ALA B C 1
ATOM 5519 O O . ALA B 1 230 ? 19 -8.984 -12.703 1 98.38 230 ALA B O 1
ATOM 5520 N N . GLU B 1 231 ? 17.844 -9 -10.797 1 98.5 231 GLU B N 1
ATOM 5521 C CA . GLU B 1 231 ? 18.922 -9.555 -9.977 1 98.5 231 GLU B CA 1
ATOM 5522 C C . GLU B 1 231 ? 18.594 -10.977 -9.539 1 98.5 231 GLU B C 1
ATOM 5524 O O . GLU B 1 231 ? 19.5 -11.773 -9.273 1 98.5 231 GLU B O 1
ATOM 5529 N N . ALA B 1 232 ? 17.328 -11.297 -9.43 1 98.31 232 ALA B N 1
ATOM 5530 C CA . ALA B 1 232 ? 16.828 -12.656 -9.227 1 98.31 232 ALA B CA 1
ATOM 5531 C C . ALA B 1 232 ? 15.703 -12.977 -10.211 1 98.31 232 ALA B C 1
ATOM 5533 O O . ALA B 1 232 ? 14.766 -12.188 -10.367 1 98.31 232 ALA B O 1
ATOM 5534 N N . ILE B 1 233 ? 15.836 -14.086 -10.914 1 97.69 233 ILE B N 1
ATOM 5535 C CA . ILE B 1 233 ? 14.914 -14.445 -11.984 1 97.69 233 ILE B CA 1
ATOM 5536 C C . ILE B 1 233 ? 14.242 -15.781 -11.664 1 97.69 233 ILE B C 1
ATOM 5538 O O . ILE B 1 233 ? 14.93 -16.781 -11.414 1 97.69 233 ILE B O 1
ATOM 5542 N N . PHE B 1 234 ? 12.914 -15.789 -11.664 1 96.19 234 PHE B N 1
ATOM 5543 C CA . PHE B 1 234 ? 12.141 -17.016 -11.477 1 96.19 234 PHE B CA 1
ATOM 5544 C C . PHE B 1 234 ? 11.93 -17.719 -12.812 1 96.19 234 PHE B C 1
ATOM 5546 O O . PHE B 1 234 ? 11.555 -17.094 -13.805 1 96.19 234 PHE B O 1
ATOM 5553 N N . ILE B 1 235 ? 12.125 -19.016 -12.828 1 91.69 235 ILE B N 1
ATOM 5554 C CA . ILE B 1 235 ? 11.867 -19.797 -14.039 1 91.69 235 ILE B CA 1
ATOM 5555 C C . ILE B 1 235 ? 11.055 -21.047 -13.688 1 91.69 235 ILE B C 1
ATOM 5557 O O . ILE B 1 235 ? 10.992 -21.438 -12.523 1 91.69 235 ILE B O 1
ATOM 5561 N N . THR B 1 236 ? 10.391 -21.5 -14.695 1 83.88 236 THR B N 1
ATOM 5562 C CA . THR B 1 236 ? 9.75 -22.797 -14.586 1 83.88 236 THR B CA 1
ATOM 5563 C C . THR B 1 236 ? 10.734 -23.922 -14.914 1 83.88 236 THR B C 1
ATOM 5565 O O . THR B 1 236 ? 11.375 -23.891 -15.969 1 83.88 236 THR B O 1
ATOM 5568 N N . ALA B 1 237 ? 10.906 -24.812 -14.008 1 76.88 237 ALA B N 1
ATOM 5569 C CA . ALA B 1 237 ? 11.828 -25.938 -14.211 1 76.88 237 ALA B CA 1
ATOM 5570 C C . ALA B 1 237 ? 11.07 -27.203 -14.586 1 76.88 237 ALA B C 1
ATOM 5572 O O . ALA B 1 237 ? 10.07 -27.547 -13.961 1 76.88 237 ALA B O 1
ATOM 5573 N N . LEU B 1 238 ? 11.484 -27.781 -15.641 1 75.19 238 LEU B N 1
ATOM 5574 C CA . LEU B 1 238 ? 10.812 -28.969 -16.172 1 75.19 238 LEU B CA 1
ATOM 5575 C C . LEU B 1 238 ? 11.578 -30.234 -15.805 1 75.19 238 LEU B C 1
ATOM 5577 O O . LEU B 1 238 ? 11.008 -31.172 -15.234 1 75.19 238 LEU B O 1
ATOM 5581 N N . ARG B 1 239 ? 12.867 -30.234 -16.203 1 84.69 239 ARG B N 1
ATOM 5582 C CA . ARG B 1 239 ? 13.898 -31.234 -15.922 1 84.69 239 ARG B CA 1
ATOM 5583 C C . ARG B 1 239 ? 15.258 -30.562 -15.742 1 84.69 239 ARG B C 1
ATOM 5585 O O . ARG B 1 239 ? 15.523 -29.516 -16.328 1 84.69 239 ARG B O 1
ATOM 5592 N N . PRO B 1 240 ? 16.031 -31.203 -14.914 1 86.56 240 PRO B N 1
ATOM 5593 C CA . PRO B 1 240 ? 17.312 -30.547 -14.633 1 86.56 240 PRO B CA 1
ATOM 5594 C C . PRO B 1 240 ? 18.109 -30.25 -15.906 1 86.56 240 PRO B C 1
ATOM 5596 O O . PRO B 1 240 ? 18.594 -29.125 -16.078 1 86.56 240 PRO B O 1
ATOM 5599 N N . HIS B 1 241 ? 18.219 -31.141 -16.828 1 87.25 241 HIS B N 1
ATOM 5600 C CA . HIS B 1 241 ? 19.062 -30.922 -18 1 87.25 241 HIS B CA 1
ATOM 5601 C C . HIS B 1 241 ? 18.453 -29.859 -18.922 1 87.25 241 HIS B C 1
ATOM 5603 O O . HIS B 1 241 ? 19.188 -29.109 -19.562 1 87.25 241 HIS B O 1
ATOM 5609 N N . LEU B 1 242 ? 17.172 -29.75 -18.969 1 87.56 242 LEU B N 1
ATOM 5610 C CA . LEU B 1 242 ? 16.516 -28.719 -19.766 1 87.56 242 LEU B CA 1
ATOM 5611 C C . LEU B 1 242 ? 16.594 -27.359 -19.078 1 87.56 242 LEU B C 1
ATOM 5613 O O . LEU B 1 242 ? 16.609 -26.328 -19.734 1 87.56 242 LEU B O 1
ATOM 5617 N N . THR B 1 243 ? 16.594 -27.438 -17.797 1 90.88 243 THR B N 1
ATOM 5618 C CA . THR B 1 243 ? 16.734 -26.219 -17 1 90.88 243 THR B CA 1
ATOM 5619 C C . THR B 1 243 ? 18.078 -25.531 -17.297 1 90.88 243 THR B C 1
ATOM 5621 O O . THR B 1 243 ? 18.156 -24.312 -17.312 1 90.88 243 THR B O 1
ATOM 5624 N N . LYS B 1 244 ? 19.047 -26.344 -17.562 1 93.62 244 LYS B N 1
ATOM 5625 C CA . LYS B 1 244 ? 20.375 -25.812 -17.859 1 93.62 244 LYS B CA 1
ATOM 5626 C C . LYS B 1 244 ? 20.344 -24.938 -19.109 1 93.62 244 LYS B C 1
ATOM 5628 O O . LYS B 1 244 ? 21 -23.891 -19.156 1 93.62 244 LYS B O 1
ATOM 5633 N N . VAL B 1 245 ? 19.578 -25.344 -20.047 1 90.88 245 VAL B N 1
ATOM 5634 C CA . VAL B 1 245 ? 19.469 -24.578 -21.281 1 90.88 245 VAL B CA 1
ATOM 5635 C C . VAL B 1 245 ? 18.875 -23.203 -21 1 90.88 245 VAL B C 1
ATOM 5637 O O . VAL B 1 245 ? 19.344 -22.203 -21.516 1 90.88 245 VAL B O 1
ATOM 5640 N N . LEU B 1 246 ? 17.891 -23.234 -20.203 1 89.94 246 LEU B N 1
ATOM 5641 C CA . LEU B 1 246 ? 17.219 -21.984 -19.859 1 89.94 246 LEU B CA 1
ATOM 5642 C C . LEU B 1 246 ? 18.125 -21.078 -19.047 1 89.94 246 LEU B C 1
ATOM 5644 O O . LEU B 1 246 ? 18.188 -19.859 -19.281 1 89.94 246 LEU B O 1
ATOM 5648 N N . THR B 1 247 ? 18.797 -21.641 -18.047 1 94.44 247 THR B N 1
ATOM 5649 C CA . THR B 1 247 ? 19.656 -20.828 -17.203 1 94.44 247 THR B CA 1
ATOM 5650 C C . THR B 1 247 ? 20.812 -20.219 -18.016 1 94.44 247 THR B C 1
ATOM 5652 O O . THR B 1 247 ? 21.172 -19.062 -17.812 1 94.44 247 THR B O 1
ATOM 5655 N N . GLU B 1 248 ? 21.312 -21.016 -18.953 1 95 248 GLU B N 1
ATOM 5656 C CA . GLU B 1 248 ? 22.359 -20.5 -19.828 1 95 248 GLU B CA 1
ATOM 5657 C C . GLU B 1 248 ? 21.859 -19.375 -20.719 1 95 248 GLU B C 1
ATOM 5659 O O . GLU B 1 248 ? 22.562 -18.391 -20.922 1 95 248 GLU B O 1
ATOM 5664 N N . ARG B 1 249 ? 20.719 -19.562 -21.188 1 93.56 249 ARG B N 1
ATOM 5665 C CA . ARG B 1 249 ? 20.125 -18.516 -22.031 1 93.56 249 ARG B CA 1
ATOM 5666 C C . ARG B 1 249 ? 19.969 -17.219 -21.25 1 93.56 249 ARG B C 1
ATOM 5668 O O . ARG B 1 249 ? 20.266 -16.141 -21.766 1 93.56 249 ARG B O 1
ATOM 5675 N N . ILE B 1 250 ? 19.469 -17.281 -20.078 1 94.94 250 ILE B N 1
ATOM 5676 C CA . ILE B 1 250 ? 19.25 -16.109 -19.234 1 94.94 250 ILE B CA 1
ATOM 5677 C C . ILE B 1 250 ? 20.594 -15.438 -18.953 1 94.94 250 ILE B C 1
ATOM 5679 O O . ILE B 1 250 ? 20.703 -14.211 -19.047 1 94.94 250 ILE B O 1
ATOM 5683 N N . ARG B 1 251 ? 21.578 -16.219 -18.625 1 97.06 251 ARG B N 1
ATOM 5684 C CA . ARG B 1 251 ? 22.906 -15.672 -18.344 1 97.06 251 ARG B CA 1
ATOM 5685 C C . ARG B 1 251 ? 23.516 -15.055 -19.594 1 97.06 251 ARG B C 1
ATOM 5687 O O . ARG B 1 251 ? 24.234 -14.055 -19.516 1 97.06 251 ARG B O 1
ATOM 5694 N N . ASN B 1 252 ? 23.234 -15.664 -20.766 1 97.38 252 ASN B N 1
ATOM 5695 C CA . ASN B 1 252 ? 23.656 -15.055 -22.016 1 97.38 252 ASN B CA 1
ATOM 5696 C C . ASN B 1 252 ? 23 -13.688 -22.219 1 97.38 252 ASN B C 1
ATOM 5698 O O . ASN B 1 252 ? 23.656 -12.75 -22.688 1 97.38 252 ASN B O 1
ATOM 5702 N N . GLU B 1 253 ? 21.734 -13.602 -21.922 1 97.06 253 GLU B N 1
ATOM 5703 C CA . GLU B 1 253 ? 21.031 -12.328 -22.031 1 97.06 253 GLU B CA 1
ATOM 5704 C C . GLU B 1 253 ? 21.625 -11.281 -21.094 1 97.06 253 GLU B C 1
ATOM 5706 O O . GLU B 1 253 ? 21.703 -10.102 -21.453 1 97.06 253 GLU B O 1
ATOM 5711 N N . ALA B 1 254 ? 21.984 -11.695 -19.891 1 97.31 254 ALA B N 1
ATOM 5712 C CA . ALA B 1 254 ? 22.656 -10.781 -18.953 1 97.31 254 ALA B CA 1
ATOM 5713 C C . ALA B 1 254 ? 23.969 -10.273 -19.531 1 97.31 254 ALA B C 1
ATOM 5715 O O . ALA B 1 254 ? 24.25 -9.07 -19.5 1 97.31 254 ALA B O 1
ATOM 5716 N N . GLU B 1 255 ? 24.75 -11.164 -20.109 1 98 255 GLU B N 1
ATOM 5717 C CA . GLU B 1 255 ? 26.016 -10.781 -20.719 1 98 255 GLU B CA 1
ATOM 5718 C C . GLU B 1 255 ? 25.797 -9.828 -21.891 1 98 255 GLU B C 1
ATOM 5720 O O . GLU B 1 255 ? 26.547 -8.867 -22.062 1 98 255 GLU B O 1
ATOM 5725 N N . LYS B 1 256 ? 24.812 -10.148 -22.656 1 97.5 256 LYS B N 1
ATOM 5726 C CA . LYS B 1 256 ? 24.469 -9.281 -23.781 1 97.5 256 LYS B CA 1
ATOM 5727 C C . LYS B 1 256 ? 24.141 -7.871 -23.312 1 97.5 256 LYS B C 1
ATOM 5729 O O . LYS B 1 256 ? 24.391 -6.898 -24.031 1 97.5 256 LYS B O 1
ATOM 5734 N N . ALA B 1 257 ? 23.609 -7.777 -22.141 1 96.94 257 ALA B N 1
ATOM 5735 C CA . ALA B 1 257 ? 23.219 -6.488 -21.594 1 96.94 257 ALA B CA 1
ATOM 5736 C C . ALA B 1 257 ? 24.391 -5.82 -20.875 1 96.94 257 ALA B C 1
ATOM 5738 O O . ALA B 1 257 ? 24.219 -4.777 -20.234 1 96.94 257 ALA B O 1
ATOM 5739 N N . GLY B 1 258 ? 25.547 -6.438 -20.891 1 97.38 258 GLY B N 1
ATOM 5740 C CA . GLY B 1 258 ? 26.75 -5.848 -20.312 1 97.38 258 GLY B CA 1
ATOM 5741 C C . GLY B 1 258 ? 26.953 -6.246 -18.859 1 97.38 258 GLY B C 1
ATOM 5742 O O . GLY B 1 258 ? 27.812 -5.68 -18.172 1 97.38 258 GLY B O 1
ATOM 5743 N N . ARG B 1 259 ? 26.25 -7.242 -18.375 1 97.88 259 ARG B N 1
ATOM 5744 C CA . ARG B 1 259 ? 26.391 -7.723 -17 1 97.88 259 ARG B CA 1
ATOM 5745 C C . ARG B 1 259 ? 27.203 -9.016 -16.953 1 97.88 259 ARG B C 1
ATOM 5747 O O . ARG B 1 259 ? 27.641 -9.508 -17.984 1 97.88 259 ARG B O 1
ATOM 5754 N N . LYS B 1 260 ? 27.547 -9.508 -15.797 1 97.5 260 LYS B N 1
ATOM 5755 C CA . LYS B 1 260 ? 28.203 -10.797 -15.633 1 97.5 260 LYS B CA 1
ATOM 5756 C C . LYS B 1 260 ? 27.172 -11.914 -15.406 1 97.5 260 LYS B C 1
ATOM 5758 O O . LYS B 1 260 ? 26.047 -11.648 -14.984 1 97.5 260 LYS B O 1
ATOM 5763 N N . ARG B 1 261 ? 27.578 -13.078 -15.672 1 96 261 ARG B N 1
ATOM 5764 C CA . ARG B 1 261 ? 26.734 -14.258 -15.555 1 96 261 ARG B CA 1
ATOM 5765 C C . ARG B 1 261 ? 26.25 -14.438 -14.117 1 96 261 ARG B C 1
ATOM 5767 O O . ARG B 1 261 ? 25.109 -14.867 -13.891 1 96 261 ARG B O 1
ATOM 5774 N N . ASP B 1 262 ? 27.062 -13.953 -13.148 1 94.31 262 ASP B N 1
ATOM 5775 C CA . ASP B 1 262 ? 26.734 -14.188 -11.742 1 94.31 262 ASP B CA 1
ATOM 5776 C C . ASP B 1 262 ? 26 -12.984 -11.156 1 94.31 262 ASP B C 1
ATOM 5778 O O . ASP B 1 262 ? 25.656 -12.977 -9.969 1 94.31 262 ASP B O 1
ATOM 5782 N N . ASP B 1 263 ? 25.703 -11.969 -12.023 1 96.62 263 ASP B N 1
ATOM 5783 C CA . ASP B 1 263 ? 24.922 -10.812 -11.578 1 96.62 263 ASP B CA 1
ATOM 5784 C C . ASP B 1 263 ? 23.438 -11.172 -11.445 1 96.62 263 ASP B C 1
ATOM 5786 O O . ASP B 1 263 ? 22.672 -10.398 -10.875 1 96.62 263 ASP B O 1
ATOM 5790 N N . VAL B 1 264 ? 23.078 -12.375 -11.891 1 97.06 264 VAL B N 1
ATOM 5791 C CA . VAL B 1 264 ? 21.688 -12.82 -11.82 1 97.06 264 VAL B CA 1
ATOM 5792 C C . VAL B 1 264 ? 21.609 -14.148 -11.078 1 97.06 264 VAL B C 1
ATOM 5794 O O . VAL B 1 264 ? 22.438 -15.039 -11.297 1 97.06 264 VAL B O 1
ATOM 5797 N N . LYS B 1 265 ? 20.734 -14.164 -10.109 1 97.75 265 LYS B N 1
ATOM 5798 C CA . LYS B 1 265 ? 20.359 -15.43 -9.469 1 97.75 265 LYS B CA 1
ATOM 5799 C C . LYS B 1 265 ? 19.141 -16.031 -10.133 1 97.75 265 LYS B C 1
ATOM 5801 O O . LYS B 1 265 ? 18.141 -15.344 -10.367 1 97.75 265 LYS B O 1
ATOM 5806 N N . ILE B 1 266 ? 19.25 -17.266 -10.516 1 97.12 266 ILE B N 1
ATOM 5807 C CA . ILE B 1 266 ? 18.156 -17.938 -11.195 1 97.12 266 ILE B CA 1
ATOM 5808 C C . ILE B 1 266 ? 17.531 -18.984 -10.266 1 97.12 266 ILE B C 1
ATOM 5810 O O . ILE B 1 266 ? 18.219 -19.859 -9.758 1 97.12 266 ILE B O 1
ATOM 5814 N N . LEU B 1 267 ? 16.234 -18.859 -10.023 1 97.12 267 LEU B N 1
ATOM 5815 C CA . LEU B 1 267 ? 15.477 -19.672 -9.078 1 97.12 267 LEU B CA 1
ATOM 5816 C C . LEU B 1 267 ? 14.359 -20.422 -9.781 1 97.12 267 LEU B C 1
ATOM 5818 O O . LEU B 1 267 ? 13.594 -19.844 -10.555 1 97.12 267 LEU B O 1
ATOM 5822 N N . ALA B 1 268 ? 14.258 -21.672 -9.523 1 94.94 268 ALA B N 1
ATOM 5823 C CA . ALA B 1 268 ? 13.164 -22.453 -10.086 1 94.94 268 ALA B CA 1
ATOM 5824 C C . ALA B 1 268 ? 12.117 -22.797 -9.023 1 94.94 268 ALA B C 1
ATOM 5826 O O . ALA B 1 268 ? 12.469 -23.094 -7.879 1 94.94 268 ALA B O 1
ATOM 5827 N N . MET B 1 269 ? 10.898 -22.719 -9.422 1 93.75 269 MET B N 1
ATOM 5828 C CA . MET B 1 269 ? 9.836 -23.125 -8.508 1 93.75 269 MET B CA 1
ATOM 5829 C C . MET B 1 269 ? 9.812 -24.625 -8.312 1 93.75 269 MET B C 1
ATOM 5831 O O . MET B 1 269 ? 9.742 -25.375 -9.289 1 93.75 269 MET B O 1
ATOM 5835 N N . LEU B 1 270 ? 9.945 -25.078 -7.164 1 94.19 270 LEU B N 1
ATOM 5836 C CA . LEU B 1 270 ? 9.82 -26.484 -6.766 1 94.19 270 LEU B CA 1
ATOM 5837 C C . LEU B 1 270 ? 8.961 -26.609 -5.508 1 94.19 270 LEU B C 1
ATOM 5839 O O . LEU B 1 270 ? 8.906 -25.688 -4.691 1 94.19 270 LEU B O 1
ATOM 5843 N N . SER B 1 271 ? 8.234 -27.625 -5.406 1 94.94 271 SER B N 1
ATOM 5844 C CA . SER B 1 271 ? 7.582 -27.984 -4.152 1 94.94 271 SER B CA 1
ATOM 5845 C C . SER B 1 271 ? 8.141 -29.281 -3.576 1 94.94 271 SER B C 1
ATOM 5847 O O . SER B 1 271 ? 8.664 -30.109 -4.316 1 94.94 271 SER B O 1
ATOM 5849 N N . VAL B 1 272 ? 8.094 -29.359 -2.33 1 97.31 272 VAL B N 1
ATOM 5850 C CA . VAL B 1 272 ? 8.719 -30.484 -1.639 1 97.31 272 VAL B CA 1
ATOM 5851 C C . VAL B 1 272 ? 7.73 -31.109 -0.66 1 97.31 272 VAL B C 1
ATOM 5853 O O . VAL B 1 272 ? 7.086 -30.406 0.118 1 97.31 272 VAL B O 1
ATOM 5856 N N . VAL B 1 273 ? 7.551 -32.406 -0.761 1 98.5 273 VAL B N 1
ATOM 5857 C CA . VAL B 1 273 ? 6.875 -33.188 0.255 1 98.5 273 VAL B CA 1
ATOM 5858 C C . VAL B 1 273 ? 7.887 -34.094 0.967 1 98.5 273 VAL B C 1
ATOM 5860 O O . VAL B 1 273 ? 8.352 -35.094 0.404 1 98.5 273 VAL B O 1
ATOM 5863 N N . VAL B 1 274 ? 8.188 -33.719 2.203 1 98.88 274 VAL B N 1
ATOM 5864 C CA . VAL B 1 274 ? 9.258 -34.406 2.93 1 98.88 274 VAL B CA 1
ATOM 5865 C C . VAL B 1 274 ? 8.727 -34.938 4.262 1 98.88 274 VAL B C 1
ATOM 5867 O O . VAL B 1 274 ? 7.785 -34.375 4.828 1 98.88 274 VAL B O 1
ATOM 5870 N N . ASP B 1 275 ? 9.219 -36 4.684 1 98.69 275 ASP B N 1
ATOM 5871 C CA . ASP B 1 275 ? 9 -36.625 5.988 1 98.69 275 ASP B CA 1
ATOM 5872 C C . ASP B 1 275 ? 10.203 -37.469 6.414 1 98.69 275 ASP B C 1
ATOM 5874 O O . ASP B 1 275 ? 11.227 -37.5 5.723 1 98.69 275 ASP B O 1
ATOM 5878 N N . GLU B 1 276 ? 10.156 -38.156 7.543 1 98.56 276 GLU B N 1
ATOM 5879 C CA . GLU B 1 276 ? 11.266 -38.906 8.141 1 98.56 276 GLU B CA 1
ATOM 5880 C C . GLU B 1 276 ? 11.797 -39.969 7.184 1 98.56 276 GLU B C 1
ATOM 5882 O O . GLU B 1 276 ? 12.992 -40.25 7.176 1 98.56 276 GLU B O 1
ATOM 5887 N N . THR B 1 277 ? 10.883 -40.594 6.391 1 98.75 277 THR B N 1
ATOM 5888 C CA . THR B 1 277 ? 11.258 -41.656 5.457 1 98.75 277 THR B CA 1
ATOM 5889 C C . THR B 1 277 ? 10.578 -41.469 4.105 1 98.75 277 THR B C 1
ATOM 5891 O O . THR B 1 277 ? 9.609 -40.688 4.004 1 98.75 277 THR B O 1
ATOM 5894 N N . ASP B 1 278 ? 11.156 -42.125 3.133 1 98.75 278 ASP B N 1
ATOM 5895 C CA . ASP B 1 278 ? 10.547 -42.062 1.807 1 98.75 278 ASP B CA 1
ATOM 5896 C C . ASP B 1 278 ? 9.102 -42.531 1.844 1 98.75 278 ASP B C 1
ATOM 5898 O O . ASP B 1 278 ? 8.227 -41.969 1.192 1 98.75 278 ASP B O 1
ATOM 5902 N N . GLU B 1 279 ? 8.844 -43.625 2.568 1 98.69 279 GLU B N 1
ATOM 5903 C CA . GLU B 1 279 ? 7.504 -44.188 2.658 1 98.69 279 GLU B CA 1
ATOM 5904 C C . GLU B 1 279 ? 6.52 -43.188 3.275 1 98.69 279 GLU B C 1
ATOM 5906 O O . GLU B 1 279 ? 5.406 -43.031 2.773 1 98.69 279 GLU B O 1
ATOM 5911 N N . LYS B 1 280 ? 6.945 -42.594 4.352 1 98.75 280 LYS B N 1
ATOM 5912 C CA . LYS B 1 280 ? 6.082 -41.625 5.023 1 98.75 280 LYS B CA 1
ATOM 5913 C C . LYS B 1 280 ? 5.812 -40.406 4.125 1 98.75 280 LYS B C 1
ATOM 5915 O O . LYS B 1 280 ? 4.699 -39.875 4.109 1 98.75 280 LYS B O 1
ATOM 5920 N N . ALA B 1 281 ? 6.824 -39.938 3.412 1 98.81 281 ALA B N 1
ATOM 5921 C CA . ALA B 1 281 ? 6.672 -38.812 2.494 1 98.81 281 ALA B CA 1
ATOM 5922 C C . ALA B 1 281 ? 5.691 -39.156 1.374 1 98.81 281 ALA B C 1
ATOM 5924 O O . ALA B 1 281 ? 4.855 -38.344 1.002 1 98.81 281 ALA B O 1
ATOM 5925 N N . GLN B 1 282 ? 5.844 -40.344 0.809 1 98.62 282 GLN B N 1
ATOM 5926 C CA . GLN B 1 282 ? 4.941 -40.781 -0.252 1 98.62 282 GLN B CA 1
ATOM 5927 C C . GLN B 1 282 ? 3.502 -40.875 0.249 1 98.62 282 GLN B C 1
ATOM 5929 O O . GLN B 1 282 ? 2.566 -40.531 -0.473 1 98.62 282 GLN B O 1
ATOM 5934 N N . ALA B 1 283 ? 3.34 -41.375 1.453 1 98.69 283 ALA B N 1
ATOM 5935 C CA . ALA B 1 283 ? 2.01 -41.438 2.053 1 98.69 283 ALA B CA 1
ATOM 5936 C C . ALA B 1 283 ? 1.419 -40.062 2.223 1 98.69 283 ALA B C 1
ATOM 5938 O O . ALA B 1 283 ? 0.231 -39.844 1.969 1 98.69 283 ALA B O 1
ATOM 5939 N N . LYS B 1 284 ? 2.195 -39.125 2.721 1 98.31 284 LYS B N 1
ATOM 5940 C CA . LYS B 1 284 ? 1.783 -37.75 2.873 1 98.31 284 LYS B CA 1
ATOM 5941 C C . LYS B 1 284 ? 1.388 -37.125 1.53 1 98.31 284 LYS B C 1
ATOM 5943 O O . LYS B 1 284 ? 0.372 -36.438 1.431 1 98.31 284 LYS B O 1
ATOM 5948 N N . TYR B 1 285 ? 2.176 -37.406 0.569 1 98 285 TYR B N 1
ATOM 5949 C CA . TYR B 1 285 ? 1.888 -36.906 -0.772 1 98 285 TYR B CA 1
ATOM 5950 C C . TYR B 1 285 ? 0.569 -37.469 -1.29 1 98 285 TYR B C 1
ATOM 5952 O O . TYR B 1 285 ? -0.248 -36.75 -1.849 1 98 285 TYR B O 1
ATOM 5960 N N . ALA B 1 286 ? 0.41 -38.75 -1.145 1 97.81 286 ALA B N 1
ATOM 5961 C CA . ALA B 1 286 ? -0.838 -39.375 -1.553 1 97.81 286 ALA B CA 1
ATOM 5962 C C . ALA B 1 286 ? -2.035 -38.75 -0.851 1 97.81 286 ALA B C 1
ATOM 5964 O O . ALA B 1 286 ? -3.107 -38.594 -1.444 1 97.81 286 ALA B O 1
ATOM 5965 N N . GLU B 1 287 ? -1.845 -38.438 0.372 1 97.94 287 GLU B N 1
ATOM 5966 C CA . GLU B 1 287 ? -2.898 -37.75 1.117 1 97.94 287 GLU B CA 1
ATOM 5967 C C . GLU B 1 287 ? -3.211 -36.375 0.505 1 97.94 287 GLU B C 1
ATOM 5969 O O . GLU B 1 287 ? -4.379 -36.031 0.353 1 97.94 287 GLU B O 1
ATOM 5974 N N . TYR B 1 288 ? -2.191 -35.594 0.212 1 97.62 288 TYR B N 1
ATOM 5975 C CA . TYR B 1 288 ? -2.385 -34.281 -0.406 1 97.62 288 TYR B CA 1
ATOM 5976 C C . TYR B 1 288 ? -3.174 -34.406 -1.704 1 97.62 288 TYR B C 1
ATOM 5978 O O . TYR B 1 288 ? -4.051 -33.562 -1.984 1 97.62 288 TYR B O 1
ATOM 5986 N N . LEU B 1 289 ? -2.891 -35.406 -2.492 1 96.88 289 LEU B N 1
ATOM 5987 C CA . LEU B 1 289 ? -3.516 -35.594 -3.797 1 96.88 289 LEU B CA 1
ATOM 5988 C C . LEU B 1 289 ? -5.02 -35.812 -3.654 1 96.88 289 LEU B C 1
ATOM 5990 O O . LEU B 1 289 ? -5.785 -35.469 -4.559 1 96.88 289 LEU B O 1
ATOM 5994 N N . LYS B 1 290 ? -5.441 -36.281 -2.521 1 96.62 290 LYS B N 1
ATOM 5995 C CA . LYS B 1 290 ? -6.859 -36.531 -2.283 1 96.62 290 LYS B CA 1
ATOM 5996 C C . LYS B 1 290 ? -7.637 -35.25 -2.168 1 96.62 290 LYS B C 1
ATOM 5998 O O . LYS B 1 290 ? -8.867 -35.219 -2.281 1 96.62 290 LYS B O 1
ATOM 6003 N N . TYR B 1 291 ? -6.977 -34.156 -1.947 1 97.38 291 TYR B N 1
ATOM 6004 C CA . TYR B 1 291 ? -7.641 -32.875 -1.712 1 97.38 291 TYR B CA 1
ATOM 6005 C C . TYR B 1 291 ? -7.66 -32.031 -2.979 1 97.38 291 TYR B C 1
ATOM 6007 O O . TYR B 1 291 ? -8.203 -30.922 -2.986 1 97.38 291 TYR B O 1
ATOM 6015 N N . GLN B 1 292 ? -7.145 -32.5 -4.082 1 96.56 292 GLN B N 1
ATOM 6016 C CA . GLN B 1 292 ? -7.016 -31.734 -5.309 1 96.56 292 GLN B CA 1
ATOM 6017 C C . GLN B 1 292 ? -8.383 -31.25 -5.793 1 96.56 292 GLN B C 1
ATOM 6019 O O . GLN B 1 292 ? -9.375 -31.969 -5.707 1 96.56 292 GLN B O 1
ATOM 6024 N N . ASN B 1 293 ? -8.359 -30.016 -6.215 1 97.19 293 ASN B N 1
ATOM 6025 C CA . ASN B 1 293 ? -9.484 -29.484 -6.98 1 97.19 293 ASN B CA 1
ATOM 6026 C C . ASN B 1 293 ? -9.117 -29.297 -8.445 1 97.19 293 ASN B C 1
ATOM 6028 O O . ASN B 1 293 ? -8.531 -28.281 -8.812 1 97.19 293 ASN B O 1
ATOM 6032 N N . ILE B 1 294 ? -9.555 -30.203 -9.25 1 96.06 294 ILE B N 1
ATOM 6033 C CA . ILE B 1 294 ? -9.141 -30.281 -10.648 1 96.06 294 ILE B CA 1
ATOM 6034 C C . ILE B 1 294 ? -9.773 -29.125 -11.438 1 96.06 294 ILE B C 1
ATOM 6036 O O . ILE B 1 294 ? -9.148 -28.578 -12.352 1 96.06 294 ILE B O 1
ATOM 6040 N N . GLU B 1 295 ? -10.953 -28.781 -11.125 1 96.44 295 GLU B N 1
ATOM 6041 C CA . GLU B 1 295 ? -11.633 -27.688 -11.828 1 96.44 295 GLU B CA 1
ATOM 6042 C C . GLU B 1 295 ? -10.914 -26.359 -11.609 1 96.44 295 GLU B C 1
ATOM 6044 O O . GLU B 1 295 ? -10.688 -25.609 -12.562 1 96.44 295 GLU B O 1
ATOM 6049 N N . SER B 1 296 ? -10.602 -26.125 -10.398 1 97.19 296 SER B N 1
ATOM 6050 C CA . SER B 1 296 ? -9.883 -24.891 -10.117 1 97.19 296 SER B CA 1
ATOM 6051 C C . SER B 1 296 ? -8.523 -24.859 -10.805 1 97.19 296 SER B C 1
ATOM 6053 O O . SER B 1 296 ? -8.07 -23.812 -11.266 1 97.19 296 SER B O 1
ATOM 6055 N N . SER B 1 297 ? -7.887 -25.984 -10.844 1 97.25 297 SER B N 1
ATOM 6056 C CA . SER B 1 297 ? -6.629 -26.094 -11.57 1 97.25 297 SER B CA 1
ATOM 6057 C C . SER B 1 297 ? -6.801 -25.672 -13.031 1 97.25 297 SER B C 1
ATOM 6059 O O . SER B 1 297 ? -5.984 -24.922 -13.562 1 97.25 297 SER B O 1
ATOM 6061 N N . GLN B 1 298 ? -7.824 -26.141 -13.656 1 96.31 298 GLN B N 1
ATOM 6062 C CA . GLN B 1 298 ? -8.094 -25.781 -15.047 1 96.31 298 GLN B CA 1
ATOM 6063 C C . GLN B 1 298 ? -8.391 -24.281 -15.18 1 96.31 298 GLN B C 1
ATOM 6065 O O . GLN B 1 298 ? -8.031 -23.672 -16.188 1 96.31 298 GLN B O 1
ATOM 6070 N N . GLY B 1 299 ? -9.055 -23.734 -14.172 1 96.94 299 GLY B N 1
ATOM 6071 C CA . GLY B 1 299 ? -9.273 -22.297 -14.141 1 96.94 299 GLY B CA 1
ATOM 6072 C C . GLY B 1 299 ? -7.977 -21.5 -14.164 1 96.94 299 GLY B C 1
ATOM 6073 O O . GLY B 1 299 ? -7.828 -20.578 -14.961 1 96.94 299 GLY B O 1
ATOM 6074 N N . ILE B 1 300 ? -7.035 -21.906 -13.344 1 96.62 300 ILE B N 1
ATOM 6075 C CA . ILE B 1 300 ? -5.754 -21.219 -13.234 1 96.62 300 ILE B CA 1
ATOM 6076 C C . ILE B 1 300 ? -4.953 -21.406 -14.516 1 96.62 300 ILE B C 1
ATOM 6078 O O . ILE B 1 300 ? -4.402 -20.438 -15.062 1 96.62 300 ILE B O 1
ATOM 6082 N N . ILE B 1 301 ? -4.961 -22.609 -15.055 1 93.81 301 ILE B N 1
ATOM 6083 C CA . ILE B 1 301 ? -4.246 -22.922 -16.281 1 93.81 301 ILE B CA 1
ATOM 6084 C C . ILE B 1 301 ? -4.781 -22.062 -17.422 1 93.81 301 ILE B C 1
ATOM 6086 O O . ILE B 1 301 ? -4.016 -21.625 -18.281 1 93.81 301 ILE B O 1
ATOM 6090 N N . GLY B 1 302 ? -6.059 -21.891 -17.438 1 92.19 302 GLY B N 1
ATOM 6091 C CA . GLY B 1 302 ? -6.645 -21 -18.438 1 92.19 302 GLY B CA 1
ATOM 6092 C C . GLY B 1 302 ? -6.039 -19.609 -18.438 1 92.19 302 GLY B C 1
ATOM 6093 O O . GLY B 1 302 ? -5.762 -19.047 -19.5 1 92.19 302 GLY B O 1
ATOM 6094 N N . GLY B 1 303 ? -5.859 -19.047 -17.234 1 90.12 303 GLY B N 1
ATOM 6095 C CA . GLY B 1 303 ? -5.234 -17.75 -17.141 1 90.12 303 GLY B CA 1
ATOM 6096 C C . GLY B 1 303 ? -3.781 -17.734 -17.578 1 90.12 303 GLY B C 1
ATOM 6097 O O . GLY B 1 303 ? -3.34 -16.828 -18.266 1 90.12 303 GLY B O 1
ATOM 6098 N N . TRP B 1 304 ? -3.051 -18.766 -17.203 1 87.88 304 TRP B N 1
ATOM 6099 C CA . TRP B 1 304 ? -1.638 -18.891 -17.562 1 87.88 304 TRP B CA 1
ATOM 6100 C C . TRP B 1 304 ? -1.456 -18.984 -19.062 1 87.88 304 TRP B C 1
ATOM 6102 O O . TRP B 1 304 ? -0.514 -18.406 -19.625 1 87.88 304 TRP B O 1
ATOM 6112 N N . SER B 1 305 ? -2.367 -19.641 -19.703 1 86.75 305 SER B N 1
ATOM 6113 C CA . SER B 1 305 ? -2.152 -20.016 -21.094 1 86.75 305 SER B CA 1
ATOM 6114 C C . SER B 1 305 ? -2.99 -19.141 -22.031 1 86.75 305 SER B C 1
ATOM 6116 O O . SER B 1 305 ? -2.715 -19.078 -23.234 1 86.75 305 SER B O 1
ATOM 6118 N N . GLY B 1 306 ? -4.035 -18.578 -21.469 1 87.06 306 GLY B N 1
ATOM 6119 C CA . GLY B 1 306 ? -5.008 -17.906 -22.328 1 87.06 306 GLY B CA 1
ATOM 6120 C C . GLY B 1 306 ? -5.918 -18.875 -23.062 1 87.06 306 GLY B C 1
ATOM 6121 O O . GLY B 1 306 ? -6.711 -18.453 -23.906 1 87.06 306 GLY B O 1
ATOM 6122 N N . LEU B 1 307 ? -5.824 -20.172 -22.703 1 88.38 307 LEU B N 1
ATOM 6123 C CA . LEU B 1 307 ? -6.59 -21.188 -23.391 1 88.38 307 LEU B CA 1
ATOM 6124 C C . LEU B 1 307 ? -7.723 -21.719 -22.516 1 88.38 307 LEU B C 1
ATOM 6126 O O . LEU B 1 307 ? -7.5 -22.062 -21.344 1 88.38 307 LEU B O 1
ATOM 6130 N N . ASP B 1 308 ? -8.883 -21.781 -23.078 1 92.81 308 ASP B N 1
ATOM 6131 C CA . ASP B 1 308 ? -10.008 -22.422 -22.391 1 92.81 308 ASP B CA 1
ATOM 6132 C C . ASP B 1 308 ? -9.969 -23.938 -22.562 1 92.81 308 ASP B C 1
ATOM 6134 O O . ASP B 1 308 ? -10.438 -24.469 -23.578 1 92.81 308 ASP B O 1
ATOM 6138 N N . LEU B 1 309 ? -9.586 -24.625 -21.578 1 91.88 309 LEU B N 1
ATOM 6139 C CA . LEU B 1 309 ? -9.406 -26.062 -21.641 1 91.88 309 LEU B CA 1
ATOM 6140 C C . LEU B 1 309 ? -10.75 -26.781 -21.75 1 91.88 309 LEU B C 1
ATOM 6142 O O . LEU B 1 309 ? -10.805 -27.953 -22.109 1 91.88 309 LEU B O 1
ATOM 6146 N N . ASP B 1 310 ? -11.789 -26.078 -21.391 1 93.25 310 ASP B N 1
ATOM 6147 C CA . ASP B 1 310 ? -13.117 -26.688 -21.422 1 93.25 310 ASP B CA 1
ATOM 6148 C C . ASP B 1 310 ? -13.531 -27.062 -22.828 1 93.25 310 ASP B C 1
ATOM 6150 O O . ASP B 1 310 ? -14.453 -27.844 -23.031 1 93.25 310 ASP B O 1
ATOM 6154 N N . GLN B 1 311 ? -12.836 -26.562 -23.797 1 90.38 311 GLN B N 1
ATOM 6155 C CA . GLN B 1 311 ? -13.156 -26.859 -25.188 1 90.38 311 GLN B CA 1
ATOM 6156 C C . GLN B 1 311 ? -12.664 -28.25 -25.578 1 90.38 311 GLN B C 1
ATOM 6158 O O . GLN B 1 311 ? -13.039 -28.766 -26.641 1 90.38 311 GLN B O 1
ATOM 6163 N N . PHE B 1 312 ? -11.859 -28.859 -24.688 1 89.69 312 PHE B N 1
ATOM 6164 C CA . PHE B 1 312 ? -11.297 -30.172 -24.969 1 89.69 312 PHE B CA 1
ATOM 6165 C C . PHE B 1 312 ? -11.906 -31.234 -24.047 1 89.69 312 PHE B C 1
ATOM 6167 O O . PHE B 1 312 ? -12.25 -30.938 -22.906 1 89.69 312 PHE B O 1
ATOM 6174 N N . ASP B 1 313 ? -11.914 -32.406 -24.594 1 91.06 313 ASP B N 1
ATOM 6175 C CA . ASP B 1 313 ? -12.352 -33.531 -23.766 1 91.06 313 ASP B CA 1
ATOM 6176 C C . ASP B 1 313 ? -11.305 -33.875 -22.703 1 91.06 313 ASP B C 1
ATOM 6178 O O . ASP B 1 313 ? -10.102 -33.75 -22.953 1 91.06 313 ASP B O 1
ATOM 6182 N N . GLU B 1 314 ? -11.742 -34.344 -21.609 1 90.5 314 GLU B N 1
ATOM 6183 C CA . GLU B 1 314 ? -10.859 -34.625 -20.484 1 90.5 314 GLU B CA 1
ATOM 6184 C C . GLU B 1 314 ? -9.797 -35.656 -20.859 1 90.5 314 GLU B C 1
ATOM 6186 O O . GLU B 1 314 ? -8.648 -35.562 -20.406 1 90.5 314 GLU B O 1
ATOM 6191 N N . ASP B 1 315 ? -10.188 -36.594 -21.703 1 89.62 315 ASP B N 1
ATOM 6192 C CA . ASP B 1 315 ? -9.289 -37.688 -22.031 1 89.62 315 ASP B CA 1
ATOM 6193 C C . ASP B 1 315 ? -8.633 -37.469 -23.391 1 89.62 315 ASP B C 1
ATOM 6195 O O . ASP B 1 315 ? -7.926 -38.344 -23.891 1 89.62 315 ASP B O 1
ATOM 6199 N N . GLU B 1 316 ? -8.812 -36.312 -23.875 1 83.56 316 GLU B N 1
ATOM 6200 C CA . GLU B 1 316 ? -8.234 -36 -25.188 1 83.56 316 GLU B CA 1
ATOM 6201 C C . GLU B 1 316 ? -6.734 -35.719 -25.062 1 83.56 316 GLU B C 1
ATOM 6203 O O . GLU B 1 316 ? -6.305 -34.906 -24.266 1 83.56 316 GLU B O 1
ATOM 6208 N N . ALA B 1 317 ? -6.027 -3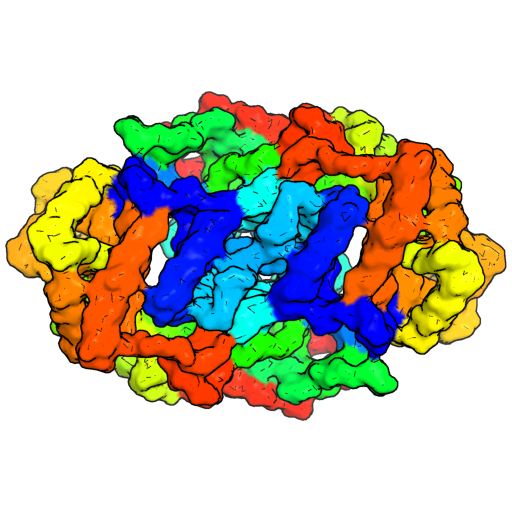6.5 -25.906 1 84.38 317 ALA B N 1
ATOM 6209 C CA . ALA B 1 317 ? -4.609 -36.156 -26.016 1 84.38 317 ALA B CA 1
ATOM 6210 C C . ALA B 1 317 ? -4.41 -34.844 -26.75 1 84.38 317 ALA B C 1
ATOM 6212 O O . ALA B 1 317 ? -4.785 -34.719 -27.906 1 84.38 317 ALA B O 1
ATOM 6213 N N . LEU B 1 318 ? -3.832 -33.844 -26.125 1 83.62 318 LEU B N 1
ATOM 6214 C CA . LEU B 1 318 ? -3.809 -32.469 -26.625 1 83.62 318 LEU B CA 1
ATOM 6215 C C . LEU B 1 318 ? -2.789 -32.312 -27.75 1 83.62 318 LEU B C 1
ATOM 6217 O O . LEU B 1 318 ? -2.846 -31.344 -28.516 1 83.62 318 LEU B O 1
ATOM 6221 N N . LYS B 1 319 ? -1.828 -33.219 -27.875 1 75.94 319 LYS B N 1
ATOM 6222 C CA . LYS B 1 319 ? -0.832 -33.156 -28.938 1 75.94 319 LYS B CA 1
ATOM 6223 C C . LYS B 1 319 ? -1.495 -33.188 -30.312 1 75.94 319 LYS B C 1
ATOM 6225 O O . LYS B 1 319 ? -0.919 -32.719 -31.297 1 75.94 319 LYS B O 1
ATOM 6230 N N . TYR B 1 320 ? -2.68 -33.625 -30.297 1 66.38 320 TYR B N 1
ATOM 6231 C CA . TYR B 1 320 ? -3.346 -33.812 -31.594 1 66.38 320 TYR B CA 1
ATOM 6232 C C . TYR B 1 320 ? -4.152 -32.562 -31.953 1 66.38 320 TYR B C 1
ATOM 6234 O O . TYR B 1 320 ? -4.699 -32.469 -33.062 1 66.38 320 TYR B O 1
ATOM 6242 N N . VAL B 1 321 ? -4.168 -31.688 -31.062 1 68.12 321 VAL B N 1
ATOM 6243 C CA . VAL B 1 321 ? -4.836 -30.422 -31.359 1 68.12 321 VAL B CA 1
ATOM 6244 C C . VAL B 1 321 ? -3.867 -29.484 -32.062 1 68.12 321 VAL B C 1
ATOM 6246 O O . VAL B 1 321 ? -2.793 -29.172 -31.547 1 68.12 321 VAL B O 1
ATOM 6249 N N . GLU B 1 322 ? -4.082 -29.078 -33.281 1 64.81 322 GLU B N 1
ATOM 6250 C CA . GLU B 1 322 ? -3.143 -28.438 -34.188 1 64.81 322 GLU B CA 1
ATOM 6251 C C . GLU B 1 322 ? -3.295 -26.906 -34.156 1 64.81 322 GLU B C 1
ATOM 6253 O O . GLU B 1 322 ? -3.635 -26.297 -35.156 1 64.81 322 GLU B O 1
ATOM 6258 N N . THR B 1 323 ? -3.291 -26.344 -33.062 1 65.62 323 THR B N 1
ATOM 6259 C CA . THR B 1 323 ? -3.221 -24.891 -33 1 65.62 323 THR B CA 1
ATOM 6260 C C . THR B 1 323 ? -1.935 -24.422 -32.344 1 65.62 323 THR B C 1
ATOM 6262 O O . THR B 1 323 ? -1.432 -25.094 -31.422 1 65.62 323 THR B O 1
ATOM 6265 N N . GLU B 1 324 ? -1.328 -23.406 -32.844 1 65.06 324 GLU B N 1
ATOM 6266 C CA . GLU B 1 324 ? -0.088 -22.844 -32.344 1 65.06 324 GLU B CA 1
ATOM 6267 C C . GLU B 1 324 ? -0.202 -22.547 -30.828 1 65.06 324 GLU B C 1
ATOM 6269 O O . GLU B 1 324 ? 0.746 -22.781 -30.078 1 65.06 324 GLU B O 1
ATOM 6274 N N . SER B 1 325 ? -1.341 -22.219 -30.422 1 67.75 325 SER B N 1
ATOM 6275 C CA . SER B 1 325 ? -1.545 -21.875 -29.016 1 67.75 325 SER B CA 1
ATOM 6276 C C . SER B 1 325 ? -1.444 -23.094 -28.125 1 67.75 325 SER B C 1
ATOM 6278 O O . SER B 1 325 ? -0.821 -23.047 -27.062 1 67.75 325 SER B O 1
ATOM 6280 N N . ILE B 1 326 ? -1.958 -24.188 -28.625 1 71.75 326 ILE B N 1
ATOM 6281 C CA . ILE B 1 326 ? -1.957 -25.406 -27.812 1 71.75 326 ILE B CA 1
ATOM 6282 C C . ILE B 1 326 ? -0.555 -26.016 -27.797 1 71.75 326 ILE B C 1
ATOM 6284 O O . ILE B 1 326 ? -0.113 -26.531 -26.766 1 71.75 326 ILE B O 1
ATOM 6288 N N . GLN B 1 327 ? 0.09 -25.859 -28.953 1 71.94 327 GLN B N 1
ATOM 6289 C CA . GLN B 1 327 ? 1.438 -26.406 -29.016 1 71.94 327 GLN B CA 1
ATOM 6290 C C . GLN B 1 327 ? 2.377 -25.688 -28.047 1 71.94 327 GLN B C 1
ATOM 6292 O O . GLN B 1 327 ? 3.168 -26.328 -27.359 1 71.94 327 GLN B O 1
ATOM 6297 N N . SER B 1 328 ? 2.264 -24.438 -28 1 72.5 328 SER B N 1
ATOM 6298 C CA . SER B 1 328 ? 3.07 -23.656 -27.078 1 72.5 328 SER B CA 1
ATOM 6299 C C . SER B 1 328 ? 2.723 -23.984 -25.625 1 72.5 328 SER B C 1
ATOM 6301 O O . SER B 1 328 ? 3.611 -24.094 -24.781 1 72.5 328 SER B O 1
ATOM 6303 N N . PHE B 1 329 ? 1.497 -24.219 -25.406 1 77.06 329 PHE B N 1
ATOM 6304 C CA . PHE B 1 329 ? 1.005 -24.531 -24.078 1 77.06 329 PHE B CA 1
ATOM 6305 C C . PHE B 1 329 ? 1.515 -25.891 -23.625 1 77.06 329 PHE B C 1
ATOM 6307 O O . PHE B 1 329 ? 1.857 -26.078 -22.453 1 77.06 329 PHE B O 1
ATOM 6314 N N . LEU B 1 330 ? 1.566 -26.828 -24.609 1 79.06 330 LEU B N 1
ATOM 6315 C CA . LEU B 1 330 ? 1.88 -28.219 -24.281 1 79.06 330 LEU B CA 1
ATOM 6316 C C . LEU B 1 330 ? 3.385 -28.406 -24.125 1 79.06 330 LEU B C 1
ATOM 6318 O O . LEU B 1 330 ? 3.828 -29.406 -23.547 1 79.06 330 LEU B O 1
ATOM 6322 N N . THR B 1 331 ? 4.133 -27.516 -24.609 1 76.94 331 THR B N 1
ATOM 6323 C CA . THR B 1 331 ? 5.578 -27.672 -24.719 1 76.94 331 THR B CA 1
ATOM 6324 C C . THR B 1 331 ? 6.195 -27.938 -23.344 1 76.94 331 THR B C 1
ATOM 6326 O O . THR B 1 331 ? 6.945 -28.906 -23.188 1 76.94 331 THR B O 1
ATOM 6329 N N . PRO B 1 332 ? 5.824 -27.266 -22.328 1 76.81 332 PRO B N 1
ATOM 6330 C CA . PRO B 1 332 ? 6.434 -27.531 -21.016 1 76.81 332 PRO B CA 1
ATOM 6331 C C . PRO B 1 332 ? 6.102 -28.938 -20.5 1 76.81 332 PRO B C 1
ATOM 6333 O O . PRO B 1 332 ? 6.938 -29.578 -19.859 1 76.81 332 PRO B O 1
ATOM 6336 N N . PHE B 1 333 ? 4.992 -29.406 -20.812 1 80.56 333 PHE B N 1
ATOM 6337 C CA . PHE B 1 333 ? 4.559 -30.719 -20.328 1 80.56 333 PHE B CA 1
ATOM 6338 C C . PHE B 1 333 ? 5.223 -31.844 -21.109 1 80.56 333 PHE B C 1
ATOM 6340 O O . PHE B 1 333 ? 5.676 -32.812 -20.531 1 80.56 333 PHE B O 1
ATOM 6347 N N . THR B 1 334 ? 5.293 -31.609 -22.406 1 79.56 334 THR B N 1
ATOM 6348 C CA . THR B 1 334 ? 5.934 -32.625 -23.25 1 79.56 334 THR B CA 1
ATOM 6349 C C . THR B 1 334 ? 7.426 -32.719 -22.938 1 79.56 334 THR B C 1
ATOM 6351 O O . THR B 1 334 ? 8.008 -33.781 -22.984 1 79.56 334 THR B O 1
ATOM 6354 N N . LEU B 1 335 ? 7.992 -31.625 -22.641 1 77.31 335 LEU B N 1
ATOM 6355 C CA . LEU B 1 335 ? 9.414 -31.594 -22.312 1 77.31 335 LEU B CA 1
ATOM 6356 C C . LEU B 1 335 ? 9.664 -32.25 -20.953 1 77.31 335 LEU B C 1
ATOM 6358 O O . LEU B 1 335 ? 10.727 -32.812 -20.719 1 77.31 335 LEU B O 1
ATOM 6362 N N . GLN B 1 336 ? 8.719 -32.188 -20.062 1 75.56 336 GLN B N 1
ATOM 6363 C CA . GLN B 1 336 ? 8.836 -32.812 -18.75 1 75.56 336 GLN B CA 1
ATOM 6364 C C . GLN B 1 336 ? 8.781 -34.344 -18.844 1 75.56 336 GLN B C 1
ATOM 6366 O O . GLN B 1 336 ? 9.508 -35.031 -18.141 1 75.56 336 GLN B O 1
ATOM 6371 N N . ASP B 1 337 ? 7.879 -34.812 -19.781 1 79.19 337 ASP B N 1
ATOM 6372 C CA . ASP B 1 337 ? 7.719 -36.25 -20.016 1 79.19 337 ASP B CA 1
ATOM 6373 C C . ASP B 1 337 ? 7.371 -36.5 -21.469 1 79.19 337 ASP B C 1
ATOM 6375 O O . ASP B 1 337 ? 6.195 -36.469 -21.859 1 79.19 337 ASP B O 1
ATOM 6379 N N . LYS B 1 338 ? 8.336 -36.906 -22.203 1 76.81 338 LYS B N 1
ATOM 6380 C CA . LYS B 1 338 ? 8.172 -37.062 -23.656 1 76.81 338 LYS B CA 1
ATOM 6381 C C . LYS B 1 338 ? 7.363 -38.344 -23.953 1 76.81 338 LYS B C 1
ATOM 6383 O O . LYS B 1 338 ? 6.789 -38.469 -25.047 1 76.81 338 LYS B O 1
ATOM 6388 N N . GLU B 1 339 ? 7.402 -39.219 -23.047 1 80.69 339 GLU B N 1
ATOM 6389 C CA . GLU B 1 339 ? 6.758 -40.5 -23.297 1 80.69 339 GLU B CA 1
ATOM 6390 C C . GLU B 1 339 ? 5.273 -40.438 -22.953 1 80.69 339 GLU B C 1
ATOM 6392 O O . GLU B 1 339 ? 4.496 -41.281 -23.406 1 80.69 339 GLU B O 1
ATOM 6397 N N . LYS B 1 340 ? 4.957 -39.438 -22.281 1 84.56 340 LYS B N 1
ATOM 6398 C CA . LYS B 1 340 ? 3.572 -39.375 -21.828 1 84.56 340 LYS B CA 1
ATOM 6399 C C . LYS B 1 340 ? 2.713 -38.562 -22.797 1 84.56 340 LYS B C 1
ATOM 6401 O O . LYS B 1 340 ? 3.146 -37.531 -23.328 1 84.56 340 LYS B O 1
ATOM 6406 N N . GLU B 1 341 ? 1.657 -39.156 -23.094 1 87.38 341 GLU B N 1
ATOM 6407 C CA . GLU B 1 341 ? 0.638 -38.375 -23.812 1 87.38 341 GLU B CA 1
ATOM 6408 C C . GLU B 1 341 ? -0.237 -37.594 -22.844 1 87.38 341 GLU B C 1
ATOM 6410 O O . GLU B 1 341 ? -1.136 -38.156 -22.203 1 87.38 341 GLU B O 1
ATOM 6415 N N . TRP B 1 342 ? -0.089 -36.344 -22.812 1 89 342 TRP B N 1
ATOM 6416 C CA . TRP B 1 342 ? -0.755 -35.5 -21.844 1 89 342 TRP B CA 1
ATOM 6417 C C . TRP B 1 342 ? -2.186 -35.188 -22.281 1 89 342 TRP B C 1
ATOM 6419 O O . TRP B 1 342 ? -2.414 -34.656 -23.375 1 89 342 TRP B O 1
ATOM 6429 N N . THR B 1 343 ? -3.07 -35.625 -21.453 1 91.94 343 THR B N 1
ATOM 6430 C CA . THR B 1 343 ? -4.469 -35.25 -21.641 1 91.94 343 THR B CA 1
ATOM 6431 C C . THR B 1 343 ? -4.82 -34 -20.828 1 91.94 343 THR B C 1
ATOM 6433 O O . THR B 1 343 ? -4.031 -33.562 -20 1 91.94 343 THR B O 1
ATOM 6436 N N . ARG B 1 344 ? -5.957 -33.438 -21.156 1 91.62 344 ARG B N 1
ATOM 6437 C CA . ARG B 1 344 ? -6.469 -32.312 -20.359 1 91.62 344 ARG B CA 1
ATOM 6438 C C . ARG B 1 344 ? -6.496 -32.688 -18.891 1 91.62 344 ARG B C 1
ATOM 6440 O O . ARG B 1 344 ? -6.047 -31.891 -18.047 1 91.62 344 ARG B O 1
ATOM 6447 N N . LYS B 1 345 ? -6.961 -33.844 -18.578 1 93.19 345 LYS B N 1
ATOM 6448 C CA . LYS B 1 345 ? -7.062 -34.312 -17.203 1 93.19 345 LYS B CA 1
ATOM 6449 C C . LYS B 1 345 ? -5.68 -34.438 -16.562 1 93.19 345 LYS B C 1
ATOM 6451 O O . LYS B 1 345 ? -5.48 -34.031 -15.414 1 93.19 345 LYS B O 1
ATOM 6456 N N . ASP B 1 346 ? -4.734 -35 -17.297 1 91.25 346 ASP B N 1
ATOM 6457 C CA . ASP B 1 346 ? -3.377 -35.156 -16.797 1 91.25 346 ASP B CA 1
ATOM 6458 C C . ASP B 1 346 ? -2.762 -33.812 -16.406 1 91.25 346 ASP B C 1
ATOM 6460 O O . ASP B 1 346 ? -2.148 -33.688 -15.344 1 91.25 346 ASP B O 1
ATOM 6464 N N . ILE B 1 347 ? -2.957 -32.906 -17.266 1 90.69 347 ILE B N 1
ATOM 6465 C CA . ILE B 1 347 ? -2.365 -31.594 -17.062 1 90.69 347 ILE B CA 1
ATOM 6466 C C . ILE B 1 347 ? -3.014 -30.906 -15.859 1 90.69 347 ILE B C 1
ATOM 6468 O O . ILE B 1 347 ? -2.322 -30.344 -15.016 1 90.69 347 ILE B O 1
ATOM 6472 N N . ALA B 1 348 ? -4.312 -30.984 -15.797 1 93.81 348 ALA B N 1
ATOM 6473 C CA . ALA B 1 348 ? -5.039 -30.375 -14.68 1 93.81 348 ALA B CA 1
ATOM 6474 C C . ALA B 1 348 ? -4.613 -31 -13.352 1 93.81 348 ALA B C 1
ATOM 6476 O O . ALA B 1 348 ? -4.426 -30.281 -12.367 1 93.81 348 ALA B O 1
ATOM 6477 N N . GLU B 1 349 ? -4.461 -32.312 -13.336 1 92.38 349 GLU B N 1
ATOM 6478 C CA . GLU B 1 349 ? -4.047 -33 -12.125 1 92.38 349 GLU B CA 1
ATOM 6479 C C . GLU B 1 349 ? -2.613 -32.656 -11.742 1 92.38 349 GLU B C 1
ATOM 6481 O O . GLU B 1 349 ? -2.312 -32.438 -10.562 1 92.38 349 GLU B O 1
ATOM 6486 N N . HIS B 1 350 ? -1.811 -32.594 -12.742 1 88.44 350 HIS B N 1
ATOM 6487 C CA . HIS B 1 350 ? -0.414 -32.219 -12.508 1 88.44 350 HIS B CA 1
ATOM 6488 C C . HIS B 1 350 ? -0.288 -30.844 -11.891 1 88.44 350 HIS B C 1
ATOM 6490 O O . HIS B 1 350 ? 0.46 -30.656 -10.93 1 88.44 350 HIS B O 1
ATOM 6496 N N . CYS B 1 351 ? -1.036 -29.891 -12.352 1 91.19 351 CYS B N 1
ATOM 6497 C CA . CYS B 1 351 ? -0.918 -28.5 -11.93 1 91.19 351 CYS B CA 1
ATOM 6498 C C . CYS B 1 351 ? -1.678 -28.25 -10.633 1 91.19 351 CYS B C 1
ATOM 6500 O O . CYS B 1 351 ? -1.469 -27.234 -9.969 1 91.19 351 CYS B O 1
ATOM 6502 N N . ALA B 1 352 ? -2.533 -29.219 -10.258 1 93.5 352 ALA B N 1
ATOM 6503 C CA . ALA B 1 352 ? -3.369 -29.031 -9.07 1 93.5 352 ALA B CA 1
ATOM 6504 C C . ALA B 1 352 ? -2.539 -29.109 -7.793 1 93.5 352 ALA B C 1
ATOM 6506 O O . ALA B 1 352 ? -2.961 -28.609 -6.742 1 93.5 352 ALA B O 1
ATOM 6507 N N . THR B 1 353 ? -1.437 -29.812 -7.832 1 91.75 353 THR B N 1
ATOM 6508 C CA . THR B 1 353 ? -0.585 -29.969 -6.656 1 91.75 353 THR B CA 1
ATOM 6509 C C . THR B 1 353 ? 0.845 -29.531 -6.965 1 91.75 353 THR B C 1
ATOM 6511 O O . THR B 1 353 ? 1.715 -30.375 -7.211 1 91.75 353 THR B O 1
ATOM 6514 N N . GLY B 1 354 ? 1.072 -28.188 -6.785 1 81.06 354 GLY B N 1
ATOM 6515 C CA . GLY B 1 354 ? 2.422 -27.672 -6.93 1 81.06 354 GLY B CA 1
ATOM 6516 C C . GLY B 1 354 ? 2.605 -26.828 -8.18 1 81.06 354 GLY B C 1
ATOM 6517 O O . GLY B 1 354 ? 3.73 -26.453 -8.523 1 81.06 354 GLY B O 1
ATOM 6518 N N . GLY B 1 355 ? 1.519 -26.578 -8.859 1 81.31 355 GLY B N 1
ATOM 6519 C CA . GLY B 1 355 ? 1.617 -25.75 -10.039 1 81.31 355 GLY B CA 1
ATOM 6520 C C . GLY B 1 355 ? 2.355 -26.406 -11.188 1 81.31 355 GLY B C 1
ATOM 6521 O O . GLY B 1 355 ? 2.135 -27.578 -11.477 1 81.31 355 GLY B O 1
ATOM 6522 N N . MET B 1 356 ? 3.195 -25.609 -11.867 1 79.25 356 MET B N 1
ATOM 6523 C CA . MET B 1 356 ? 3.896 -26.109 -13.055 1 79.25 356 MET B CA 1
ATOM 6524 C C . MET B 1 356 ? 5.25 -26.703 -12.672 1 79.25 356 MET B C 1
ATOM 6526 O O . MET B 1 356 ? 5.938 -27.281 -13.523 1 79.25 356 MET B O 1
ATOM 6530 N N . GLY B 1 357 ? 5.566 -26.594 -11.461 1 81.19 357 GLY B N 1
ATOM 6531 C CA . GLY B 1 357 ? 6.879 -27.047 -11.047 1 81.19 357 GLY B CA 1
ATOM 6532 C C . GLY B 1 357 ? 6.895 -28.516 -10.625 1 81.19 357 GLY B C 1
ATOM 6533 O O . GLY B 1 357 ? 5.84 -29.109 -10.406 1 81.19 357 GLY B O 1
ATOM 6534 N N . ALA B 1 358 ? 8.086 -29.047 -10.555 1 87.25 358 ALA B N 1
ATOM 6535 C CA . ALA B 1 358 ? 8.258 -30.422 -10.094 1 87.25 358 ALA B CA 1
ATOM 6536 C C . ALA B 1 358 ? 7.992 -30.547 -8.594 1 87.25 358 ALA B C 1
ATOM 6538 O O . ALA B 1 358 ? 8.227 -29.594 -7.84 1 87.25 358 ALA B O 1
ATOM 6539 N N . VAL B 1 359 ? 7.48 -31.688 -8.234 1 93 359 VAL B N 1
ATOM 6540 C CA . VAL B 1 359 ? 7.27 -32.031 -6.828 1 93 359 VAL B CA 1
ATOM 6541 C C . VAL B 1 359 ? 8.305 -33.062 -6.383 1 93 359 VAL B C 1
ATOM 6543 O O . VAL B 1 359 ? 8.336 -34.188 -6.906 1 93 359 VAL B O 1
ATOM 6546 N N . LEU B 1 360 ? 9.117 -32.656 -5.477 1 96.19 360 LEU B N 1
ATOM 6547 C CA . LEU B 1 360 ? 10.094 -33.594 -4.902 1 96.19 360 LEU B CA 1
ATOM 6548 C C . LEU B 1 360 ? 9.539 -34.281 -3.658 1 96.19 360 LEU B C 1
ATOM 6550 O O . LEU B 1 360 ? 9.18 -33.594 -2.686 1 96.19 360 LEU B O 1
ATOM 6554 N N . VAL B 1 361 ? 9.453 -35.625 -3.668 1 98.06 361 VAL B N 1
ATOM 6555 C CA . VAL B 1 361 ? 8.844 -36.375 -2.574 1 98.06 361 VAL B CA 1
ATOM 6556 C C . VAL B 1 361 ? 9.852 -37.375 -2.006 1 98.06 361 VAL B C 1
ATOM 6558 O O . VAL B 1 361 ? 10.391 -38.219 -2.738 1 98.06 361 VAL B O 1
ATOM 6561 N N . GLY B 1 362 ? 10.07 -37.281 -0.693 1 98.81 362 GLY B N 1
ATOM 6562 C CA . GLY B 1 362 ? 10.961 -38.281 -0.123 1 98.81 362 GLY B CA 1
ATOM 6563 C C . GLY B 1 362 ? 11.477 -37.906 1.251 1 98.81 362 GLY B C 1
ATOM 6564 O O . GLY B 1 362 ? 10.984 -36.969 1.871 1 98.81 362 GLY B O 1
ATOM 6565 N N . SER B 1 363 ? 12.406 -38.781 1.753 1 98.88 363 SER B N 1
ATOM 6566 C CA . SER B 1 363 ? 13.148 -38.5 2.979 1 98.88 363 SER B CA 1
ATOM 6567 C C . SER B 1 363 ? 14.039 -37.281 2.812 1 98.88 363 SER B C 1
ATOM 6569 O O . SER B 1 363 ? 14.219 -36.781 1.697 1 98.88 363 SER B O 1
ATOM 6571 N N . PRO B 1 364 ? 14.562 -36.75 3.949 1 98.81 364 PRO B N 1
ATOM 6572 C CA . PRO B 1 364 ? 15.5 -35.625 3.838 1 98.81 364 PRO B CA 1
ATOM 6573 C C . PRO B 1 364 ? 16.641 -35.906 2.875 1 98.81 364 PRO B C 1
ATOM 6575 O O . PRO B 1 364 ? 17.031 -35.031 2.1 1 98.81 364 PRO B O 1
ATOM 6578 N N . GLN B 1 365 ? 17.156 -37.125 2.904 1 98.81 365 GLN B N 1
ATOM 6579 C CA . GLN B 1 365 ? 18.266 -37.5 2.037 1 98.81 365 GLN B CA 1
ATOM 6580 C C . GLN B 1 365 ? 17.828 -37.5 0.573 1 98.81 365 GLN B C 1
ATOM 6582 O O . GLN B 1 365 ? 18.547 -37 -0.292 1 98.81 365 GLN B O 1
ATOM 6587 N N . THR B 1 366 ? 16.703 -38.094 0.323 1 98.81 366 THR B N 1
ATOM 6588 C CA . THR B 1 366 ? 16.188 -38.188 -1.037 1 98.81 366 THR B CA 1
ATOM 6589 C C . THR B 1 366 ? 15.938 -36.781 -1.61 1 98.81 366 THR B C 1
ATOM 6591 O O . THR B 1 366 ? 16.328 -36.5 -2.744 1 98.81 366 THR B O 1
ATOM 6594 N N . VAL B 1 367 ? 15.273 -35.938 -0.87 1 98.75 367 VAL B N 1
ATOM 6595 C CA . VAL B 1 367 ? 14.969 -34.594 -1.302 1 98.75 367 VAL B CA 1
ATOM 6596 C C . VAL B 1 367 ? 16.266 -33.812 -1.528 1 98.75 367 VAL B C 1
ATOM 6598 O O . VAL B 1 367 ? 16.406 -33.094 -2.527 1 98.75 367 VAL B O 1
ATOM 6601 N N . ALA B 1 368 ? 17.188 -33.906 -0.598 1 98.75 368 ALA B N 1
ATOM 6602 C CA . ALA B 1 368 ? 18.469 -33.219 -0.744 1 98.75 368 ALA B CA 1
ATOM 6603 C C . ALA B 1 368 ? 19.188 -33.656 -2.016 1 98.75 368 ALA B C 1
ATOM 6605 O O . ALA B 1 368 ? 19.766 -32.844 -2.723 1 98.75 368 ALA B O 1
ATOM 6606 N N . ASP B 1 369 ? 19.188 -34.969 -2.271 1 98.5 369 ASP B N 1
ATOM 6607 C CA . ASP B 1 369 ? 19.781 -35.5 -3.502 1 98.5 369 ASP B CA 1
ATOM 6608 C C . ASP B 1 369 ? 19.156 -34.812 -4.73 1 98.5 369 ASP B C 1
ATOM 6610 O O . ASP B 1 369 ? 19.875 -34.406 -5.641 1 98.5 369 ASP B O 1
ATOM 6614 N N . GLU B 1 370 ? 17.875 -34.75 -4.734 1 96.75 370 GLU B N 1
ATOM 6615 C CA . GLU B 1 370 ? 17.172 -34.188 -5.867 1 96.75 370 GLU B CA 1
ATOM 6616 C C . GLU B 1 370 ? 17.469 -32.688 -5.992 1 96.75 370 GLU B C 1
ATOM 6618 O O . GLU B 1 370 ? 17.688 -32.188 -7.094 1 96.75 370 GLU B O 1
ATOM 6623 N N . LEU B 1 371 ? 17.422 -31.984 -4.914 1 97.69 371 LEU B N 1
ATOM 6624 C CA . LEU B 1 371 ? 17.719 -30.547 -4.938 1 97.69 371 LEU B CA 1
ATOM 6625 C C . LEU B 1 371 ? 19.125 -30.281 -5.465 1 97.69 371 LEU B C 1
ATOM 6627 O O . LEU B 1 371 ? 19.328 -29.359 -6.258 1 97.69 371 LEU B O 1
ATOM 6631 N N . GLU B 1 372 ? 20.078 -31.078 -5.012 1 97.69 372 GLU B N 1
ATOM 6632 C CA . GLU B 1 372 ? 21.438 -30.938 -5.496 1 97.69 372 GLU B CA 1
ATOM 6633 C C . GLU B 1 372 ? 21.516 -31.156 -7.004 1 97.69 372 GLU B C 1
ATOM 6635 O O . GLU B 1 372 ? 22.25 -30.453 -7.703 1 97.69 372 GLU B O 1
ATOM 6640 N N . LYS B 1 373 ? 20.781 -32.125 -7.449 1 95.75 373 LYS B N 1
ATOM 6641 C CA . LYS B 1 373 ? 20.734 -32.375 -8.883 1 95.75 373 LYS B CA 1
ATOM 6642 C C . LYS B 1 373 ? 20.188 -31.156 -9.641 1 95.75 373 LYS B C 1
ATOM 6644 O O . LYS B 1 373 ? 20.75 -30.75 -10.656 1 95.75 373 LYS B O 1
ATOM 6649 N N . TRP B 1 374 ? 19.078 -30.594 -9.18 1 94.44 374 TRP B N 1
ATOM 6650 C CA . TRP B 1 374 ? 18.469 -29.422 -9.797 1 94.44 374 TRP B CA 1
ATOM 6651 C C . TRP B 1 374 ? 19.438 -28.25 -9.82 1 94.44 374 TRP B C 1
ATOM 6653 O O . TRP B 1 374 ? 19.516 -27.516 -10.812 1 94.44 374 TRP B O 1
ATOM 6663 N N . ILE B 1 375 ? 20.188 -28.109 -8.766 1 96.5 375 ILE B N 1
ATOM 6664 C CA . ILE B 1 375 ? 21.094 -26.969 -8.648 1 96.5 375 ILE B CA 1
ATOM 6665 C C . ILE B 1 375 ? 22.328 -27.219 -9.523 1 96.5 375 ILE B C 1
ATOM 6667 O O . ILE B 1 375 ? 22.656 -26.391 -10.375 1 96.5 375 ILE B O 1
ATOM 6671 N N . ASP B 1 376 ? 22.969 -28.406 -9.406 1 96.94 376 ASP B N 1
ATOM 6672 C CA . ASP B 1 376 ? 24.25 -28.672 -10.031 1 96.94 376 ASP B CA 1
ATOM 6673 C C . ASP B 1 376 ? 24.094 -28.938 -11.523 1 96.94 376 ASP B C 1
ATOM 6675 O O . ASP B 1 376 ? 24.875 -28.438 -12.336 1 96.94 376 ASP B O 1
ATOM 6679 N N . GLU B 1 377 ? 23.094 -29.688 -11.836 1 96 377 GLU B N 1
ATOM 6680 C CA . GLU B 1 377 ? 22.891 -30.031 -13.242 1 96 377 GLU B CA 1
ATOM 6681 C C . GLU B 1 377 ? 22.094 -28.938 -13.961 1 96 377 GLU B C 1
ATOM 6683 O O . GLU B 1 377 ? 22.328 -28.656 -15.133 1 96 377 GLU B O 1
ATOM 6688 N N . GLY B 1 378 ? 21.203 -28.312 -13.305 1 94.75 378 GLY B N 1
ATOM 6689 C CA . GLY B 1 378 ? 20.328 -27.328 -13.906 1 94.75 378 GLY B CA 1
ATOM 6690 C C . GLY B 1 378 ? 20.922 -25.938 -13.945 1 94.75 378 GLY B C 1
ATOM 6691 O O . GLY B 1 378 ? 20.406 -25.062 -14.648 1 94.75 378 GLY B O 1
ATOM 6692 N N . GLY B 1 379 ? 21.953 -25.734 -13.203 1 95.12 379 GLY B N 1
ATOM 6693 C CA . GLY B 1 379 ? 22.562 -24.406 -13.164 1 95.12 379 GLY B CA 1
ATOM 6694 C C . GLY B 1 379 ? 21.766 -23.406 -12.367 1 95.12 379 GLY B C 1
ATOM 6695 O O . GLY B 1 379 ? 21.797 -22.203 -12.664 1 95.12 379 GLY B O 1
ATOM 6696 N N . LEU B 1 380 ? 21.016 -23.844 -11.438 1 96.69 380 LEU B N 1
ATOM 6697 C CA . LEU B 1 380 ? 20.219 -22.969 -10.586 1 96.69 380 LEU B CA 1
ATOM 6698 C C . LEU B 1 380 ? 21.047 -22.406 -9.445 1 96.69 380 LEU B C 1
ATOM 6700 O O . LEU B 1 380 ? 22.047 -23.016 -9.039 1 96.69 380 LEU B O 1
ATOM 6704 N N . ASP B 1 381 ? 20.688 -21.219 -9 1 96.81 381 ASP B N 1
ATOM 6705 C CA . ASP B 1 381 ? 21.312 -20.609 -7.828 1 96.81 381 ASP B CA 1
ATOM 6706 C C . ASP B 1 381 ? 20.5 -20.891 -6.562 1 96.81 381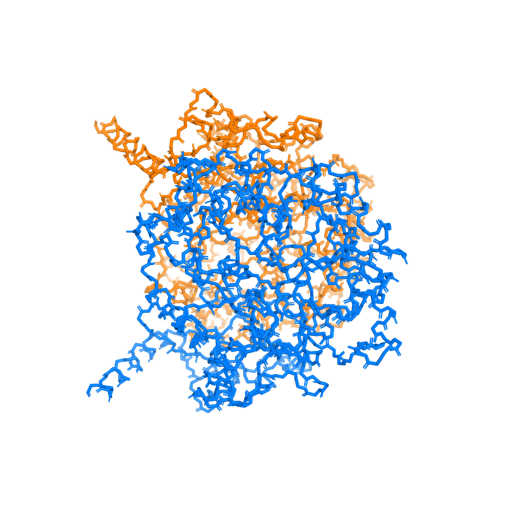 ASP B C 1
ATOM 6708 O O . ASP B 1 381 ? 20.984 -20.688 -5.449 1 96.81 381 ASP B O 1
ATOM 6712 N N . GLY B 1 382 ? 19.297 -21.328 -6.703 1 96.75 382 GLY B N 1
ATOM 6713 C CA . GLY B 1 382 ? 18.375 -21.656 -5.621 1 96.75 382 GLY B CA 1
ATOM 6714 C C . GLY B 1 382 ? 17.016 -22.078 -6.102 1 96.75 382 GLY B C 1
ATOM 6715 O O . GLY B 1 382 ? 16.828 -22.391 -7.281 1 96.75 382 GLY B O 1
ATOM 6716 N N . ILE B 1 383 ? 16.125 -22.172 -5.152 1 96.81 383 ILE B N 1
ATOM 6717 C CA . ILE B 1 383 ? 14.766 -22.578 -5.52 1 96.81 383 ILE B CA 1
ATOM 6718 C C . ILE B 1 383 ? 13.758 -21.594 -4.949 1 96.81 383 ILE B C 1
ATOM 6720 O O . ILE B 1 383 ? 14.023 -20.922 -3.949 1 96.81 383 ILE B O 1
ATOM 6724 N N . ASN B 1 384 ? 12.719 -21.375 -5.641 1 96.81 384 ASN B N 1
ATOM 6725 C CA . ASN B 1 384 ? 11.492 -20.781 -5.117 1 96.81 384 ASN B CA 1
ATOM 6726 C C . ASN B 1 384 ? 10.539 -21.844 -4.586 1 96.81 384 ASN B C 1
ATOM 6728 O O . ASN B 1 384 ? 9.75 -22.406 -5.344 1 96.81 384 ASN B O 1
ATOM 6732 N N . LEU B 1 385 ? 10.57 -22.047 -3.277 1 97 385 LEU B N 1
ATOM 6733 C CA . LEU B 1 385 ? 9.852 -23.156 -2.643 1 97 385 LEU B CA 1
ATOM 6734 C C . LEU B 1 385 ? 8.359 -22.844 -2.549 1 97 385 LEU B C 1
ATOM 6736 O O . LEU B 1 385 ? 7.949 -21.969 -1.788 1 97 385 LEU B O 1
ATOM 6740 N N . ALA B 1 386 ? 7.605 -23.562 -3.311 1 95.38 386 ALA B N 1
ATOM 6741 C CA . ALA B 1 386 ? 6.148 -23.469 -3.217 1 95.38 386 ALA B CA 1
ATOM 6742 C C . ALA B 1 386 ? 5.613 -24.375 -2.115 1 95.38 386 ALA B C 1
ATOM 6744 O O . ALA B 1 386 ? 6.332 -25.25 -1.612 1 95.38 386 ALA B O 1
ATOM 6745 N N . TYR B 1 387 ? 4.406 -24.172 -1.692 1 96.75 387 TYR B N 1
ATOM 6746 C CA . TYR B 1 387 ? 3.84 -24.969 -0.609 1 96.75 387 TYR B CA 1
ATOM 6747 C C . TYR B 1 387 ? 2.582 -25.688 -1.066 1 96.75 387 TYR B C 1
ATOM 6749 O O . TYR B 1 387 ? 1.891 -25.234 -1.98 1 96.75 387 TYR B O 1
ATOM 6757 N N . HIS B 1 388 ? 2.373 -26.812 -0.444 1 97.19 388 HIS B N 1
ATOM 6758 C CA . HIS B 1 388 ? 1.104 -27.531 -0.53 1 97.19 388 HIS B CA 1
ATOM 6759 C C . HIS B 1 388 ? 0.167 -27.125 0.604 1 97.19 388 HIS B C 1
ATOM 6761 O O . HIS B 1 388 ? -1.025 -26.891 0.381 1 97.19 388 HIS B O 1
ATOM 6767 N N . VAL B 1 389 ? 0.694 -27.078 1.749 1 97.56 389 VAL B N 1
ATOM 6768 C CA . VAL B 1 389 ? 0.023 -26.547 2.932 1 97.56 389 VAL B CA 1
ATOM 6769 C C . VAL B 1 389 ? 0.895 -25.469 3.582 1 97.56 389 VAL B C 1
ATOM 6771 O O . VAL B 1 389 ? 2.115 -25.625 3.674 1 97.56 389 VAL B O 1
ATOM 6774 N N . SER B 1 390 ? 0.325 -24.391 3.994 1 97.44 390 SER B N 1
ATOM 6775 C CA . SER B 1 390 ? 1.061 -23.266 4.578 1 97.44 390 SER B CA 1
ATOM 6776 C C . SER B 1 390 ? 0.598 -22.984 6.004 1 97.44 390 SER B C 1
ATOM 6778 O O . SER B 1 390 ? -0.604 -22.922 6.27 1 97.44 390 SER B O 1
ATOM 6780 N N . PRO B 1 391 ? 1.543 -22.875 7.023 1 98 391 PRO B N 1
ATOM 6781 C CA . PRO B 1 391 ? 2.992 -22.891 6.812 1 98 391 PRO B CA 1
ATOM 6782 C C . PRO B 1 391 ? 3.586 -24.297 6.887 1 98 391 PRO B C 1
ATOM 6784 O O . PRO B 1 391 ? 4.809 -24.453 6.957 1 98 391 PRO B O 1
ATOM 6787 N N . GLY B 1 392 ? 2.76 -25.25 6.875 1 98 392 GLY B N 1
ATOM 6788 C CA . GLY B 1 392 ? 3.154 -26.625 7.148 1 98 392 GLY B CA 1
ATOM 6789 C C . GLY B 1 392 ? 4.285 -27.109 6.262 1 98 392 GLY B C 1
ATOM 6790 O O . GLY B 1 392 ? 5.238 -27.719 6.746 1 98 392 GLY B O 1
ATOM 6791 N N . SER B 1 393 ? 4.211 -26.859 4.961 1 98.38 393 SER B N 1
ATOM 6792 C CA . SER B 1 393 ? 5.25 -27.297 4.027 1 98.38 393 SER B CA 1
ATOM 6793 C C . SER B 1 393 ? 6.59 -26.641 4.352 1 98.38 393 SER B C 1
ATOM 6795 O O . SER B 1 393 ? 7.641 -27.266 4.219 1 98.38 393 SER B O 1
ATOM 6797 N N . PHE B 1 394 ? 6.547 -25.344 4.762 1 98.69 394 PHE B N 1
ATOM 6798 C CA . PHE B 1 394 ? 7.77 -24.641 5.141 1 98.69 394 PHE B CA 1
ATOM 6799 C C . PHE B 1 394 ? 8.32 -25.188 6.449 1 98.69 394 PHE B C 1
ATOM 6801 O O . PHE B 1 394 ? 9.539 -25.312 6.609 1 98.69 394 PHE B O 1
ATOM 6808 N N . GLU B 1 395 ? 7.453 -25.484 7.391 1 98.81 395 GLU B N 1
ATOM 6809 C CA . GLU B 1 395 ? 7.867 -26.109 8.648 1 98.81 395 GLU B CA 1
ATOM 6810 C C . GLU B 1 395 ? 8.594 -27.422 8.398 1 98.81 395 GLU B C 1
ATOM 6812 O O . GLU B 1 395 ? 9.641 -27.688 9 1 98.81 395 GLU B O 1
ATOM 6817 N N . ASP B 1 396 ? 8.008 -28.25 7.535 1 98.88 396 ASP B N 1
ATOM 6818 C CA . ASP B 1 396 ? 8.625 -29.531 7.199 1 98.88 396 ASP B CA 1
ATOM 6819 C C . ASP B 1 396 ? 10 -29.328 6.574 1 98.88 396 ASP B C 1
ATOM 6821 O O . ASP B 1 396 ? 10.953 -30.031 6.918 1 98.88 396 ASP B O 1
ATOM 6825 N N . PHE B 1 397 ? 10.078 -28.422 5.645 1 98.88 397 PHE B N 1
ATOM 6826 C CA . PHE B 1 397 ? 11.344 -28.141 4.973 1 98.88 397 PHE B CA 1
ATOM 6827 C C . PHE B 1 397 ? 12.406 -27.734 5.977 1 98.88 397 PHE B C 1
ATOM 6829 O O . PHE B 1 397 ? 13.539 -28.219 5.922 1 98.88 397 PHE B O 1
ATOM 6836 N N . VAL B 1 398 ? 12.086 -26.828 6.863 1 98.88 398 VAL B N 1
ATOM 6837 C CA . VAL B 1 398 ? 12.992 -26.297 7.879 1 98.88 398 VAL B CA 1
ATOM 6838 C C . VAL B 1 398 ? 13.43 -27.422 8.812 1 98.88 398 VAL B C 1
ATOM 6840 O O . VAL B 1 398 ? 14.602 -27.5 9.195 1 98.88 398 VAL B O 1
ATOM 6843 N N . GLU B 1 399 ? 12.516 -28.297 9.156 1 98.81 399 GLU B N 1
ATOM 6844 C CA . GLU B 1 399 ? 12.781 -29.375 10.102 1 98.81 399 GLU B CA 1
ATOM 6845 C C . GLU B 1 399 ? 13.648 -30.453 9.477 1 98.81 399 GLU B C 1
ATOM 6847 O O . GLU B 1 399 ? 14.562 -30.984 10.117 1 98.81 399 GLU B O 1
ATOM 6852 N N . PHE B 1 400 ? 13.383 -30.797 8.188 1 98.81 400 PHE B N 1
ATOM 6853 C CA . PHE B 1 400 ? 13.945 -32.031 7.656 1 98.81 400 PHE B CA 1
ATOM 6854 C C . PHE B 1 400 ? 15.023 -31.75 6.621 1 98.81 400 PHE B C 1
ATOM 6856 O O . PHE B 1 400 ? 16.078 -32.406 6.602 1 98.81 400 PHE B O 1
ATOM 6863 N N . VAL B 1 401 ? 14.812 -30.781 5.758 1 98.88 401 VAL B N 1
ATOM 6864 C CA . VAL B 1 401 ? 15.664 -30.594 4.586 1 98.88 401 VAL B CA 1
ATOM 6865 C C . VAL B 1 401 ? 16.844 -29.688 4.934 1 98.88 401 VAL B C 1
ATOM 6867 O O . VAL B 1 401 ? 17.984 -29.953 4.547 1 98.88 401 VAL B O 1
ATOM 6870 N N . VAL B 1 402 ? 16.609 -28.562 5.668 1 98.81 402 VAL B N 1
ATOM 6871 C CA . VAL B 1 402 ? 17.625 -27.578 5.996 1 98.81 402 VAL B CA 1
ATOM 6872 C C . VAL B 1 402 ? 18.797 -28.266 6.711 1 98.81 402 VAL B C 1
ATOM 6874 O O . VAL B 1 402 ? 19.938 -28.156 6.285 1 98.81 402 VAL B O 1
ATOM 6877 N N . PRO B 1 403 ? 18.516 -29.062 7.797 1 98.75 403 PRO B N 1
ATOM 6878 C CA . PRO B 1 403 ? 19.641 -29.719 8.477 1 98.75 403 PRO B CA 1
ATOM 6879 C C . PRO B 1 403 ? 20.422 -30.656 7.562 1 98.75 403 PRO B C 1
ATOM 6881 O O . PRO B 1 403 ? 21.656 -30.75 7.652 1 98.75 403 PRO B O 1
ATOM 6884 N N . GLU B 1 404 ? 19.719 -31.406 6.707 1 98.81 404 GLU B N 1
ATOM 6885 C CA . GLU B 1 404 ? 20.391 -32.344 5.793 1 98.81 404 GLU B CA 1
ATOM 6886 C C . GLU B 1 404 ? 21.297 -31.578 4.82 1 98.81 404 GLU B C 1
ATOM 6888 O O . GLU B 1 404 ? 22.422 -32 4.566 1 98.81 404 GLU B O 1
ATOM 6893 N N . LEU B 1 405 ? 20.781 -30.484 4.254 1 98.81 405 LEU B N 1
ATOM 6894 C CA . LEU B 1 405 ? 21.594 -29.688 3.33 1 98.81 405 LEU B CA 1
ATOM 6895 C C . LEU B 1 405 ? 22.781 -29.047 4.043 1 98.81 405 LEU B C 1
ATOM 6897 O O . LEU B 1 405 ? 23.844 -28.906 3.457 1 98.81 405 LEU B O 1
ATOM 6901 N N . GLN B 1 406 ? 22.609 -28.641 5.305 1 98.69 406 GLN B N 1
ATOM 6902 C CA . GLN B 1 406 ? 23.703 -28.062 6.086 1 98.69 406 GLN B CA 1
ATOM 6903 C C . GLN B 1 406 ? 24.781 -29.109 6.375 1 98.69 406 GLN B C 1
ATOM 6905 O O . GLN B 1 406 ? 25.969 -28.828 6.273 1 98.69 406 GLN B O 1
ATOM 6910 N N . LYS B 1 407 ? 24.344 -30.266 6.707 1 98.5 407 LYS B N 1
ATOM 6911 C CA . LYS B 1 407 ? 25.266 -31.375 6.922 1 98.5 407 LYS B CA 1
ATOM 6912 C C . LYS B 1 407 ? 26.125 -31.609 5.688 1 98.5 407 LYS B C 1
ATOM 6914 O O . LYS B 1 407 ? 27.312 -31.969 5.801 1 98.5 407 LYS B O 1
ATOM 6919 N N . ARG B 1 408 ? 25.562 -31.375 4.559 1 98.38 408 ARG B N 1
ATOM 6920 C CA . ARG B 1 408 ? 26.234 -31.609 3.283 1 98.38 408 ARG B CA 1
ATOM 6921 C C . ARG B 1 408 ? 27.062 -30.391 2.867 1 98.38 408 ARG B C 1
ATOM 6923 O O . ARG B 1 408 ? 27.766 -30.438 1.852 1 98.38 408 ARG B O 1
ATOM 6930 N N . GLY B 1 409 ? 26.938 -29.297 3.555 1 98.12 409 GLY B N 1
ATOM 6931 C CA . GLY B 1 409 ? 27.641 -28.062 3.229 1 98.12 409 GLY B CA 1
ATOM 6932 C C . GLY B 1 409 ? 27.016 -27.297 2.07 1 98.12 409 GLY B C 1
ATOM 6933 O O . GLY B 1 409 ? 27.688 -26.516 1.396 1 98.12 409 GLY B O 1
ATOM 6934 N N . ARG B 1 410 ? 25.703 -27.547 1.8 1 98.06 410 ARG B N 1
ATOM 6935 C CA . ARG B 1 410 ? 25.047 -26.984 0.625 1 98.06 410 ARG B CA 1
ATOM 6936 C C . ARG B 1 410 ? 24.078 -25.875 1.016 1 98.06 410 ARG B C 1
ATOM 6938 O O . ARG B 1 410 ? 23.359 -25.344 0.164 1 98.06 410 ARG B O 1
ATOM 6945 N N . TYR B 1 411 ? 24.016 -25.516 2.285 1 97.94 411 TYR B N 1
ATOM 6946 C CA . TYR B 1 411 ? 23.109 -24.484 2.793 1 97.94 411 TYR B CA 1
ATOM 6947 C C . TYR B 1 411 ? 23.75 -23.703 3.93 1 97.94 411 TYR B C 1
ATOM 6949 O O . TYR B 1 411 ? 24.547 -24.25 4.699 1 97.94 411 TYR B O 1
ATOM 6957 N N . ARG B 1 412 ? 23.438 -22.469 4.027 1 97.12 412 ARG B N 1
ATOM 6958 C CA . ARG B 1 412 ? 24.047 -21.609 5.035 1 97.12 412 ARG B CA 1
ATOM 6959 C C . ARG B 1 412 ? 23.656 -22.047 6.441 1 97.12 412 ARG B C 1
ATOM 6961 O O . ARG B 1 412 ? 22.594 -22.641 6.648 1 97.12 412 ARG B O 1
ATOM 6968 N N . THR B 1 413 ? 24.5 -21.703 7.41 1 97.75 413 THR B N 1
ATOM 6969 C CA . THR B 1 413 ? 24.234 -22.047 8.805 1 97.75 413 THR B CA 1
ATOM 6970 C C . THR B 1 413 ? 23.938 -20.781 9.617 1 97.75 413 THR B C 1
ATOM 6972 O O . THR B 1 413 ? 23.578 -20.875 10.797 1 97.75 413 THR B O 1
ATOM 6975 N N . ALA B 1 414 ? 24.078 -19.641 8.961 1 96.25 414 ALA B N 1
ATOM 6976 C CA . ALA B 1 414 ? 23.719 -18.344 9.547 1 96.25 414 ALA B CA 1
ATOM 6977 C C . ALA B 1 414 ? 23.5 -17.297 8.453 1 96.25 414 ALA B C 1
ATOM 6979 O O . ALA B 1 414 ? 23.922 -17.484 7.312 1 96.25 414 ALA B O 1
ATOM 6980 N N . TYR B 1 415 ? 22.734 -16.344 8.766 1 94.5 415 TYR B N 1
ATOM 6981 C CA . TYR B 1 415 ? 22.594 -15.227 7.836 1 94.5 415 TYR B CA 1
ATOM 6982 C C . TYR B 1 415 ? 23.891 -14.43 7.742 1 94.5 415 TYR B C 1
ATOM 6984 O O . TYR B 1 415 ? 24.656 -14.352 8.711 1 94.5 415 TYR B O 1
ATOM 6992 N N . GLU B 1 416 ? 24.062 -13.984 6.504 1 87.62 416 GLU B N 1
ATOM 6993 C CA . GLU B 1 416 ? 25.141 -13.039 6.273 1 87.62 416 GLU B CA 1
ATOM 6994 C C . GLU B 1 416 ? 24.625 -11.688 5.812 1 87.62 416 GLU B C 1
ATOM 6996 O O . GLU B 1 416 ? 23.625 -11.617 5.09 1 87.62 416 GLU B O 1
ATOM 7001 N N . GLY B 1 417 ? 25.172 -10.617 6.301 1 89.38 417 GLY B N 1
ATOM 7002 C CA . GLY B 1 417 ? 24.766 -9.281 5.898 1 89.38 417 GLY B CA 1
ATOM 7003 C C . GLY B 1 417 ? 23.5 -8.812 6.578 1 89.38 417 GLY B C 1
ATOM 7004 O O . GLY B 1 417 ? 22.938 -9.516 7.418 1 89.38 417 GLY B O 1
ATOM 7005 N N . SER B 1 418 ? 23.078 -7.574 6.23 1 92.88 418 SER B N 1
ATOM 7006 C CA . SER B 1 418 ? 21.938 -6.973 6.906 1 92.88 418 SER B CA 1
ATOM 7007 C C . SER B 1 418 ? 20.812 -6.68 5.926 1 92.88 418 SER B C 1
ATOM 7009 O O . SER B 1 418 ? 19.672 -6.461 6.336 1 92.88 418 SER B O 1
ATOM 7011 N N . THR B 1 419 ? 21.062 -6.707 4.59 1 97.75 419 THR B N 1
ATOM 7012 C CA . THR B 1 419 ? 20.062 -6.406 3.578 1 97.75 419 THR B CA 1
ATOM 7013 C C . THR B 1 419 ? 19.766 -7.641 2.73 1 97.75 419 THR B C 1
ATOM 7015 O O . THR B 1 419 ? 20.531 -8.609 2.744 1 97.75 419 THR B O 1
ATOM 7018 N N . LEU B 1 420 ? 18.656 -7.66 2.041 1 98.31 420 LEU B N 1
ATOM 7019 C CA . LEU B 1 420 ? 18.312 -8.742 1.119 1 98.31 420 LEU B CA 1
ATOM 7020 C C . LEU B 1 420 ? 19.391 -8.898 0.054 1 98.31 420 LEU B C 1
ATOM 7022 O O . LEU B 1 420 ? 19.781 -10.023 -0.273 1 98.31 420 LEU B O 1
ATOM 7026 N N . ARG B 1 421 ? 19.875 -7.77 -0.44 1 98 421 ARG B N 1
ATOM 7027 C CA . ARG B 1 421 ? 20.891 -7.824 -1.479 1 98 421 ARG B CA 1
ATOM 7028 C C . ARG B 1 421 ? 22.172 -8.469 -0.956 1 98 421 ARG B C 1
ATOM 7030 O O . ARG B 1 421 ? 22.797 -9.281 -1.648 1 98 421 ARG B O 1
ATOM 7037 N N . GLU B 1 422 ? 22.578 -8.141 0.247 1 96.88 422 GLU B N 1
ATOM 7038 C CA . GLU B 1 422 ? 23.75 -8.758 0.843 1 96.88 422 GLU B CA 1
ATOM 7039 C C . GLU B 1 422 ? 23.547 -10.25 1.075 1 96.88 422 GLU B C 1
ATOM 7041 O O . GLU B 1 422 ? 24.469 -11.047 0.958 1 96.88 422 GLU B O 1
ATOM 7046 N N . SER B 1 423 ? 22.344 -10.617 1.4 1 95.5 423 SER B N 1
ATOM 7047 C CA . SER B 1 423 ? 22.031 -12.031 1.584 1 95.5 423 SER B CA 1
ATOM 7048 C C . SER B 1 423 ? 22.172 -12.805 0.273 1 95.5 423 SER B C 1
ATOM 7050 O O . SER B 1 423 ? 22.578 -13.961 0.267 1 95.5 423 SER B O 1
ATOM 7052 N N . LEU B 1 424 ? 21.844 -12.156 -0.852 1 95.69 424 LEU B N 1
ATOM 7053 C CA . LEU B 1 424 ? 21.812 -12.82 -2.15 1 95.69 424 LEU B CA 1
ATOM 7054 C C . LEU B 1 424 ? 23.188 -12.781 -2.812 1 95.69 424 LEU B C 1
ATOM 7056 O O . LEU B 1 424 ? 23.562 -13.703 -3.545 1 95.69 424 LEU B O 1
ATOM 7060 N N . PHE B 1 425 ? 23.938 -11.703 -2.533 1 95.69 425 PHE B N 1
ATOM 7061 C CA . PHE B 1 425 ? 25.125 -11.477 -3.348 1 95.69 425 PHE B CA 1
ATOM 7062 C C . PHE B 1 425 ? 26.359 -11.344 -2.469 1 95.69 425 PHE B C 1
ATOM 7064 O O . PHE B 1 425 ? 27.469 -11.125 -2.975 1 95.69 425 PHE B O 1
ATOM 7071 N N . GLY B 1 426 ? 26.141 -11.43 -1.193 1 94.19 426 GLY B N 1
ATOM 7072 C CA . GLY B 1 426 ? 27.281 -11.398 -0.284 1 94.19 426 GLY B CA 1
ATOM 7073 C C . GLY B 1 426 ? 27.406 -10.086 0.467 1 94.19 426 GLY B C 1
ATOM 7074 O O . GLY B 1 426 ? 27.016 -9.031 -0.044 1 94.19 426 GLY B O 1
ATOM 7075 N N . GLU B 1 427 ? 27.984 -10.156 1.64 1 93.5 427 GLU B N 1
ATOM 7076 C CA . GLU B 1 427 ? 28.188 -8.992 2.496 1 93.5 427 GLU B CA 1
ATOM 7077 C C . GLU B 1 427 ? 28.984 -7.91 1.772 1 93.5 427 GLU B C 1
ATOM 7079 O O . GLU B 1 427 ? 29.953 -8.211 1.066 1 93.5 427 GLU B O 1
ATOM 7084 N N . GLY B 1 428 ? 28.594 -6.684 1.919 1 93.06 428 GLY B N 1
ATOM 7085 C CA . GLY B 1 428 ? 29.266 -5.566 1.276 1 93.06 428 GLY B CA 1
ATOM 7086 C C . GLY B 1 428 ? 28.562 -5.09 0.019 1 93.06 428 GLY B C 1
ATOM 7087 O O . GLY B 1 428 ? 28.766 -3.953 -0.417 1 93.06 428 GLY B O 1
ATOM 7088 N N . ASN B 1 429 ? 27.719 -5.941 -0.564 1 94 429 ASN B N 1
ATOM 7089 C CA . ASN B 1 429 ? 26.969 -5.57 -1.757 1 94 429 ASN B CA 1
ATOM 7090 C C . ASN B 1 429 ? 25.609 -4.969 -1.399 1 94 429 ASN B C 1
ATOM 7092 O O . ASN B 1 429 ? 24.562 -5.555 -1.699 1 94 429 ASN B O 1
ATOM 7096 N N . LYS B 1 430 ? 25.641 -3.811 -0.894 1 92.25 430 LYS B N 1
ATOM 7097 C CA . LYS B 1 430 ? 24.438 -3.166 -0.367 1 92.25 430 LYS B CA 1
ATOM 7098 C C . LYS B 1 430 ? 23.641 -2.494 -1.482 1 92.25 430 LYS B C 1
ATOM 7100 O O . LYS B 1 430 ? 22.422 -2.332 -1.37 1 92.25 430 LYS B O 1
ATOM 7105 N N . TYR B 1 431 ? 24.375 -2.094 -2.561 1 97 431 TYR B N 1
ATOM 7106 C CA . TYR B 1 431 ? 23.75 -1.371 -3.666 1 97 431 TYR B CA 1
ATOM 7107 C C . TYR B 1 431 ? 23.828 -2.176 -4.957 1 97 431 TYR B C 1
ATOM 7109 O O . TYR B 1 431 ? 24.516 -3.201 -5.016 1 97 431 TYR B O 1
ATOM 7117 N N . VAL B 1 432 ? 23.109 -1.752 -5.918 1 97.25 432 VAL B N 1
ATOM 7118 C CA . VAL B 1 432 ? 23.156 -2.426 -7.211 1 97.25 432 VAL B CA 1
ATOM 7119 C C . VAL B 1 432 ? 24.578 -2.408 -7.758 1 97.25 432 VAL B C 1
ATOM 7121 O O . VAL B 1 432 ? 25.312 -1.447 -7.539 1 97.25 432 VAL B O 1
ATOM 7124 N N . ASP B 1 433 ? 24.906 -3.48 -8.438 1 96.81 433 ASP B N 1
ATOM 7125 C CA . ASP B 1 433 ? 26.203 -3.572 -9.094 1 96.81 433 ASP B CA 1
ATOM 7126 C C . ASP B 1 433 ? 26.375 -2.453 -10.117 1 96.81 433 ASP B C 1
ATOM 7128 O O . ASP B 1 433 ? 25.406 -1.979 -10.703 1 96.81 433 ASP B O 1
ATOM 7132 N N . GLU B 1 434 ? 27.609 -2.096 -10.383 1 96.69 434 GLU B N 1
ATOM 7133 C CA . GLU B 1 434 ? 27.938 -1 -11.297 1 96.69 434 GLU B CA 1
ATOM 7134 C C . GLU B 1 434 ? 27.453 -1.309 -12.711 1 96.69 434 GLU B C 1
ATOM 7136 O O . GLU B 1 434 ? 27.203 -0.395 -13.5 1 96.69 434 GLU B O 1
ATOM 7141 N N . ARG B 1 435 ? 27.297 -2.559 -13.047 1 97.38 435 ARG B N 1
ATOM 7142 C CA . ARG B 1 435 ? 26.906 -2.988 -14.383 1 97.38 435 ARG B CA 1
ATOM 7143 C C . ARG B 1 435 ? 25.391 -2.963 -14.539 1 97.38 435 ARG B C 1
ATOM 7145 O O . ARG B 1 435 ? 24.859 -3.047 -15.648 1 97.38 435 ARG B O 1
ATOM 7152 N N . HIS B 1 436 ? 24.672 -2.92 -13.422 1 98.25 436 HIS B N 1
ATOM 7153 C CA . HIS B 1 436 ? 23.203 -2.82 -13.453 1 98.25 436 HIS B CA 1
ATOM 7154 C C . HIS B 1 436 ? 22.766 -1.475 -14.016 1 98.25 436 HIS B C 1
ATOM 7156 O O . HIS B 1 436 ? 23.359 -0.44 -13.711 1 98.25 436 HIS B O 1
ATOM 7162 N N . PRO B 1 437 ? 21.688 -1.394 -14.758 1 98.19 437 PRO B N 1
ATOM 7163 C CA . PRO B 1 437 ? 21.25 -0.147 -15.398 1 98.19 437 PRO B CA 1
ATOM 7164 C C . PRO B 1 437 ? 20.922 0.947 -14.383 1 98.19 437 PRO B C 1
ATOM 7166 O O . PRO B 1 437 ? 21.031 2.135 -14.695 1 98.19 437 PRO B O 1
ATOM 7169 N N . ALA B 1 438 ? 20.547 0.634 -13.211 1 98.69 438 ALA B N 1
ATOM 7170 C CA . ALA B 1 438 ? 20.203 1.622 -12.195 1 98.69 438 ALA B CA 1
ATOM 7171 C C . ALA B 1 438 ? 21.438 2.387 -11.727 1 98.69 438 ALA B C 1
ATOM 7173 O O . ALA B 1 438 ? 21.328 3.537 -11.297 1 98.69 438 ALA B O 1
ATOM 7174 N N . ALA B 1 439 ? 22.578 1.738 -11.766 1 98.19 439 ALA B N 1
ATOM 7175 C CA . ALA B 1 439 ? 23.812 2.252 -11.156 1 98.19 439 ALA B CA 1
ATOM 7176 C C . ALA B 1 439 ? 24.234 3.561 -11.812 1 98.19 439 ALA B C 1
ATOM 7178 O O . ALA B 1 439 ? 24.844 4.422 -11.164 1 98.19 439 ALA B O 1
ATOM 7179 N N . LYS B 1 440 ? 23.906 3.73 -13.078 1 98 440 LYS B N 1
ATOM 7180 C CA . LYS B 1 440 ? 24.359 4.902 -13.82 1 98 440 LYS B CA 1
ATOM 7181 C C . LYS B 1 440 ? 23.75 6.184 -13.25 1 98 440 LYS B C 1
ATOM 7183 O O . LYS B 1 440 ? 24.25 7.281 -13.516 1 98 440 LYS B O 1
ATOM 7188 N N . TYR B 1 441 ? 22.719 6.07 -12.523 1 98.5 441 TYR B N 1
ATOM 7189 C CA . TYR B 1 441 ? 22.031 7.258 -12.023 1 98.5 441 TYR B CA 1
ATOM 7190 C C . TYR B 1 441 ? 22.594 7.695 -10.68 1 98.5 441 TYR B C 1
ATOM 7192 O O . TYR B 1 441 ? 22.328 8.805 -10.219 1 98.5 441 TYR B O 1
ATOM 7200 N N . ARG B 1 442 ? 23.359 6.859 -9.977 1 96.94 442 ARG B N 1
ATOM 7201 C CA . ARG B 1 442 ? 23.953 7.246 -8.703 1 96.94 442 ARG B CA 1
ATOM 7202 C C . ARG B 1 442 ? 24.938 8.406 -8.891 1 96.94 442 ARG B C 1
ATOM 7204 O O . ARG B 1 442 ? 25.953 8.266 -9.57 1 96.94 442 ARG B O 1
ATOM 7211 N N . GLY B 1 443 ? 24.578 9.5 -8.367 1 96.69 443 GLY B N 1
ATOM 7212 C CA . GLY B 1 443 ? 25.406 10.695 -8.477 1 96.69 443 GLY B CA 1
ATOM 7213 C C . GLY B 1 443 ? 25.266 11.391 -9.82 1 96.69 443 GLY B C 1
ATOM 7214 O O . GLY B 1 443 ? 25.938 12.398 -10.07 1 96.69 443 GLY B O 1
ATOM 7215 N N . ALA B 1 444 ? 24.391 10.891 -10.656 1 97.38 444 ALA B N 1
ATOM 7216 C CA . ALA B 1 444 ? 24.297 11.359 -12.039 1 97.38 444 ALA B CA 1
ATOM 7217 C C . ALA B 1 444 ? 23.797 12.805 -12.094 1 97.38 444 ALA B C 1
ATOM 7219 O O . ALA B 1 444 ? 24.016 13.5 -13.086 1 97.38 444 ALA B O 1
ATOM 7220 N N . TYR B 1 445 ? 23.156 13.258 -11.07 1 97.75 445 TYR B N 1
ATOM 7221 C CA . TYR B 1 445 ? 22.547 14.578 -11.109 1 97.75 445 TYR B CA 1
ATOM 7222 C C . TYR B 1 445 ? 23.375 15.586 -10.32 1 97.75 445 TYR B C 1
ATOM 7224 O O . TYR B 1 445 ? 23.016 16.766 -10.258 1 97.75 445 TYR B O 1
ATOM 7232 N N . ALA B 1 446 ? 24.438 15.148 -9.672 1 97.31 446 ALA B N 1
ATOM 7233 C CA . ALA B 1 446 ? 25.312 16.078 -8.961 1 97.31 446 ALA B CA 1
ATOM 7234 C C . ALA B 1 446 ? 25.828 17.172 -9.898 1 97.31 446 ALA B C 1
ATOM 7236 O O . ALA B 1 446 ? 26.25 16.891 -11.016 1 97.31 446 ALA B O 1
ATOM 7237 N N . GLY B 1 447 ? 25.797 18.375 -9.453 1 96.19 447 GLY B N 1
ATOM 7238 C CA . GLY B 1 447 ? 26.234 19.516 -10.258 1 96.19 447 GLY B CA 1
ATOM 7239 C C . GLY B 1 447 ? 25.203 19.969 -11.258 1 96.19 447 GLY B C 1
ATOM 7240 O O . GLY B 1 447 ? 25.422 20.938 -11.992 1 96.19 447 GLY B O 1
ATOM 7241 N N . LYS B 1 448 ? 24.094 19.312 -11.352 1 96.44 448 LYS B N 1
ATOM 7242 C CA . LYS B 1 448 ? 22.969 19.672 -12.195 1 96.44 448 LYS B CA 1
ATOM 7243 C C . LYS B 1 448 ? 21.906 20.422 -11.398 1 96.44 448 LYS B C 1
ATOM 7245 O O . LYS B 1 448 ? 22.109 20.719 -10.219 1 96.44 448 LYS B O 1
ATOM 7250 N N . PRO B 1 449 ? 20.797 20.844 -12.039 1 96.38 449 PRO B N 1
ATOM 7251 C CA . PRO B 1 449 ? 19.75 21.547 -11.305 1 96.38 449 PRO B CA 1
ATOM 7252 C C . PRO B 1 449 ? 19.375 20.828 -10 1 96.38 449 PRO B C 1
ATOM 7254 O O . PRO B 1 449 ? 19.312 19.609 -9.961 1 96.38 449 PRO B O 1
ATOM 7257 N N . SER B 1 450 ? 19.25 21.609 -8.984 1 98.19 450 SER B N 1
ATOM 7258 C CA . SER B 1 450 ? 18.922 21.078 -7.66 1 98.19 450 SER B CA 1
ATOM 7259 C C . SER B 1 450 ? 17.75 21.828 -7.047 1 98.19 450 SER B C 1
ATOM 7261 O O . SER B 1 450 ? 17.297 22.844 -7.59 1 98.19 450 SER B O 1
ATOM 7263 N N . ALA B 1 451 ? 17.219 21.297 -5.977 1 97.94 451 ALA B N 1
ATOM 7264 C CA . ALA B 1 451 ? 16.125 21.922 -5.238 1 97.94 451 ALA B CA 1
ATOM 7265 C C . ALA B 1 451 ? 16.547 23.281 -4.676 1 97.94 451 ALA B C 1
ATOM 7267 O O . ALA B 1 451 ? 15.703 24.125 -4.375 1 97.94 451 ALA B O 1
ATOM 7268 N N . ALA B 1 452 ? 17.828 23.531 -4.578 1 97.19 452 ALA B N 1
ATOM 7269 C CA . ALA B 1 452 ? 18.344 24.781 -3.996 1 97.19 452 ALA B CA 1
ATOM 7270 C C . ALA B 1 452 ? 18.344 25.906 -5.027 1 97.19 452 ALA B C 1
ATOM 7272 O O . ALA B 1 452 ? 18.125 27.062 -4.684 1 97.19 452 ALA B O 1
ATOM 7273 N N . ASP B 1 453 ? 18.547 25.547 -6.285 1 96 453 ASP B N 1
ATOM 7274 C CA . ASP B 1 453 ? 18.938 26.625 -7.199 1 96 453 ASP B CA 1
ATOM 7275 C C . ASP B 1 453 ? 17.938 26.75 -8.344 1 96 453 ASP B C 1
ATOM 7277 O O . ASP B 1 453 ? 17.984 27.719 -9.109 1 96 453 ASP B O 1
ATOM 7281 N N . THR B 1 454 ? 17.062 25.781 -8.547 1 94.94 454 THR B N 1
ATOM 7282 C CA . THR B 1 454 ? 16.141 25.781 -9.68 1 94.94 454 THR B CA 1
ATOM 7283 C C . THR B 1 454 ? 14.711 26.031 -9.211 1 94.94 454 THR B C 1
ATOM 7285 O O . THR B 1 454 ? 14.203 25.297 -8.359 1 94.94 454 THR B O 1
ATOM 7288 N N . PRO B 1 455 ? 14.047 26.984 -9.867 1 96.38 455 PRO B N 1
ATOM 7289 C CA . PRO B 1 455 ? 12.648 27.219 -9.5 1 96.38 455 PRO B CA 1
ATOM 7290 C C . PRO B 1 455 ? 11.758 26 -9.758 1 96.38 455 PRO B C 1
ATOM 7292 O O . PRO B 1 455 ? 11.914 25.328 -10.781 1 96.38 455 PRO B O 1
ATOM 7295 N N . ALA B 1 456 ? 10.859 25.766 -8.82 1 94.75 456 ALA B N 1
ATOM 7296 C CA . ALA B 1 456 ? 10 24.594 -8.883 1 94.75 456 ALA B CA 1
ATOM 7297 C C . ALA B 1 456 ? 9.164 24.578 -10.156 1 94.75 456 ALA B C 1
ATOM 7299 O O . ALA B 1 456 ? 8.969 23.531 -10.773 1 94.75 456 ALA B O 1
ATOM 7300 N N . ARG B 1 457 ? 8.672 25.672 -10.625 1 92.75 457 ARG B N 1
ATOM 7301 C CA . ARG B 1 457 ? 7.805 25.766 -11.789 1 92.75 457 ARG B CA 1
ATOM 7302 C C . ARG B 1 457 ? 8.594 25.547 -13.078 1 92.75 457 ARG B C 1
ATOM 7304 O O . ARG B 1 457 ? 8 25.375 -14.148 1 92.75 457 ARG B O 1
ATOM 7311 N N . ASP B 1 458 ? 9.875 25.484 -12.984 1 94.81 458 ASP B N 1
ATOM 7312 C CA . ASP B 1 458 ? 10.695 25.266 -14.172 1 94.81 458 ASP B CA 1
ATOM 7313 C C . ASP B 1 458 ? 10.969 23.781 -14.391 1 94.81 458 ASP B C 1
ATOM 7315 O O . ASP B 1 458 ? 11.43 23.375 -15.461 1 94.81 458 ASP B O 1
ATOM 7319 N N . PHE B 1 459 ? 10.711 22.969 -13.445 1 94.88 459 PHE B N 1
ATOM 7320 C CA . PHE B 1 459 ? 11.055 21.562 -13.547 1 94.88 459 PHE B CA 1
ATOM 7321 C C . PHE B 1 459 ? 10.398 20.938 -14.781 1 94.88 459 PHE B C 1
ATOM 7323 O O . PHE B 1 459 ? 11.07 20.281 -15.578 1 94.88 459 PHE B O 1
ATOM 7330 N N . LEU B 1 460 ? 9.094 21.109 -14.906 1 93.94 460 LEU B N 1
ATOM 7331 C CA . LEU B 1 460 ? 8.375 20.5 -16.031 1 93.94 460 LEU B CA 1
ATOM 7332 C C . LEU B 1 460 ? 8.859 21.078 -17.359 1 93.94 460 LEU B C 1
ATOM 7334 O O . LEU B 1 460 ? 9.055 20.344 -18.328 1 93.94 460 LEU B O 1
ATOM 7338 N N . LYS B 1 461 ? 9.047 22.375 -17.359 1 94.69 461 LYS B N 1
ATOM 7339 C CA . LYS B 1 461 ? 9.555 23.031 -18.562 1 94.69 461 LYS B CA 1
ATOM 7340 C C . LYS B 1 461 ? 10.906 22.453 -18.969 1 94.69 461 LYS B C 1
ATOM 7342 O O . LYS B 1 461 ? 11.125 22.141 -20.141 1 94.69 461 LYS B O 1
ATOM 7347 N N . LEU B 1 462 ? 11.781 22.359 -18.031 1 95.19 462 LEU B N 1
ATOM 7348 C CA . LEU B 1 462 ? 13.109 21.812 -18.281 1 95.19 462 LEU B CA 1
ATOM 7349 C C . LEU B 1 462 ? 13.023 20.375 -18.75 1 95.19 462 LEU B C 1
ATOM 7351 O O . LEU B 1 462 ? 13.773 19.953 -19.656 1 95.19 462 LEU B O 1
ATOM 7355 N N . ALA B 1 463 ? 12.148 19.562 -18.141 1 95.44 463 ALA B N 1
ATOM 7356 C CA . ALA B 1 463 ? 11.945 18.172 -18.547 1 95.44 463 ALA B CA 1
ATOM 7357 C C . ALA B 1 463 ? 11.516 18.094 -20 1 95.44 463 ALA B C 1
ATOM 7359 O O . ALA B 1 463 ? 12.023 17.25 -20.766 1 95.44 463 ALA B O 1
ATOM 7360 N N . ILE B 1 464 ? 10.578 18.938 -20.391 1 94.69 464 ILE B N 1
ATOM 7361 C CA . ILE B 1 464 ? 10.055 18.953 -21.766 1 94.69 464 ILE B CA 1
ATOM 7362 C C . ILE B 1 464 ? 11.164 19.344 -22.734 1 94.69 464 ILE B C 1
ATOM 7364 O O . ILE B 1 464 ? 11.328 18.719 -23.781 1 94.69 464 ILE B O 1
ATOM 7368 N N . GLU B 1 465 ? 11.945 20.344 -22.328 1 94.31 465 GLU B N 1
ATOM 7369 C CA . GLU B 1 465 ? 13.055 20.797 -23.156 1 94.31 465 GLU B CA 1
ATOM 7370 C C . GLU B 1 465 ? 14.086 19.703 -23.359 1 94.31 465 GLU B C 1
ATOM 7372 O O . GLU B 1 465 ? 14.578 19.5 -24.484 1 94.31 465 GLU B O 1
ATOM 7377 N N . GLN B 1 466 ? 14.398 19.016 -22.281 1 93.31 466 GLN B N 1
ATOM 7378 C CA . GLN B 1 466 ? 15.367 17.922 -22.359 1 93.31 466 GLN B CA 1
ATOM 7379 C C . GLN B 1 466 ? 14.859 16.797 -23.25 1 93.31 466 GLN B C 1
ATOM 7381 O O . GLN B 1 466 ? 15.625 16.219 -24.016 1 93.31 466 GLN B O 1
ATOM 7386 N N . ALA B 1 467 ? 13.617 16.469 -23.141 1 93.25 467 ALA B N 1
ATOM 7387 C CA . ALA B 1 467 ? 13.008 15.406 -23.953 1 93.25 467 ALA B CA 1
ATOM 7388 C C . ALA B 1 467 ? 13.031 15.781 -25.422 1 93.25 467 ALA B C 1
ATOM 7390 O O . ALA B 1 467 ? 13.305 14.93 -26.281 1 93.25 467 ALA B O 1
ATOM 7391 N N . GLU B 1 468 ? 12.719 17.031 -25.672 1 93 468 GLU B N 1
ATOM 7392 C CA . GLU B 1 468 ? 12.727 17.516 -27.047 1 93 468 GLU B CA 1
ATOM 7393 C C . GLU B 1 468 ? 14.133 17.469 -27.641 1 93 468 GLU B C 1
ATOM 7395 O O . GLU B 1 468 ? 14.305 17.109 -28.797 1 93 468 GLU B O 1
ATOM 7400 N N . LYS B 1 469 ? 15.133 17.844 -26.875 1 90.12 469 LYS B N 1
ATOM 7401 C CA . LYS B 1 469 ? 16.516 17.797 -27.312 1 90.12 469 LYS B CA 1
ATOM 7402 C C . LYS B 1 469 ? 16.953 16.359 -27.594 1 90.12 469 LYS B C 1
ATOM 7404 O O . LYS B 1 469 ? 17.672 16.094 -28.562 1 90.12 469 LYS B O 1
ATOM 7409 N N . ALA B 1 470 ? 16.562 15.391 -26.641 1 87.38 470 ALA B N 1
ATOM 7410 C CA . ALA B 1 470 ? 16.922 13.984 -26.812 1 87.38 470 ALA B CA 1
ATOM 7411 C C . ALA B 1 470 ? 16.281 13.414 -28.078 1 87.38 470 ALA B C 1
ATOM 7413 O O . ALA B 1 470 ? 16.906 12.625 -28.797 1 87.38 470 ALA B O 1
ATOM 7414 N N . GLU B 1 471 ? 15.023 13.75 -28.328 1 86.88 471 GLU B N 1
ATOM 7415 C CA . GLU B 1 471 ? 14.336 13.305 -29.547 1 86.88 471 GLU B CA 1
ATOM 7416 C C . GLU B 1 471 ? 15.016 13.844 -30.797 1 86.88 471 GLU B C 1
ATOM 7418 O O . GLU B 1 471 ? 15.141 13.141 -31.797 1 86.88 471 GLU B O 1
ATOM 7423 N N . ALA B 1 472 ? 15.438 15.102 -30.734 1 84.69 472 ALA B N 1
ATOM 7424 C CA . ALA B 1 472 ? 16.094 15.742 -31.875 1 84.69 472 ALA B CA 1
ATOM 7425 C C . ALA B 1 472 ? 17.453 15.117 -32.125 1 84.69 472 ALA B C 1
ATOM 7427 O O . ALA B 1 472 ? 17.875 14.977 -33.281 1 84.69 472 ALA B O 1
ATOM 7428 N N . ALA B 1 473 ? 18.109 14.734 -31.031 1 74 473 ALA B N 1
ATOM 7429 C CA . ALA B 1 473 ? 19.438 14.156 -31.172 1 74 473 ALA B CA 1
ATOM 7430 C C . ALA B 1 473 ? 19.375 12.734 -31.734 1 74 473 ALA B C 1
ATOM 7432 O O . ALA B 1 473 ? 20.328 12.25 -32.344 1 74 473 ALA B O 1
ATOM 7433 N N . GLY B 1 474 ? 18.328 11.977 -31.297 1 61.88 474 GLY B N 1
ATOM 7434 C CA . GLY B 1 474 ? 18.156 10.617 -31.797 1 61.88 474 GLY B CA 1
ATOM 7435 C C . GLY B 1 474 ? 17.703 10.562 -33.25 1 61.88 474 GLY B C 1
ATOM 7436 O O . GLY B 1 474 ? 17.672 9.484 -33.844 1 61.88 474 GLY B O 1
ATOM 7437 N N . HIS B 1 475 ? 17.047 11.664 -33.844 1 47.91 475 HIS B N 1
ATOM 7438 C CA . HIS B 1 475 ? 16.781 11.766 -35.281 1 47.91 475 HIS B CA 1
ATOM 7439 C C . HIS B 1 475 ? 17.922 12.469 -36 1 47.91 475 HIS B C 1
ATOM 7441 O O . HIS B 1 475 ? 18.5 13.422 -35.469 1 47.91 475 HIS B O 1
#